Protein AF-A0AA38G0H2-F1 (afdb_monomer_lite)

Foldseek 3Di:
DDPDPDPDFLLVVLVVLLCCLVVAQEDEQQLPDFDALSNLLSLLQPLSRAYDDDCVRFQVLQVLLLVLLQVCLQVVHLFALQQAADFPRRVHGHSPRLVSLVVLLVVLLPADFDDPDPPDHRFDDLSLQLQLLLLLLNLSSVSFQSAHPVLSVLSRLCSNQSKGWTFGLDDALLQQARQNRLSLVLCLQQQPQPIWMDRPDPDIHGSQVSCVVSPHHGDRDGGRNSQSSRRAHSSLLSLLSNLLSLLSVLLLLLLLVLLLLCLLLLHALCLLPQFQCVVVPLPQLNSSSLLSNVQNVPALSNVVSVVLCVFVVVPDDPHAFCLNSVVSVLSRLLSVLSVVLSVLSSVRSSHNRGPQTRPSVVSDTRGDGSSACQSLQLSLLLNLLSLLSSLLSLLLSQVLCQPCVRSSQQDHLLADDLPCVLTNHNVVVNVVSVVLSVVSLVLSFGPLLVDPQDDVNSSLDGRSSSVSSVSSVVSSLSSLLSSLSSLLSSLLSVLRQLLQLVLLVLLLVLLQVLCVVLVHDPQLSVQLSSLSNNDRCSQCSSPVLPCPTSNVVSNVVSLVVVLVVCPPPPPDDSVSSVVSSVVSSVVCNVPSNVSSVVSSVVCQVCPCVCPPDDPSNHSLVRGLLVLSSCCLCPVLPDGNDHPVDPDDSCSSSVSSSVCSVSVVVVVSSCSSCPPVDDDDDDDDDDDDDAPASLLSVLLSLLSVLLSLLSVLLSVLVLLQDCVNVVQQDHLLALDPPCVQTVNNVVVNVVSVVLSVVSSVLSTRPLSVQDADDVNSHGHHHPNVVSNVSSVVSVLSSLLSVLLSLLSVLSSLLSVLLQVVLLVQLLVLLLVLCVVLVHDPQLNVQLNVLSVVDRCSNPLPFVPDCPDSSNVSNVVSLVVVLVVVVPPDPDPSVSSVVSVVVSSVSSRVSSNVRSPVSSVCCVVQNPVSCVPPVSPSPCVVPPCVLSSCCLCPVLVDGNDHSPDPDDSVSSSVSSSVCVVVCVVVVSVVVD

Radius of gyration: 39.09 Å; chains: 1; bounding box: 113×57×120 Å

Structure (mmCIF, N/CA/C/O backbone):
data_AF-A0AA38G0H2-F1
#
_entry.id   AF-A0AA38G0H2-F1
#
loop_
_atom_site.group_PDB
_atom_site.id
_atom_site.type_symbol
_atom_site.label_atom_id
_atom_site.label_alt_id
_atom_site.label_comp_id
_atom_site.label_asym_id
_atom_site.label_entity_id
_atom_site.label_seq_id
_atom_site.pdbx_PDB_ins_code
_atom_site.Cartn_x
_atom_site.Cartn_y
_atom_site.Cartn_z
_atom_site.occupancy
_atom_site.B_iso_or_equiv
_atom_site.auth_seq_id
_atom_site.auth_comp_id
_atom_site.auth_asym_id
_atom_site.auth_atom_id
_atom_site.pdbx_PDB_model_num
ATOM 1 N N . MET A 1 1 ? -4.356 -18.051 16.854 1.00 28.48 1 MET A N 1
ATOM 2 C CA . MET A 1 1 ? -3.628 -19.046 16.041 1.00 28.48 1 MET A CA 1
ATOM 3 C C . MET A 1 1 ? -2.440 -18.327 15.432 1.00 28.48 1 MET A C 1
ATOM 5 O O . MET A 1 1 ? -2.662 -17.396 14.677 1.00 28.48 1 MET A O 1
ATOM 9 N N . GLY A 1 2 ? -1.212 -18.652 15.842 1.00 25.58 2 GLY A N 1
ATOM 10 C CA . GLY A 1 2 ? -0.013 -18.103 15.207 1.00 25.58 2 GLY A CA 1
ATOM 11 C C . GLY A 1 2 ? 0.289 -18.922 13.961 1.00 25.58 2 GLY A C 1
ATOM 12 O O . GLY A 1 2 ? 0.557 -20.116 14.083 1.00 25.58 2 GLY A O 1
ATOM 13 N N . PHE A 1 3 ? 0.197 -18.313 12.781 1.00 32.03 3 PHE A N 1
ATOM 14 C CA . PHE A 1 3 ? 0.731 -18.920 11.569 1.00 32.03 3 PHE A CA 1
ATOM 15 C C . PHE A 1 3 ? 2.246 -19.027 11.752 1.00 32.03 3 PHE A C 1
ATOM 17 O O . PHE A 1 3 ? 2.940 -18.019 11.864 1.00 32.03 3 PHE A O 1
ATOM 24 N N . ALA A 1 4 ? 2.753 -20.254 11.859 1.00 27.75 4 ALA A N 1
ATOM 25 C CA . ALA A 1 4 ? 4.174 -20.500 11.704 1.00 27.75 4 ALA A CA 1
ATOM 26 C C . ALA A 1 4 ? 4.542 -20.027 10.293 1.00 27.75 4 ALA A C 1
ATOM 28 O O . ALA A 1 4 ? 4.068 -20.603 9.314 1.00 27.75 4 ALA A O 1
ATOM 29 N N . VAL A 1 5 ? 5.327 -18.953 10.193 1.00 36.38 5 VAL A N 1
ATOM 30 C CA . VAL A 1 5 ? 5.958 -18.550 8.935 1.00 36.38 5 VAL A CA 1
ATOM 31 C C . VAL A 1 5 ? 6.926 -19.675 8.589 1.00 36.38 5 VAL A C 1
ATOM 33 O O . VAL A 1 5 ? 8.047 -19.736 9.093 1.00 36.38 5 VAL A O 1
ATOM 36 N N . GLU A 1 6 ? 6.448 -20.653 7.823 1.00 37.41 6 GLU A N 1
ATOM 37 C CA . GLU A 1 6 ? 7.320 -21.633 7.193 1.00 37.41 6 GLU A CA 1
ATOM 38 C C . GLU A 1 6 ? 8.393 -20.871 6.411 1.00 37.41 6 GLU A C 1
ATOM 40 O O . GLU A 1 6 ? 8.096 -19.859 5.780 1.00 37.41 6 GLU A O 1
ATOM 45 N N . SER A 1 7 ? 9.641 -21.342 6.456 1.00 50.03 7 SER A N 1
ATOM 46 C CA . SER A 1 7 ? 10.774 -20.739 5.749 1.00 50.03 7 SER A CA 1
ATOM 47 C C . SER A 1 7 ? 10.563 -20.804 4.228 1.00 50.03 7 SER A C 1
ATOM 49 O O . SER A 1 7 ? 11.034 -21.731 3.560 1.00 50.03 7 SER A O 1
ATOM 51 N N . ARG A 1 8 ? 9.804 -19.858 3.678 1.00 66.81 8 ARG A N 1
ATOM 52 C CA . ARG A 1 8 ? 9.446 -19.759 2.264 1.00 66.81 8 ARG A CA 1
ATOM 53 C C . ARG A 1 8 ? 9.904 -18.402 1.738 1.00 66.81 8 ARG A C 1
ATOM 55 O O . ARG A 1 8 ? 9.760 -17.394 2.415 1.00 66.81 8 ARG A O 1
ATOM 62 N N . SER A 1 9 ? 10.473 -18.404 0.535 1.00 84.75 9 SER A N 1
ATOM 63 C CA . SER A 1 9 ? 10.832 -17.176 -0.181 1.00 84.75 9 SER A CA 1
ATOM 64 C C . SER A 1 9 ? 9.571 -16.369 -0.492 1.00 84.75 9 SER A C 1
ATOM 66 O O . SER A 1 9 ? 8.603 -16.935 -1.012 1.00 84.75 9 SER A O 1
ATOM 68 N N . HIS A 1 10 ? 9.606 -15.055 -0.254 1.00 92.06 10 HIS A N 1
ATOM 69 C CA . HIS A 1 10 ? 8.495 -14.151 -0.558 1.00 92.06 10 HIS A CA 1
ATOM 70 C C . HIS A 1 10 ? 8.060 -14.234 -2.029 1.00 92.06 10 HIS A C 1
ATOM 72 O O . HIS A 1 10 ? 6.871 -14.127 -2.317 1.00 92.06 10 HIS A O 1
ATOM 78 N N . VAL A 1 11 ? 8.987 -14.510 -2.958 1.00 92.88 11 VAL A N 1
ATOM 79 C CA . VAL A 1 11 ? 8.684 -14.696 -4.384 1.00 92.88 11 VAL A CA 1
ATOM 80 C C . VAL A 1 11 ? 7.639 -15.795 -4.568 1.00 92.88 11 VAL A C 1
ATOM 82 O O . VAL A 1 11 ? 6.645 -15.593 -5.258 1.00 92.88 11 VAL A O 1
ATOM 85 N N . LYS A 1 12 ? 7.805 -16.950 -3.908 1.00 89.56 12 LYS A N 1
ATOM 86 C CA . LYS A 1 12 ? 6.849 -18.064 -4.019 1.00 89.56 12 LYS A CA 1
ATOM 87 C C . LYS A 1 12 ? 5.486 -17.712 -3.449 1.00 89.56 12 LYS A C 1
ATOM 89 O O . LYS A 1 12 ? 4.477 -18.108 -4.027 1.00 89.56 12 LYS A O 1
ATOM 94 N N . ASP A 1 13 ? 5.454 -16.979 -2.344 1.00 91.94 13 ASP A N 1
ATOM 95 C CA . ASP A 1 13 ? 4.192 -16.554 -1.752 1.00 91.94 13 ASP A CA 1
ATOM 96 C C . ASP A 1 13 ? 3.442 -15.592 -2.679 1.00 91.94 13 ASP A C 1
ATOM 98 O O . ASP A 1 13 ? 2.235 -15.731 -2.864 1.00 91.94 13 ASP A O 1
ATOM 102 N N . ILE A 1 14 ? 4.152 -14.650 -3.308 1.00 97.56 14 ILE A N 1
ATOM 103 C CA . ILE A 1 14 ? 3.564 -13.690 -4.251 1.00 97.56 14 ILE A CA 1
ATOM 104 C C . ILE A 1 14 ? 3.070 -14.406 -5.511 1.00 97.56 14 ILE A C 1
ATOM 106 O O . ILE A 1 14 ? 1.951 -14.156 -5.954 1.00 97.56 14 ILE A O 1
ATOM 110 N N . LEU A 1 15 ? 3.845 -15.352 -6.053 1.00 95.62 15 LEU A N 1
ATOM 111 C CA . LEU A 1 15 ? 3.384 -16.209 -7.151 1.00 95.62 15 LEU A CA 1
ATOM 112 C C . LEU A 1 15 ? 2.133 -17.010 -6.747 1.00 95.62 15 LEU A C 1
ATOM 114 O O . LEU A 1 15 ? 1.196 -17.131 -7.534 1.00 95.62 15 LEU A O 1
ATOM 118 N N . GLY A 1 16 ? 2.077 -17.494 -5.503 1.00 95.56 16 GLY A N 1
ATOM 119 C CA . GLY A 1 16 ? 0.893 -18.126 -4.923 1.00 95.56 16 GLY A CA 1
ATOM 120 C C . GLY A 1 16 ? -0.320 -17.193 -4.872 1.00 95.56 16 GLY A C 1
ATOM 121 O O . GLY A 1 16 ? -1.414 -17.607 -5.251 1.00 95.56 16 GLY A O 1
ATOM 122 N N . LEU A 1 17 ? -0.136 -15.928 -4.477 1.00 97.88 17 LEU A N 1
ATOM 123 C CA . LEU A 1 17 ? -1.196 -14.911 -4.481 1.00 97.88 17 LEU A CA 1
ATOM 124 C C . LEU A 1 17 ? -1.700 -14.609 -5.900 1.00 97.88 17 LEU A C 1
ATOM 126 O O . LEU A 1 17 ? -2.910 -14.498 -6.099 1.00 97.88 17 LEU A O 1
ATOM 130 N N . ILE A 1 18 ? -0.806 -14.502 -6.889 1.00 98.25 18 ILE A N 1
ATOM 131 C CA . ILE A 1 18 ? -1.176 -14.274 -8.296 1.00 98.25 18 ILE A CA 1
ATOM 132 C C . ILE A 1 18 ? -1.998 -15.454 -8.830 1.00 98.25 18 ILE A C 1
ATOM 134 O O . ILE A 1 18 ? -3.065 -15.247 -9.412 1.00 98.25 18 ILE A O 1
ATOM 138 N N . ASN A 1 19 ? -1.546 -16.687 -8.590 1.00 96.69 19 ASN A N 1
ATOM 139 C CA . ASN A 1 19 ? -2.270 -17.885 -9.017 1.00 96.69 19 ASN A CA 1
ATOM 140 C C . ASN A 1 19 ? -3.633 -17.980 -8.325 1.00 96.69 19 ASN A C 1
ATOM 142 O O . ASN A 1 19 ? -4.647 -18.145 -8.999 1.00 96.69 19 ASN A O 1
ATOM 146 N N . ALA A 1 20 ? -3.693 -17.764 -7.006 1.00 97.62 20 ALA A N 1
ATOM 147 C CA . ALA A 1 20 ? -4.951 -17.743 -6.263 1.00 97.62 20 ALA A CA 1
ATOM 148 C C . ALA A 1 20 ? -5.926 -16.690 -6.815 1.00 97.62 20 ALA A C 1
ATOM 150 O O . ALA A 1 20 ? -7.104 -16.989 -7.007 1.00 97.62 20 ALA A O 1
ATOM 151 N N . PHE A 1 21 ? -5.443 -15.484 -7.139 1.00 98.44 21 PHE A N 1
ATOM 152 C CA . PHE A 1 21 ? -6.261 -14.433 -7.744 1.00 98.44 21 PHE A CA 1
ATOM 153 C C . PHE A 1 21 ? -6.832 -14.838 -9.106 1.00 98.44 21 PHE A C 1
ATOM 155 O O . PHE A 1 21 ? -7.985 -14.515 -9.378 1.00 98.44 21 PHE A O 1
ATOM 162 N N . ASN A 1 22 ? -6.068 -15.533 -9.954 1.00 95.81 22 ASN A N 1
ATOM 163 C CA . ASN A 1 22 ? -6.483 -15.917 -11.309 1.00 95.81 22 ASN A CA 1
ATOM 164 C C . ASN A 1 22 ? -7.358 -17.183 -11.342 1.00 95.81 22 ASN A C 1
ATOM 166 O O . ASN A 1 22 ? -8.298 -17.283 -12.135 1.00 95.81 22 ASN A O 1
ATOM 170 N N . GLU A 1 23 ? -7.078 -18.148 -10.470 1.00 97.62 23 GLU A N 1
ATOM 171 C CA . GLU A 1 23 ? -7.690 -19.479 -10.500 1.00 97.62 23 GLU A CA 1
ATOM 172 C C . GLU A 1 23 ? -8.971 -19.564 -9.667 1.00 97.62 23 GLU A C 1
ATOM 174 O O . GLU A 1 23 ? -9.870 -20.342 -10.001 1.00 97.62 23 GLU A O 1
ATOM 179 N N . VAL A 1 24 ? -9.107 -18.745 -8.614 1.00 98.12 24 VAL A N 1
ATOM 180 C CA . VAL A 1 24 ? -10.288 -18.790 -7.746 1.00 98.12 24 VAL A CA 1
ATOM 181 C C . VAL A 1 24 ? -11.564 -18.499 -8.544 1.00 98.12 24 VAL A C 1
ATOM 183 O O . VAL A 1 24 ? -11.637 -17.568 -9.356 1.00 98.12 24 VAL A O 1
ATOM 186 N N . LYS A 1 25 ? -12.585 -19.332 -8.317 1.00 98.12 25 LYS A N 1
ATOM 187 C CA . LYS A 1 25 ? -13.948 -19.179 -8.859 1.00 98.12 25 LYS A CA 1
ATOM 188 C C . LYS A 1 25 ? -15.001 -19.024 -7.770 1.00 98.12 25 LYS A C 1
ATOM 190 O O . LYS A 1 25 ? -16.048 -18.426 -8.007 1.00 98.12 25 LYS A O 1
ATOM 195 N N . LYS A 1 26 ? -14.726 -19.556 -6.581 1.00 98.31 26 LYS A N 1
ATOM 196 C CA . LYS A 1 26 ? -15.588 -19.455 -5.409 1.00 98.31 26 LYS A CA 1
ATOM 197 C C . LYS A 1 26 ? -14.748 -19.120 -4.187 1.00 98.31 26 LYS A C 1
ATOM 199 O O . LYS A 1 26 ? -13.693 -19.718 -4.004 1.00 98.31 26 LYS A O 1
ATOM 204 N N . ILE A 1 27 ? -15.229 -18.188 -3.378 1.00 98.75 27 ILE A N 1
ATOM 205 C CA . ILE A 1 27 ? -14.646 -17.841 -2.084 1.00 98.75 27 ILE A CA 1
ATOM 206 C C . ILE A 1 27 ? -15.522 -18.483 -1.017 1.00 98.75 27 ILE A C 1
ATOM 208 O O . ILE A 1 27 ? -16.675 -18.085 -0.845 1.00 98.75 27 ILE A O 1
ATOM 212 N N . THR A 1 28 ? -14.972 -19.487 -0.343 1.00 98.75 28 THR A N 1
ATOM 213 C CA . THR A 1 28 ? -15.605 -20.154 0.797 1.00 98.75 28 THR A CA 1
ATOM 214 C C . THR A 1 28 ? -15.618 -19.213 1.997 1.00 98.75 28 THR A C 1
ATOM 216 O O . THR A 1 28 ? -14.583 -18.656 2.358 1.00 98.75 28 THR A O 1
ATOM 219 N N . VAL A 1 29 ? -16.789 -19.036 2.606 1.00 98.81 29 VAL A N 1
ATOM 220 C CA . VAL A 1 29 ? -17.000 -18.200 3.792 1.00 98.81 29 VAL A CA 1
ATOM 221 C C . VAL A 1 29 ? -17.672 -19.058 4.861 1.00 98.81 29 VAL A C 1
ATOM 223 O O . VAL A 1 29 ? -18.869 -19.321 4.803 1.00 98.81 29 VAL A O 1
ATOM 226 N N . ASP A 1 30 ? -16.881 -19.546 5.816 1.00 98.06 30 ASP A N 1
ATOM 227 C CA . ASP A 1 30 ? -17.282 -20.585 6.782 1.00 98.06 30 ASP A CA 1
ATOM 228 C C . ASP A 1 30 ? -16.777 -20.319 8.223 1.00 98.06 30 ASP A C 1
ATOM 230 O O . ASP A 1 30 ? -17.118 -21.044 9.164 1.00 98.06 30 ASP A O 1
ATOM 234 N N . GLY A 1 31 ? -15.963 -19.274 8.411 1.00 95.56 31 GLY A N 1
ATOM 235 C CA . GLY A 1 31 ? -15.308 -18.888 9.667 1.00 95.56 31 GLY A CA 1
ATOM 236 C C . GLY A 1 31 ? -14.156 -19.782 10.116 1.00 95.56 31 GLY A C 1
ATOM 237 O O . GLY A 1 31 ? -13.743 -19.703 11.272 1.00 95.56 31 GLY A O 1
ATOM 238 N N . THR A 1 32 ? -13.642 -20.630 9.226 1.00 95.19 32 THR A N 1
ATOM 239 C CA . THR A 1 32 ? -12.488 -21.506 9.471 1.00 95.19 32 THR A CA 1
ATOM 240 C C . THR A 1 32 ? -11.461 -21.463 8.345 1.00 95.19 32 THR A C 1
ATOM 242 O O . THR A 1 32 ? -10.263 -21.419 8.618 1.00 95.19 32 THR A O 1
ATOM 245 N N . THR A 1 33 ? -11.912 -21.458 7.094 1.00 97.44 33 THR A N 1
ATOM 246 C CA . THR A 1 33 ? -11.079 -21.325 5.902 1.00 97.44 33 THR A CA 1
ATOM 247 C C . THR A 1 33 ? -10.637 -19.866 5.766 1.00 97.44 33 THR A C 1
ATOM 249 O O . THR A 1 33 ? -11.491 -18.983 5.680 1.00 97.44 33 THR A O 1
ATOM 252 N N . PRO A 1 34 ? -9.324 -19.570 5.743 1.00 97.12 34 PRO A N 1
ATOM 253 C CA . PRO A 1 34 ? -8.857 -18.193 5.651 1.00 97.12 34 PRO A CA 1
ATOM 254 C C . PRO A 1 34 ? -9.227 -17.533 4.319 1.00 97.12 34 PRO A C 1
ATOM 256 O O . PRO A 1 34 ? -8.981 -18.078 3.239 1.00 97.12 34 PRO A O 1
ATOM 259 N N . ILE A 1 35 ? -9.741 -16.307 4.388 1.00 98.75 35 ILE A N 1
ATOM 260 C CA . ILE A 1 35 ? -9.831 -15.415 3.232 1.00 98.75 35 ILE A CA 1
ATOM 261 C C . ILE A 1 35 ? -8.508 -14.650 3.122 1.00 98.75 35 ILE A C 1
ATOM 263 O O . ILE A 1 35 ? -8.119 -13.947 4.054 1.00 98.75 35 ILE A O 1
ATOM 267 N N . THR A 1 36 ? -7.819 -14.786 1.989 1.00 98.81 36 THR A N 1
ATOM 268 C CA . THR A 1 36 ? -6.550 -14.100 1.700 1.00 98.81 36 THR A CA 1
ATOM 269 C C . THR A 1 36 ? -6.792 -12.766 1.001 1.00 98.81 36 THR A C 1
ATOM 271 O O . THR A 1 36 ? -7.873 -12.522 0.451 1.00 98.81 36 THR A O 1
ATOM 274 N N . VAL A 1 37 ? -5.764 -11.919 0.922 1.00 98.81 37 VAL A N 1
ATOM 275 C CA . VAL A 1 37 ? -5.844 -10.665 0.147 1.00 98.81 37 VAL A CA 1
ATOM 276 C C . VAL A 1 37 ? -6.141 -10.907 -1.339 1.00 98.81 37 VAL A C 1
ATOM 278 O O . VAL A 1 37 ? -6.851 -10.117 -1.962 1.00 98.81 37 VAL A O 1
ATOM 281 N N . ALA A 1 38 ? -5.681 -12.034 -1.898 1.00 98.75 38 ALA A N 1
ATOM 282 C CA . ALA A 1 38 ? -5.967 -12.422 -3.278 1.00 98.75 38 ALA A CA 1
ATOM 283 C C . ALA A 1 38 ? -7.451 -12.756 -3.486 1.00 98.75 38 ALA A C 1
ATOM 285 O O . ALA A 1 38 ? -8.023 -12.362 -4.500 1.00 98.75 38 ALA A O 1
ATOM 286 N N . HIS A 1 39 ? -8.100 -13.424 -2.524 1.00 98.88 39 HIS A N 1
ATOM 287 C CA . HIS A 1 39 ? -9.542 -13.688 -2.582 1.00 98.88 39 HIS A CA 1
ATOM 288 C C . HIS A 1 39 ? -10.347 -12.382 -2.577 1.00 98.88 39 HIS A C 1
ATOM 290 O O . HIS A 1 39 ? -11.262 -12.219 -3.385 1.00 98.88 39 HIS A O 1
ATOM 296 N N . VAL A 1 40 ? -9.981 -11.426 -1.717 1.00 98.88 40 VAL A N 1
ATOM 297 C CA . VAL A 1 40 ? -10.647 -10.114 -1.655 1.00 98.88 40 VAL A CA 1
ATOM 298 C C . VAL A 1 40 ? -10.478 -9.356 -2.975 1.00 98.88 40 VAL A C 1
ATOM 300 O O . VAL A 1 40 ? -11.466 -8.891 -3.546 1.00 98.88 40 VAL A O 1
ATOM 303 N N . ALA A 1 41 ? -9.254 -9.288 -3.509 1.00 98.75 41 ALA A N 1
ATOM 304 C CA . ALA A 1 41 ? -8.986 -8.649 -4.796 1.00 98.75 41 ALA A CA 1
ATOM 305 C C . ALA A 1 41 ? -9.723 -9.338 -5.956 1.00 98.75 41 ALA A C 1
ATOM 307 O O . ALA A 1 41 ? -10.280 -8.655 -6.819 1.00 98.75 41 ALA A O 1
ATOM 308 N N . ALA A 1 42 ? -9.781 -10.673 -5.962 1.00 98.62 42 ALA A N 1
ATOM 309 C CA . ALA A 1 42 ? -10.493 -11.440 -6.977 1.00 98.62 42 ALA A CA 1
ATOM 310 C C . ALA A 1 42 ? -11.995 -11.142 -6.942 1.00 98.62 42 ALA A C 1
ATOM 312 O O . ALA A 1 42 ? -12.566 -10.828 -7.982 1.00 98.62 42 ALA A O 1
ATOM 313 N N . LEU A 1 43 ? -12.633 -11.131 -5.764 1.00 98.69 43 LEU A N 1
ATOM 314 C CA . LEU A 1 43 ? -14.039 -10.731 -5.659 1.00 98.69 43 LEU A CA 1
ATOM 315 C C . LEU A 1 43 ? -14.253 -9.315 -6.200 1.00 98.69 43 LEU A C 1
ATOM 317 O O . LEU A 1 43 ? -15.220 -9.076 -6.927 1.00 98.69 43 LEU A O 1
ATOM 321 N N . ALA A 1 44 ? -13.370 -8.385 -5.833 1.00 97.81 44 ALA A N 1
ATOM 322 C CA . ALA A 1 44 ? -13.478 -6.980 -6.193 1.00 97.81 44 ALA A CA 1
ATOM 323 C C . ALA A 1 44 ? -13.389 -6.757 -7.709 1.00 97.81 44 ALA A C 1
ATOM 325 O O . ALA A 1 44 ? -14.183 -5.988 -8.242 1.00 97.81 44 ALA A O 1
ATOM 326 N N . ARG A 1 45 ? -12.459 -7.443 -8.389 1.00 97.50 45 ARG A N 1
ATOM 327 C CA . ARG A 1 45 ? -12.076 -7.181 -9.791 1.00 97.50 45 ARG A CA 1
ATOM 328 C C . ARG A 1 45 ? -12.670 -8.160 -10.805 1.00 97.50 45 ARG A C 1
ATOM 330 O O . ARG A 1 45 ? -12.756 -7.836 -11.983 1.00 97.50 45 ARG A O 1
ATOM 337 N N . ARG A 1 46 ? -13.075 -9.357 -10.374 1.00 97.44 46 ARG A N 1
ATOM 338 C CA . ARG A 1 46 ? -13.545 -10.441 -11.246 1.00 97.44 46 ARG A CA 1
ATOM 339 C C . ARG A 1 46 ? -14.967 -10.869 -10.875 1.00 97.44 46 ARG A C 1
ATOM 341 O O . ARG A 1 46 ? -15.181 -11.687 -9.985 1.00 97.44 46 ARG A O 1
ATOM 348 N N . HIS A 1 47 ? -15.965 -10.339 -11.584 1.00 95.56 47 HIS A N 1
ATOM 349 C CA . HIS A 1 47 ? -17.391 -10.592 -11.303 1.00 95.56 47 HIS A CA 1
ATOM 350 C C . HIS A 1 47 ? -17.853 -12.048 -11.540 1.00 95.56 47 HIS A C 1
ATOM 352 O O . HIS A 1 47 ? -18.952 -12.425 -11.107 1.00 95.56 47 HIS A O 1
ATOM 358 N N . ASP A 1 48 ? -17.031 -12.871 -12.208 1.00 97.19 48 ASP A N 1
ATOM 359 C CA . ASP A 1 48 ? -17.251 -14.316 -12.335 1.00 97.19 48 ASP A CA 1
ATOM 360 C C . ASP A 1 48 ? -17.004 -15.069 -11.018 1.00 97.19 48 ASP A C 1
ATOM 362 O O . ASP A 1 48 ? -17.570 -16.145 -10.823 1.00 97.19 48 ASP A O 1
ATOM 366 N N . VAL A 1 49 ? -16.220 -14.498 -10.097 1.00 98.50 49 VAL A N 1
ATOM 367 C CA . VAL A 1 49 ? -15.963 -15.069 -8.772 1.00 98.50 49 VAL A CA 1
ATOM 368 C C . VAL A 1 49 ? -17.191 -14.898 -7.882 1.00 98.50 49 VAL A C 1
ATOM 370 O O . VAL A 1 49 ? -17.743 -13.802 -7.757 1.00 98.50 49 VAL A O 1
ATOM 373 N N . LYS A 1 50 ? -17.628 -15.993 -7.253 1.00 98.56 50 LYS A N 1
ATOM 374 C CA . LYS A 1 50 ? -18.806 -16.021 -6.374 1.00 98.56 50 LYS A CA 1
ATOM 375 C C . LYS A 1 50 ? -18.434 -16.261 -4.919 1.00 98.56 50 LYS A C 1
ATOM 377 O O . LYS A 1 50 ? -17.442 -16.915 -4.616 1.00 98.56 50 LYS A O 1
ATOM 382 N N . VAL A 1 51 ? -19.256 -15.745 -4.021 1.00 98.81 51 VAL A N 1
ATOM 383 C CA . VAL A 1 51 ? -19.207 -16.040 -2.588 1.00 98.81 51 VAL A CA 1
ATOM 384 C C . VAL A 1 51 ? -20.035 -17.292 -2.324 1.00 98.81 51 VAL A C 1
ATOM 386 O O . VAL A 1 51 ? -21.100 -17.444 -2.927 1.00 98.81 51 VAL A O 1
ATOM 389 N N . ALA A 1 52 ? -19.524 -18.176 -1.470 1.00 98.69 52 ALA A N 1
ATOM 390 C CA . ALA A 1 52 ? -20.213 -19.365 -0.987 1.00 98.69 52 ALA A CA 1
ATOM 391 C C . ALA A 1 52 ? -20.215 -19.354 0.548 1.00 98.69 52 ALA A C 1
ATOM 393 O O . ALA A 1 52 ? -19.190 -19.621 1.178 1.00 98.69 52 ALA A O 1
ATOM 394 N N . LEU A 1 53 ? -21.352 -18.990 1.137 1.00 98.69 53 LEU A N 1
ATOM 395 C CA . LEU A 1 53 ? -21.575 -19.026 2.577 1.00 98.69 53 LEU A CA 1
ATOM 396 C C . LEU A 1 53 ? -21.942 -20.454 3.002 1.00 98.69 53 LEU A C 1
ATOM 398 O O . LEU A 1 53 ? -23.025 -20.953 2.691 1.00 98.69 53 LEU A O 1
ATOM 402 N N . GLU A 1 54 ? -21.051 -21.115 3.737 1.00 98.31 54 GLU A N 1
ATOM 403 C CA . GLU A 1 54 ? -21.215 -22.535 4.050 1.00 98.31 54 GLU A CA 1
ATOM 404 C C . GLU A 1 54 ? -22.041 -22.746 5.330 1.00 98.31 54 GLU A C 1
ATOM 406 O O . GLU A 1 54 ? -21.578 -22.577 6.467 1.00 98.31 54 GLU A O 1
ATOM 411 N N . ALA A 1 55 ? -23.310 -23.118 5.136 1.00 97.38 55 ALA A N 1
ATOM 412 C CA . ALA A 1 55 ? -24.278 -23.293 6.217 1.00 97.38 55 ALA A CA 1
ATOM 413 C C . ALA A 1 55 ? -23.881 -24.391 7.214 1.00 97.38 55 ALA A C 1
ATOM 415 O O . ALA A 1 55 ? -24.088 -24.228 8.417 1.00 97.38 55 ALA A O 1
ATOM 416 N N . GLU A 1 56 ? -23.305 -25.494 6.735 1.00 96.88 56 GLU A N 1
ATOM 417 C CA . GLU A 1 56 ? -22.948 -26.644 7.572 1.00 96.88 56 GLU A CA 1
ATOM 418 C C . GLU A 1 56 ? -21.917 -26.272 8.655 1.00 96.88 56 GLU A C 1
ATOM 420 O O . GLU A 1 56 ? -22.008 -26.742 9.789 1.00 96.88 56 GLU A O 1
ATOM 425 N N . GLN A 1 57 ? -20.984 -25.372 8.345 1.00 97.44 57 GLN A N 1
ATOM 426 C CA . GLN A 1 57 ? -19.857 -25.032 9.212 1.00 97.44 57 GLN A CA 1
ATOM 427 C C . GLN A 1 57 ? -20.206 -23.961 10.250 1.00 97.44 57 GLN A C 1
ATOM 429 O O . GLN A 1 57 ? -19.689 -24.009 11.371 1.00 97.44 57 GLN A O 1
ATOM 434 N N . CYS A 1 58 ? -21.049 -22.978 9.909 1.00 98.00 58 CYS A N 1
ATOM 435 C CA . CYS A 1 58 ? -21.246 -21.807 10.772 1.00 98.00 58 CYS A CA 1
ATOM 436 C C . CYS A 1 58 ? -22.693 -21.463 11.152 1.00 98.00 58 CYS A C 1
ATOM 438 O O . CYS A 1 58 ? -22.878 -20.759 12.149 1.00 98.00 58 CYS A O 1
ATOM 440 N N . ARG A 1 59 ? -23.723 -21.996 10.476 1.00 98.69 59 ARG A N 1
ATOM 441 C CA . ARG A 1 59 ? -25.127 -21.634 10.760 1.00 98.69 59 ARG A CA 1
ATOM 442 C C . ARG A 1 59 ? -25.525 -21.889 12.211 1.00 98.69 59 ARG A C 1
ATOM 444 O O . ARG A 1 59 ? -26.060 -21.000 12.865 1.00 98.69 59 ARG A O 1
ATOM 451 N N . ALA A 1 60 ? -25.185 -23.061 12.748 1.00 98.56 60 ALA A N 1
ATOM 452 C CA . ALA A 1 60 ? -25.579 -23.455 14.102 1.00 98.56 60 ALA A CA 1
ATOM 453 C C . ALA A 1 60 ? -25.054 -22.498 15.192 1.00 98.56 60 ALA A C 1
ATOM 455 O O . ALA A 1 60 ? -25.799 -22.117 16.100 1.00 98.56 60 ALA A O 1
ATOM 456 N N . ARG A 1 61 ? -23.784 -22.069 15.109 1.00 98.50 61 ARG A N 1
ATOM 457 C CA . ARG A 1 61 ? -23.208 -21.122 16.085 1.00 98.50 61 ARG A CA 1
ATOM 458 C C . ARG A 1 61 ? -23.766 -19.707 15.916 1.00 98.50 61 ARG A C 1
ATOM 460 O O . ARG A 1 61 ? -24.028 -19.038 16.911 1.00 98.50 61 ARG A O 1
ATOM 467 N N . VAL A 1 62 ? -24.028 -19.279 14.679 1.00 98.81 62 VAL A N 1
ATOM 468 C CA . VAL A 1 62 ? -24.669 -17.987 14.383 1.00 98.81 62 VAL A CA 1
ATOM 469 C C . VAL A 1 62 ? -26.097 -17.934 14.944 1.00 98.81 62 VAL A C 1
ATOM 471 O O . VAL A 1 62 ? -26.458 -16.981 15.637 1.00 98.81 62 VAL A O 1
ATOM 474 N N . GLU A 1 63 ? -26.902 -18.972 14.715 1.00 98.75 63 GLU A N 1
ATOM 475 C CA . GLU A 1 63 ? -28.281 -19.062 15.217 1.00 98.75 63 GLU A CA 1
ATOM 476 C C . GLU A 1 63 ? -28.336 -19.164 16.749 1.00 98.75 63 GLU A C 1
ATOM 478 O O . GLU A 1 63 ? -29.180 -18.534 17.391 1.00 98.75 63 GLU A O 1
ATOM 483 N N . THR A 1 64 ? -27.394 -19.890 17.362 1.00 98.75 64 THR A N 1
ATOM 484 C CA . THR A 1 64 ? -27.261 -19.953 18.829 1.00 98.75 64 THR A CA 1
ATOM 485 C C . THR A 1 64 ? -26.963 -18.572 19.413 1.00 98.75 64 THR A C 1
ATOM 487 O O . THR A 1 64 ? -27.587 -18.157 20.391 1.00 98.75 64 THR A O 1
ATOM 490 N N . CYS A 1 65 ? -26.035 -17.842 18.795 1.00 98.75 65 CYS A N 1
ATOM 491 C CA . CYS A 1 65 ? -25.629 -16.509 19.215 1.00 98.75 65 CYS A CA 1
ATOM 492 C C . CYS A 1 65 ? -26.761 -15.476 19.084 1.00 98.75 65 CYS A C 1
ATOM 494 O O . CYS A 1 65 ? -27.059 -14.761 20.042 1.00 98.75 65 CYS A O 1
ATOM 496 N N . SER A 1 66 ? -27.441 -15.427 17.935 1.00 98.56 66 SER A N 1
ATOM 497 C CA . SER A 1 66 ? -28.584 -14.521 17.720 1.00 98.56 66 SER A CA 1
ATOM 498 C C . SER A 1 66 ? -29.748 -14.823 18.666 1.00 98.56 66 SER A C 1
ATOM 500 O O . SER A 1 66 ? -30.268 -13.913 19.312 1.00 98.56 66 SER A O 1
ATOM 502 N N . SER A 1 67 ? -30.091 -16.102 18.853 1.00 98.56 67 SER A N 1
ATOM 503 C CA . SER A 1 67 ? -31.127 -16.520 19.810 1.00 98.56 67 SER A CA 1
ATOM 504 C C . SER A 1 67 ? -30.770 -16.156 21.254 1.00 98.56 67 SER A C 1
ATOM 506 O O . SER A 1 67 ? -31.644 -15.794 22.044 1.00 98.56 67 SER A O 1
ATOM 508 N N . TRP A 1 68 ? -29.486 -16.251 21.620 1.00 98.69 68 TRP A N 1
ATOM 509 C CA . TRP A 1 68 ? -28.997 -15.847 22.937 1.00 98.69 68 TRP A CA 1
ATOM 510 C C . TRP A 1 68 ? -29.202 -14.349 23.173 1.00 98.69 68 TRP A C 1
ATOM 512 O O . TRP A 1 68 ? -29.764 -13.975 24.204 1.00 98.69 68 TRP A O 1
ATOM 522 N N . VAL A 1 69 ? -28.807 -13.507 22.210 1.00 98.38 69 VAL A N 1
ATOM 523 C CA . VAL A 1 69 ? -28.951 -12.046 22.312 1.00 98.38 69 VAL A CA 1
ATOM 524 C C . VAL A 1 69 ? -30.417 -11.652 22.414 1.00 98.38 69 VAL A C 1
ATOM 526 O O . VAL A 1 69 ? -30.768 -10.878 23.303 1.00 98.38 69 VAL A O 1
ATOM 529 N N . GLN A 1 70 ? -31.268 -12.206 21.546 1.00 97.19 70 GLN A N 1
ATOM 530 C CA . GLN A 1 70 ? -32.688 -11.871 21.521 1.00 97.19 70 GLN A CA 1
ATOM 531 C C . GLN A 1 70 ? -33.351 -12.180 22.869 1.00 97.19 70 GLN A C 1
ATOM 533 O O . GLN A 1 70 ? -33.947 -11.289 23.471 1.00 97.19 70 GLN A O 1
ATOM 538 N N . ARG A 1 71 ? -33.155 -13.398 23.395 1.00 97.94 71 ARG A N 1
ATOM 539 C CA . ARG A 1 71 ? -33.702 -13.809 24.696 1.00 97.94 71 ARG A CA 1
ATOM 540 C C . ARG A 1 71 ? -33.204 -12.919 25.836 1.00 97.94 71 ARG A C 1
ATOM 542 O O . ARG A 1 71 ? -33.998 -12.420 26.620 1.00 97.94 71 ARG A O 1
ATOM 549 N N . LYS A 1 72 ? -31.889 -12.689 25.932 1.00 97.50 72 LYS A N 1
ATOM 550 C CA . LYS A 1 72 ? -31.312 -11.895 27.030 1.00 97.50 72 LYS A CA 1
ATOM 551 C C . LYS A 1 72 ? -31.778 -10.442 27.006 1.00 97.50 72 LYS A C 1
ATOM 553 O O . LYS A 1 72 ? -32.022 -9.870 28.063 1.00 97.50 72 LYS A O 1
ATOM 558 N N . ALA A 1 73 ? -31.899 -9.849 25.822 1.00 95.50 73 ALA A N 1
ATOM 559 C CA . ALA A 1 73 ? -32.390 -8.485 25.683 1.00 95.50 73 ALA A CA 1
ATOM 560 C C . ALA A 1 73 ? -33.871 -8.365 26.084 1.00 95.50 73 ALA A C 1
ATOM 562 O O . ALA A 1 73 ? -34.241 -7.403 26.755 1.00 95.50 73 ALA A O 1
ATOM 563 N N . GLU A 1 74 ? -34.701 -9.349 25.722 1.00 94.06 74 GLU A N 1
ATOM 564 C CA . GLU A 1 74 ? -36.111 -9.430 26.134 1.00 94.06 74 GLU A CA 1
ATOM 565 C C . GLU A 1 74 ? -36.269 -9.632 27.649 1.00 94.06 74 GLU A C 1
ATOM 567 O O . GLU A 1 74 ? -37.147 -9.022 28.257 1.00 94.06 74 GLU A O 1
ATOM 572 N N . ASP A 1 75 ? -35.362 -10.392 28.270 1.00 94.75 75 ASP A N 1
ATOM 573 C CA . ASP A 1 75 ? -35.293 -10.596 29.725 1.00 94.75 75 ASP A CA 1
ATOM 574 C C . ASP A 1 75 ? -34.763 -9.361 30.493 1.00 94.75 75 ASP A C 1
ATOM 576 O O . ASP A 1 75 ? -34.642 -9.388 31.720 1.00 94.75 75 ASP A O 1
ATOM 580 N N . GLY A 1 76 ? -34.434 -8.267 29.796 1.00 91.00 76 GLY A N 1
ATOM 581 C CA . GLY A 1 76 ? -33.963 -7.020 30.401 1.00 91.00 76 GLY A CA 1
ATOM 582 C C . GLY A 1 76 ? -32.488 -7.028 30.814 1.00 91.00 76 GLY A C 1
ATOM 583 O O . GLY A 1 76 ? -32.099 -6.243 31.680 1.00 91.00 76 GLY A O 1
ATOM 584 N N . ALA A 1 77 ? -31.658 -7.894 30.220 1.00 94.44 77 ALA A N 1
ATOM 585 C CA . ALA A 1 77 ? -30.218 -7.904 30.477 1.00 94.44 77 ALA A CA 1
ATOM 586 C C . ALA A 1 77 ? -29.559 -6.569 30.087 1.00 94.44 77 ALA A C 1
ATOM 588 O O . ALA A 1 77 ? -29.902 -5.967 29.068 1.00 94.44 77 ALA A O 1
ATOM 589 N N . ASP A 1 78 ? -28.572 -6.127 30.869 1.00 95.44 78 ASP A N 1
ATOM 590 C CA . ASP A 1 78 ? -27.840 -4.881 30.618 1.00 95.44 78 ASP A CA 1
ATOM 591 C C . ASP A 1 78 ? -26.663 -5.111 29.655 1.00 95.44 78 ASP A C 1
ATOM 593 O O . ASP A 1 78 ? -25.608 -5.609 30.051 1.00 95.44 78 ASP A O 1
ATOM 597 N N . ILE A 1 79 ? -26.855 -4.809 28.366 1.00 96.12 79 ILE A N 1
ATOM 598 C CA . ILE A 1 79 ? -25.893 -5.113 27.297 1.00 96.12 79 ILE A CA 1
ATOM 599 C C . ILE A 1 79 ? -25.709 -3.885 26.396 1.00 96.12 79 ILE A C 1
ATOM 601 O O . ILE A 1 79 ? -26.675 -3.317 25.875 1.00 96.12 79 ILE A O 1
ATOM 605 N N . TYR A 1 80 ? -24.443 -3.508 26.176 1.00 95.56 80 TYR A N 1
ATOM 606 C CA . TYR A 1 80 ? -24.068 -2.292 25.450 1.00 95.56 80 TYR A CA 1
ATOM 607 C C . TYR A 1 80 ? -24.623 -2.278 24.026 1.00 95.56 80 TYR A C 1
ATOM 609 O O . TYR A 1 80 ? -24.445 -3.240 23.279 1.00 95.56 80 TYR A O 1
ATOM 617 N N . GLY A 1 81 ? -25.288 -1.181 23.660 1.00 92.88 81 GLY A N 1
ATOM 618 C CA . GLY A 1 81 ? -25.873 -0.974 22.334 1.00 92.88 81 GLY A CA 1
ATOM 619 C C . GLY A 1 81 ? -27.017 -1.935 21.985 1.00 92.88 81 GLY A C 1
ATOM 620 O O . GLY A 1 81 ? -27.458 -1.984 20.835 1.00 92.88 81 GLY A O 1
ATOM 621 N N . VAL A 1 82 ? -27.500 -2.699 22.971 1.00 95.81 82 VAL A N 1
ATOM 622 C CA . VAL A 1 82 ? -28.649 -3.605 22.860 1.00 95.81 82 VAL A CA 1
ATOM 623 C C . VAL A 1 82 ? -29.796 -3.102 23.732 1.00 95.81 82 VAL A C 1
ATOM 625 O O . VAL A 1 82 ? -30.889 -2.865 23.226 1.00 95.81 82 VAL A O 1
ATOM 628 N N . THR A 1 83 ? -29.527 -2.880 25.019 1.00 95.75 83 THR A N 1
ATOM 629 C CA . THR A 1 83 ? -30.451 -2.268 25.993 1.00 95.75 83 THR A CA 1
ATOM 630 C C . THR A 1 83 ? -29.929 -0.928 26.521 1.00 95.75 83 THR A C 1
ATOM 632 O O . THR A 1 83 ? -30.586 -0.266 27.329 1.00 95.75 83 THR A O 1
ATOM 635 N N . THR A 1 84 ? -28.769 -0.482 26.025 1.00 95.56 84 THR A N 1
ATOM 636 C CA . THR A 1 84 ? -28.159 0.815 26.345 1.00 95.56 84 THR A CA 1
ATOM 637 C C . THR A 1 84 ? -28.023 1.717 25.119 1.00 95.56 84 THR A C 1
ATOM 639 O O . THR A 1 84 ? -28.084 1.249 23.984 1.00 95.56 84 THR A O 1
ATOM 642 N N . GLY A 1 85 ? -27.758 3.008 25.342 1.00 93.00 85 GLY A N 1
ATOM 643 C CA . GLY A 1 85 ? -27.272 3.913 24.294 1.00 93.00 85 GLY A CA 1
ATOM 644 C C . GLY A 1 85 ? -25.881 3.535 23.754 1.00 93.00 85 GLY A C 1
ATOM 645 O O . GLY A 1 85 ? -25.231 2.623 24.273 1.00 93.00 85 GLY A O 1
ATOM 646 N N . PHE A 1 86 ? -25.432 4.255 22.722 1.00 93.88 86 PHE A N 1
ATOM 647 C CA . PHE A 1 86 ? -24.152 4.052 22.023 1.00 93.88 86 PHE A CA 1
ATOM 648 C C . PHE A 1 86 ? -23.119 5.122 22.400 1.00 93.88 86 PHE A C 1
ATOM 650 O O . PHE A 1 86 ? -23.498 6.198 22.863 1.00 93.88 86 PHE A O 1
ATOM 657 N N . GLY A 1 87 ? -21.834 4.840 22.166 1.00 92.44 87 GLY A N 1
ATOM 658 C CA . GLY A 1 87 ? -20.739 5.790 22.411 1.00 92.44 87 GLY A CA 1
ATOM 659 C C . GLY A 1 87 ? -20.734 6.353 23.837 1.00 92.44 87 GLY A C 1
ATOM 660 O O . GLY A 1 87 ? -21.036 5.630 24.795 1.00 92.44 87 GLY A O 1
ATOM 661 N N . ALA A 1 88 ? -20.491 7.659 23.968 1.00 86.88 88 ALA A N 1
ATOM 662 C CA . ALA A 1 88 ? -20.532 8.370 25.253 1.00 86.88 88 ALA A CA 1
ATOM 663 C C . ALA A 1 88 ? -21.921 8.343 25.934 1.00 86.88 88 ALA A C 1
ATOM 665 O O . ALA A 1 88 ? -22.057 8.598 27.131 1.00 86.88 88 ALA A O 1
ATOM 666 N N . CYS A 1 89 ? -22.981 7.993 25.197 1.00 90.81 89 CYS A N 1
ATOM 667 C CA . CYS A 1 89 ? -24.350 7.895 25.706 1.00 90.81 89 CYS A CA 1
ATOM 668 C C . CYS A 1 89 ? -24.695 6.507 26.283 1.00 90.81 89 CYS A C 1
ATOM 670 O O . CYS A 1 89 ? -25.873 6.208 26.519 1.00 90.81 89 CYS A O 1
ATOM 672 N N . SER A 1 90 ? -23.694 5.659 26.540 1.00 89.75 90 SER A N 1
ATOM 673 C CA . SER A 1 90 ? -23.860 4.295 27.058 1.00 89.75 90 SER A CA 1
ATOM 674 C C . SER A 1 90 ? -24.535 4.204 28.429 1.00 89.75 90 SER A C 1
ATOM 676 O O . SER A 1 90 ? -24.972 3.123 28.801 1.00 89.75 90 SER A O 1
ATOM 678 N N . SER A 1 91 ? -24.687 5.306 29.172 1.00 88.81 91 SER A N 1
ATOM 679 C CA . SER A 1 91 ? -25.416 5.372 30.451 1.00 88.81 91 SER A CA 1
ATOM 680 C C . SER A 1 91 ? -26.944 5.347 30.302 1.00 88.81 91 SER A C 1
ATOM 682 O O . SER A 1 91 ? -27.661 5.017 31.246 1.00 88.81 91 SER A O 1
ATOM 684 N N . ARG A 1 92 ? -27.477 5.666 29.117 1.00 91.19 92 ARG A N 1
ATOM 685 C CA . ARG A 1 92 ? -28.925 5.634 28.848 1.00 91.19 92 ARG A CA 1
ATOM 686 C C . ARG A 1 92 ? -29.393 4.189 28.678 1.00 91.19 92 ARG A C 1
ATOM 688 O O . ARG A 1 92 ? -28.670 3.381 28.102 1.00 91.19 92 ARG A O 1
ATOM 695 N N . ARG A 1 93 ? -30.592 3.861 29.172 1.00 95.50 93 ARG A N 1
ATOM 696 C CA . ARG A 1 93 ? -31.214 2.525 29.083 1.00 95.50 93 ARG A CA 1
ATOM 697 C C . ARG A 1 93 ? -32.536 2.583 28.328 1.00 95.50 93 ARG A C 1
ATOM 699 O O . ARG A 1 93 ? -33.245 3.583 28.415 1.00 95.50 93 ARG A O 1
ATOM 706 N N . THR A 1 94 ? -32.862 1.520 27.598 1.00 95.88 94 THR A N 1
ATOM 707 C CA . THR A 1 94 ? -34.127 1.376 26.865 1.00 95.88 94 THR A CA 1
ATOM 708 C C . THR A 1 94 ? -34.514 -0.093 26.706 1.00 95.88 94 THR A C 1
ATOM 710 O O . THR A 1 94 ? -33.657 -0.970 26.649 1.00 95.88 94 THR A O 1
ATOM 713 N N . ASN A 1 95 ? -35.816 -0.354 26.592 1.00 95.44 95 ASN A N 1
ATOM 714 C CA . ASN A 1 95 ? -36.387 -1.651 26.219 1.00 95.44 95 ASN A CA 1
ATOM 715 C C . ASN A 1 95 ? -36.940 -1.661 24.777 1.00 95.44 95 ASN A C 1
ATOM 717 O O . ASN A 1 95 ? -37.467 -2.672 24.320 1.00 95.44 95 ASN A O 1
ATOM 721 N N . GLN A 1 96 ? -36.822 -0.552 24.037 1.00 96.75 96 GLN A N 1
ATOM 722 C CA . GLN A 1 96 ? -37.276 -0.431 22.648 1.00 96.75 96 GLN A CA 1
ATOM 723 C C . GLN A 1 96 ? -36.206 -0.959 21.679 1.00 96.75 96 GLN A C 1
ATOM 725 O O . GLN A 1 96 ? -35.593 -0.207 20.921 1.00 96.75 96 GLN A O 1
ATOM 730 N N . LEU A 1 97 ? -35.963 -2.273 21.726 1.00 96.31 97 LEU A N 1
ATOM 731 C CA . LEU A 1 97 ? -34.799 -2.925 21.109 1.00 96.31 97 LEU A CA 1
ATOM 732 C C . LEU A 1 97 ? -34.656 -2.629 19.605 1.00 96.31 97 LEU A C 1
ATOM 734 O O . LEU A 1 97 ? -33.580 -2.260 19.140 1.00 96.31 97 LEU A O 1
ATOM 738 N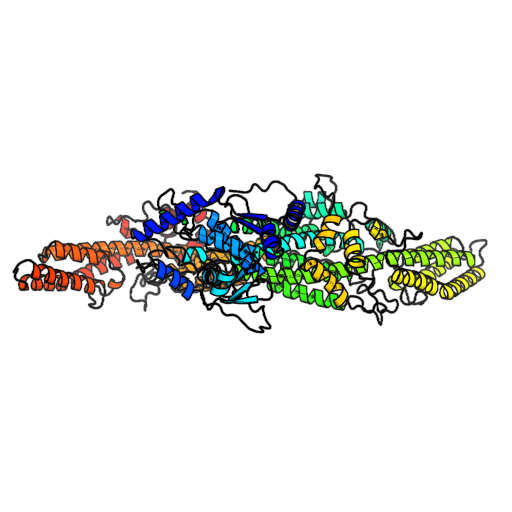 N . SER A 1 98 ? -35.746 -2.761 18.843 1.00 96.75 98 SER A N 1
ATOM 739 C CA . SER A 1 98 ? -35.741 -2.572 17.382 1.00 96.75 98 SER A CA 1
ATOM 740 C C . SER A 1 98 ? -35.590 -1.095 16.989 1.00 96.75 98 SER A C 1
ATOM 742 O O . SER A 1 98 ? -34.795 -0.760 16.111 1.00 96.75 98 SER A O 1
ATOM 744 N N . GLU A 1 99 ? -36.284 -0.188 17.684 1.00 97.62 99 GLU A N 1
ATOM 745 C CA . GLU A 1 99 ? -36.203 1.256 17.419 1.00 97.62 99 GLU A CA 1
ATOM 746 C C . GLU A 1 99 ? -34.820 1.824 17.743 1.00 97.62 99 GLU A C 1
ATOM 748 O O . GLU A 1 99 ? -34.325 2.676 17.000 1.00 97.62 99 GLU A O 1
ATOM 753 N N . LEU A 1 100 ? -34.165 1.307 18.791 1.00 97.94 100 LEU A N 1
ATOM 754 C CA . LEU A 1 100 ? -32.779 1.634 19.118 1.00 97.94 100 LEU A CA 1
ATOM 755 C C . LEU A 1 100 ? -31.852 1.322 17.933 1.00 97.94 100 LEU A C 1
ATOM 757 O O . LEU A 1 100 ? -31.113 2.207 17.496 1.00 97.94 100 LEU A O 1
ATOM 761 N N . GLN A 1 101 ? -31.934 0.115 17.361 1.00 98.50 101 GLN A N 1
ATOM 762 C CA . GLN A 1 101 ? -31.106 -0.262 16.210 1.00 98.50 101 GLN A CA 1
ATOM 763 C C . GLN A 1 101 ? -31.411 0.586 14.970 1.00 98.50 101 GLN A C 1
ATOM 765 O O . GLN A 1 101 ? -30.496 1.029 14.282 1.00 98.50 101 GLN A O 1
ATOM 770 N N . GLU A 1 102 ? -32.682 0.871 14.682 1.00 97.69 102 GLU A N 1
ATOM 771 C CA . GLU A 1 102 ? -33.024 1.740 13.554 1.00 97.69 102 GLU A CA 1
ATOM 772 C C . GLU A 1 102 ? -32.549 3.187 13.747 1.00 97.69 102 GLU A C 1
ATOM 774 O O . GLU A 1 102 ? -32.172 3.849 12.775 1.00 97.69 102 GLU A O 1
ATOM 779 N N . SER A 1 103 ? -32.578 3.696 14.983 1.00 98.06 103 SER A N 1
ATOM 780 C CA . SER A 1 103 ? -32.094 5.039 15.313 1.00 98.06 103 SER A CA 1
ATOM 781 C C . SER A 1 103 ? -30.588 5.177 15.099 1.00 98.06 103 SER A C 1
ATOM 783 O O . SER A 1 103 ? -30.154 6.198 14.561 1.00 98.06 103 SER A O 1
ATOM 785 N N . LEU A 1 104 ? -29.821 4.124 15.409 1.00 98.31 104 LEU A N 1
ATOM 786 C CA . LEU A 1 104 ? -28.388 4.053 15.141 1.00 98.31 104 LEU A CA 1
ATOM 787 C C . LEU A 1 104 ? -28.109 4.230 13.648 1.00 98.31 104 LEU A C 1
ATOM 789 O O . LEU A 1 104 ? -27.362 5.127 13.265 1.00 98.31 104 LEU A O 1
ATOM 793 N N . ILE A 1 105 ? -28.765 3.433 12.796 1.00 98.62 105 ILE A N 1
ATOM 794 C CA . ILE A 1 105 ? -28.544 3.505 11.344 1.00 98.62 105 ILE A CA 1
ATOM 795 C C . ILE A 1 105 ? -28.930 4.884 10.797 1.00 98.62 105 ILE A C 1
ATOM 797 O O . ILE A 1 105 ? -28.204 5.440 9.979 1.00 98.62 105 ILE A O 1
ATOM 801 N N . ARG A 1 106 ? -30.037 5.479 11.266 1.00 98.25 106 ARG A N 1
ATOM 802 C CA . ARG A 1 106 ? -30.426 6.840 10.849 1.00 98.25 106 ARG A CA 1
ATOM 803 C C . ARG A 1 106 ? -29.374 7.886 11.214 1.00 98.25 106 ARG A C 1
ATOM 805 O O . ARG A 1 106 ? -29.101 8.749 10.391 1.00 98.25 106 ARG A O 1
ATOM 812 N N . CYS A 1 107 ? -28.810 7.814 12.419 1.00 97.69 107 CYS A N 1
ATOM 813 C CA . CYS A 1 107 ? -27.786 8.750 12.883 1.00 97.69 107 CYS A CA 1
ATOM 814 C C . CYS A 1 107 ? -26.487 8.630 12.067 1.00 97.69 107 CYS A C 1
ATOM 816 O O . CYS A 1 107 ? -25.871 9.636 11.728 1.00 97.69 107 CYS A O 1
ATOM 818 N N . LEU A 1 108 ? -26.098 7.402 11.708 1.00 98.44 108 LEU A N 1
ATOM 819 C CA . LEU A 1 108 ? -24.843 7.126 11.002 1.00 98.44 108 LEU A CA 1
ATOM 820 C C . LEU A 1 108 ? -24.898 7.354 9.484 1.00 98.44 108 LEU A C 1
ATOM 822 O O . LEU A 1 108 ? -23.846 7.458 8.854 1.00 98.44 108 LEU A O 1
ATOM 826 N N . LEU A 1 109 ? -26.086 7.487 8.885 1.00 98.56 109 LEU A N 1
ATOM 827 C CA . LEU A 1 109 ? -26.262 7.926 7.492 1.00 98.56 109 LEU A CA 1
ATOM 828 C C . LEU A 1 109 ? -25.976 9.436 7.342 1.00 98.56 109 LEU A C 1
ATOM 830 O O . LEU A 1 109 ? -26.835 10.216 6.940 1.00 98.56 109 LEU A O 1
ATOM 834 N N . ALA A 1 110 ? -24.749 9.834 7.681 1.00 98.12 110 ALA A N 1
ATOM 835 C CA . ALA A 1 110 ? -24.302 11.223 7.800 1.00 98.12 110 ALA A CA 1
ATOM 836 C C . ALA A 1 110 ? -23.200 11.613 6.796 1.00 98.12 110 ALA A C 1
ATOM 838 O O . ALA A 1 110 ? -22.766 12.763 6.765 1.00 98.12 110 ALA A O 1
ATOM 839 N N . GLY A 1 111 ? -22.717 10.667 5.984 1.00 97.12 111 GLY A N 1
ATOM 840 C CA . GLY A 1 111 ? -21.713 10.959 4.958 1.00 97.12 111 GLY A CA 1
ATOM 841 C C . GLY A 1 111 ? -22.281 11.778 3.790 1.00 97.12 111 GLY A C 1
ATOM 842 O O . GLY A 1 111 ? -23.478 11.736 3.511 1.00 97.12 111 GLY A O 1
ATOM 843 N N . VAL A 1 112 ? -21.404 12.501 3.089 1.00 96.38 112 VAL A N 1
ATOM 844 C CA . VAL A 1 112 ? -21.763 13.411 1.989 1.00 96.38 112 VAL A CA 1
ATOM 845 C C . VAL A 1 112 ? -21.124 12.940 0.685 1.00 96.38 112 VAL A C 1
ATOM 847 O O . VAL A 1 112 ? -19.923 12.678 0.644 1.00 96.38 112 VAL A O 1
ATOM 850 N N . PHE A 1 113 ? -21.918 12.873 -0.384 1.00 95.00 113 PHE A N 1
ATOM 851 C CA . PHE A 1 113 ? -21.427 12.652 -1.745 1.00 95.00 113 PHE A CA 1
ATOM 852 C C . PHE A 1 113 ? -21.027 13.984 -2.376 1.00 95.00 113 PHE A C 1
ATOM 854 O O . PHE A 1 113 ? -21.827 14.924 -2.393 1.00 95.00 113 PHE A O 1
ATOM 861 N N . THR A 1 114 ? -19.807 14.075 -2.901 1.00 91.62 114 THR A N 1
ATOM 862 C CA . THR A 1 114 ? -19.402 15.228 -3.715 1.00 91.62 114 THR A CA 1
ATOM 863 C C . THR A 1 114 ? -19.876 15.042 -5.159 1.00 91.62 114 THR A C 1
ATOM 865 O O . THR A 1 114 ? -20.362 13.976 -5.532 1.00 91.62 114 THR A O 1
ATOM 868 N N . LYS A 1 115 ? -19.830 16.107 -5.966 1.00 88.19 115 LYS A N 1
ATOM 869 C CA . LYS A 1 115 ? -20.134 16.047 -7.402 1.00 88.19 115 LYS A CA 1
ATOM 870 C C . LYS A 1 115 ? -19.092 16.850 -8.165 1.00 88.19 115 LYS A C 1
ATOM 872 O O . LYS A 1 115 ? -18.963 18.046 -7.907 1.00 88.19 115 LYS A O 1
ATOM 877 N N . GLY A 1 116 ? -18.396 16.214 -9.103 1.00 76.75 116 GLY A N 1
ATOM 878 C CA . GLY A 1 116 ? -17.390 16.872 -9.938 1.00 76.75 116 GLY A CA 1
ATOM 879 C C . GLY A 1 116 ? -16.192 17.378 -9.133 1.00 76.75 116 GLY A C 1
ATOM 880 O O . GLY A 1 116 ? -15.643 18.434 -9.448 1.00 76.75 116 GLY A O 1
ATOM 881 N N . CYS A 1 117 ? -15.825 16.684 -8.050 1.00 75.44 117 CYS A N 1
ATOM 882 C CA . CYS A 1 117 ? -14.712 17.099 -7.209 1.00 75.44 117 CYS A CA 1
ATOM 883 C C . CYS A 1 117 ? -13.377 16.942 -7.954 1.00 75.44 117 CYS A C 1
ATOM 885 O O . CYS A 1 117 ? -13.000 15.845 -8.349 1.00 75.44 117 CYS A O 1
ATOM 887 N N . ALA A 1 118 ? -12.634 18.040 -8.115 1.00 76.56 118 ALA A N 1
ATOM 888 C CA . ALA A 1 118 ? -11.337 18.017 -8.796 1.00 76.56 118 ALA A CA 1
ATOM 889 C C . ALA A 1 118 ? -10.221 17.332 -7.981 1.00 76.56 118 ALA A C 1
ATOM 891 O O . ALA A 1 118 ? -9.207 16.949 -8.551 1.00 76.56 118 ALA A O 1
ATOM 892 N N . SER A 1 119 ? -10.376 17.202 -6.656 1.00 70.12 119 SER A N 1
ATOM 893 C CA . SER A 1 119 ? -9.315 16.743 -5.743 1.00 70.12 119 SER A CA 1
ATOM 894 C C . SER A 1 119 ? -9.462 15.300 -5.251 1.00 70.12 119 SER A C 1
ATOM 896 O O . SER A 1 119 ? -8.583 14.807 -4.546 1.00 70.12 119 SER A O 1
ATOM 898 N N . SER A 1 120 ? -10.570 14.617 -5.556 1.00 77.50 120 SER A N 1
ATOM 899 C CA . SER A 1 120 ? -10.760 13.192 -5.257 1.00 77.50 120 SER A CA 1
ATOM 900 C C . SER A 1 120 ? -11.991 12.638 -5.968 1.00 77.50 120 SER A C 1
ATOM 902 O O . SER A 1 120 ? -12.880 13.402 -6.327 1.00 77.50 120 SER A O 1
ATOM 904 N N . VAL A 1 121 ? -12.096 11.310 -6.063 1.00 85.44 121 VAL A N 1
ATOM 905 C CA . VAL A 1 121 ? -13.339 10.639 -6.477 1.00 85.44 121 VAL A CA 1
ATOM 906 C C . VAL A 1 121 ? -14.527 11.027 -5.585 1.00 85.44 121 VAL A C 1
ATOM 908 O O . VAL A 1 121 ? -14.364 11.350 -4.406 1.00 85.44 121 VAL A O 1
ATOM 911 N N . ASP A 1 122 ? -15.732 10.989 -6.156 1.00 87.69 122 ASP A N 1
ATOM 912 C CA . ASP A 1 122 ? -16.944 11.511 -5.511 1.00 87.69 122 ASP A CA 1
ATOM 913 C C . ASP A 1 122 ? -17.576 10.562 -4.466 1.00 87.69 122 ASP A C 1
ATOM 915 O O . ASP A 1 122 ? -18.421 10.967 -3.661 1.00 87.69 122 ASP A O 1
ATOM 919 N N . GLU A 1 123 ? -17.144 9.300 -4.447 1.00 94.12 123 GLU A N 1
ATOM 920 C CA . GLU A 1 123 ? -17.648 8.229 -3.582 1.00 94.12 123 GLU A CA 1
ATOM 921 C C . GLU A 1 123 ? -16.606 7.114 -3.402 1.00 94.12 123 GLU A C 1
ATOM 923 O O . GLU A 1 123 ? -15.616 7.059 -4.134 1.00 94.12 123 GLU A O 1
ATOM 928 N N . LEU A 1 124 ? -16.813 6.215 -2.432 1.00 96.31 124 LEU A N 1
ATOM 929 C CA . LEU A 1 124 ? -16.028 4.980 -2.358 1.00 96.31 124 LEU A CA 1
ATOM 930 C C . LEU A 1 124 ? -16.303 4.113 -3.599 1.00 96.31 124 LEU A C 1
ATOM 932 O O . LEU A 1 124 ? -17.470 3.915 -3.949 1.00 96.31 124 LEU A O 1
ATOM 936 N N . PRO A 1 125 ? -15.265 3.528 -4.224 1.00 95.75 125 PRO A N 1
ATOM 937 C CA . PRO A 1 125 ? -15.446 2.622 -5.350 1.00 95.75 125 PRO A CA 1
ATOM 938 C C . PRO A 1 125 ? -16.348 1.424 -5.015 1.00 95.75 125 PRO A C 1
ATOM 940 O O . PRO A 1 125 ? -16.331 0.885 -3.900 1.00 95.75 125 PRO A O 1
ATOM 943 N N . ALA A 1 126 ? -17.101 0.945 -6.009 1.00 96.94 126 ALA A N 1
ATOM 944 C CA . ALA A 1 126 ? -17.923 -0.260 -5.867 1.00 96.94 126 ALA A CA 1
ATOM 945 C C . ALA A 1 126 ? -17.073 -1.497 -5.522 1.00 96.94 126 ALA A C 1
ATOM 947 O O . ALA A 1 126 ? -17.511 -2.351 -4.752 1.00 96.94 126 ALA A O 1
ATOM 948 N N . THR A 1 127 ? -15.836 -1.560 -6.024 1.00 97.50 127 THR A N 1
ATOM 949 C CA . THR A 1 127 ? -14.842 -2.589 -5.687 1.00 97.50 127 THR A CA 1
ATOM 950 C C . THR A 1 127 ? -14.570 -2.632 -4.180 1.00 97.50 127 THR A C 1
ATOM 952 O O . THR A 1 127 ? -14.743 -3.680 -3.562 1.00 97.50 127 THR A O 1
ATOM 955 N N . ALA A 1 128 ? -14.253 -1.487 -3.564 1.00 98.12 128 ALA A N 1
ATOM 956 C CA . ALA A 1 128 ? -14.037 -1.366 -2.121 1.00 98.12 128 ALA A CA 1
ATOM 957 C C . ALA A 1 128 ? -15.302 -1.702 -1.314 1.00 98.12 128 ALA A C 1
ATOM 959 O O . ALA A 1 128 ? -15.230 -2.401 -0.304 1.00 98.12 128 ALA A O 1
ATOM 960 N N . THR A 1 129 ? -16.474 -1.266 -1.784 1.00 98.75 129 THR A N 1
ATOM 961 C CA . THR A 1 129 ? -17.753 -1.539 -1.108 1.00 98.75 129 THR A CA 1
ATOM 962 C C . THR A 1 129 ? -18.101 -3.029 -1.115 1.00 98.75 129 THR A C 1
ATOM 964 O O . THR A 1 129 ? -18.480 -3.580 -0.081 1.00 98.75 129 THR A O 1
ATOM 967 N N . ARG A 1 130 ? -17.926 -3.717 -2.249 1.00 98.69 130 ARG A N 1
ATOM 968 C CA . ARG A 1 130 ? -18.144 -5.169 -2.354 1.00 98.69 130 ARG A CA 1
ATOM 969 C C . ARG A 1 130 ? -17.145 -5.953 -1.501 1.00 98.69 130 ARG A C 1
ATOM 971 O O . ARG A 1 130 ? -17.538 -6.896 -0.819 1.00 98.69 130 ARG A O 1
ATOM 978 N N . SER A 1 131 ? -15.884 -5.532 -1.459 1.00 98.88 131 SER A N 1
ATOM 979 C CA . SER A 1 131 ? -14.892 -6.109 -0.545 1.00 98.88 131 SER A CA 1
ATOM 980 C C . SER A 1 131 ? -15.290 -5.930 0.926 1.00 98.88 131 SER A C 1
ATOM 982 O O . SER A 1 131 ? -15.230 -6.884 1.696 1.00 98.88 131 SER A O 1
ATOM 984 N N . ALA A 1 132 ? -15.781 -4.751 1.322 1.00 98.88 132 ALA A N 1
ATOM 985 C CA . ALA A 1 132 ? -16.246 -4.509 2.689 1.00 98.88 132 ALA A CA 1
ATOM 986 C C . ALA A 1 132 ? -17.459 -5.383 3.055 1.00 98.88 132 ALA A C 1
ATOM 988 O O . ALA A 1 132 ? -17.529 -5.908 4.166 1.00 98.88 132 ALA A O 1
ATOM 989 N N . MET A 1 133 ? -18.386 -5.597 2.115 1.00 98.94 133 MET A N 1
ATOM 990 C CA . MET A 1 133 ? -19.514 -6.520 2.289 1.00 98.94 133 MET A CA 1
ATOM 991 C C . MET A 1 133 ? -19.045 -7.968 2.512 1.00 98.94 133 MET A C 1
ATOM 993 O O . MET A 1 133 ? -19.576 -8.635 3.400 1.00 98.94 133 MET A O 1
ATOM 997 N N . LEU A 1 134 ? -18.034 -8.442 1.767 1.00 98.94 134 LEU A N 1
ATOM 998 C CA . LEU A 1 134 ? -17.428 -9.765 1.980 1.00 98.94 134 LEU A CA 1
ATOM 999 C C . LEU A 1 134 ? -16.811 -9.884 3.375 1.00 98.94 134 LEU A C 1
ATOM 1001 O O . LEU A 1 134 ? -17.066 -10.856 4.077 1.00 98.94 134 LEU A O 1
ATOM 1005 N N . LEU A 1 135 ? -16.013 -8.900 3.790 1.00 98.81 135 LEU A N 1
ATOM 1006 C CA . LEU A 1 135 ? -15.340 -8.925 5.091 1.00 98.81 135 LEU A CA 1
ATOM 1007 C C . LEU A 1 135 ? -16.335 -8.856 6.251 1.00 98.81 135 LEU A C 1
ATOM 1009 O O . LEU A 1 135 ? -16.166 -9.546 7.255 1.00 98.81 135 LEU A O 1
ATOM 1013 N N . ARG A 1 136 ? -17.403 -8.062 6.113 1.00 98.81 136 ARG A N 1
ATOM 1014 C CA . ARG A 1 136 ? -18.468 -7.992 7.119 1.00 98.81 136 ARG A CA 1
ATOM 1015 C C . ARG A 1 136 ? -19.207 -9.325 7.234 1.00 98.81 136 ARG A C 1
ATOM 1017 O O . ARG A 1 136 ? -19.461 -9.771 8.350 1.00 98.81 136 ARG A O 1
ATOM 1024 N N . LEU A 1 137 ? -19.485 -9.979 6.102 1.00 98.88 137 LEU A N 1
ATOM 1025 C CA . LEU A 1 137 ? -20.036 -11.335 6.063 1.00 98.88 137 LEU A CA 1
ATOM 1026 C C . LEU A 1 137 ? -19.093 -12.343 6.739 1.00 98.88 137 LEU A C 1
ATOM 1028 O O . LEU A 1 137 ? -19.543 -13.103 7.594 1.00 98.88 137 LEU A O 1
ATOM 1032 N N . ASN A 1 138 ? -17.796 -12.314 6.414 1.00 98.88 138 ASN A N 1
ATOM 1033 C CA . ASN A 1 138 ? -16.797 -13.207 7.004 1.00 98.88 138 ASN A CA 1
ATOM 1034 C C . ASN A 1 138 ? -16.719 -13.049 8.527 1.00 98.88 138 ASN A C 1
ATOM 1036 O O . ASN A 1 138 ? -16.806 -14.033 9.251 1.00 98.88 138 ASN A O 1
ATOM 1040 N N . SER A 1 139 ? -16.665 -11.814 9.026 1.00 98.62 139 SER A N 1
ATOM 1041 C CA . SER A 1 139 ? -16.629 -11.514 10.464 1.00 98.62 139 SER A CA 1
ATOM 1042 C C . SER A 1 139 ? -17.834 -12.093 11.226 1.00 98.62 139 SER A C 1
ATOM 1044 O O . SER A 1 139 ? -17.707 -12.552 12.362 1.00 98.62 139 SER A O 1
ATOM 1046 N N . PHE A 1 140 ? -19.011 -12.173 10.595 1.00 98.88 140 PHE A N 1
ATOM 1047 C CA . PHE A 1 140 ? -20.192 -12.782 11.217 1.00 98.88 140 PHE A CA 1
ATOM 1048 C C . PHE A 1 140 ? -20.117 -14.297 11.353 1.00 98.88 140 PHE A C 1
ATOM 1050 O O . PHE A 1 140 ? -20.717 -14.856 12.277 1.00 98.88 140 PHE A O 1
ATOM 1057 N N . THR A 1 141 ? -19.358 -14.966 10.486 1.00 98.81 141 THR A N 1
ATOM 1058 C CA . THR A 1 141 ? -19.271 -16.426 10.506 1.00 98.81 141 THR A CA 1
ATOM 1059 C C . THR A 1 141 ? -18.717 -16.959 11.818 1.00 98.81 141 THR A C 1
ATOM 1061 O O . THR A 1 141 ? -19.069 -18.076 12.173 1.00 98.81 141 THR A O 1
ATOM 1064 N N . TYR A 1 142 ? -17.933 -16.205 12.597 1.00 98.44 142 TYR A N 1
ATOM 1065 C CA . TYR A 1 142 ? -17.403 -16.664 13.891 1.00 98.44 142 TYR A CA 1
ATOM 1066 C C . TYR A 1 142 ? -18.485 -16.928 14.952 1.00 98.44 142 TYR A C 1
ATOM 1068 O O . TYR A 1 142 ? -18.206 -17.586 15.950 1.00 98.44 142 TYR A O 1
ATOM 1076 N N . GLY A 1 143 ? -19.731 -16.482 14.741 1.00 98.31 143 GLY A N 1
ATOM 1077 C CA . GLY A 1 143 ? -20.824 -16.708 15.693 1.00 98.31 143 GLY A CA 1
ATOM 1078 C C . GLY A 1 143 ? -20.727 -15.837 16.948 1.00 98.31 143 GLY A C 1
ATOM 1079 O O . GLY A 1 143 ? -21.267 -16.193 17.988 1.00 98.31 143 GLY A O 1
ATOM 1080 N N . CYS A 1 144 ? -20.052 -14.688 16.862 1.00 98.56 144 CYS A N 1
ATOM 1081 C CA . CYS A 1 144 ? -19.810 -13.791 17.999 1.00 98.56 144 CYS A CA 1
ATOM 1082 C C . CYS A 1 144 ? -20.646 -12.499 17.972 1.00 98.56 144 CYS A C 1
ATOM 1084 O O . CYS A 1 144 ? -20.597 -11.731 18.930 1.00 98.56 144 CYS A O 1
ATOM 1086 N N . SER A 1 145 ? -21.402 -12.245 16.897 1.00 98.38 145 SER A N 1
ATOM 1087 C CA . SER A 1 145 ? -22.033 -10.939 16.634 1.00 98.38 145 SER A CA 1
ATOM 1088 C C . SER A 1 145 ? -23.513 -10.827 16.993 1.00 98.38 145 SER A C 1
ATOM 1090 O O . SER A 1 145 ? -24.028 -9.714 17.086 1.00 98.38 145 SER A O 1
ATOM 1092 N N . GLY A 1 146 ? -24.215 -11.948 17.168 1.00 98.06 146 GLY A N 1
ATOM 1093 C CA . GLY A 1 146 ? -25.660 -11.965 17.427 1.00 98.06 146 GLY A CA 1
ATOM 1094 C C . GLY A 1 146 ? -26.539 -11.584 16.229 1.00 98.06 146 GLY A C 1
ATOM 1095 O O . GLY A 1 146 ? -27.716 -11.300 16.421 1.00 98.06 146 GLY A O 1
ATOM 1096 N N . ILE A 1 147 ? -25.987 -11.562 15.012 1.00 98.75 147 ILE A N 1
ATOM 1097 C CA . ILE A 1 147 ? -26.728 -11.306 13.768 1.00 98.75 147 ILE A CA 1
ATOM 1098 C C . ILE A 1 147 ? -27.473 -12.569 13.310 1.00 98.75 147 ILE A C 1
ATOM 1100 O O . ILE A 1 147 ? -26.998 -13.684 13.536 1.00 98.75 147 ILE A O 1
ATOM 1104 N N . ARG A 1 148 ? -28.623 -12.411 12.649 1.00 98.81 148 ARG A N 1
ATOM 1105 C CA . ARG A 1 148 ? -29.349 -13.535 12.040 1.00 98.81 148 ARG A CA 1
ATOM 1106 C C . ARG A 1 148 ? -28.663 -14.091 10.792 1.00 98.81 148 ARG A C 1
ATOM 1108 O O . ARG A 1 148 ? -28.063 -13.353 10.008 1.00 98.81 148 ARG A O 1
ATOM 1115 N N . TRP A 1 149 ? -28.854 -15.390 10.567 1.00 98.81 149 TRP A N 1
ATOM 1116 C CA . TRP A 1 149 ? -28.363 -16.103 9.386 1.00 98.81 149 TRP A CA 1
ATOM 1117 C C . TRP A 1 149 ? -28.924 -15.530 8.078 1.00 98.81 149 TRP A C 1
ATOM 1119 O O . TRP A 1 149 ? -28.194 -15.339 7.111 1.00 98.81 149 TRP A O 1
ATOM 1129 N N . GLU A 1 150 ? -30.202 -15.157 8.054 1.00 98.75 150 GLU A N 1
ATOM 1130 C CA . GLU A 1 150 ? -30.873 -14.650 6.852 1.00 98.75 150 GLU A CA 1
ATOM 1131 C C . GLU A 1 150 ? -30.290 -13.308 6.378 1.00 98.75 150 GLU A C 1
ATOM 1133 O O . GLU A 1 150 ? -30.323 -12.990 5.188 1.00 98.75 150 GLU A O 1
ATOM 1138 N N . VAL A 1 151 ? -29.728 -12.511 7.294 1.00 98.88 151 VAL A N 1
ATOM 1139 C CA . VAL A 1 151 ? -29.015 -11.273 6.942 1.00 98.88 151 VAL A CA 1
ATOM 1140 C C . VAL A 1 151 ? -27.690 -11.602 6.246 1.00 98.88 151 VAL A C 1
ATOM 1142 O O . VAL A 1 151 ? -27.305 -10.918 5.296 1.00 98.88 151 VAL A O 1
ATOM 1145 N N . MET A 1 152 ? -27.014 -12.673 6.671 1.00 98.88 152 MET A N 1
ATOM 1146 C CA . MET A 1 152 ? -25.794 -13.171 6.031 1.00 98.88 152 MET A CA 1
ATOM 1147 C C . MET A 1 152 ? -26.086 -13.725 4.626 1.00 98.88 152 MET A C 1
ATOM 1149 O O . MET A 1 152 ? -25.393 -13.359 3.677 1.00 98.88 152 MET A O 1
ATOM 1153 N N . GLU A 1 153 ? -27.160 -14.505 4.458 1.00 98.81 153 GLU A N 1
ATOM 1154 C CA . GLU A 1 153 ? -27.625 -14.983 3.142 1.00 98.81 153 GLU A CA 1
ATOM 1155 C C . GLU A 1 153 ? -27.985 -13.818 2.204 1.00 98.81 153 GLU A C 1
ATOM 1157 O O . GLU A 1 153 ? -27.699 -13.848 1.005 1.00 98.81 153 GLU A O 1
ATOM 1162 N N . ALA A 1 154 ? -28.582 -12.746 2.734 1.00 98.88 154 ALA A N 1
ATOM 1163 C CA . ALA A 1 154 ? -28.861 -11.547 1.951 1.00 98.88 154 ALA A CA 1
ATOM 1164 C C . ALA A 1 154 ? -27.575 -10.851 1.474 1.00 98.88 154 ALA A C 1
ATOM 1166 O O . ALA A 1 154 ? -27.505 -10.456 0.309 1.00 98.88 154 ALA A O 1
ATOM 1167 N N . LEU A 1 155 ? -26.551 -10.729 2.329 1.00 98.88 155 LEU A N 1
ATOM 1168 C CA . LEU A 1 155 ? -25.245 -10.178 1.944 1.00 98.88 155 LEU A CA 1
ATOM 1169 C C . LEU A 1 155 ? -24.578 -11.011 0.842 1.00 98.88 155 LEU A C 1
ATOM 1171 O O . LEU A 1 155 ? -24.135 -10.447 -0.160 1.00 98.88 155 LEU A O 1
ATOM 1175 N N . GLU A 1 156 ? -24.559 -12.338 0.985 1.00 98.88 156 GLU A N 1
ATOM 1176 C CA . GLU A 1 156 ? -24.065 -13.254 -0.049 1.00 98.88 156 GLU A CA 1
ATOM 1177 C C . GLU A 1 156 ? -24.815 -13.052 -1.375 1.00 98.88 156 GLU A C 1
ATOM 1179 O O . GLU A 1 156 ? -24.202 -12.899 -2.437 1.00 98.88 156 GLU A O 1
ATOM 1184 N N . LYS A 1 157 ? -26.152 -13.001 -1.331 1.00 98.81 157 LYS A N 1
ATOM 1185 C CA . LYS A 1 157 ? -26.983 -12.835 -2.527 1.00 98.81 157 LYS A CA 1
ATOM 1186 C C . LYS A 1 157 ? -26.735 -11.500 -3.226 1.00 98.81 157 LYS A C 1
ATOM 1188 O O . LYS A 1 157 ? -26.663 -11.471 -4.457 1.00 98.81 157 LYS A O 1
ATOM 1193 N N . LEU A 1 158 ? -26.586 -10.411 -2.468 1.00 98.81 158 LEU A N 1
ATOM 1194 C CA . LEU A 1 158 ? -26.253 -9.086 -3.000 1.00 98.81 158 LEU A CA 1
ATOM 1195 C C . LEU A 1 158 ? -24.882 -9.098 -3.690 1.00 98.81 158 LEU A C 1
ATOM 1197 O O . LEU A 1 158 ? -24.779 -8.661 -4.836 1.00 98.81 158 LEU A O 1
ATOM 1201 N N . LEU A 1 159 ? -23.860 -9.683 -3.052 1.00 98.75 159 LEU A N 1
ATOM 1202 C CA . LEU A 1 159 ? -22.519 -9.842 -3.629 1.00 98.75 159 LEU A CA 1
ATOM 1203 C C . LEU A 1 159 ? -22.550 -10.626 -4.945 1.00 98.75 159 LEU A C 1
ATOM 1205 O O . LEU A 1 159 ? -22.000 -10.177 -5.954 1.00 98.75 159 LEU A O 1
ATOM 1209 N N . ASN A 1 160 ? -23.236 -11.770 -4.951 1.00 98.62 160 ASN A N 1
ATOM 1210 C CA . ASN A 1 160 ? -23.323 -12.660 -6.108 1.00 98.62 160 ASN A CA 1
ATOM 1211 C C . ASN A 1 160 ? -24.146 -12.076 -7.267 1.00 98.62 160 ASN A C 1
ATOM 1213 O O . ASN A 1 160 ? -23.890 -12.433 -8.424 1.00 98.62 160 ASN A O 1
ATOM 1217 N N . SER A 1 161 ? -25.071 -11.160 -6.960 1.00 98.19 161 SER A N 1
ATOM 1218 C CA . SER A 1 161 ? -25.914 -10.427 -7.919 1.00 98.19 161 SER A CA 1
ATOM 1219 C C . SER A 1 161 ? -25.344 -9.058 -8.311 1.00 98.19 161 SER A C 1
ATOM 1221 O O . SER A 1 161 ? -26.006 -8.304 -9.018 1.00 98.19 161 SER A O 1
ATOM 1223 N N . ASN A 1 162 ? -24.129 -8.734 -7.856 1.00 97.56 162 ASN A N 1
ATOM 1224 C CA . ASN A 1 162 ? -23.448 -7.467 -8.113 1.00 97.56 162 ASN A CA 1
ATOM 1225 C C . ASN A 1 162 ? -24.266 -6.225 -7.707 1.00 97.56 162 ASN A C 1
ATOM 1227 O O . ASN A 1 162 ? -24.328 -5.238 -8.442 1.00 97.56 162 ASN A O 1
ATOM 1231 N N . VAL A 1 163 ? -24.909 -6.301 -6.537 1.00 98.56 163 VAL A N 1
ATOM 1232 C CA . VAL A 1 163 ? -25.655 -5.194 -5.930 1.00 98.56 163 VAL A CA 1
ATOM 1233 C C . VAL A 1 163 ? -24.882 -4.649 -4.736 1.00 98.56 163 VAL A C 1
ATOM 1235 O O . VAL A 1 163 ? -24.596 -5.387 -3.795 1.00 98.56 163 VAL A O 1
ATOM 1238 N N . SER A 1 164 ? -24.578 -3.353 -4.745 1.00 98.50 164 SER A N 1
ATOM 1239 C CA . SER A 1 164 ? -23.863 -2.679 -3.652 1.00 98.50 164 SER A CA 1
ATOM 1240 C C . SER A 1 164 ? -24.389 -1.260 -3.434 1.00 98.50 164 SER A C 1
ATOM 1242 O O . SER A 1 164 ? -24.739 -0.598 -4.412 1.00 98.50 164 SER A O 1
ATOM 1244 N N . PRO A 1 165 ? -24.432 -0.743 -2.195 1.00 98.56 165 PRO A N 1
ATOM 1245 C CA . PRO A 1 165 ? -24.814 0.645 -1.962 1.00 98.56 165 PRO A CA 1
ATOM 1246 C C . PRO A 1 165 ? -23.761 1.607 -2.530 1.00 98.56 165 PRO A C 1
ATOM 1248 O O . PRO A 1 165 ? -22.574 1.292 -2.559 1.00 98.56 165 PRO A O 1
ATOM 1251 N N . LYS A 1 166 ? -24.182 2.806 -2.930 1.00 98.12 166 LYS A N 1
ATOM 1252 C CA . LYS A 1 166 ? -23.279 3.951 -3.069 1.00 98.12 166 LYS A CA 1
ATOM 1253 C C . LYS A 1 166 ? -22.892 4.416 -1.674 1.00 98.12 166 LYS A C 1
ATOM 1255 O O . LYS A 1 166 ? -23.770 4.575 -0.823 1.00 98.12 166 LYS A O 1
ATOM 1260 N N . VAL A 1 167 ? -21.602 4.641 -1.440 1.00 98.50 167 VAL A N 1
ATOM 1261 C CA . VAL A 1 167 ? -21.078 4.975 -0.108 1.00 98.50 167 VAL A CA 1
ATOM 1262 C C . VAL A 1 167 ? -20.178 6.213 -0.186 1.00 98.50 167 VAL A C 1
ATOM 1264 O O . VAL A 1 167 ? -19.312 6.269 -1.056 1.00 98.50 167 VAL A O 1
ATOM 1267 N N . PRO A 1 168 ? -20.345 7.218 0.690 1.00 98.25 168 PRO A N 1
ATOM 1268 C CA . PRO A 1 168 ? -19.483 8.399 0.714 1.00 98.25 168 PRO A CA 1
ATOM 1269 C C . PRO A 1 168 ? -18.005 8.061 0.940 1.00 98.25 168 PRO A C 1
ATOM 1271 O O . PRO A 1 168 ? -17.681 7.173 1.725 1.00 98.25 168 PRO A O 1
ATOM 1274 N N . LEU A 1 169 ? -17.103 8.821 0.303 1.00 97.81 169 LEU A N 1
ATOM 1275 C CA . LEU A 1 169 ? -15.651 8.593 0.384 1.00 97.81 169 LEU A CA 1
ATOM 1276 C C . LEU A 1 169 ? -15.066 8.791 1.795 1.00 97.81 169 LEU A C 1
ATOM 1278 O O . LEU A 1 169 ? -14.061 8.177 2.153 1.00 97.81 169 LEU A O 1
ATOM 1282 N N . ARG A 1 170 ? -15.648 9.706 2.579 1.00 97.31 170 ARG A N 1
ATOM 1283 C CA . ARG A 1 170 ? -15.105 10.190 3.859 1.00 97.31 170 ARG A CA 1
ATOM 1284 C C . ARG A 1 170 ? -16.157 10.139 4.967 1.00 97.31 170 ARG A C 1
ATOM 1286 O O . ARG A 1 170 ? -17.356 10.153 4.700 1.00 97.31 170 ARG A O 1
ATOM 1293 N N . GLY A 1 171 ? -15.680 10.125 6.213 1.00 95.25 171 GLY A N 1
ATOM 1294 C CA . GLY A 1 171 ? -16.505 10.142 7.427 1.00 95.25 171 GLY A CA 1
ATOM 1295 C C . GLY A 1 171 ? -16.108 9.088 8.464 1.00 95.25 171 GLY A C 1
ATOM 1296 O O . GLY A 1 171 ? -16.474 9.223 9.625 1.00 95.25 171 GLY A O 1
ATOM 1297 N N . SER A 1 172 ? -15.337 8.064 8.079 1.00 97.88 172 SER A N 1
ATOM 1298 C CA . SER A 1 172 ? -14.809 7.075 9.027 1.00 97.88 172 SER A CA 1
ATOM 1299 C C . SER A 1 172 ? -13.489 7.528 9.653 1.00 97.88 172 SER A C 1
ATOM 1301 O O . SER A 1 172 ? -12.593 7.991 8.947 1.00 97.88 172 SER A O 1
ATOM 1303 N N . VAL A 1 173 ? -13.366 7.316 10.964 1.00 97.12 173 VAL A N 1
ATOM 1304 C CA . VAL A 1 173 ? -12.104 7.347 11.727 1.00 97.12 173 VAL A CA 1
ATOM 1305 C C . VAL A 1 173 ? -11.608 5.937 12.090 1.00 97.12 173 VAL A C 1
ATOM 1307 O O . VAL A 1 173 ? -10.578 5.797 12.746 1.00 97.12 173 VAL A O 1
ATOM 1310 N N . SER A 1 174 ? -12.338 4.889 11.680 1.00 95.38 174 SER A N 1
ATOM 1311 C CA . SER A 1 174 ? -12.022 3.471 11.930 1.00 95.38 174 SER A CA 1
ATOM 1312 C C . SER A 1 174 ? -11.748 3.157 13.419 1.00 95.38 174 SER A C 1
ATOM 1314 O O . SER A 1 174 ? -10.835 2.403 13.760 1.00 95.38 174 SER A O 1
ATOM 1316 N N . ALA A 1 175 ? -12.515 3.795 14.313 1.00 79.06 175 ALA A N 1
ATOM 1317 C CA . ALA A 1 175 ? -12.309 3.786 15.764 1.00 79.06 175 ALA A CA 1
ATOM 1318 C C . ALA A 1 175 ? -13.210 2.784 16.480 1.00 79.06 175 ALA A C 1
ATOM 1320 O O . ALA A 1 175 ? -12.700 1.887 17.127 1.00 79.06 175 ALA A O 1
ATOM 1321 N N . SER A 1 176 ? -14.532 2.935 16.323 1.00 80.19 176 SER A N 1
ATOM 1322 C CA . SER A 1 176 ? -15.573 1.977 16.718 1.00 80.19 176 SER A CA 1
ATOM 1323 C C . SER A 1 176 ? -16.081 1.234 15.480 1.00 80.19 176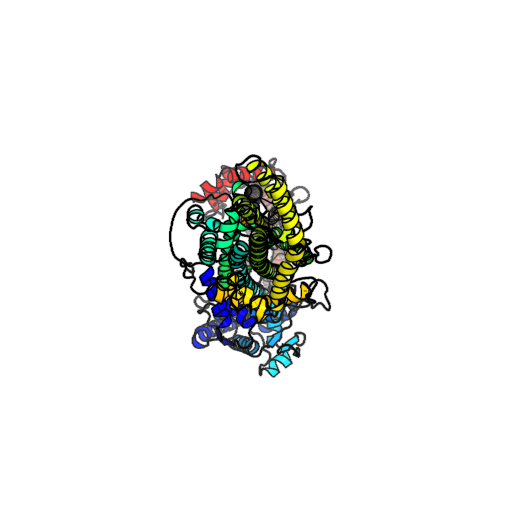 SER A C 1
ATOM 1325 O O . SER A 1 176 ? -17.282 1.094 15.262 1.00 80.19 176 SER A O 1
ATOM 1327 N N . GLY A 1 177 ? -15.147 0.843 14.611 1.00 78.94 177 GLY A N 1
ATOM 1328 C CA . GLY A 1 177 ? -15.427 0.368 13.266 1.00 78.94 177 GLY A CA 1
ATOM 1329 C C . GLY A 1 177 ? -15.642 1.502 12.264 1.00 78.94 177 GLY A C 1
ATOM 1330 O O . GLY A 1 177 ? -15.608 2.693 12.589 1.00 78.94 177 GLY A O 1
ATOM 1331 N N . ASP A 1 178 ? -15.870 1.124 11.012 1.00 96.69 178 ASP A N 1
ATOM 1332 C CA . ASP A 1 178 ? -16.175 2.011 9.897 1.00 96.69 178 ASP A CA 1
ATOM 1333 C C . ASP A 1 178 ? -17.668 2.379 9.880 1.00 96.69 178 ASP A C 1
ATOM 1335 O O . ASP A 1 178 ? -18.386 2.122 8.913 1.00 96.69 178 ASP A O 1
ATOM 1339 N N . LEU A 1 179 ? -18.131 2.984 10.981 1.00 97.94 179 LEU A N 1
ATOM 1340 C CA . LEU A 1 179 ? -19.546 3.202 11.305 1.00 97.94 179 LEU A CA 1
ATOM 1341 C C . LEU A 1 179 ? -20.357 3.824 10.158 1.00 97.94 179 LEU A C 1
ATOM 1343 O O . LEU A 1 179 ? -21.356 3.256 9.719 1.00 97.94 179 LEU A O 1
ATOM 1347 N N . ILE A 1 180 ? -19.931 4.997 9.674 1.00 98.50 180 ILE A N 1
ATOM 1348 C CA . ILE A 1 180 ? -20.650 5.749 8.635 1.00 98.50 180 ILE A CA 1
ATOM 1349 C C . ILE A 1 180 ? -20.754 4.951 7.329 1.00 98.50 180 ILE A C 1
ATOM 1351 O O . ILE A 1 180 ? -21.875 4.757 6.861 1.00 98.50 180 ILE A O 1
ATOM 1355 N N . PRO A 1 181 ? -19.660 4.464 6.712 1.00 98.56 181 PRO A N 1
ATOM 1356 C CA . PRO A 1 181 ? -19.779 3.729 5.455 1.00 98.56 181 PRO A CA 1
ATOM 1357 C C . PRO A 1 181 ? -20.505 2.378 5.616 1.00 98.56 181 PRO A C 1
ATOM 1359 O O . PRO A 1 181 ? -21.307 2.022 4.753 1.00 98.56 181 PRO A O 1
ATOM 1362 N N . LEU A 1 182 ? -20.342 1.657 6.735 1.00 98.81 182 LEU A N 1
ATOM 1363 C CA . LEU A 1 182 ? -21.108 0.428 7.001 1.00 98.81 182 LEU A CA 1
ATOM 1364 C C . LEU A 1 182 ? -22.612 0.687 7.180 1.00 98.81 182 LEU A C 1
ATOM 1366 O O . LEU A 1 182 ? -23.432 -0.155 6.802 1.00 98.81 182 LEU A O 1
ATOM 1370 N N . ALA A 1 183 ? -23.006 1.866 7.671 1.00 98.81 183 ALA A N 1
ATOM 1371 C CA . ALA A 1 183 ? -24.414 2.236 7.778 1.00 98.81 183 ALA A CA 1
ATOM 1372 C C . ALA A 1 183 ? -25.121 2.314 6.414 1.00 98.81 183 ALA A C 1
ATOM 1374 O O . ALA A 1 183 ? -26.336 2.130 6.361 1.00 98.81 183 ALA A O 1
ATOM 1375 N N . TYR A 1 184 ? -24.398 2.506 5.304 1.00 98.88 184 TYR A N 1
ATOM 1376 C CA . TYR A 1 184 ? -24.975 2.430 3.955 1.00 98.88 184 TYR A CA 1
ATOM 1377 C C . TYR A 1 184 ? -25.275 0.984 3.528 1.00 98.88 184 TYR A C 1
ATOM 1379 O O . TYR A 1 184 ? -26.286 0.747 2.866 1.00 98.88 184 TYR A O 1
ATOM 1387 N N . ILE A 1 185 ? -24.479 -0.001 3.964 1.00 98.88 185 ILE A N 1
ATOM 1388 C CA . ILE A 1 185 ? -24.790 -1.433 3.777 1.00 98.88 185 ILE A CA 1
ATOM 1389 C C . ILE A 1 185 ? -26.004 -1.818 4.628 1.00 98.88 185 ILE A C 1
ATOM 1391 O O . ILE A 1 185 ? -26.950 -2.421 4.119 1.00 98.88 185 ILE A O 1
ATOM 1395 N N . ALA A 1 186 ? -26.034 -1.406 5.898 1.00 98.81 186 ALA A N 1
ATOM 1396 C CA . ALA A 1 186 ? -27.199 -1.610 6.759 1.00 98.81 186 ALA A CA 1
ATOM 1397 C C . ALA A 1 186 ? -28.453 -0.920 6.190 1.00 98.81 186 ALA A C 1
ATOM 1399 O O . ALA A 1 186 ? -29.530 -1.511 6.141 1.00 98.81 186 ALA A O 1
ATOM 1400 N N . GLY A 1 187 ? -28.304 0.313 5.704 1.00 98.81 187 GLY A N 1
ATOM 1401 C CA . GLY A 1 187 ? -29.354 1.095 5.062 1.00 98.81 187 GLY A CA 1
ATOM 1402 C C . GLY A 1 187 ? -29.915 0.422 3.809 1.00 98.81 187 GLY A C 1
ATOM 1403 O O . GLY A 1 187 ? -31.131 0.440 3.617 1.00 98.81 187 GLY A O 1
ATOM 1404 N N . LEU A 1 188 ? -29.067 -0.233 3.007 1.00 98.88 188 LEU A N 1
ATOM 1405 C CA . LEU A 1 188 ? -29.506 -1.077 1.896 1.00 98.88 188 LEU A CA 1
ATOM 1406 C C . LEU A 1 188 ? -30.347 -2.258 2.393 1.00 98.88 188 LEU A C 1
ATOM 1408 O O . LEU A 1 188 ? -31.467 -2.433 1.924 1.00 98.88 188 LEU A O 1
ATOM 1412 N N . LEU A 1 189 ? -29.851 -3.026 3.369 1.00 98.88 189 LEU A N 1
ATOM 1413 C CA . LEU A 1 189 ? -30.526 -4.220 3.904 1.00 98.88 189 LEU A CA 1
ATOM 1414 C C . LEU A 1 189 ? -31.905 -3.918 4.513 1.00 98.88 189 LEU A C 1
ATOM 1416 O O . LEU A 1 189 ? -32.835 -4.713 4.375 1.00 98.88 189 LEU A O 1
ATOM 1420 N N . ILE A 1 190 ? -32.069 -2.759 5.155 1.00 98.75 190 ILE A N 1
ATOM 1421 C CA . ILE A 1 190 ? -33.353 -2.330 5.735 1.00 98.75 190 ILE A CA 1
ATOM 1422 C C . ILE A 1 190 ? -34.203 -1.492 4.766 1.00 98.75 190 ILE A C 1
ATOM 1424 O O . ILE A 1 190 ? -35.248 -0.971 5.153 1.00 98.75 190 ILE A O 1
ATOM 1428 N N . GLY A 1 191 ? -33.768 -1.329 3.511 1.00 98.44 191 GLY A N 1
ATOM 1429 C CA . GLY A 1 191 ? -34.512 -0.608 2.480 1.00 98.44 191 GLY A CA 1
ATOM 1430 C C . GLY A 1 191 ? -34.711 0.883 2.777 1.00 98.44 191 GLY A C 1
ATOM 1431 O O . GLY A 1 191 ? -35.805 1.405 2.565 1.00 98.44 191 GLY A O 1
ATOM 1432 N N . LYS A 1 192 ? -33.697 1.602 3.277 1.00 98.44 192 LYS A N 1
ATOM 1433 C CA . LYS A 1 192 ? -33.792 3.064 3.442 1.00 98.44 192 LYS A CA 1
ATOM 1434 C C . LYS A 1 192 ? -33.885 3.749 2.070 1.00 98.44 192 LYS A C 1
ATOM 1436 O O . LYS A 1 192 ? -32.944 3.632 1.291 1.00 98.44 192 LYS A O 1
ATOM 1441 N N . PRO A 1 193 ? -34.948 4.525 1.775 1.00 97.81 193 PRO A N 1
ATOM 1442 C CA . PRO A 1 193 ? -35.133 5.127 0.448 1.00 97.81 193 PRO A CA 1
ATOM 1443 C C . PRO A 1 193 ? -34.036 6.112 0.029 1.00 97.81 193 PRO A C 1
ATOM 1445 O O . PRO A 1 193 ? -33.828 6.318 -1.160 1.00 97.81 193 PRO A O 1
ATOM 1448 N N . SER A 1 194 ? -33.345 6.726 0.994 1.00 97.88 194 SER A N 1
ATOM 1449 C CA . SER A 1 194 ? -32.236 7.653 0.743 1.00 97.88 194 SER A CA 1
ATOM 1450 C C . SER A 1 194 ? -30.937 6.957 0.329 1.00 97.88 194 SER A C 1
ATOM 1452 O O . SER A 1 194 ? -30.031 7.622 -0.166 1.00 97.88 194 SER A O 1
ATOM 1454 N N . VAL A 1 195 ? -30.820 5.642 0.544 1.00 98.62 195 VAL A N 1
ATOM 1455 C CA . VAL A 1 195 ? -29.658 4.863 0.114 1.00 98.62 195 VAL A CA 1
ATOM 1456 C C . VAL A 1 195 ? -29.883 4.416 -1.322 1.00 98.62 195 VAL A C 1
ATOM 1458 O O . VAL A 1 195 ? -30.852 3.721 -1.629 1.00 98.62 195 VAL A O 1
ATOM 1461 N N . ILE A 1 196 ? -28.964 4.815 -2.195 1.00 98.50 196 ILE A N 1
ATOM 1462 C CA . ILE A 1 196 ? -28.925 4.394 -3.592 1.00 98.50 196 ILE A CA 1
ATOM 1463 C C . ILE A 1 196 ? -28.010 3.179 -3.703 1.00 98.50 196 ILE A C 1
ATOM 1465 O O . ILE A 1 196 ? -26.949 3.146 -3.083 1.00 98.50 196 ILE A O 1
ATOM 1469 N N . ALA A 1 197 ? -28.414 2.185 -4.485 1.00 98.31 197 ALA A N 1
ATOM 1470 C CA . ALA A 1 197 ? -27.615 1.014 -4.802 1.00 98.31 197 ALA A CA 1
ATOM 1471 C C . ALA A 1 197 ? -27.311 0.952 -6.296 1.00 98.31 197 ALA A C 1
ATOM 1473 O O . ALA A 1 197 ? -28.143 1.311 -7.130 1.00 98.31 197 ALA A O 1
ATOM 1474 N N . ARG A 1 198 ? -26.111 0.463 -6.600 1.00 96.75 198 ARG A N 1
ATOM 1475 C CA . ARG A 1 198 ? -25.660 0.082 -7.934 1.00 96.75 198 ARG A CA 1
ATOM 1476 C C . ARG A 1 198 ? -26.072 -1.365 -8.202 1.00 96.75 198 ARG A C 1
ATOM 1478 O O . ARG A 1 198 ? -25.949 -2.200 -7.305 1.00 96.75 198 ARG A O 1
ATOM 1485 N N . ILE A 1 199 ? -26.543 -1.655 -9.412 1.00 94.69 199 ILE A N 1
ATOM 1486 C CA . ILE A 1 199 ? -26.727 -3.018 -9.931 1.00 94.69 199 ILE A CA 1
ATOM 1487 C C . ILE A 1 199 ? -25.925 -3.131 -11.223 1.00 94.69 199 ILE A C 1
ATOM 1489 O O . ILE A 1 199 ? -26.347 -2.614 -12.257 1.00 94.69 199 ILE A O 1
ATOM 1493 N N . GLY A 1 200 ? -24.773 -3.799 -11.163 1.00 89.81 200 GLY A N 1
ATOM 1494 C CA . GLY A 1 200 ? -23.792 -3.688 -12.243 1.00 89.81 200 GLY A CA 1
ATOM 1495 C C . GLY A 1 200 ? -23.254 -2.260 -12.378 1.00 89.81 200 GLY A C 1
ATOM 1496 O O . GLY A 1 200 ? -23.264 -1.499 -11.407 1.00 89.81 200 GLY A O 1
ATOM 1497 N N . ASP A 1 201 ? -22.802 -1.907 -13.579 1.00 82.50 201 ASP A N 1
ATOM 1498 C CA . ASP A 1 201 ? -22.103 -0.639 -13.821 1.00 82.50 201 ASP A CA 1
ATOM 1499 C C . ASP A 1 201 ? -23.048 0.527 -14.169 1.00 82.50 201 ASP A C 1
ATOM 1501 O O . ASP A 1 201 ? -22.730 1.679 -13.876 1.00 82.50 201 ASP A O 1
ATOM 1505 N N . ASP A 1 202 ? -24.239 0.240 -14.708 1.00 81.00 202 ASP A N 1
ATOM 1506 C CA . ASP A 1 202 ? -25.082 1.253 -15.368 1.00 81.00 202 ASP A CA 1
ATOM 1507 C C . ASP A 1 202 ? -26.335 1.677 -14.584 1.00 81.00 202 ASP A C 1
ATOM 1509 O O . ASP A 1 202 ? -27.003 2.647 -14.950 1.00 81.00 202 ASP A O 1
ATOM 1513 N N . VAL A 1 203 ? -26.720 0.942 -13.535 1.00 94.00 203 VAL A N 1
ATOM 1514 C CA . VAL A 1 203 ? -28.031 1.117 -12.888 1.00 94.00 203 VAL A CA 1
ATOM 1515 C C . VAL A 1 203 ? -27.883 1.595 -11.452 1.00 94.00 203 VAL A C 1
ATOM 1517 O O . VAL A 1 203 ? -27.392 0.860 -10.600 1.00 94.00 203 VAL A O 1
ATOM 1520 N N . GLU A 1 204 ? -28.412 2.786 -11.169 1.00 96.50 204 GLU A N 1
ATOM 1521 C CA . GLU A 1 204 ? -28.537 3.347 -9.822 1.00 96.50 204 GLU A CA 1
ATOM 1522 C C . GLU A 1 204 ? -30.012 3.475 -9.432 1.00 96.50 204 GLU A C 1
ATOM 1524 O O . GLU A 1 204 ? -30.780 4.169 -10.099 1.00 96.50 204 GLU A O 1
ATOM 1529 N N . ILE A 1 205 ? -30.421 2.807 -8.352 1.00 98.12 205 ILE A N 1
ATOM 1530 C CA . ILE A 1 205 ? -31.816 2.801 -7.886 1.00 98.12 205 ILE A CA 1
ATOM 1531 C C . ILE A 1 205 ? -31.913 2.833 -6.355 1.00 98.12 205 ILE A C 1
ATOM 1533 O O . ILE A 1 205 ? -30.960 2.454 -5.669 1.00 98.12 205 ILE A O 1
ATOM 1537 N N . PRO A 1 206 ? -33.056 3.253 -5.781 1.00 98.62 206 PRO A N 1
ATOM 1538 C CA . PRO A 1 206 ? -33.265 3.220 -4.336 1.00 98.62 206 PRO A CA 1
ATOM 1539 C C . PRO A 1 206 ? -33.180 1.801 -3.752 1.00 98.62 206 PRO A C 1
ATOM 1541 O O . PRO A 1 206 ? -33.627 0.830 -4.367 1.00 98.62 206 PRO A O 1
ATOM 1544 N N . ALA A 1 207 ? -32.688 1.684 -2.517 1.00 98.44 207 ALA A N 1
ATOM 1545 C CA . ALA A 1 207 ? -32.490 0.405 -1.830 1.00 98.44 207 ALA A CA 1
ATOM 1546 C C . ALA A 1 207 ? -33.706 -0.554 -1.841 1.00 98.44 207 ALA A C 1
ATOM 1548 O O . ALA A 1 207 ? -33.502 -1.733 -2.137 1.00 98.44 207 ALA A O 1
ATOM 1549 N N . PRO A 1 208 ? -34.964 -0.121 -1.587 1.00 98.56 208 PRO A N 1
ATOM 1550 C CA . PRO A 1 208 ? -36.123 -1.019 -1.669 1.00 98.56 208 PRO A CA 1
ATOM 1551 C C . PRO A 1 208 ? -36.285 -1.688 -3.036 1.00 98.56 208 PRO A C 1
ATOM 1553 O O . PRO A 1 208 ? -36.643 -2.864 -3.121 1.00 98.56 208 PRO A O 1
ATOM 1556 N N . GLU A 1 209 ? -36.017 -0.941 -4.107 1.00 98.44 209 GLU A N 1
ATOM 1557 C CA . GLU A 1 209 ? -36.116 -1.446 -5.471 1.00 98.44 209 GLU A CA 1
ATOM 1558 C C . GLU A 1 209 ? -34.975 -2.420 -5.771 1.00 98.44 209 GLU A C 1
ATOM 1560 O O . GLU A 1 209 ? -35.213 -3.486 -6.339 1.00 98.44 209 GLU A O 1
ATOM 1565 N N . ALA A 1 210 ? -33.758 -2.105 -5.321 1.00 98.19 210 ALA A N 1
ATOM 1566 C CA . ALA A 1 210 ? -32.609 -2.994 -5.461 1.00 98.19 210 ALA A CA 1
ATOM 1567 C C . ALA A 1 210 ? -32.832 -4.348 -4.780 1.00 98.19 210 ALA A C 1
ATOM 1569 O O . ALA A 1 210 ? -32.624 -5.384 -5.413 1.00 98.19 210 ALA A O 1
ATOM 1570 N N . LEU A 1 211 ? -33.332 -4.352 -3.538 1.00 98.62 211 LEU A N 1
ATOM 1571 C CA . LEU A 1 211 ? -33.699 -5.584 -2.835 1.00 98.62 211 LEU A CA 1
ATOM 1572 C C . LEU A 1 211 ? -34.764 -6.373 -3.607 1.00 98.62 211 LEU A C 1
ATOM 1574 O O . LEU A 1 211 ? -34.608 -7.576 -3.813 1.00 98.62 211 LEU A O 1
ATOM 1578 N N . SER A 1 212 ? -35.809 -5.696 -4.092 1.00 98.25 212 SER A N 1
ATOM 1579 C CA . SER A 1 212 ? -36.885 -6.323 -4.867 1.00 98.25 212 SER A CA 1
ATOM 1580 C C . SER A 1 212 ? -36.362 -7.024 -6.128 1.00 98.25 212 SER A C 1
ATOM 1582 O O . SER A 1 212 ? -36.721 -8.174 -6.389 1.00 98.25 212 SER A O 1
ATOM 1584 N N . ARG A 1 213 ? -35.448 -6.385 -6.876 1.00 97.56 213 ARG A N 1
ATOM 1585 C CA . ARG A 1 213 ? -34.867 -6.942 -8.113 1.00 97.56 213 ARG A CA 1
ATOM 1586 C C . ARG A 1 213 ? -34.068 -8.225 -7.894 1.00 97.56 213 ARG A C 1
ATOM 1588 O O . ARG A 1 213 ? -34.033 -9.067 -8.785 1.00 97.56 213 ARG A O 1
ATOM 1595 N N . VAL A 1 214 ? -33.473 -8.406 -6.716 1.00 97.56 214 VAL A N 1
ATOM 1596 C CA . VAL A 1 214 ? -32.790 -9.656 -6.337 1.00 97.56 214 VAL A CA 1
ATOM 1597 C C . VAL A 1 214 ? -33.672 -10.580 -5.492 1.00 97.56 214 VAL A C 1
ATOM 1599 O O . VAL A 1 214 ? -33.186 -11.545 -4.906 1.00 97.56 214 VAL A O 1
ATOM 1602 N N . GLY A 1 215 ? -34.981 -10.322 -5.410 1.00 98.06 215 GLY A N 1
ATOM 1603 C CA . GLY A 1 215 ? -35.931 -11.153 -4.670 1.00 98.06 215 GLY A CA 1
ATOM 1604 C C . GLY A 1 215 ? -35.682 -11.173 -3.160 1.00 98.06 215 GLY A C 1
ATOM 1605 O O . GLY A 1 215 ? -35.836 -12.220 -2.533 1.00 98.06 215 GLY A O 1
ATOM 1606 N N . LEU A 1 216 ? -35.243 -10.050 -2.591 1.00 98.56 216 LEU A N 1
ATOM 1607 C CA . LEU A 1 216 ? -35.128 -9.809 -1.153 1.00 98.56 216 LEU A CA 1
ATOM 1608 C C . LEU A 1 216 ? -36.198 -8.806 -0.702 1.00 98.56 216 LEU A C 1
ATOM 1610 O O . LEU A 1 216 ? -36.720 -8.017 -1.491 1.00 98.56 216 LEU A O 1
ATOM 1614 N N . ARG A 1 217 ? -36.523 -8.826 0.592 1.00 98.06 217 ARG A N 1
ATOM 1615 C CA . ARG A 1 217 ? -37.377 -7.820 1.238 1.00 98.06 217 ARG A CA 1
ATOM 1616 C C . ARG A 1 217 ? -36.569 -7.076 2.303 1.00 98.06 217 ARG A C 1
ATOM 1618 O O . ARG A 1 217 ? -35.656 -7.678 2.863 1.00 98.06 217 ARG A O 1
ATOM 1625 N N . PRO A 1 218 ? -36.907 -5.812 2.608 1.00 98.62 218 PRO A N 1
ATOM 1626 C CA . PRO A 1 218 ? -36.269 -5.076 3.694 1.00 98.62 218 PRO A CA 1
ATOM 1627 C C . PRO A 1 218 ? -36.341 -5.820 5.032 1.00 98.62 218 PRO A C 1
ATOM 1629 O O . PRO A 1 218 ? -37.406 -6.313 5.414 1.00 98.62 218 PRO A O 1
ATOM 1632 N N . PHE A 1 219 ? -35.227 -5.862 5.760 1.00 98.69 219 PHE A N 1
ATOM 1633 C CA . PHE A 1 219 ? -35.183 -6.421 7.110 1.00 98.69 219 PHE A CA 1
ATOM 1634 C C . PHE A 1 219 ? -35.669 -5.409 8.152 1.00 98.69 219 PHE A C 1
ATOM 1636 O O . PHE A 1 219 ? -35.318 -4.231 8.110 1.00 98.69 219 PHE A O 1
ATOM 1643 N N . LYS A 1 220 ? -36.415 -5.896 9.150 1.00 98.56 220 LYS A N 1
ATOM 1644 C CA . LYS A 1 220 ? -36.594 -5.199 10.429 1.00 98.56 220 LYS A CA 1
ATOM 1645 C C . LYS A 1 220 ? -35.511 -5.680 11.390 1.00 98.56 220 LYS A C 1
ATOM 1647 O O . LYS A 1 220 ? -35.438 -6.884 11.650 1.00 98.56 220 LYS A O 1
ATOM 1652 N N . LEU A 1 221 ? -34.677 -4.763 11.876 1.00 98.56 221 LEU A N 1
ATOM 1653 C CA . LEU A 1 221 ? -33.546 -5.095 12.746 1.00 98.56 221 LEU A CA 1
ATOM 1654 C C . LEU A 1 221 ? -34.031 -5.546 14.129 1.00 98.56 221 LEU A C 1
ATOM 1656 O O . LEU A 1 221 ? -34.887 -4.897 14.741 1.00 98.56 221 LEU A O 1
ATOM 1660 N N . GLN A 1 222 ? -33.476 -6.660 14.596 1.00 98.19 222 GLN A N 1
ATOM 1661 C CA . GLN A 1 222 ? -33.645 -7.199 15.945 1.00 98.19 222 GLN A CA 1
ATOM 1662 C C . GLN A 1 222 ? -32.581 -6.647 16.900 1.00 98.19 222 GLN A C 1
ATOM 1664 O O . GLN A 1 222 ? -31.757 -5.823 16.511 1.00 98.19 222 GLN A O 1
ATOM 1669 N N . ALA A 1 223 ? -32.608 -7.072 18.165 1.00 97.44 223 ALA A N 1
ATOM 1670 C CA . ALA A 1 223 ? -31.641 -6.647 19.171 1.00 97.44 223 ALA A CA 1
ATOM 1671 C C . ALA A 1 223 ? -30.191 -6.882 18.685 1.00 97.44 223 ALA A C 1
ATOM 1673 O O . ALA A 1 223 ? -29.892 -7.927 18.117 1.00 97.44 223 ALA A O 1
ATOM 1674 N N . LYS A 1 224 ? -29.295 -5.901 18.889 1.00 98.38 224 LYS A N 1
ATOM 1675 C CA . LYS A 1 224 ? -27.879 -5.874 18.443 1.00 98.38 224 LYS A CA 1
ATOM 1676 C C . LYS A 1 224 ? -27.617 -5.804 16.929 1.00 98.38 224 LYS A C 1
ATOM 1678 O O . LYS A 1 224 ? -26.539 -5.359 16.548 1.00 98.38 224 LYS A O 1
ATOM 1683 N N . GLU A 1 225 ? -28.542 -6.199 16.055 1.00 98.69 225 GLU A N 1
ATOM 1684 C CA . GLU A 1 225 ? -28.239 -6.365 14.621 1.00 98.69 225 GLU A CA 1
ATOM 1685 C C . GLU A 1 225 ? -27.769 -5.085 13.918 1.00 98.69 225 GLU A C 1
ATOM 1687 O O . GLU A 1 225 ? -26.885 -5.140 13.065 1.00 98.69 225 GLU A O 1
ATOM 1692 N N . GLY A 1 226 ? -28.328 -3.928 14.287 1.00 98.38 226 GLY A N 1
ATOM 1693 C CA . GLY A 1 226 ? -27.886 -2.638 13.757 1.00 98.38 226 GLY A CA 1
ATOM 1694 C C . GLY A 1 226 ? -26.432 -2.354 14.114 1.00 98.38 226 GLY A C 1
ATOM 1695 O O . GLY A 1 226 ? -25.654 -1.993 13.236 1.00 98.38 226 GLY A O 1
ATOM 1696 N N . LEU A 1 227 ? -26.057 -2.579 15.376 1.00 98.25 227 LEU A N 1
ATOM 1697 C CA . LEU A 1 227 ? -24.681 -2.430 15.841 1.00 98.25 227 LEU A CA 1
ATOM 1698 C C . LEU A 1 227 ? -23.743 -3.442 15.173 1.00 98.25 227 LEU A C 1
ATOM 1700 O O . LEU A 1 227 ? -22.705 -3.044 14.659 1.00 98.25 227 LEU A O 1
ATOM 1704 N N . ALA A 1 228 ? -24.126 -4.720 15.104 1.00 98.44 228 ALA A N 1
ATOM 1705 C CA . ALA A 1 228 ? -23.319 -5.763 14.465 1.00 98.44 228 ALA A CA 1
ATOM 1706 C C . ALA A 1 228 ? -22.981 -5.431 12.998 1.00 98.44 228 ALA A C 1
ATOM 1708 O O . ALA A 1 228 ? -21.877 -5.705 12.532 1.00 98.44 228 ALA A O 1
ATOM 1709 N N . LEU A 1 229 ? -23.912 -4.806 12.268 1.00 98.75 229 LEU A N 1
ATOM 1710 C CA . LEU A 1 229 ? -23.696 -4.375 10.884 1.00 98.75 229 LEU A CA 1
ATOM 1711 C C . LEU A 1 229 ? -22.684 -3.232 10.745 1.00 98.75 229 LEU A C 1
ATOM 1713 O O . LEU A 1 229 ? -22.009 -3.171 9.719 1.00 98.75 229 LEU A O 1
ATOM 1717 N N . VAL A 1 230 ? -22.573 -2.342 11.737 1.00 98.44 230 VAL A N 1
ATOM 1718 C CA . VAL A 1 230 ? -21.767 -1.110 11.630 1.00 98.44 230 VAL A CA 1
ATOM 1719 C C . VAL A 1 230 ? -20.472 -1.117 12.441 1.00 98.44 230 VAL A C 1
ATOM 1721 O O . VAL A 1 230 ? -19.591 -0.307 12.175 1.00 98.44 230 VAL A O 1
ATOM 1724 N N . ASN A 1 231 ? -20.323 -2.024 13.403 1.00 95.94 231 ASN A N 1
ATOM 1725 C CA . ASN A 1 231 ? -19.262 -1.971 14.407 1.00 95.94 231 ASN A CA 1
ATOM 1726 C C . ASN A 1 231 ? -18.017 -2.797 14.039 1.00 95.94 231 ASN A C 1
ATOM 1728 O O . ASN A 1 231 ? -17.551 -3.595 14.843 1.00 95.94 231 ASN A O 1
ATOM 1732 N N . GLY A 1 232 ? -17.466 -2.634 12.829 1.00 94.50 232 GLY A N 1
ATOM 1733 C CA . GLY A 1 232 ? -16.213 -3.309 12.458 1.00 94.50 232 GLY A CA 1
ATOM 1734 C C . GLY A 1 232 ? -15.381 -2.608 11.395 1.00 94.50 232 GLY A C 1
ATOM 1735 O O . GLY A 1 232 ? -15.804 -1.627 10.800 1.00 94.50 232 GLY A O 1
ATOM 1736 N N . THR A 1 233 ? -14.179 -3.117 11.150 1.00 98.19 233 THR A N 1
ATOM 1737 C CA . THR A 1 233 ? -13.106 -2.491 10.350 1.00 98.19 233 THR A CA 1
ATOM 1738 C C . THR A 1 233 ? -13.196 -2.806 8.849 1.00 98.19 233 THR A C 1
ATOM 1740 O O . THR A 1 233 ? -12.209 -2.748 8.117 1.00 98.19 233 THR A O 1
ATOM 1743 N N . SER A 1 234 ? -14.378 -3.192 8.361 1.00 98.62 234 SER A N 1
ATOM 1744 C CA . SER A 1 234 ? -14.520 -3.874 7.071 1.00 98.62 234 SER A CA 1
ATOM 1745 C C . SER A 1 234 ? -14.131 -3.024 5.861 1.00 98.62 234 SER A C 1
ATOM 1747 O O . SER A 1 234 ? -13.628 -3.589 4.897 1.00 98.62 234 SER A O 1
ATOM 1749 N N . PHE A 1 235 ? -14.333 -1.701 5.876 1.00 98.81 235 PHE A N 1
ATOM 1750 C CA . PHE A 1 235 ? -13.940 -0.848 4.746 1.00 98.81 235 PHE A CA 1
ATOM 1751 C C . PHE A 1 235 ? -12.439 -0.579 4.746 1.00 98.81 235 PHE A C 1
ATOM 1753 O O . PHE A 1 235 ? -11.804 -0.704 3.699 1.00 98.81 235 PHE A O 1
ATOM 1760 N N . ALA A 1 236 ? -11.867 -0.245 5.905 1.00 98.75 236 ALA A N 1
ATOM 1761 C CA . ALA A 1 236 ? -10.432 -0.040 6.052 1.00 98.75 236 ALA A CA 1
ATOM 1762 C C . ALA A 1 236 ? -9.657 -1.286 5.608 1.00 98.75 236 ALA A C 1
ATOM 1764 O O . ALA A 1 236 ? -8.774 -1.206 4.755 1.00 98.75 236 ALA A O 1
ATOM 1765 N N . THR A 1 237 ? -10.054 -2.448 6.122 1.00 98.88 237 THR A N 1
ATOM 1766 C CA . THR A 1 237 ? -9.418 -3.733 5.826 1.00 98.88 237 THR A CA 1
ATOM 1767 C C . THR A 1 237 ? -9.677 -4.189 4.388 1.00 98.88 237 THR A C 1
ATOM 1769 O O . THR A 1 237 ? -8.804 -4.804 3.778 1.00 98.88 237 THR A O 1
ATOM 1772 N N . ALA A 1 238 ? -10.830 -3.854 3.797 1.00 98.81 238 ALA A N 1
ATOM 1773 C CA . ALA A 1 238 ? -11.121 -4.143 2.392 1.00 98.81 238 ALA A CA 1
ATOM 1774 C C . ALA A 1 238 ? -10.173 -3.408 1.438 1.00 98.81 238 ALA A C 1
ATOM 1776 O O . ALA A 1 238 ? -9.572 -4.047 0.574 1.00 98.81 238 ALA A O 1
ATOM 1777 N N . VAL A 1 239 ? -10.017 -2.090 1.617 1.00 98.88 239 VAL A N 1
ATOM 1778 C CA . VAL A 1 239 ? -9.082 -1.283 0.815 1.00 98.88 239 VAL A CA 1
ATOM 1779 C C . VAL A 1 239 ? -7.648 -1.740 1.074 1.00 98.88 239 VAL A C 1
ATOM 1781 O O . VAL A 1 239 ? -6.900 -1.974 0.129 1.00 98.88 239 VAL A O 1
ATOM 1784 N N . ALA A 1 240 ? -7.279 -1.963 2.340 1.00 98.88 240 ALA A N 1
ATOM 1785 C CA . ALA A 1 240 ? -5.960 -2.481 2.692 1.00 98.88 240 ALA A CA 1
ATOM 1786 C C . ALA A 1 240 ? -5.671 -3.836 2.025 1.00 98.88 240 ALA A C 1
ATOM 1788 O O . ALA A 1 240 ? -4.560 -4.061 1.566 1.00 98.88 240 ALA A O 1
ATOM 1789 N N . SER A 1 241 ? -6.658 -4.726 1.899 1.00 98.94 241 SER A N 1
ATOM 1790 C CA . SER A 1 241 ? -6.471 -6.030 1.250 1.00 98.94 241 SER A CA 1
ATOM 1791 C C . SER A 1 241 ? -6.143 -5.892 -0.238 1.00 98.94 241 SER A C 1
ATOM 1793 O O . SER A 1 241 ? -5.198 -6.516 -0.718 1.00 98.94 241 SER A O 1
ATOM 1795 N N . THR A 1 242 ? -6.873 -5.051 -0.979 1.00 98.81 242 THR A N 1
ATOM 1796 C CA . THR A 1 242 ? -6.575 -4.807 -2.402 1.00 98.81 242 THR A CA 1
ATOM 1797 C C . THR A 1 242 ? -5.254 -4.068 -2.594 1.00 98.81 242 THR A C 1
ATOM 1799 O O . THR A 1 242 ? -4.496 -4.412 -3.498 1.00 98.81 242 THR A O 1
ATOM 1802 N N . VAL A 1 243 ? -4.941 -3.123 -1.701 1.00 98.88 243 VAL A N 1
ATOM 1803 C CA . VAL A 1 243 ? -3.640 -2.441 -1.629 1.00 98.88 243 VAL A CA 1
ATOM 1804 C C . VAL A 1 243 ? -2.512 -3.446 -1.418 1.00 98.88 243 VAL A C 1
ATOM 1806 O O . VAL A 1 243 ? -1.522 -3.407 -2.139 1.00 98.88 243 VAL A O 1
ATOM 1809 N N . MET A 1 244 ? -2.653 -4.381 -0.477 1.00 98.88 244 MET A N 1
ATOM 1810 C CA . MET A 1 244 ? -1.614 -5.372 -0.205 1.00 98.88 244 MET A CA 1
ATOM 1811 C C . MET A 1 244 ? -1.446 -6.370 -1.347 1.00 98.88 244 MET A C 1
ATOM 1813 O O . MET A 1 244 ? -0.312 -6.747 -1.637 1.00 98.88 244 MET A O 1
ATOM 1817 N N . TYR A 1 245 ? -2.522 -6.774 -2.029 1.00 98.94 245 TYR A N 1
ATOM 1818 C CA . TYR A 1 245 ? -2.400 -7.586 -3.241 1.00 98.94 245 TYR A CA 1
ATOM 1819 C C . TYR A 1 245 ? -1.554 -6.864 -4.304 1.00 98.94 245 TYR A C 1
ATOM 1821 O O . TYR A 1 245 ? -0.560 -7.420 -4.773 1.00 98.94 245 TYR A O 1
ATOM 1829 N N . ASP A 1 246 ? -1.880 -5.604 -4.610 1.00 98.88 246 ASP A N 1
ATOM 1830 C CA . ASP A 1 246 ? -1.126 -4.802 -5.580 1.00 98.88 246 ASP A CA 1
ATOM 1831 C C . ASP A 1 246 ? 0.321 -4.576 -5.130 1.00 98.88 246 ASP A C 1
ATOM 1833 O O . ASP A 1 246 ? 1.244 -4.787 -5.913 1.00 98.88 246 ASP A O 1
ATOM 1837 N N . ALA A 1 247 ? 0.547 -4.212 -3.866 1.00 98.88 247 ALA A N 1
ATOM 1838 C CA . ALA A 1 247 ? 1.881 -3.964 -3.324 1.00 98.88 247 ALA A CA 1
ATOM 1839 C C . ALA A 1 247 ? 2.799 -5.188 -3.459 1.00 98.88 247 ALA A C 1
ATOM 1841 O O . ALA A 1 247 ? 3.962 -5.032 -3.813 1.00 98.88 247 ALA A O 1
ATOM 1842 N N . ASN A 1 248 ? 2.282 -6.400 -3.230 1.00 98.88 248 ASN A N 1
ATOM 1843 C CA . ASN A 1 248 ? 3.044 -7.637 -3.416 1.00 98.88 248 ASN A CA 1
ATOM 1844 C C . ASN A 1 248 ? 3.408 -7.874 -4.891 1.00 98.88 248 ASN A C 1
ATOM 1846 O O . ASN A 1 248 ? 4.557 -8.185 -5.197 1.00 98.88 248 ASN A O 1
ATOM 1850 N N . VAL A 1 249 ? 2.456 -7.709 -5.814 1.00 98.81 249 VAL A N 1
ATOM 1851 C CA . VAL A 1 249 ? 2.713 -7.908 -7.251 1.00 98.81 249 VAL A CA 1
ATOM 1852 C C . VAL A 1 249 ? 3.702 -6.869 -7.782 1.00 98.81 249 VAL A C 1
ATOM 1854 O O . VAL A 1 249 ? 4.644 -7.222 -8.491 1.00 98.81 249 VAL A O 1
ATOM 1857 N N . LEU A 1 250 ? 3.522 -5.596 -7.419 1.00 98.88 250 LEU A N 1
ATOM 1858 C CA . LEU A 1 250 ? 4.396 -4.508 -7.858 1.00 98.88 250 LEU A CA 1
ATOM 1859 C C . LEU A 1 250 ? 5.792 -4.604 -7.236 1.00 98.88 250 LEU A C 1
ATOM 1861 O O . LEU A 1 250 ? 6.763 -4.316 -7.926 1.00 98.88 250 LEU A O 1
ATOM 1865 N N . LEU A 1 251 ? 5.912 -5.051 -5.982 1.00 98.88 251 LEU A N 1
ATOM 1866 C CA . LEU A 1 251 ? 7.197 -5.360 -5.354 1.00 98.88 251 LEU A CA 1
ATOM 1867 C C . LEU A 1 251 ? 7.982 -6.376 -6.197 1.00 98.88 251 LEU A C 1
ATOM 1869 O O . LEU A 1 251 ? 9.073 -6.058 -6.665 1.00 98.88 251 LEU A O 1
ATOM 1873 N N . LEU A 1 252 ? 7.387 -7.542 -6.476 1.00 98.75 252 LEU A N 1
ATOM 1874 C CA . LEU A 1 252 ? 8.041 -8.591 -7.265 1.00 98.75 252 LEU A CA 1
ATOM 1875 C C . LEU A 1 252 ? 8.375 -8.122 -8.689 1.00 98.75 252 LEU A C 1
ATOM 1877 O O . LEU A 1 252 ? 9.404 -8.502 -9.255 1.00 98.75 252 LEU A O 1
ATOM 1881 N N . LEU A 1 253 ? 7.517 -7.279 -9.270 1.00 98.81 253 LEU A N 1
ATOM 1882 C CA . LEU A 1 253 ? 7.770 -6.665 -10.566 1.00 98.81 253 LEU A CA 1
ATOM 1883 C C . LEU A 1 253 ? 9.007 -5.758 -10.506 1.00 98.81 253 LEU A C 1
ATOM 1885 O O . LEU A 1 253 ? 9.907 -5.937 -11.319 1.00 98.81 253 LEU A O 1
ATOM 1889 N N . VAL A 1 254 ? 9.116 -4.856 -9.526 1.00 98.88 254 VAL A N 1
ATOM 1890 C CA . VAL A 1 254 ? 10.290 -3.977 -9.353 1.00 98.88 254 VAL A CA 1
ATOM 1891 C C . VAL A 1 254 ? 11.575 -4.776 -9.112 1.00 98.88 254 VAL A C 1
ATOM 1893 O O . VAL A 1 254 ? 12.596 -4.475 -9.730 1.00 98.88 254 VAL A O 1
ATOM 1896 N N . GLU A 1 255 ? 11.537 -5.817 -8.276 1.00 98.62 255 GLU A N 1
ATOM 1897 C CA . GLU A 1 255 ? 12.687 -6.708 -8.052 1.00 98.62 255 GLU A CA 1
ATOM 1898 C C . GLU A 1 255 ? 13.149 -7.365 -9.354 1.00 98.62 255 GLU A C 1
ATOM 1900 O O . GLU A 1 255 ? 14.332 -7.350 -9.684 1.00 98.62 255 GLU A O 1
ATOM 1905 N N . THR A 1 256 ? 12.202 -7.878 -10.139 1.00 98.81 256 THR A N 1
ATOM 1906 C CA . THR A 1 256 ? 12.486 -8.496 -11.438 1.00 98.81 256 THR A CA 1
ATOM 1907 C C . THR A 1 256 ? 13.074 -7.475 -12.416 1.00 98.81 256 THR A C 1
ATOM 1909 O O . THR A 1 256 ? 14.067 -7.752 -13.092 1.00 98.81 256 THR A O 1
ATOM 1912 N N . LEU A 1 257 ? 12.515 -6.264 -12.458 1.00 98.88 257 LEU A N 1
ATOM 1913 C CA . LEU A 1 257 ? 12.972 -5.183 -13.330 1.00 98.88 257 LEU A CA 1
ATOM 1914 C C . LEU A 1 257 ? 14.367 -4.651 -12.964 1.00 98.88 257 LEU A C 1
ATOM 1916 O O . LEU A 1 257 ? 15.080 -4.213 -13.862 1.00 98.88 257 LEU A O 1
ATOM 1920 N N . CYS A 1 258 ? 14.827 -4.786 -11.714 1.00 98.81 258 CYS A N 1
ATOM 1921 C CA . CYS A 1 258 ? 16.226 -4.499 -11.363 1.00 98.81 258 CYS A CA 1
ATOM 1922 C C . CYS A 1 258 ? 17.212 -5.398 -12.137 1.00 98.81 258 CYS A C 1
ATOM 1924 O O . CYS A 1 258 ? 18.318 -4.969 -12.470 1.00 98.81 258 CYS A O 1
ATOM 1926 N N . GLY A 1 259 ? 16.815 -6.632 -12.467 1.00 98.62 259 GLY A N 1
ATOM 1927 C CA . GLY A 1 259 ? 17.604 -7.517 -13.322 1.00 98.62 259 GLY A CA 1
ATOM 1928 C C . GLY A 1 259 ? 17.597 -7.065 -14.786 1.00 98.62 259 GLY A C 1
ATOM 1929 O O . GLY A 1 259 ? 18.654 -7.005 -15.408 1.00 98.62 259 GLY A O 1
ATOM 1930 N N . MET A 1 260 ? 16.444 -6.653 -15.322 1.00 98.81 260 MET A N 1
ATOM 1931 C CA . MET A 1 260 ? 16.371 -6.104 -16.684 1.00 98.81 260 MET A CA 1
ATOM 1932 C C . MET A 1 260 ? 17.191 -4.811 -16.809 1.00 98.81 260 MET A C 1
ATOM 1934 O O . MET A 1 260 ? 17.878 -4.607 -17.809 1.00 98.81 260 MET A O 1
ATOM 1938 N N . PHE A 1 261 ? 17.186 -3.977 -15.765 1.00 98.88 261 PHE A N 1
ATOM 1939 C CA . PHE A 1 261 ? 18.028 -2.788 -15.676 1.00 98.88 261 PHE A CA 1
ATOM 1940 C C . PHE A 1 261 ? 19.520 -3.149 -15.727 1.00 98.88 261 PHE A C 1
ATOM 1942 O O . PHE A 1 261 ? 20.261 -2.535 -16.492 1.00 98.88 261 PHE A O 1
ATOM 1949 N N . CYS A 1 262 ? 19.956 -4.184 -14.991 1.00 98.81 262 CYS A N 1
ATOM 1950 C CA . CYS A 1 262 ? 21.332 -4.696 -15.055 1.00 98.81 262 CYS A CA 1
ATOM 1951 C C . CYS A 1 262 ? 21.749 -5.066 -16.486 1.00 98.81 262 CYS A C 1
ATOM 1953 O O . CYS A 1 262 ? 22.838 -4.682 -16.914 1.00 98.81 262 CYS A O 1
ATOM 1955 N N . GLU A 1 263 ? 20.888 -5.763 -17.236 1.00 98.69 263 GLU A N 1
ATOM 1956 C CA . GLU A 1 263 ? 21.183 -6.144 -18.622 1.00 98.69 263 GLU A CA 1
ATOM 1957 C C . GLU A 1 263 ? 21.410 -4.919 -19.519 1.00 98.69 263 GLU A C 1
ATOM 1959 O O . GLU A 1 263 ? 22.433 -4.827 -20.201 1.00 98.69 263 GLU A O 1
ATOM 1964 N N . VAL A 1 264 ? 20.490 -3.949 -19.504 1.00 98.75 264 VAL A N 1
ATOM 1965 C CA . VAL A 1 264 ? 20.548 -2.810 -20.437 1.00 98.75 264 VAL A CA 1
ATOM 1966 C C . VAL A 1 264 ? 21.599 -1.767 -20.055 1.00 98.75 264 VAL A C 1
ATOM 1968 O O . VAL A 1 264 ? 22.184 -1.128 -20.936 1.00 98.75 264 VAL A O 1
ATOM 1971 N N . ILE A 1 265 ? 21.891 -1.613 -18.760 1.00 98.56 265 ILE A N 1
ATOM 1972 C CA . ILE A 1 265 ? 22.889 -0.656 -18.264 1.00 98.56 265 ILE A CA 1
ATOM 1973 C C . ILE A 1 265 ? 24.322 -1.202 -18.347 1.00 98.56 265 ILE A C 1
ATOM 1975 O O . ILE A 1 265 ? 25.261 -0.487 -18.008 1.00 98.56 265 ILE A O 1
ATOM 1979 N N . PHE A 1 266 ? 24.510 -2.449 -18.798 1.00 98.56 266 PHE A N 1
ATOM 1980 C CA . PHE A 1 266 ? 25.775 -3.184 -18.687 1.00 98.56 266 PHE A CA 1
ATOM 1981 C C . PHE A 1 266 ? 26.280 -3.227 -17.242 1.00 98.56 266 PHE A C 1
ATOM 1983 O O . PHE A 1 266 ? 27.414 -2.876 -16.939 1.00 98.56 266 PHE A O 1
ATOM 1990 N N . GLY A 1 267 ? 25.424 -3.668 -16.326 1.00 97.31 267 GLY A N 1
ATOM 1991 C CA . GLY A 1 267 ? 25.798 -3.934 -14.944 1.00 97.31 267 GLY A CA 1
ATOM 1992 C C . GLY A 1 267 ? 26.677 -5.175 -14.799 1.00 97.31 267 GLY A C 1
ATOM 1993 O O . GLY A 1 267 ? 26.785 -5.996 -15.717 1.00 97.31 267 GLY A O 1
ATOM 1994 N N . ARG A 1 268 ? 27.301 -5.355 -13.629 1.00 96.31 268 ARG A N 1
ATOM 1995 C CA . ARG A 1 268 ? 27.976 -6.614 -13.278 1.00 96.31 268 ARG A CA 1
ATOM 1996 C C . ARG A 1 268 ? 27.215 -7.348 -12.195 1.00 96.31 268 ARG A C 1
ATOM 1998 O O . ARG A 1 268 ? 27.181 -6.919 -11.047 1.00 96.31 268 ARG A O 1
ATOM 2005 N N . GLU A 1 269 ? 26.713 -8.518 -12.558 1.00 96.06 269 GLU A N 1
ATOM 2006 C CA . GLU A 1 269 ? 25.827 -9.379 -11.776 1.00 96.06 269 GLU A CA 1
ATOM 2007 C C . GLU A 1 269 ? 26.421 -9.869 -10.443 1.00 96.06 269 GLU A C 1
ATOM 2009 O O . GLU A 1 269 ? 25.694 -10.362 -9.586 1.00 96.06 269 GLU A O 1
ATOM 2014 N N . GLU A 1 270 ? 27.730 -9.688 -10.220 1.00 95.38 270 GLU A N 1
ATOM 2015 C CA . GLU A 1 270 ? 28.408 -9.990 -8.949 1.00 95.38 270 GLU A CA 1
ATOM 2016 C C . GLU A 1 270 ? 27.746 -9.297 -7.745 1.00 95.38 270 GLU A C 1
ATOM 2018 O O . GLU A 1 270 ? 27.845 -9.797 -6.626 1.00 95.38 270 GLU A O 1
ATOM 2023 N N . PHE A 1 271 ? 27.026 -8.185 -7.946 1.00 94.69 271 PHE A N 1
ATOM 2024 C CA . PHE A 1 271 ? 26.295 -7.518 -6.864 1.00 94.69 271 PHE A CA 1
ATOM 2025 C C . PHE A 1 271 ? 25.236 -8.406 -6.189 1.00 94.69 271 PHE A C 1
ATOM 2027 O O . PHE A 1 271 ? 24.924 -8.166 -5.025 1.00 94.69 271 PHE A O 1
ATOM 2034 N N . ALA A 1 272 ? 24.712 -9.409 -6.902 1.00 95.06 272 ALA A N 1
ATOM 2035 C CA . ALA A 1 272 ? 23.734 -10.377 -6.412 1.00 95.06 272 ALA A CA 1
ATOM 2036 C C . ALA A 1 272 ? 24.391 -11.669 -5.883 1.00 95.06 272 ALA A C 1
ATOM 2038 O O . ALA A 1 272 ? 23.712 -12.648 -5.575 1.00 95.06 272 ALA A O 1
ATOM 2039 N N . HIS A 1 273 ? 25.726 -11.710 -5.781 1.00 93.62 273 HIS A N 1
ATOM 2040 C CA . HIS A 1 273 ? 26.439 -12.913 -5.372 1.00 93.62 273 HIS A CA 1
ATOM 2041 C C . HIS A 1 273 ? 26.011 -13.359 -3.956 1.00 93.62 273 HIS A C 1
ATOM 2043 O O . HIS A 1 273 ? 26.169 -12.602 -2.990 1.00 93.62 273 HIS A O 1
ATOM 2049 N N . PRO A 1 274 ? 25.580 -14.621 -3.758 1.00 87.88 274 PRO A N 1
ATOM 2050 C CA . PRO A 1 274 ? 24.910 -15.067 -2.532 1.00 87.88 274 PRO A CA 1
ATOM 2051 C C . PRO A 1 274 ? 25.734 -14.879 -1.252 1.00 87.88 274 PRO A C 1
ATOM 2053 O O . PRO A 1 274 ? 25.168 -14.631 -0.189 1.00 87.88 274 PRO A O 1
ATOM 2056 N N . LEU A 1 275 ? 27.073 -14.946 -1.313 1.00 87.12 275 LEU A N 1
ATOM 2057 C CA . LEU A 1 275 ? 27.900 -14.681 -0.128 1.00 87.12 275 LEU A CA 1
ATOM 2058 C C . LEU A 1 275 ? 27.712 -13.262 0.427 1.00 87.12 275 LEU A C 1
ATOM 2060 O O . LEU A 1 275 ? 27.694 -13.113 1.648 1.00 87.12 275 LEU A O 1
ATOM 2064 N N . ILE A 1 276 ? 27.563 -12.246 -0.434 1.00 86.62 276 ILE A N 1
ATOM 2065 C CA . ILE A 1 276 ? 27.381 -10.847 -0.013 1.00 86.62 276 ILE A CA 1
ATOM 2066 C C . ILE A 1 276 ? 26.166 -10.758 0.910 1.00 86.62 276 ILE A C 1
ATOM 2068 O O . ILE A 1 276 ? 26.225 -10.167 1.986 1.00 86.62 276 ILE A O 1
ATOM 2072 N N . HIS A 1 277 ? 25.079 -11.420 0.537 1.00 88.31 277 HIS A N 1
ATOM 2073 C CA . HIS A 1 277 ? 23.820 -11.368 1.273 1.00 88.31 277 HIS A CA 1
ATOM 2074 C C . HIS A 1 277 ? 23.804 -12.362 2.441 1.00 88.31 277 HIS A C 1
ATOM 2076 O O . HIS A 1 277 ? 23.221 -12.081 3.479 1.00 88.31 277 HIS A O 1
ATOM 2082 N N . LYS A 1 278 ? 24.551 -13.470 2.364 1.00 86.50 278 LYS A N 1
ATOM 2083 C CA . LYS A 1 278 ? 24.723 -14.400 3.491 1.00 86.50 278 LYS A CA 1
ATOM 2084 C C . LYS A 1 278 ? 25.455 -13.770 4.680 1.00 86.50 278 LYS A C 1
ATOM 2086 O O . LYS A 1 278 ? 25.115 -14.065 5.821 1.00 86.50 278 LYS A O 1
ATOM 2091 N N . VAL A 1 279 ? 26.451 -12.910 4.440 1.00 87.00 279 VAL A N 1
ATOM 2092 C CA . VAL A 1 279 ? 27.189 -12.225 5.525 1.00 87.00 279 VAL A CA 1
ATOM 2093 C C . VAL A 1 279 ? 26.467 -10.979 6.057 1.00 87.00 279 VAL A C 1
ATOM 2095 O O . VAL A 1 279 ? 26.912 -10.391 7.040 1.00 87.00 279 VAL A O 1
ATOM 2098 N N . LYS A 1 280 ? 25.335 -10.599 5.450 1.00 83.19 280 LYS A N 1
ATOM 2099 C CA . LYS A 1 280 ? 24.371 -9.625 5.981 1.00 83.19 280 LYS A CA 1
ATOM 2100 C C . LYS A 1 280 ? 22.940 -10.149 5.774 1.00 83.19 280 LYS A C 1
ATOM 2102 O O . LYS A 1 280 ? 22.255 -9.735 4.837 1.00 83.19 280 LYS A O 1
ATOM 2107 N N . PRO A 1 281 ? 22.499 -11.086 6.628 1.00 87.75 281 PRO A N 1
ATOM 2108 C CA . PRO A 1 281 ? 21.412 -12.000 6.305 1.00 87.75 281 PRO A CA 1
ATOM 2109 C C . PRO A 1 281 ? 20.023 -11.442 6.636 1.00 87.75 281 PRO A C 1
ATOM 2111 O O . PRO A 1 281 ? 19.236 -12.092 7.320 1.00 87.75 281 PRO A O 1
ATOM 2114 N N . HIS A 1 282 ? 19.699 -10.237 6.162 1.00 85.12 282 HIS A N 1
ATOM 2115 C CA . HIS A 1 282 ? 18.299 -9.810 6.155 1.00 85.12 282 HIS A CA 1
ATOM 2116 C C . HIS A 1 282 ? 17.534 -10.689 5.145 1.00 85.12 282 HIS A C 1
ATOM 2118 O O . HIS A 1 282 ? 17.979 -10.765 3.999 1.00 85.12 282 HIS A O 1
ATOM 2124 N N . PRO A 1 283 ? 16.415 -11.344 5.517 1.00 86.31 283 PRO A N 1
ATOM 2125 C CA . PRO A 1 283 ? 15.712 -12.276 4.629 1.00 86.31 283 PRO A CA 1
ATOM 2126 C C . PRO A 1 283 ? 15.367 -11.685 3.259 1.00 86.31 283 PRO A C 1
ATOM 2128 O O . PRO A 1 283 ? 15.785 -12.233 2.243 1.00 86.31 283 PRO A O 1
ATOM 2131 N N . GLY A 1 284 ? 14.753 -10.495 3.226 1.00 87.62 284 GLY A N 1
ATOM 2132 C CA . GLY A 1 284 ? 14.461 -9.800 1.968 1.00 87.62 284 GLY A CA 1
ATOM 2133 C C . GLY A 1 284 ? 15.717 -9.519 1.132 1.00 87.62 284 GLY A C 1
ATOM 2134 O O . GLY A 1 284 ? 15.684 -9.659 -0.079 1.00 87.62 284 GLY A O 1
ATOM 2135 N N . GLN A 1 285 ? 16.863 -9.225 1.761 1.00 93.25 285 GLN A N 1
ATOM 2136 C CA . GLN A 1 285 ? 18.124 -8.989 1.044 1.00 93.25 285 GLN A CA 1
ATOM 2137 C C . GLN A 1 285 ? 18.636 -10.259 0.356 1.00 93.25 285 GLN A C 1
ATOM 2139 O O . GLN A 1 285 ? 19.147 -10.189 -0.760 1.00 93.25 285 GLN A O 1
ATOM 2144 N N . ILE A 1 286 ? 18.565 -11.399 1.050 1.00 90.19 286 ILE A N 1
ATOM 2145 C CA . ILE A 1 286 ? 18.988 -12.696 0.512 1.00 90.19 286 ILE A CA 1
ATOM 2146 C C . ILE A 1 286 ? 18.068 -13.102 -0.632 1.00 90.19 286 ILE A C 1
ATOM 2148 O O . ILE A 1 286 ? 18.557 -13.472 -1.693 1.00 90.19 286 ILE A O 1
ATOM 2152 N N . GLU A 1 287 ? 16.758 -13.017 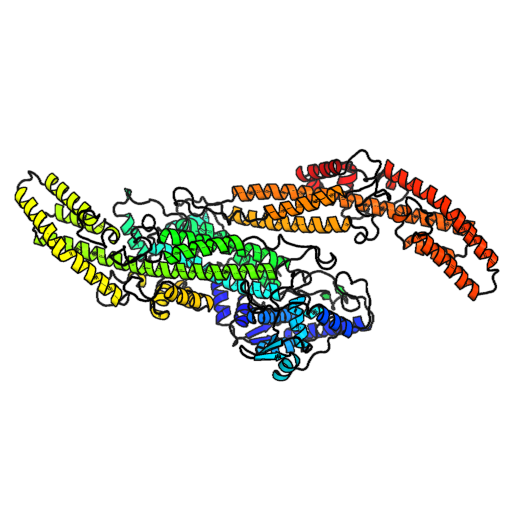-0.421 1.00 91.12 287 GLU A N 1
ATOM 2153 C CA . GLU A 1 287 ? 15.764 -13.506 -1.373 1.00 91.12 287 GLU A CA 1
ATOM 2154 C C . GLU A 1 287 ? 15.716 -12.654 -2.649 1.00 91.12 287 GLU A C 1
ATOM 2156 O O . GLU A 1 287 ? 15.695 -13.218 -3.743 1.00 91.12 287 GLU A O 1
ATOM 2161 N N . SER A 1 288 ? 15.797 -11.319 -2.549 1.00 95.50 288 SER A N 1
ATOM 2162 C CA . SER A 1 288 ? 15.885 -10.456 -3.736 1.00 95.50 288 SER A CA 1
ATOM 2163 C C . SER A 1 288 ? 17.174 -10.712 -4.523 1.00 95.50 288 SER A C 1
ATOM 2165 O O . SER A 1 288 ? 17.166 -10.750 -5.752 1.00 95.50 288 SER A O 1
ATOM 2167 N N . ALA A 1 289 ? 18.302 -10.923 -3.835 1.00 95.56 289 ALA A N 1
ATOM 2168 C CA . ALA A 1 289 ? 19.564 -11.232 -4.500 1.00 95.56 289 ALA A CA 1
ATOM 2169 C C . ALA A 1 289 ? 19.566 -12.618 -5.153 1.00 95.56 289 ALA A C 1
ATOM 2171 O O . ALA A 1 289 ? 20.090 -12.773 -6.250 1.00 95.56 289 ALA A O 1
ATOM 2172 N N . GLU A 1 290 ? 18.962 -13.616 -4.510 1.00 93.81 290 GLU A N 1
ATOM 2173 C CA . GLU A 1 290 ? 18.800 -14.956 -5.072 1.00 93.81 290 GLU A CA 1
ATOM 2174 C C . GLU A 1 290 ? 17.989 -14.916 -6.374 1.00 93.81 290 GLU A C 1
ATOM 2176 O O . GLU A 1 290 ? 18.376 -15.536 -7.368 1.00 93.81 290 GLU A O 1
ATOM 2181 N N . LEU A 1 291 ? 16.899 -14.143 -6.391 1.00 95.94 291 LEU A N 1
ATOM 2182 C CA . LEU A 1 291 ? 16.110 -13.906 -7.595 1.00 95.94 291 LEU A CA 1
ATOM 2183 C C . LEU A 1 291 ? 16.953 -13.244 -8.697 1.00 95.94 291 LEU A C 1
ATOM 2185 O O . LEU A 1 291 ? 16.964 -13.718 -9.833 1.00 95.94 291 LEU A O 1
ATOM 2189 N N . LEU A 1 292 ? 17.678 -12.173 -8.370 1.00 97.94 292 LEU A N 1
ATOM 2190 C CA . LEU A 1 292 ? 18.492 -11.423 -9.332 1.00 97.94 292 LEU A CA 1
ATOM 2191 C C . LEU A 1 292 ? 19.658 -12.241 -9.894 1.00 97.94 292 LEU A C 1
ATOM 2193 O O . LEU A 1 292 ? 19.918 -12.191 -11.095 1.00 97.94 292 LEU A O 1
ATOM 2197 N N . GLU A 1 293 ? 20.333 -13.032 -9.061 1.00 96.56 293 GLU A N 1
ATOM 2198 C CA . GLU A 1 293 ? 21.385 -13.943 -9.512 1.00 96.56 293 GLU A CA 1
ATOM 2199 C C . GLU A 1 293 ? 20.822 -14.978 -10.488 1.00 96.56 293 GLU A C 1
ATOM 2201 O O . GLU A 1 293 ? 21.397 -15.180 -11.559 1.00 96.56 293 GLU A O 1
ATOM 2206 N N . TRP A 1 294 ? 19.665 -15.574 -10.179 1.00 96.06 294 TRP A N 1
ATOM 2207 C CA . TRP A 1 294 ? 19.007 -16.517 -11.082 1.00 96.06 294 TRP A CA 1
ATOM 2208 C C . TRP A 1 294 ? 18.589 -15.859 -12.400 1.00 96.06 294 TRP A C 1
ATOM 2210 O O . TRP A 1 294 ? 18.739 -16.471 -13.463 1.00 96.06 294 TRP A O 1
ATOM 2220 N N . LEU A 1 295 ? 18.083 -14.621 -12.339 1.00 97.44 295 LEU A N 1
ATOM 2221 C CA . LEU A 1 295 ? 17.648 -13.863 -13.509 1.00 97.44 295 LEU A CA 1
ATOM 2222 C C . LEU A 1 295 ? 18.809 -13.573 -14.473 1.00 97.44 295 LEU A C 1
ATOM 2224 O O . LEU A 1 295 ? 18.656 -13.710 -15.685 1.00 97.44 295 LEU A O 1
ATOM 2228 N N . LEU A 1 296 ? 19.969 -13.205 -13.925 1.00 97.44 296 LEU A N 1
ATOM 2229 C CA . LEU A 1 296 ? 21.135 -12.742 -14.685 1.00 97.44 296 LEU A CA 1
ATOM 2230 C C . LEU A 1 296 ? 22.101 -13.860 -15.087 1.00 97.44 296 LEU A C 1
ATOM 2232 O O . LEU A 1 296 ? 22.992 -13.646 -15.917 1.00 97.44 296 LEU A O 1
ATOM 2236 N N . ARG A 1 297 ? 21.951 -15.058 -14.515 1.00 94.19 297 ARG A N 1
ATOM 2237 C CA . ARG A 1 297 ? 22.833 -16.192 -14.790 1.00 94.19 297 ARG A CA 1
ATOM 2238 C C . ARG A 1 297 ? 22.837 -16.538 -16.280 1.00 94.19 297 ARG A C 1
ATOM 2240 O O . ARG A 1 297 ? 21.812 -16.925 -16.839 1.00 94.19 297 ARG A O 1
ATOM 2247 N N . SER A 1 298 ? 24.022 -16.464 -16.889 1.00 91.25 298 SER A N 1
ATOM 2248 C CA . SER A 1 298 ? 24.247 -16.758 -18.313 1.00 91.25 298 SER A CA 1
ATOM 2249 C C . SER A 1 298 ? 23.397 -15.907 -19.268 1.00 91.25 298 SER A C 1
ATOM 2251 O O . SER A 1 298 ? 23.047 -16.365 -20.352 1.00 91.25 298 SER A O 1
ATOM 2253 N N . SER A 1 299 ? 23.062 -14.674 -18.875 1.00 95.44 299 SER A N 1
ATOM 2254 C CA . SER A 1 299 ? 22.384 -13.730 -19.765 1.00 95.44 299 SER A CA 1
ATOM 2255 C C . SER A 1 299 ? 23.292 -13.302 -20.936 1.00 95.44 299 SER A C 1
ATOM 2257 O O . SER A 1 299 ? 24.443 -12.917 -20.694 1.00 95.44 299 SER A O 1
ATOM 2259 N N . PRO A 1 300 ? 22.780 -13.262 -22.186 1.00 96.06 300 PRO A N 1
ATOM 2260 C CA . PRO A 1 300 ? 23.518 -12.741 -23.340 1.00 96.06 300 PRO A CA 1
ATOM 2261 C C . PRO A 1 300 ? 23.959 -11.277 -23.186 1.00 96.06 300 PRO A C 1
ATOM 2263 O O . PRO A 1 300 ? 24.980 -10.877 -23.742 1.00 96.06 300 PRO A O 1
ATOM 2266 N N . PHE A 1 301 ? 23.225 -10.466 -22.418 1.00 97.00 301 PHE A N 1
ATOM 2267 C CA . PHE A 1 301 ? 23.611 -9.078 -22.148 1.00 97.00 301 PHE A CA 1
ATOM 2268 C C . PHE A 1 301 ? 24.748 -8.979 -21.129 1.00 97.00 301 PHE A C 1
ATOM 2270 O O . PHE A 1 301 ? 25.588 -8.087 -21.236 1.00 97.00 301 PHE A O 1
ATOM 2277 N N . GLN A 1 302 ? 24.852 -9.922 -20.186 1.00 97.19 302 GLN A N 1
ATOM 2278 C CA . GLN A 1 302 ? 26.011 -9.981 -19.292 1.00 97.19 302 GLN A CA 1
ATOM 2279 C C . GLN A 1 302 ? 27.293 -10.376 -20.048 1.00 97.19 302 GLN A C 1
ATOM 2281 O O . GLN A 1 302 ? 28.382 -9.943 -19.667 1.00 97.19 302 GLN A O 1
ATOM 2286 N N . GLU A 1 303 ? 27.194 -11.136 -21.145 1.00 95.94 303 GLU A N 1
ATOM 2287 C CA . GLU A 1 303 ? 28.326 -11.371 -22.055 1.00 95.94 303 GLU A CA 1
ATOM 2288 C C . GLU A 1 303 ? 28.782 -10.070 -22.731 1.00 95.94 303 GLU A C 1
ATOM 2290 O O . GLU A 1 303 ? 29.974 -9.755 -22.689 1.00 95.94 303 GLU A O 1
ATOM 2295 N N . LEU A 1 304 ? 27.841 -9.271 -23.255 1.00 95.25 304 LEU A N 1
ATOM 2296 C CA . LEU A 1 304 ? 28.133 -7.946 -23.820 1.00 95.25 304 LEU A CA 1
ATOM 2297 C C . LEU A 1 304 ? 28.736 -6.993 -22.779 1.00 95.25 304 LEU A C 1
ATOM 2299 O O . LEU A 1 304 ? 29.720 -6.314 -23.062 1.00 95.25 304 LEU A O 1
ATOM 2303 N N . SER A 1 305 ? 28.215 -6.987 -21.549 1.00 97.19 305 SER A N 1
ATOM 2304 C CA . SER A 1 305 ? 28.773 -6.209 -20.435 1.00 97.19 305 SER A CA 1
ATOM 2305 C C . SER A 1 305 ? 30.233 -6.597 -20.151 1.00 97.19 305 SER A C 1
ATOM 2307 O O . SER A 1 305 ? 31.119 -5.740 -20.056 1.00 97.19 305 SER A O 1
ATOM 2309 N N . ARG A 1 306 ? 30.535 -7.903 -20.087 1.00 96.69 306 ARG A N 1
ATOM 2310 C CA . ARG A 1 306 ? 31.906 -8.410 -19.892 1.00 96.69 306 ARG A CA 1
ATOM 2311 C C . ARG A 1 306 ? 32.833 -8.000 -21.035 1.00 96.69 306 ARG A C 1
ATOM 2313 O O . ARG A 1 306 ? 33.970 -7.603 -20.766 1.00 96.69 306 ARG A O 1
ATOM 2320 N N . GLU A 1 307 ? 32.363 -8.061 -22.279 1.00 95.69 307 GLU A N 1
ATOM 2321 C CA . GLU A 1 307 ? 33.111 -7.588 -23.445 1.00 95.69 307 GLU A CA 1
ATOM 2322 C C . GLU A 1 307 ? 33.379 -6.081 -23.359 1.00 95.69 307 GLU A C 1
ATOM 2324 O O . GLU A 1 307 ? 34.539 -5.665 -23.445 1.00 95.69 307 GLU A O 1
ATOM 2329 N N . TYR A 1 308 ? 32.352 -5.277 -23.073 1.00 96.06 308 TYR A N 1
ATOM 2330 C CA . TYR A 1 308 ? 32.471 -3.835 -22.889 1.00 96.06 308 TYR A CA 1
ATOM 2331 C C . TYR A 1 308 ? 33.548 -3.496 -21.850 1.00 96.06 308 TYR A C 1
ATOM 2333 O O . TYR A 1 308 ? 34.476 -2.751 -22.162 1.00 96.06 308 TYR A O 1
ATOM 2341 N N . TYR A 1 309 ? 33.514 -4.068 -20.643 1.00 95.00 309 TYR A N 1
ATOM 2342 C CA . TYR A 1 309 ? 34.525 -3.779 -19.612 1.00 95.00 309 TYR A CA 1
ATOM 2343 C C . TYR A 1 309 ? 35.914 -4.375 -19.889 1.00 95.00 309 TYR A C 1
ATOM 2345 O O . TYR A 1 309 ? 36.884 -3.985 -19.229 1.00 95.00 309 TYR A O 1
ATOM 2353 N N . SER A 1 310 ? 36.044 -5.310 -20.834 1.00 95.81 310 SER A N 1
ATOM 2354 C CA . SER A 1 310 ? 37.349 -5.835 -21.256 1.00 95.81 310 SER A CA 1
ATOM 2355 C C . SER A 1 310 ? 38.112 -4.851 -22.153 1.00 95.81 310 SER A C 1
ATOM 2357 O O . SER A 1 310 ? 39.342 -4.790 -22.086 1.00 95.81 310 SER A O 1
ATOM 2359 N N . ILE A 1 311 ? 37.387 -4.032 -22.922 1.00 93.75 311 ILE A N 1
ATOM 2360 C CA . ILE A 1 311 ? 37.934 -3.009 -23.818 1.00 93.75 311 ILE A CA 1
ATOM 2361 C C . ILE A 1 311 ? 38.161 -1.719 -23.032 1.00 93.75 311 ILE A C 1
ATOM 2363 O O . ILE A 1 311 ? 37.253 -1.226 -22.361 1.00 93.75 311 ILE A O 1
ATOM 2367 N N . ASP A 1 312 ? 39.372 -1.158 -23.112 1.00 91.12 312 ASP A N 1
ATOM 2368 C CA . ASP A 1 312 ? 39.760 0.045 -22.360 1.00 91.12 312 ASP A CA 1
ATOM 2369 C C . ASP A 1 312 ? 39.507 -0.087 -20.840 1.00 91.12 312 ASP A C 1
ATOM 2371 O O . ASP A 1 312 ? 39.192 0.878 -20.145 1.00 91.12 312 ASP A O 1
ATOM 2375 N N . LYS A 1 313 ? 39.695 -1.300 -20.300 1.00 90.44 313 LYS A N 1
ATOM 2376 C CA . LYS A 1 313 ? 39.384 -1.700 -18.914 1.00 90.44 313 LYS A CA 1
ATOM 2377 C C . LYS A 1 313 ? 39.771 -0.684 -17.832 1.00 90.44 313 LYS A C 1
ATOM 2379 O O . LYS A 1 313 ? 39.035 -0.514 -16.866 1.00 90.44 313 LYS A O 1
ATOM 2384 N N . LEU A 1 314 ? 40.935 -0.042 -17.956 1.00 91.38 314 LEU A N 1
ATOM 2385 C CA . LEU A 1 314 ? 41.448 0.908 -16.957 1.00 91.38 314 LEU A CA 1
ATOM 2386 C C . LEU A 1 314 ? 40.801 2.302 -17.033 1.00 91.38 314 LEU A C 1
ATOM 2388 O O . LEU A 1 314 ? 40.981 3.090 -16.110 1.00 91.38 314 LEU A O 1
ATOM 2392 N N . LYS A 1 315 ? 40.063 2.610 -18.105 1.00 88.94 315 LYS A N 1
ATOM 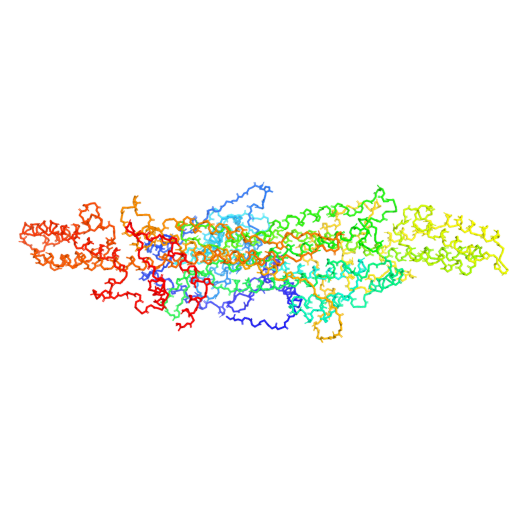2393 C CA . LYS A 1 315 ? 39.344 3.879 -18.298 1.00 88.94 315 LYS A CA 1
ATOM 2394 C C . LYS A 1 315 ? 37.857 3.789 -17.942 1.00 88.94 315 LYS A C 1
ATOM 2396 O O . LYS A 1 315 ? 37.166 4.801 -17.982 1.00 88.94 315 LYS A O 1
ATOM 2401 N N . LYS A 1 316 ? 37.352 2.594 -17.623 1.00 91.25 316 LYS A N 1
ATOM 2402 C CA . LYS A 1 316 ? 35.939 2.358 -17.303 1.00 91.25 316 LYS A CA 1
ATOM 2403 C C . LYS A 1 316 ? 35.733 2.216 -15.793 1.00 91.25 316 LYS A C 1
ATOM 2405 O O . LYS A 1 316 ? 36.642 1.750 -15.098 1.00 91.25 316 LYS A O 1
ATOM 2410 N N . PRO A 1 317 ? 34.551 2.584 -15.264 1.00 86.44 317 PRO A N 1
ATOM 2411 C CA . PRO A 1 317 ? 34.256 2.428 -13.848 1.00 86.44 317 PRO A CA 1
ATOM 2412 C C . PRO A 1 317 ? 34.456 0.986 -13.384 1.00 86.44 317 PRO A C 1
ATOM 2414 O O . PRO A 1 317 ? 33.934 0.037 -13.970 1.00 86.44 317 PRO A O 1
ATOM 2417 N N . LYS A 1 318 ? 35.200 0.823 -12.286 1.00 87.44 318 LYS A N 1
ATOM 2418 C CA . LYS A 1 318 ? 35.398 -0.485 -11.653 1.00 87.44 318 LYS A CA 1
ATOM 2419 C C . LYS A 1 318 ? 34.199 -0.911 -10.809 1.00 87.44 318 LYS A C 1
ATOM 2421 O O . LYS A 1 318 ? 34.209 -2.041 -10.336 1.00 87.44 318 LYS A O 1
ATOM 2426 N N . GLN A 1 319 ? 33.206 -0.051 -10.577 1.00 87.62 319 GLN A N 1
ATOM 2427 C CA . GLN A 1 319 ? 31.982 -0.323 -9.815 1.00 87.62 319 GLN A CA 1
ATOM 2428 C C . GLN A 1 319 ? 30.760 0.309 -10.470 1.00 87.62 319 GLN A C 1
ATOM 2430 O O . GLN A 1 319 ? 30.859 1.393 -11.037 1.00 87.62 319 GLN A O 1
ATOM 2435 N N . ASP A 1 320 ? 29.624 -0.380 -10.355 1.00 92.75 320 ASP A N 1
ATOM 2436 C CA . ASP A 1 320 ? 28.323 0.160 -10.747 1.00 92.75 320 ASP A CA 1
ATOM 2437 C C . ASP A 1 320 ? 27.816 1.098 -9.644 1.00 92.75 320 ASP A C 1
ATOM 2439 O O . ASP A 1 320 ? 28.250 1.000 -8.482 1.00 92.75 320 ASP A O 1
ATOM 2443 N N . ARG A 1 321 ? 26.899 1.998 -9.999 1.00 90.81 321 ARG A N 1
ATOM 2444 C CA . ARG A 1 321 ? 26.249 2.919 -9.059 1.00 90.81 321 ARG A CA 1
ATOM 2445 C C . ARG A 1 321 ? 25.254 2.201 -8.153 1.00 90.81 321 ARG A C 1
ATOM 2447 O O . ARG A 1 321 ? 24.974 1.008 -8.300 1.00 90.81 321 ARG A O 1
ATOM 2454 N N . TYR A 1 322 ? 24.780 2.924 -7.142 1.00 91.31 322 TYR A N 1
ATOM 2455 C CA . TYR A 1 322 ? 24.029 2.339 -6.034 1.00 91.31 322 TYR A CA 1
ATOM 2456 C C . TYR A 1 322 ? 22.640 1.851 -6.444 1.00 91.31 322 TYR A C 1
ATOM 2458 O O . TYR A 1 322 ? 22.203 0.840 -5.893 1.00 91.31 322 TYR A O 1
ATOM 2466 N N . ALA A 1 323 ? 21.977 2.499 -7.411 1.00 92.62 323 ALA A N 1
ATOM 2467 C CA . ALA A 1 323 ? 20.633 2.105 -7.832 1.00 92.62 323 ALA A CA 1
ATOM 2468 C C . ALA A 1 323 ? 20.603 0.689 -8.435 1.00 92.62 323 ALA A C 1
ATOM 2470 O O . ALA A 1 323 ? 19.605 -0.015 -8.298 1.00 92.62 323 ALA A O 1
ATOM 2471 N N . LEU A 1 324 ? 21.714 0.229 -9.024 1.00 95.62 324 LEU A N 1
ATOM 2472 C CA . LEU A 1 324 ? 21.900 -1.177 -9.384 1.00 95.62 324 LEU A CA 1
ATOM 2473 C C . LEU A 1 324 ? 22.491 -1.988 -8.224 1.00 95.62 324 LEU A C 1
ATOM 2475 O O . LEU A 1 324 ? 21.851 -2.892 -7.686 1.00 95.62 324 LEU A O 1
ATOM 2479 N N . ARG A 1 325 ? 23.729 -1.668 -7.827 1.00 95.25 325 ARG A N 1
ATOM 2480 C CA . ARG A 1 325 ? 24.561 -2.547 -6.988 1.00 95.25 325 ARG A CA 1
ATOM 2481 C C . ARG A 1 325 ? 24.047 -2.710 -5.559 1.00 95.25 325 ARG A C 1
ATOM 2483 O O . ARG A 1 325 ? 24.359 -3.710 -4.920 1.00 95.25 325 ARG A O 1
ATOM 2490 N N . SER A 1 326 ? 23.293 -1.735 -5.055 1.00 94.19 326 SER A N 1
ATOM 2491 C CA . SER A 1 326 ? 22.709 -1.756 -3.710 1.00 94.19 326 SER A CA 1
ATOM 2492 C C . SER A 1 326 ? 21.220 -2.118 -3.717 1.00 94.19 326 SER A C 1
ATOM 2494 O O . SER A 1 326 ? 20.573 -2.022 -2.672 1.00 94.19 326 SER A O 1
ATOM 2496 N N . SER A 1 327 ? 20.660 -2.518 -4.869 1.00 95.56 327 SER A N 1
ATOM 2497 C CA . SER A 1 327 ? 19.231 -2.831 -4.982 1.00 95.56 327 SER A CA 1
ATOM 2498 C C . SER A 1 327 ? 18.777 -3.932 -4.010 1.00 95.56 327 SER A C 1
ATOM 2500 O O . SER A 1 327 ? 17.784 -3.683 -3.327 1.00 95.56 327 SER A O 1
ATOM 2502 N N . PRO A 1 328 ? 19.492 -5.061 -3.782 1.00 95.62 328 PRO A N 1
ATOM 2503 C CA . PRO A 1 328 ? 19.023 -6.069 -2.823 1.00 95.62 328 PRO A CA 1
ATOM 2504 C C . PRO A 1 328 ? 18.996 -5.550 -1.378 1.00 95.62 328 PRO A C 1
ATOM 2506 O O . PRO A 1 328 ? 18.087 -5.856 -0.613 1.00 95.62 328 PRO A O 1
ATOM 2509 N N . GLN A 1 329 ? 19.986 -4.741 -0.985 1.00 92.75 329 GLN A N 1
ATOM 2510 C CA . GLN A 1 329 ? 20.059 -4.121 0.342 1.00 92.75 329 GLN A CA 1
ATOM 2511 C C . GLN A 1 329 ? 18.934 -3.097 0.550 1.00 92.75 329 GLN A C 1
ATOM 2513 O O . GLN A 1 329 ? 18.414 -2.979 1.661 1.00 92.75 329 GLN A O 1
ATOM 2518 N N . TRP A 1 330 ? 18.575 -2.358 -0.503 1.00 93.88 330 TRP A N 1
ATOM 2519 C CA . TRP A 1 330 ? 17.492 -1.379 -0.478 1.00 93.88 330 TRP A CA 1
ATOM 2520 C C . TRP A 1 330 ? 16.115 -2.041 -0.428 1.00 93.88 330 TRP A C 1
ATOM 2522 O O . TRP A 1 330 ? 15.272 -1.617 0.356 1.00 93.88 330 TRP A O 1
ATOM 2532 N N . LEU A 1 331 ? 15.913 -3.099 -1.218 1.00 95.75 331 LEU A N 1
ATOM 2533 C CA . LEU A 1 331 ? 14.660 -3.850 -1.311 1.00 95.75 331 LEU A CA 1
ATOM 2534 C C . LEU A 1 331 ? 14.344 -4.634 -0.032 1.00 95.75 331 LEU A C 1
ATOM 2536 O O . LEU A 1 331 ? 13.176 -4.777 0.321 1.00 95.75 331 LEU A O 1
ATOM 2540 N N . ALA A 1 332 ? 15.363 -5.070 0.711 1.00 92.38 332 ALA A N 1
ATOM 2541 C CA . ALA A 1 332 ? 15.212 -5.911 1.897 1.00 92.38 332 ALA A CA 1
ATOM 2542 C C . ALA A 1 332 ? 14.143 -5.449 2.914 1.00 92.38 332 ALA A C 1
ATOM 2544 O O . ALA A 1 332 ? 13.201 -6.210 3.148 1.00 92.38 332 ALA A O 1
ATOM 2545 N N . PRO A 1 333 ? 14.217 -4.234 3.502 1.00 89.75 333 PRO A N 1
ATOM 2546 C CA . PRO A 1 333 ? 13.195 -3.774 4.445 1.00 89.75 333 PRO A CA 1
ATOM 2547 C C . PRO A 1 333 ? 11.821 -3.561 3.795 1.00 89.75 333 PRO A C 1
ATOM 2549 O O . PRO A 1 333 ? 10.803 -3.661 4.484 1.00 89.75 333 PRO A O 1
ATOM 2552 N N . LEU A 1 334 ? 11.781 -3.277 2.488 1.00 97.44 334 LEU A N 1
ATOM 2553 C CA . LEU A 1 334 ? 10.547 -3.032 1.737 1.00 97.44 334 LEU A CA 1
ATOM 2554 C C . LEU A 1 334 ? 9.768 -4.340 1.565 1.00 97.44 334 LEU A C 1
ATOM 2556 O O . LEU A 1 334 ? 8.583 -4.387 1.894 1.00 97.44 334 LEU A O 1
ATOM 2560 N N . VAL A 1 335 ? 10.464 -5.414 1.161 1.00 94.88 335 VAL A N 1
ATOM 2561 C CA . VAL A 1 335 ? 9.927 -6.782 1.117 1.00 94.88 335 VAL A CA 1
ATOM 2562 C C . VAL A 1 335 ? 9.367 -7.157 2.484 1.00 94.88 335 VAL A C 1
ATOM 2564 O O . VAL A 1 335 ? 8.192 -7.489 2.601 1.00 94.88 335 VAL A O 1
ATOM 2567 N N . GLN A 1 336 ? 10.179 -7.046 3.539 1.00 93.00 336 GLN A N 1
ATOM 2568 C CA . GLN A 1 336 ? 9.785 -7.459 4.890 1.00 93.00 336 GLN A CA 1
ATOM 2569 C C . GLN A 1 336 ? 8.533 -6.715 5.374 1.00 93.00 336 GLN A C 1
ATOM 2571 O O . GLN A 1 336 ? 7.581 -7.339 5.834 1.00 93.00 336 GLN A O 1
ATOM 2576 N N . THR A 1 337 ? 8.484 -5.395 5.173 1.00 96.44 337 THR A N 1
ATOM 2577 C CA . THR A 1 337 ? 7.333 -4.571 5.570 1.00 96.44 337 THR A CA 1
ATOM 2578 C C . THR A 1 337 ? 6.064 -4.966 4.812 1.00 96.44 337 THR A C 1
ATOM 2580 O O . THR A 1 337 ? 5.009 -5.114 5.424 1.00 96.44 337 THR A O 1
ATOM 2583 N N . ILE A 1 338 ? 6.145 -5.177 3.492 1.00 98.56 338 ILE A N 1
ATOM 2584 C CA . ILE A 1 338 ? 4.987 -5.563 2.671 1.00 98.56 338 ILE A CA 1
ATOM 2585 C C . ILE A 1 338 ? 4.483 -6.964 3.054 1.00 98.56 338 ILE A C 1
ATOM 2587 O O . ILE A 1 338 ? 3.273 -7.180 3.161 1.00 98.56 338 ILE A O 1
ATOM 2591 N N . ARG A 1 339 ? 5.377 -7.924 3.316 1.00 96.88 339 ARG A N 1
ATOM 2592 C CA . ARG A 1 339 ? 4.991 -9.292 3.704 1.00 96.88 339 ARG A CA 1
ATOM 2593 C C . ARG A 1 339 ? 4.363 -9.348 5.103 1.00 96.88 339 ARG A C 1
ATOM 2595 O O . ARG A 1 339 ? 3.295 -9.947 5.264 1.00 96.88 339 ARG A O 1
ATOM 2602 N N . ASP A 1 340 ? 4.939 -8.653 6.081 1.00 93.62 340 ASP A N 1
ATOM 2603 C CA . ASP A 1 340 ? 4.405 -8.597 7.450 1.00 93.62 340 ASP A CA 1
ATOM 2604 C C . ASP A 1 340 ? 3.056 -7.855 7.505 1.00 93.62 340 ASP A C 1
ATOM 2606 O O . ASP A 1 340 ? 2.109 -8.299 8.165 1.00 93.62 340 ASP A O 1
ATOM 2610 N N . ALA A 1 341 ? 2.920 -6.768 6.736 1.00 98.38 341 ALA A N 1
ATOM 2611 C CA . ALA A 1 341 ? 1.656 -6.050 6.585 1.00 98.38 341 ALA A CA 1
ATOM 2612 C C . ALA A 1 341 ? 0.568 -6.925 5.951 1.00 98.38 341 ALA A C 1
ATOM 2614 O O . ALA A 1 341 ? -0.580 -6.882 6.388 1.00 98.38 341 ALA A O 1
ATOM 2615 N N . THR A 1 342 ? 0.923 -7.755 4.962 1.00 98.44 342 THR A N 1
ATOM 2616 C CA . THR A 1 342 ? -0.022 -8.691 4.328 1.00 98.44 342 THR A CA 1
ATOM 2617 C C . THR A 1 342 ? -0.585 -9.653 5.368 1.00 98.44 342 THR A C 1
ATOM 2619 O O . THR A 1 342 ? -1.799 -9.779 5.491 1.00 98.44 342 THR A O 1
ATOM 2622 N N . THR A 1 343 ? 0.285 -10.247 6.187 1.00 97.19 343 THR A N 1
ATOM 2623 C CA . THR A 1 343 ? -0.112 -11.161 7.270 1.00 97.19 343 THR A CA 1
ATOM 2624 C C . THR A 1 343 ? -1.026 -10.476 8.288 1.00 97.19 343 THR A C 1
ATOM 2626 O O . THR A 1 343 ? -2.024 -11.046 8.737 1.00 97.19 343 THR A O 1
ATOM 2629 N N . THR A 1 344 ? -0.713 -9.229 8.646 1.00 98.19 344 THR A N 1
ATOM 2630 C CA . THR A 1 344 ? -1.517 -8.456 9.600 1.00 98.19 344 THR A CA 1
ATOM 2631 C C . THR A 1 344 ? -2.899 -8.121 9.035 1.00 98.19 344 THR A C 1
ATOM 2633 O O . THR A 1 344 ? -3.903 -8.299 9.722 1.00 98.19 344 THR A O 1
ATOM 2636 N N . VAL A 1 345 ? -2.977 -7.701 7.770 1.00 98.69 345 VAL A N 1
ATOM 2637 C CA . VAL A 1 345 ? -4.253 -7.426 7.098 1.00 98.69 345 VAL A CA 1
ATOM 2638 C C . VAL A 1 345 ? -5.078 -8.705 6.950 1.00 98.69 345 VAL A C 1
ATOM 2640 O O . VAL A 1 345 ? -6.268 -8.679 7.240 1.00 98.69 345 VAL A O 1
ATOM 2643 N N . GLU A 1 346 ? -4.478 -9.842 6.590 1.00 98.69 346 GLU A N 1
ATOM 2644 C CA . GLU A 1 346 ? -5.194 -11.127 6.535 1.00 98.69 346 GLU A CA 1
ATOM 2645 C C . GLU A 1 346 ? -5.685 -11.579 7.913 1.00 98.69 346 GLU A C 1
ATOM 2647 O O . GLU A 1 346 ? -6.774 -12.141 8.026 1.00 98.69 346 GLU A O 1
ATOM 2652 N N . THR A 1 347 ? -4.941 -11.284 8.980 1.00 98.50 347 THR A N 1
ATOM 2653 C CA . THR A 1 347 ? -5.420 -11.516 10.350 1.00 98.50 347 THR A CA 1
ATOM 2654 C C . THR A 1 347 ? -6.675 -10.687 10.635 1.00 98.50 347 THR A C 1
ATOM 2656 O O . THR A 1 347 ? -7.641 -11.215 11.178 1.00 98.50 347 THR A O 1
ATOM 2659 N N . GLU A 1 348 ? -6.703 -9.421 10.214 1.00 98.69 348 GLU A N 1
ATOM 2660 C CA . GLU A 1 348 ? -7.860 -8.535 10.386 1.00 98.69 348 GLU A CA 1
ATOM 2661 C C . GLU A 1 348 ? -9.059 -8.928 9.500 1.00 98.69 348 GLU A C 1
ATOM 2663 O O . GLU A 1 348 ? -10.208 -8.820 9.928 1.00 98.69 348 GLU A O 1
ATOM 2668 N N . VAL A 1 349 ? -8.817 -9.426 8.280 1.00 98.62 349 VAL A N 1
ATOM 2669 C CA . VAL A 1 349 ? -9.856 -10.000 7.398 1.00 98.62 349 VAL A CA 1
ATOM 2670 C C . VAL A 1 349 ? -10.560 -11.173 8.084 1.00 98.62 349 VAL A C 1
ATOM 2672 O O . VAL A 1 349 ? -11.772 -11.351 7.932 1.00 98.62 349 VAL A O 1
ATOM 2675 N N . ASN A 1 350 ? -9.797 -11.969 8.834 1.00 98.62 350 ASN A N 1
ATOM 2676 C CA . ASN A 1 350 ? -10.232 -13.199 9.486 1.00 98.62 350 ASN A CA 1
ATOM 2677 C C . ASN A 1 350 ? -10.403 -13.015 11.008 1.00 98.62 350 ASN A C 1
ATOM 2679 O O . ASN A 1 350 ? -10.029 -13.887 11.798 1.00 98.62 350 ASN A O 1
ATOM 2683 N N . SER A 1 351 ? -10.967 -11.876 11.425 1.00 98.25 351 SER A N 1
ATOM 2684 C CA . SER A 1 351 ? -11.240 -11.560 12.829 1.00 98.25 351 SER A CA 1
ATOM 2685 C C . SER A 1 351 ? -12.723 -11.272 13.092 1.00 98.25 351 SER A C 1
ATOM 2687 O O . SER A 1 351 ? -13.469 -10.817 12.223 1.00 98.25 351 SER A O 1
ATOM 2689 N N . ALA A 1 352 ? -13.155 -11.509 14.334 1.00 97.88 352 ALA A N 1
ATOM 2690 C CA . ALA A 1 352 ? -14.434 -11.025 14.844 1.00 97.88 352 ALA A CA 1
ATOM 2691 C C . ALA A 1 352 ? -14.286 -9.561 15.304 1.00 97.88 352 ALA A C 1
ATOM 2693 O O . ALA A 1 352 ? -14.206 -9.266 16.501 1.00 97.88 352 ALA A O 1
ATOM 2694 N N . ASN A 1 353 ? -14.213 -8.651 14.332 1.00 95.38 353 ASN A N 1
ATOM 2695 C CA . ASN A 1 353 ? -14.211 -7.199 14.537 1.00 95.38 353 ASN A CA 1
ATOM 2696 C C . ASN A 1 353 ? -15.637 -6.684 14.820 1.00 95.38 353 ASN A C 1
ATOM 2698 O O . ASN A 1 353 ? -16.335 -6.192 13.931 1.00 95.38 353 ASN A O 1
ATOM 2702 N N . ASP A 1 354 ? -16.095 -6.883 16.058 1.00 97.00 354 ASP A N 1
ATOM 2703 C CA . ASP A 1 354 ? -17.405 -6.453 16.571 1.00 97.00 354 ASP A CA 1
ATOM 2704 C C . ASP A 1 354 ? -17.349 -6.213 18.095 1.00 97.00 354 ASP A C 1
ATOM 2706 O O . ASP A 1 354 ? -16.430 -6.666 18.781 1.00 97.00 354 ASP A O 1
ATOM 2710 N N . ASN A 1 355 ? -18.342 -5.506 18.637 1.00 96.62 355 ASN A N 1
ATOM 2711 C CA . ASN A 1 355 ? -18.548 -5.318 20.072 1.00 96.62 355 ASN A CA 1
ATOM 2712 C C . ASN A 1 355 ? -20.045 -5.123 20.406 1.00 96.62 355 ASN A C 1
ATOM 2714 O O . ASN A 1 355 ? -20.743 -4.406 19.683 1.00 96.62 355 ASN A O 1
ATOM 2718 N N . PRO A 1 356 ? -20.542 -5.672 21.532 1.00 97.69 356 PRO A N 1
ATOM 2719 C CA . PRO A 1 356 ? -19.891 -6.661 22.398 1.00 97.69 356 PRO A CA 1
ATOM 2720 C C . PRO A 1 356 ? -19.694 -8.007 21.700 1.00 97.69 356 PRO A C 1
ATOM 2722 O O . PRO A 1 356 ? -20.491 -8.376 20.836 1.00 97.69 356 PRO A O 1
ATOM 2725 N N . ILE A 1 357 ? -18.659 -8.744 22.103 1.00 98.62 357 ILE A N 1
ATOM 2726 C CA . ILE A 1 357 ? -18.452 -10.133 21.687 1.00 98.62 357 ILE A CA 1
ATOM 2727 C C . ILE A 1 357 ? -19.375 -11.027 22.507 1.00 98.62 357 ILE A C 1
ATOM 2729 O O . ILE A 1 357 ? -19.359 -10.999 23.738 1.00 98.62 357 ILE A O 1
ATOM 2733 N N . ILE A 1 358 ? -20.192 -11.825 21.831 1.00 98.62 358 ILE A N 1
ATOM 2734 C CA . ILE A 1 358 ? -21.133 -12.729 22.487 1.00 98.62 358 ILE A CA 1
ATOM 2735 C C . ILE A 1 358 ? -20.456 -14.074 22.741 1.00 98.62 358 ILE A C 1
ATOM 2737 O O . ILE A 1 358 ? -20.238 -14.864 21.825 1.00 98.62 358 ILE A O 1
ATOM 2741 N N . ASP A 1 359 ? -20.162 -14.340 24.009 1.00 98.31 359 ASP A N 1
ATOM 2742 C CA . ASP A 1 359 ? -19.651 -15.616 24.502 1.00 98.31 359 ASP A CA 1
ATOM 2743 C C . ASP A 1 359 ? -20.831 -16.430 25.048 1.00 98.31 359 ASP A C 1
ATOM 2745 O O . ASP A 1 359 ? -21.025 -16.589 26.257 1.00 98.31 359 ASP A O 1
ATOM 2749 N N . HIS A 1 360 ? -21.675 -16.907 24.128 1.00 97.25 360 HIS A N 1
ATOM 2750 C CA . HIS A 1 360 ? -22.896 -17.643 24.468 1.00 97.25 360 HIS A CA 1
ATOM 2751 C C . HIS A 1 360 ? -22.605 -18.952 25.222 1.00 97.25 360 HIS A C 1
ATOM 2753 O O . HIS A 1 360 ? -23.463 -19.428 25.962 1.00 97.25 360 HIS A O 1
ATOM 2759 N N . ALA A 1 361 ? -21.404 -19.524 25.070 1.00 97.75 361 ALA A N 1
ATOM 2760 C CA . ALA A 1 361 ? -20.970 -20.714 25.802 1.00 97.75 361 ALA A CA 1
ATOM 2761 C C . ALA A 1 361 ? -20.827 -20.452 27.311 1.00 97.75 361 ALA A C 1
ATOM 2763 O O . ALA A 1 361 ? -21.086 -21.347 28.112 1.00 97.75 361 ALA A O 1
ATOM 2764 N N . ASN A 1 362 ? -20.465 -19.225 27.695 1.00 97.88 362 ASN A N 1
ATOM 2765 C CA . ASN A 1 362 ? -20.306 -18.806 29.089 1.00 97.88 362 ASN A CA 1
ATOM 2766 C C . ASN A 1 362 ? -21.365 -17.776 29.525 1.00 97.88 362 ASN A C 1
ATOM 2768 O O . ASN A 1 362 ? -21.153 -17.044 30.490 1.00 97.88 362 ASN A O 1
ATOM 2772 N N . ASP A 1 363 ? -22.489 -17.714 28.804 1.00 97.44 363 ASP A N 1
ATOM 2773 C CA . ASP A 1 363 ? -23.662 -16.884 29.103 1.00 97.44 363 ASP A CA 1
ATOM 2774 C C . ASP A 1 363 ? -23.352 -15.399 29.373 1.00 97.44 363 ASP A C 1
ATOM 2776 O O . ASP A 1 363 ? -23.916 -14.784 30.280 1.00 97.44 363 ASP A O 1
ATOM 2780 N N . ARG A 1 364 ? -22.457 -14.795 28.580 1.00 96.81 364 ARG A N 1
ATOM 2781 C CA . ARG A 1 364 ? -22.027 -13.404 28.788 1.00 96.81 364 ARG A CA 1
ATOM 2782 C C . ARG A 1 364 ? -21.765 -12.641 27.493 1.00 96.81 364 ARG A C 1
ATOM 2784 O O . ARG A 1 364 ? -21.330 -13.201 26.489 1.00 96.81 364 ARG A O 1
ATOM 2791 N N . ALA A 1 365 ? -21.979 -11.330 27.558 1.00 98.06 365 ALA A N 1
ATOM 2792 C CA . ALA A 1 365 ? -21.498 -10.377 26.566 1.00 98.06 365 ALA A CA 1
ATOM 2793 C C . ALA A 1 365 ? -20.186 -9.764 27.074 1.00 98.06 365 ALA A C 1
ATOM 2795 O O . ALA A 1 365 ? -20.132 -9.270 28.199 1.00 98.06 365 ALA A O 1
ATOM 2796 N N . LEU A 1 366 ? -19.133 -9.832 26.263 1.00 97.94 366 LEU A N 1
ATOM 2797 C CA . LEU A 1 366 ? -17.807 -9.306 26.566 1.00 97.94 366 LEU A CA 1
ATOM 2798 C C . LEU A 1 366 ? -17.627 -7.955 25.876 1.00 97.94 366 LEU A C 1
ATOM 2800 O O . LEU A 1 366 ? -17.617 -7.869 24.646 1.00 97.94 366 LEU A O 1
ATOM 2804 N N . HIS A 1 367 ? -17.487 -6.903 26.674 1.00 96.12 367 HIS A N 1
ATOM 2805 C CA . HIS A 1 367 ? -17.252 -5.545 26.195 1.00 96.12 367 HIS A CA 1
ATOM 2806 C C . HIS A 1 367 ? -15.757 -5.318 25.997 1.00 96.12 367 HIS A C 1
ATOM 2808 O O . HIS A 1 367 ? -14.974 -5.407 26.940 1.00 96.12 367 HIS A O 1
ATOM 2814 N N . GLY A 1 368 ? -15.372 -5.033 24.761 1.00 94.62 368 GLY A N 1
ATOM 2815 C CA . GLY A 1 368 ? -14.002 -4.756 24.356 1.00 94.62 368 GLY A CA 1
ATOM 2816 C C . GLY A 1 368 ? -13.972 -3.780 23.184 1.00 94.62 368 GLY A C 1
ATOM 2817 O O . GLY A 1 368 ? -14.907 -3.007 22.983 1.00 94.62 368 GLY A O 1
ATOM 2818 N N . ALA A 1 369 ? -12.894 -3.823 22.403 1.00 96.12 369 ALA A N 1
ATOM 2819 C CA . ALA A 1 369 ? -12.651 -2.861 21.329 1.00 96.12 369 ALA A CA 1
ATOM 2820 C C . ALA A 1 369 ? -12.091 -3.515 20.053 1.00 96.12 369 ALA A C 1
ATOM 2822 O O . ALA A 1 369 ? -11.278 -2.915 19.359 1.00 96.12 369 ALA A O 1
ATOM 2823 N N . ASN A 1 370 ? -12.541 -4.729 19.702 1.00 97.44 370 ASN A N 1
ATOM 2824 C CA . ASN A 1 370 ? -12.140 -5.396 18.446 1.00 97.44 370 ASN A CA 1
ATOM 2825 C C . ASN A 1 370 ? -12.531 -4.606 17.181 1.00 97.44 370 ASN A C 1
ATOM 2827 O O . ASN A 1 370 ? -12.132 -4.949 16.076 1.00 97.44 370 ASN A O 1
ATOM 2831 N N . PHE A 1 371 ? -13.326 -3.551 17.333 1.00 94.25 371 PHE A N 1
ATOM 2832 C CA . PHE A 1 371 ? -13.665 -2.594 16.292 1.00 94.25 371 PHE A CA 1
ATOM 2833 C C . PHE A 1 371 ? -12.526 -1.605 15.948 1.00 94.25 371 PHE A C 1
ATOM 2835 O O . PHE A 1 371 ? -12.668 -0.808 15.019 1.00 94.25 371 PHE A O 1
ATOM 2842 N N . GLN A 1 372 ? -11.427 -1.610 16.715 1.00 97.06 372 GLN A N 1
ATOM 2843 C CA . GLN A 1 372 ? -10.316 -0.667 16.593 1.00 97.06 372 GLN A CA 1
ATOM 2844 C C . GLN A 1 372 ? -9.352 -1.132 15.499 1.00 97.06 372 GLN A C 1
ATOM 2846 O O . GLN A 1 372 ? -8.635 -2.113 15.668 1.00 97.06 372 GLN A O 1
ATOM 2851 N N . GLY A 1 373 ? -9.282 -0.391 14.393 1.00 96.44 373 GLY A N 1
ATOM 2852 C CA . GLY A 1 373 ? -8.489 -0.762 13.213 1.00 96.44 373 GLY A CA 1
ATOM 2853 C C . GLY A 1 373 ? -7.001 -0.405 13.270 1.00 96.44 373 GLY A C 1
ATOM 2854 O O . GLY A 1 373 ? -6.391 -0.210 12.219 1.00 96.44 373 GLY A O 1
ATOM 2855 N N . SER A 1 374 ? -6.406 -0.247 14.457 1.00 96.38 374 SER A N 1
ATOM 2856 C CA . SER A 1 374 ? -5.045 0.302 14.610 1.00 96.38 374 SER A CA 1
ATOM 2857 C C . SER A 1 374 ? -3.993 -0.530 13.885 1.00 96.38 374 SER A C 1
ATOM 2859 O O . SER A 1 374 ? -3.129 0.044 13.227 1.00 96.38 374 SER A O 1
ATOM 2861 N N . ALA A 1 375 ? -4.114 -1.861 13.917 1.00 97.06 375 ALA A N 1
ATOM 2862 C CA . ALA A 1 375 ? -3.243 -2.759 13.167 1.00 97.06 375 ALA A CA 1
ATOM 2863 C C . ALA A 1 375 ? -3.183 -2.364 11.680 1.00 97.06 375 ALA A C 1
ATOM 2865 O O . ALA A 1 375 ? -2.107 -2.110 11.148 1.00 97.06 375 ALA A O 1
ATOM 2866 N N . VAL A 1 376 ? -4.336 -2.199 11.026 1.00 98.56 376 VAL A N 1
ATOM 2867 C CA . VAL A 1 376 ? -4.390 -1.769 9.621 1.00 98.56 376 VAL A CA 1
ATOM 2868 C C . VAL A 1 376 ? -3.831 -0.357 9.450 1.00 98.56 376 VAL A C 1
ATOM 2870 O O . VAL A 1 376 ? -3.021 -0.140 8.555 1.00 98.56 376 VAL A O 1
ATOM 2873 N N . GLY A 1 377 ? -4.208 0.598 10.306 1.00 98.25 377 GLY A N 1
ATOM 2874 C CA . GLY A 1 377 ? -3.751 1.989 10.195 1.00 98.25 377 GLY A CA 1
ATOM 2875 C C . GLY A 1 377 ? -2.226 2.140 10.225 1.00 98.25 377 GLY A C 1
ATOM 2876 O O . GLY A 1 377 ? -1.658 2.765 9.329 1.00 98.25 377 GLY A O 1
ATOM 2877 N N . PHE A 1 378 ? -1.558 1.519 11.203 1.00 98.31 378 PHE A N 1
ATOM 2878 C CA . PHE A 1 378 ? -0.097 1.574 11.323 1.00 98.31 378 PHE A CA 1
ATOM 2879 C C . PHE A 1 378 ? 0.601 0.862 10.160 1.00 98.31 378 PHE A C 1
ATOM 2881 O O . PHE A 1 378 ? 1.512 1.424 9.555 1.00 98.31 378 PHE A O 1
ATOM 2888 N N . TYR A 1 379 ? 0.151 -0.340 9.783 1.00 98.69 379 TYR A N 1
ATOM 2889 C CA . TYR A 1 379 ? 0.780 -1.064 8.675 1.00 98.69 379 TYR A CA 1
ATOM 2890 C C . TYR A 1 379 ? 0.547 -0.398 7.313 1.00 98.69 379 TYR A C 1
ATOM 2892 O O . TYR A 1 379 ? 1.431 -0.461 6.461 1.00 98.69 379 TYR A O 1
ATOM 2900 N N . MET A 1 380 ? -0.574 0.297 7.099 1.00 98.88 380 MET A N 1
ATOM 2901 C CA . MET A 1 380 ? -0.769 1.103 5.889 1.00 98.88 380 MET A CA 1
ATOM 2902 C C . MET A 1 380 ? 0.191 2.297 5.826 1.00 98.88 380 MET A C 1
ATOM 2904 O O . MET A 1 380 ? 0.691 2.586 4.738 1.00 98.88 380 MET A O 1
ATOM 2908 N N . ASP A 1 381 ? 0.509 2.942 6.957 1.00 98.75 381 ASP A N 1
ATOM 2909 C CA . ASP A 1 381 ? 1.552 3.977 7.022 1.00 98.75 381 ASP A CA 1
ATOM 2910 C C . ASP A 1 381 ? 2.935 3.393 6.676 1.00 98.75 381 ASP A C 1
ATOM 2912 O O . ASP A 1 381 ? 3.646 3.946 5.836 1.00 98.75 381 ASP A O 1
ATOM 2916 N N . TYR A 1 382 ? 3.296 2.239 7.249 1.00 98.44 382 TYR A N 1
ATOM 2917 C CA . TYR A 1 382 ? 4.588 1.586 6.990 1.00 98.44 382 TYR A CA 1
ATOM 2918 C C . TYR A 1 382 ? 4.736 1.150 5.529 1.00 98.44 382 TYR A C 1
ATOM 2920 O O . TYR A 1 382 ? 5.758 1.415 4.895 1.00 98.44 382 TYR A O 1
ATOM 2928 N N . VAL A 1 383 ? 3.700 0.529 4.959 1.00 98.81 383 VAL A N 1
ATOM 2929 C CA . VAL A 1 383 ? 3.698 0.109 3.551 1.00 98.81 383 VAL A CA 1
ATOM 2930 C C . VAL A 1 383 ? 3.817 1.312 2.625 1.00 98.81 383 VAL A C 1
ATOM 2932 O O . VAL A 1 383 ? 4.548 1.239 1.643 1.00 98.81 383 VAL A O 1
ATOM 2935 N N . ARG A 1 384 ? 3.179 2.445 2.933 1.00 98.75 384 ARG A N 1
ATOM 2936 C CA . ARG A 1 384 ? 3.290 3.653 2.102 1.00 98.75 384 ARG A CA 1
ATOM 2937 C C . ARG A 1 384 ? 4.710 4.217 2.073 1.00 98.75 384 ARG A C 1
ATOM 2939 O O . ARG A 1 384 ? 5.178 4.624 1.011 1.00 98.75 384 ARG A O 1
ATOM 2946 N N . ILE A 1 385 ? 5.420 4.164 3.202 1.00 98.44 385 ILE A N 1
ATOM 2947 C CA . ILE A 1 385 ? 6.854 4.485 3.271 1.00 98.44 385 ILE A CA 1
ATOM 2948 C C . ILE A 1 385 ? 7.667 3.495 2.421 1.00 98.44 385 ILE A C 1
ATOM 2950 O O . ILE A 1 385 ? 8.537 3.911 1.654 1.00 98.44 385 ILE A O 1
ATOM 2954 N N . ALA A 1 386 ? 7.356 2.197 2.488 1.00 97.88 386 ALA A N 1
ATOM 2955 C CA . ALA A 1 386 ? 8.040 1.185 1.686 1.00 97.88 386 ALA A CA 1
ATOM 2956 C C . ALA A 1 386 ? 7.818 1.369 0.168 1.00 97.88 386 ALA A C 1
ATOM 2958 O O . ALA A 1 386 ? 8.768 1.295 -0.613 1.00 97.88 386 ALA A O 1
ATOM 2959 N N . VAL A 1 387 ? 6.589 1.684 -0.255 1.00 98.69 387 VAL A N 1
ATOM 2960 C CA . VAL A 1 387 ? 6.228 1.997 -1.651 1.00 98.69 387 VAL A CA 1
ATOM 2961 C C . VAL A 1 387 ? 6.988 3.230 -2.147 1.00 98.69 387 VAL A C 1
ATOM 2963 O O . VAL A 1 387 ? 7.515 3.220 -3.259 1.00 98.69 387 VAL A O 1
ATOM 2966 N N . ALA A 1 388 ? 7.136 4.265 -1.316 1.00 98.12 388 ALA A N 1
ATOM 2967 C CA . ALA A 1 388 ? 7.970 5.417 -1.653 1.00 98.12 388 ALA A CA 1
ATOM 2968 C C . ALA A 1 388 ? 9.459 5.058 -1.794 1.00 98.12 388 ALA A C 1
ATOM 2970 O O . ALA A 1 388 ? 10.141 5.614 -2.662 1.00 98.12 388 ALA A O 1
ATOM 2971 N N . GLY A 1 389 ? 9.944 4.085 -1.015 1.00 96.06 389 GLY A N 1
ATOM 2972 C CA . GLY A 1 389 ? 11.260 3.468 -1.188 1.00 96.06 389 GLY A CA 1
ATOM 2973 C C . GLY A 1 389 ? 11.420 2.759 -2.539 1.00 96.06 389 GLY A C 1
ATOM 2974 O O . GLY A 1 389 ? 12.440 2.955 -3.203 1.00 96.06 389 GLY A O 1
ATOM 2975 N N . LEU A 1 390 ? 10.412 1.997 -2.986 1.00 98.56 390 LEU A N 1
ATOM 2976 C CA . LEU A 1 390 ? 10.394 1.366 -4.317 1.00 98.56 390 LEU A CA 1
ATOM 2977 C C . LEU A 1 390 ? 10.419 2.417 -5.432 1.00 98.56 390 LEU A C 1
ATOM 2979 O O . LEU A 1 390 ? 11.238 2.335 -6.346 1.00 98.56 390 LEU A O 1
ATOM 2983 N N . GLY A 1 391 ? 9.575 3.447 -5.328 1.00 98.12 391 GLY A N 1
ATOM 2984 C CA . GLY A 1 391 ? 9.539 4.534 -6.305 1.00 98.12 391 GLY A CA 1
ATOM 2985 C C . GLY A 1 391 ? 10.863 5.294 -6.391 1.00 98.12 391 GLY A C 1
ATOM 2986 O O . GLY A 1 391 ? 11.327 5.599 -7.487 1.00 98.12 391 GLY A O 1
ATOM 2987 N N . LYS A 1 392 ? 11.538 5.532 -5.257 1.00 96.50 392 LYS A N 1
ATOM 2988 C CA . LYS A 1 392 ? 12.863 6.170 -5.247 1.00 96.50 392 LYS A CA 1
ATOM 2989 C C . LYS A 1 392 ? 13.927 5.315 -5.949 1.00 96.50 392 LYS A C 1
ATOM 2991 O O . LYS A 1 392 ? 14.768 5.877 -6.647 1.00 96.50 392 LYS A O 1
ATOM 2996 N N . LEU A 1 393 ? 13.878 3.986 -5.804 1.00 97.06 393 LEU A N 1
ATOM 2997 C CA . LEU A 1 393 ? 14.772 3.073 -6.527 1.00 97.06 393 LEU A CA 1
ATOM 2998 C C . LEU A 1 393 ? 14.550 3.158 -8.042 1.00 97.06 393 LEU A C 1
ATOM 3000 O O . LEU A 1 393 ? 15.510 3.364 -8.781 1.00 97.06 393 LEU A O 1
ATOM 3004 N N . LEU A 1 394 ? 13.291 3.075 -8.487 1.00 98.44 394 LEU A N 1
ATOM 3005 C CA . LEU A 1 394 ? 12.926 3.205 -9.902 1.00 98.44 394 LEU A CA 1
ATOM 3006 C C . LEU A 1 394 ? 13.355 4.552 -10.484 1.00 98.44 394 LEU A C 1
ATOM 3008 O O . LEU A 1 394 ? 13.887 4.597 -11.588 1.00 98.44 394 LEU A O 1
ATOM 3012 N N . PHE A 1 395 ? 13.148 5.647 -9.746 1.00 98.25 395 PHE A N 1
ATOM 3013 C CA . PHE A 1 395 ? 13.572 6.980 -10.170 1.00 98.25 395 PHE A CA 1
ATOM 3014 C C . PHE A 1 395 ? 15.087 7.049 -10.382 1.00 98.25 395 PHE A C 1
ATOM 3016 O O . PHE A 1 395 ? 15.529 7.480 -11.441 1.00 98.25 395 PHE A O 1
ATOM 3023 N N . ALA A 1 396 ? 15.880 6.558 -9.424 1.00 96.00 396 ALA A N 1
ATOM 3024 C CA . ALA A 1 396 ? 17.336 6.559 -9.540 1.00 96.00 396 ALA A CA 1
ATOM 3025 C C . ALA A 1 396 ? 17.828 5.718 -10.735 1.00 96.00 396 ALA A C 1
ATOM 3027 O O . ALA A 1 396 ? 18.653 6.189 -11.515 1.00 96.00 396 ALA A O 1
ATOM 3028 N N . GLN A 1 397 ? 17.274 4.515 -10.934 1.00 98.38 397 GLN A N 1
ATOM 3029 C CA . GLN A 1 397 ? 17.598 3.670 -12.094 1.00 98.38 397 GLN A CA 1
ATOM 3030 C C . GLN A 1 397 ? 17.194 4.337 -13.417 1.00 98.38 397 GLN A C 1
ATOM 3032 O O . GLN A 1 397 ? 17.945 4.301 -14.389 1.00 98.38 397 GLN A O 1
ATOM 3037 N N . PHE A 1 398 ? 16.023 4.981 -13.460 1.00 98.50 398 PHE A N 1
ATOM 3038 C CA . PHE A 1 398 ? 15.564 5.713 -14.638 1.00 98.50 398 PHE A CA 1
ATOM 3039 C C . PHE A 1 398 ? 16.511 6.867 -14.983 1.00 98.50 398 PHE A C 1
ATOM 3041 O O . PHE A 1 398 ? 16.927 6.979 -16.131 1.00 98.50 398 PHE A O 1
ATOM 3048 N N . THR A 1 399 ? 16.919 7.672 -14.000 1.00 97.81 399 THR A N 1
ATOM 3049 C CA . THR A 1 399 ? 17.866 8.777 -14.206 1.00 97.81 399 THR A CA 1
ATOM 3050 C C . THR A 1 399 ? 19.226 8.284 -14.712 1.00 97.81 399 THR A C 1
ATOM 3052 O O . THR A 1 399 ? 19.755 8.854 -15.665 1.00 97.81 399 THR A O 1
ATOM 3055 N N . GLU A 1 400 ? 19.782 7.201 -14.149 1.00 97.38 400 GLU A N 1
ATOM 3056 C CA . GLU A 1 400 ? 21.022 6.596 -14.665 1.00 97.38 400 GLU A CA 1
ATOM 3057 C C . GLU A 1 400 ? 20.892 6.169 -16.138 1.00 97.38 400 GLU A C 1
ATOM 3059 O O . GLU A 1 400 ? 21.831 6.338 -16.915 1.00 97.38 400 GLU A O 1
ATOM 3064 N N . LEU A 1 401 ? 19.724 5.655 -16.536 1.00 98.38 401 LEU A N 1
ATOM 3065 C CA . LEU A 1 401 ? 19.462 5.211 -17.905 1.00 98.38 401 LEU A CA 1
ATOM 3066 C C . LEU A 1 401 ? 19.361 6.375 -18.906 1.00 98.38 401 LEU A C 1
ATOM 3068 O O . LEU A 1 401 ? 19.677 6.194 -20.081 1.00 98.38 401 LEU A O 1
ATOM 3072 N N . MET A 1 402 ? 18.919 7.555 -18.460 1.00 98.31 402 MET A N 1
ATOM 3073 C CA . MET A 1 402 ? 18.747 8.735 -19.318 1.00 98.31 402 MET A CA 1
ATOM 3074 C C . MET A 1 402 ? 20.042 9.518 -19.551 1.00 98.31 402 MET A C 1
ATOM 3076 O O . MET A 1 402 ? 20.105 10.295 -20.501 1.00 98.31 402 MET A O 1
ATOM 3080 N N . ILE A 1 403 ? 21.059 9.351 -18.704 1.00 97.88 403 ILE A N 1
ATOM 3081 C CA . ILE A 1 403 ? 22.287 10.154 -18.747 1.00 97.88 403 ILE A CA 1
ATOM 3082 C C . ILE A 1 403 ? 23.421 9.339 -19.378 1.00 97.88 403 ILE A C 1
ATOM 3084 O O . ILE A 1 403 ? 23.891 8.355 -18.808 1.00 97.88 403 ILE A O 1
ATOM 3088 N N . GLU A 1 404 ? 23.927 9.786 -20.526 1.00 96.50 404 GLU A N 1
ATOM 3089 C CA . GLU A 1 404 ? 24.956 9.104 -21.326 1.00 96.50 404 GLU A CA 1
ATOM 3090 C C . GLU A 1 404 ? 26.269 8.854 -20.568 1.00 96.50 404 GLU A C 1
ATOM 3092 O O . GLU A 1 404 ? 26.957 7.856 -20.789 1.00 96.50 404 GLU A O 1
ATOM 3097 N N . TYR A 1 405 ? 26.602 9.722 -19.607 1.00 94.75 405 TYR A N 1
ATOM 3098 C CA . TYR A 1 405 ? 27.773 9.550 -18.744 1.00 94.75 405 TYR A CA 1
ATOM 3099 C C . TYR A 1 405 ? 27.662 8.323 -17.832 1.00 94.75 405 TYR A C 1
ATOM 3101 O O . TYR A 1 405 ? 28.671 7.832 -17.313 1.00 94.75 405 TYR A O 1
ATOM 3109 N N . TYR A 1 406 ? 26.438 7.864 -17.573 1.00 94.94 406 TYR A N 1
ATOM 3110 C CA . TYR A 1 406 ? 26.120 6.837 -16.586 1.00 94.94 406 TYR A CA 1
ATOM 3111 C C . TYR A 1 406 ? 25.615 5.546 -17.236 1.00 94.94 406 TYR A C 1
ATOM 3113 O O . TYR A 1 406 ? 25.763 4.481 -16.640 1.00 94.94 406 TYR A O 1
ATOM 3121 N N . SER A 1 407 ? 25.126 5.626 -18.474 1.00 97.25 407 SER A N 1
ATOM 3122 C CA . SER A 1 407 ? 24.450 4.544 -19.190 1.00 97.25 407 SER A CA 1
ATOM 3123 C C . SER A 1 407 ? 25.364 3.637 -20.028 1.00 97.25 407 SER A C 1
ATOM 3125 O O . SER A 1 407 ? 24.890 2.799 -20.797 1.00 97.25 407 SER A O 1
ATOM 3127 N N . ASN A 1 408 ? 26.686 3.760 -19.870 1.00 97.69 408 ASN A N 1
ATOM 3128 C CA . ASN A 1 408 ? 27.689 2.870 -20.469 1.00 97.69 408 ASN A CA 1
ATOM 3129 C C . ASN A 1 408 ? 27.530 2.694 -21.992 1.00 97.69 408 ASN A C 1
ATOM 3131 O O . ASN A 1 408 ? 27.490 1.570 -22.495 1.00 97.69 408 ASN A O 1
ATOM 3135 N N . GLY A 1 409 ? 27.423 3.803 -22.724 1.00 96.50 409 GLY A N 1
ATOM 3136 C CA . GLY A 1 409 ? 27.409 3.820 -24.191 1.00 96.50 409 GLY A CA 1
ATOM 3137 C C . GLY A 1 409 ? 26.050 4.117 -24.820 1.00 96.50 409 GLY A C 1
ATOM 3138 O O . GLY A 1 409 ? 26.031 4.524 -25.975 1.00 96.50 409 GLY A O 1
ATOM 3139 N N . LEU A 1 410 ? 24.939 4.000 -24.081 1.00 98.62 410 LEU A N 1
ATOM 3140 C CA . LEU A 1 410 ? 23.620 4.408 -24.582 1.00 98.62 410 LEU A CA 1
ATOM 3141 C C . LEU A 1 410 ? 23.551 5.933 -24.819 1.00 98.62 410 LEU A C 1
ATOM 3143 O O . LEU A 1 410 ? 24.196 6.697 -24.095 1.00 98.62 410 LEU A O 1
ATOM 3147 N N . PRO A 1 411 ? 22.751 6.392 -25.799 1.00 98.31 411 PRO A N 1
ATOM 3148 C CA . PRO A 1 411 ? 22.596 7.812 -26.092 1.00 98.31 411 PRO A CA 1
ATOM 3149 C C . PRO A 1 411 ? 21.825 8.531 -24.980 1.00 98.31 411 PRO A C 1
ATOM 3151 O O . PRO A 1 411 ? 20.952 7.953 -24.325 1.00 98.31 411 PRO A O 1
ATOM 3154 N N . GLY A 1 412 ? 22.108 9.823 -24.806 1.00 97.88 412 GLY A N 1
ATOM 3155 C CA . GLY A 1 412 ? 21.398 10.669 -23.849 1.00 97.88 412 GLY A CA 1
ATOM 3156 C C . GLY A 1 412 ? 19.892 10.688 -24.127 1.00 97.88 412 GLY A C 1
ATOM 3157 O O . GLY A 1 412 ? 19.447 10.821 -25.269 1.00 97.88 412 GLY A O 1
ATOM 3158 N N . ASN A 1 413 ? 19.088 10.576 -23.071 1.00 98.25 413 ASN A N 1
ATOM 3159 C CA . ASN A 1 413 ? 17.626 10.452 -23.103 1.00 98.25 413 ASN A CA 1
ATOM 3160 C C . ASN A 1 413 ? 17.109 9.225 -23.881 1.00 98.25 413 ASN A C 1
ATOM 3162 O O . ASN A 1 413 ? 15.936 9.202 -24.254 1.00 98.25 413 ASN A O 1
ATOM 3166 N N . LEU A 1 414 ? 17.962 8.230 -24.163 1.00 98.44 414 LEU A N 1
ATOM 3167 C CA . LEU A 1 414 ? 17.648 7.087 -25.031 1.00 98.44 414 LEU A CA 1
ATOM 3168 C C . LEU A 1 414 ? 17.116 7.495 -26.421 1.00 98.44 414 LEU A C 1
ATOM 3170 O O . LEU A 1 414 ? 16.252 6.822 -26.996 1.00 98.44 414 LEU A O 1
ATOM 3174 N N . SER A 1 415 ? 17.618 8.614 -26.947 1.00 97.94 415 SER A N 1
ATOM 3175 C CA . SER A 1 415 ? 17.274 9.107 -28.280 1.00 97.94 415 SER A CA 1
ATOM 3176 C C . SER A 1 415 ? 17.917 8.243 -29.367 1.00 97.94 415 SER A C 1
ATOM 3178 O O . SER A 1 415 ? 19.120 7.990 -29.327 1.00 97.94 415 SER A O 1
ATOM 3180 N N . LEU A 1 416 ? 17.117 7.767 -30.326 1.00 92.88 416 LEU A N 1
ATOM 3181 C CA . LEU A 1 416 ? 17.606 6.932 -31.430 1.00 92.88 416 LEU A CA 1
ATOM 3182 C C . LEU A 1 416 ? 17.992 7.758 -32.663 1.00 92.88 416 LEU A C 1
ATOM 3184 O O . LEU A 1 416 ? 18.892 7.357 -33.405 1.00 92.88 416 LEU A O 1
ATOM 3188 N N . GLY A 1 417 ? 17.250 8.829 -32.963 1.00 84.25 417 GLY A N 1
ATOM 3189 C CA . GLY A 1 417 ? 17.443 9.610 -34.180 1.00 84.25 417 GLY A CA 1
ATOM 3190 C C . GLY A 1 417 ? 18.916 9.994 -34.368 1.00 84.25 417 GLY A C 1
ATOM 3191 O O . GLY A 1 417 ? 19.515 10.497 -33.424 1.00 84.25 417 GLY A O 1
ATOM 3192 N N . PRO A 1 418 ? 19.521 9.771 -35.558 1.00 84.44 418 PRO A N 1
ATOM 3193 C CA . PRO A 1 418 ? 20.894 10.213 -35.785 1.00 84.44 418 PRO A CA 1
ATOM 3194 C C . PRO A 1 418 ? 20.992 11.738 -35.639 1.00 84.44 418 PRO A C 1
ATOM 3196 O O . PRO A 1 418 ? 21.959 12.236 -35.088 1.00 84.44 418 PRO A O 1
ATOM 3199 N N . ASP A 1 419 ? 19.955 12.479 -36.036 1.00 94.25 419 ASP A N 1
ATOM 3200 C CA . ASP A 1 419 ? 19.848 13.905 -35.737 1.00 94.25 419 ASP A CA 1
ATOM 3201 C C . ASP A 1 419 ? 19.263 14.127 -34.331 1.00 94.25 419 ASP A C 1
ATOM 3203 O O . ASP A 1 419 ? 18.046 14.216 -34.137 1.00 94.25 419 ASP A O 1
ATOM 3207 N N . LEU A 1 420 ? 20.154 14.225 -33.344 1.00 93.44 420 LEU A N 1
ATOM 3208 C CA . LEU A 1 420 ? 19.811 14.489 -31.944 1.00 93.44 420 LEU A CA 1
ATOM 3209 C C . LEU A 1 420 ? 19.187 15.880 -31.724 1.00 93.44 420 LEU A C 1
ATOM 3211 O O . LEU A 1 420 ? 18.605 16.128 -30.668 1.00 93.44 420 LEU A O 1
ATOM 3215 N N . SER A 1 421 ? 19.275 16.796 -32.700 1.00 94.00 421 SER A N 1
ATOM 3216 C CA . SER A 1 421 ? 18.683 18.135 -32.585 1.00 94.00 421 SER A CA 1
ATOM 3217 C C . SER A 1 421 ? 17.156 18.130 -32.714 1.00 94.00 421 SER A C 1
ATOM 3219 O O . SER A 1 421 ? 16.499 19.078 -32.280 1.00 94.00 421 SER A O 1
ATOM 3221 N N . VAL A 1 422 ? 16.589 17.050 -33.264 1.00 95.88 422 VAL A N 1
ATOM 3222 C CA . VAL A 1 422 ? 15.142 16.876 -33.478 1.00 95.88 422 VAL A CA 1
ATOM 3223 C C . VAL A 1 422 ? 14.569 15.624 -32.807 1.00 95.88 422 VAL A C 1
ATOM 3225 O O . VAL A 1 422 ? 13.371 15.368 -32.919 1.00 95.88 422 VAL A O 1
ATOM 3228 N N . ASP A 1 423 ? 15.389 14.859 -32.084 1.00 96.81 423 ASP A N 1
ATOM 3229 C CA . ASP A 1 423 ? 14.961 13.702 -31.297 1.00 96.81 423 ASP A CA 1
ATOM 3230 C C . ASP A 1 423 ? 15.484 13.816 -29.859 1.00 96.81 423 ASP A C 1
ATOM 3232 O O . ASP A 1 423 ? 16.644 13.536 -29.558 1.00 96.81 423 ASP A O 1
ATOM 3236 N N . TYR A 1 424 ? 14.607 14.232 -28.947 1.00 97.44 424 TYR A N 1
ATOM 3237 C CA . TYR A 1 424 ? 14.922 14.360 -27.521 1.00 97.44 424 TYR A CA 1
ATOM 3238 C C . TYR A 1 424 ? 14.596 13.089 -26.718 1.00 97.44 424 TYR A C 1
ATOM 3240 O O . TYR A 1 424 ? 14.647 13.123 -25.483 1.00 97.44 424 TYR A O 1
ATOM 3248 N N . GLY A 1 425 ? 14.248 11.988 -27.396 1.00 97.69 425 GLY A N 1
ATOM 3249 C CA . GLY A 1 425 ? 13.961 10.693 -26.788 1.00 97.69 425 GLY A CA 1
ATOM 3250 C C . GLY A 1 425 ? 12.935 10.768 -25.654 1.00 97.69 425 GLY A C 1
ATOM 3251 O O . GLY A 1 425 ? 11.855 11.347 -25.783 1.00 97.69 425 GLY A O 1
ATOM 3252 N N . LEU A 1 426 ? 13.289 10.187 -24.509 1.00 98.31 426 LEU A N 1
ATOM 3253 C CA . LEU A 1 426 ? 12.421 10.023 -23.342 1.00 98.31 426 LEU A CA 1
ATOM 3254 C C . LEU A 1 426 ? 12.545 11.166 -22.319 1.00 98.31 426 LEU A C 1
ATOM 3256 O O . LEU A 1 426 ? 12.076 11.033 -21.189 1.00 98.31 426 LEU A O 1
ATOM 3260 N N . LYS A 1 427 ? 13.107 12.322 -22.700 1.00 98.06 427 LYS A N 1
ATOM 3261 C CA . LYS A 1 427 ? 13.287 13.480 -21.799 1.00 98.06 427 LYS A CA 1
ATOM 3262 C C . LYS A 1 427 ? 12.002 13.887 -21.062 1.00 98.06 427 LYS A C 1
ATOM 3264 O O . LYS A 1 427 ? 12.046 14.235 -19.887 1.00 98.06 427 LYS A O 1
ATOM 3269 N N . GLY A 1 428 ? 10.851 13.837 -21.736 1.00 97.50 428 GLY A N 1
ATOM 3270 C CA . GLY A 1 428 ? 9.559 14.153 -21.115 1.00 97.50 428 GLY A CA 1
ATOM 3271 C C . GLY A 1 428 ? 9.165 13.177 -20.000 1.00 97.50 428 GLY A C 1
ATOM 3272 O O . GLY A 1 428 ? 8.610 13.597 -18.987 1.00 97.50 428 GLY A O 1
ATOM 3273 N N . LEU A 1 429 ? 9.499 11.891 -20.155 1.00 98.38 429 LEU A N 1
ATOM 3274 C CA . LEU A 1 429 ? 9.249 10.876 -19.131 1.00 98.38 429 LEU A CA 1
ATOM 3275 C C . LEU A 1 429 ? 10.191 11.034 -17.936 1.00 98.38 429 LEU A C 1
ATOM 3277 O O . LEU A 1 429 ? 9.750 10.835 -16.814 1.00 98.38 429 LEU A O 1
ATOM 3281 N N . ASP A 1 430 ? 11.441 11.454 -18.143 1.00 98.12 430 ASP A N 1
ATOM 3282 C CA . ASP A 1 430 ? 12.373 11.754 -17.043 1.00 98.12 430 ASP A CA 1
ATOM 3283 C C . ASP A 1 430 ? 11.841 12.876 -16.131 1.00 98.12 430 ASP A C 1
ATOM 3285 O O . ASP A 1 430 ? 11.806 12.752 -14.904 1.00 98.12 430 ASP A O 1
ATOM 3289 N N . ILE A 1 431 ? 11.294 13.939 -16.735 1.00 98.12 431 ILE A N 1
ATOM 3290 C CA . ILE A 1 431 ? 10.624 15.027 -16.005 1.00 98.12 431 ILE A CA 1
ATOM 3291 C C . ILE A 1 431 ? 9.405 14.496 -15.233 1.00 98.12 431 ILE A C 1
ATOM 3293 O O . ILE A 1 431 ? 9.216 14.830 -14.061 1.00 98.12 431 ILE A O 1
ATOM 3297 N N . ALA A 1 432 ? 8.583 13.656 -15.870 1.00 97.81 432 ALA A N 1
ATOM 3298 C CA . ALA A 1 432 ? 7.415 13.059 -15.229 1.00 97.81 432 ALA A CA 1
ATOM 3299 C C . ALA A 1 432 ? 7.809 12.144 -14.056 1.00 97.81 432 ALA A C 1
ATOM 3301 O O . ALA A 1 432 ? 7.220 12.242 -12.984 1.00 97.81 432 ALA A O 1
ATOM 3302 N N . MET A 1 433 ? 8.859 11.334 -14.207 1.00 98.31 433 MET A N 1
ATOM 3303 C CA . MET A 1 433 ? 9.405 10.470 -13.157 1.00 98.31 433 MET A CA 1
ATOM 3304 C C . MET A 1 433 ? 9.851 11.267 -11.922 1.00 98.31 433 MET A C 1
ATOM 3306 O O . MET A 1 433 ? 9.619 10.823 -10.795 1.00 98.31 433 MET A O 1
ATOM 3310 N N . ALA A 1 434 ? 10.419 12.464 -12.106 1.00 95.94 434 ALA A N 1
ATOM 3311 C CA . ALA A 1 434 ? 10.751 13.362 -11.000 1.00 95.94 434 ALA A CA 1
ATOM 3312 C C . ALA A 1 434 ? 9.498 13.895 -10.283 1.00 95.94 434 ALA A C 1
ATOM 3314 O O . ALA A 1 434 ? 9.466 13.937 -9.047 1.00 95.94 434 ALA A O 1
ATOM 3315 N N . ALA A 1 435 ? 8.451 14.258 -11.033 1.00 97.31 435 ALA A N 1
ATOM 3316 C CA . ALA A 1 435 ? 7.170 14.680 -10.466 1.00 97.31 435 ALA A CA 1
ATOM 3317 C C . ALA A 1 435 ? 6.507 13.539 -9.672 1.00 97.31 435 ALA A C 1
ATOM 3319 O O . ALA A 1 435 ? 6.182 13.720 -8.498 1.00 97.31 435 ALA A O 1
ATOM 3320 N N . TYR A 1 436 ? 6.419 12.345 -10.271 1.00 98.50 436 TYR A N 1
ATOM 3321 C CA . TYR A 1 436 ? 5.881 11.136 -9.644 1.00 98.50 436 TYR A CA 1
ATOM 3322 C C . TYR A 1 436 ? 6.630 10.790 -8.360 1.00 98.50 436 TYR A C 1
ATOM 3324 O O . TYR A 1 436 ? 6.016 10.625 -7.308 1.00 98.50 436 TYR A O 1
ATOM 3332 N N . SER A 1 437 ? 7.968 10.754 -8.404 1.00 97.56 437 SER A N 1
ATOM 3333 C CA . SER A 1 437 ? 8.763 10.469 -7.211 1.00 97.56 437 SER A CA 1
ATOM 3334 C C . SER A 1 437 ? 8.531 11.511 -6.117 1.00 97.56 437 SER A C 1
ATOM 3336 O O . SER A 1 437 ? 8.520 11.138 -4.946 1.00 97.56 437 SER A O 1
ATOM 3338 N N . SER A 1 438 ? 8.381 12.792 -6.462 1.00 95.50 438 SER A N 1
ATOM 3339 C CA . SER A 1 438 ? 8.223 13.877 -5.486 1.00 95.50 438 SER A CA 1
ATOM 3340 C C . SER A 1 438 ? 6.888 13.793 -4.745 1.00 95.50 438 SER A C 1
ATOM 3342 O O . SER A 1 438 ? 6.867 13.841 -3.514 1.00 95.50 438 SER A O 1
ATOM 3344 N N . GLU A 1 439 ? 5.786 13.610 -5.475 1.00 98.19 439 GLU A N 1
ATOM 3345 C CA . GLU A 1 439 ? 4.459 13.419 -4.881 1.00 98.19 439 GLU A CA 1
ATOM 3346 C C . GLU A 1 439 ? 4.401 12.131 -4.050 1.00 98.19 439 GLU A C 1
ATOM 3348 O O . GLU A 1 439 ? 3.898 12.131 -2.925 1.00 98.19 439 GLU A O 1
ATOM 3353 N N . LEU A 1 440 ? 5.022 11.054 -4.539 1.00 98.06 440 LEU A N 1
ATOM 3354 C CA . LEU A 1 440 ? 5.095 9.788 -3.821 1.00 98.06 440 LEU A CA 1
ATOM 3355 C C . LEU A 1 440 ? 5.841 9.907 -2.480 1.00 98.06 440 LEU A C 1
ATOM 3357 O O . LEU A 1 440 ? 5.400 9.336 -1.482 1.00 98.06 440 LEU A O 1
ATOM 3361 N N . GLN A 1 441 ? 6.938 10.676 -2.420 1.00 95.69 441 GLN A N 1
ATOM 3362 C CA . GLN A 1 441 ? 7.627 10.928 -1.146 1.00 95.69 441 GLN A CA 1
ATOM 3363 C C . GLN A 1 441 ? 6.768 11.760 -0.179 1.00 95.69 441 GLN A C 1
ATOM 3365 O O . GLN A 1 441 ? 6.833 11.538 1.028 1.00 95.69 441 GLN A O 1
ATOM 3370 N N . TYR A 1 442 ? 5.955 12.698 -0.680 1.00 96.62 442 TYR A N 1
ATOM 3371 C CA . TYR A 1 442 ? 5.025 13.469 0.154 1.00 96.62 442 TYR A CA 1
ATOM 3372 C C . TYR A 1 442 ? 3.923 12.584 0.752 1.00 96.62 442 TYR A C 1
ATOM 3374 O O . TYR A 1 442 ? 3.620 12.690 1.944 1.00 96.62 442 TYR A O 1
ATOM 3382 N N . LEU A 1 443 ? 3.347 11.685 -0.052 1.00 98.00 443 LEU A N 1
ATOM 3383 C CA . LEU A 1 443 ? 2.295 10.770 0.395 1.00 98.00 443 LEU A CA 1
ATOM 3384 C C . LEU A 1 443 ? 2.768 9.824 1.503 1.00 98.00 443 LEU A C 1
ATOM 3386 O O . LEU A 1 443 ? 1.952 9.396 2.314 1.00 98.00 443 LEU A O 1
ATOM 3390 N N . ALA A 1 444 ? 4.065 9.530 1.590 1.00 97.50 444 ALA A N 1
ATOM 3391 C CA . ALA A 1 444 ? 4.642 8.642 2.599 1.00 97.50 444 ALA A CA 1
ATOM 3392 C C . ALA A 1 444 ? 4.573 9.157 4.049 1.00 97.50 444 ALA A C 1
ATOM 3394 O O . ALA A 1 444 ? 4.873 8.396 4.967 1.00 97.50 444 ALA A O 1
ATOM 3395 N N . ASN A 1 445 ? 4.156 10.404 4.289 1.00 96.19 445 ASN A N 1
ATOM 3396 C CA . ASN A 1 445 ? 3.924 10.884 5.652 1.00 96.19 445 ASN A CA 1
ATOM 3397 C C . ASN A 1 4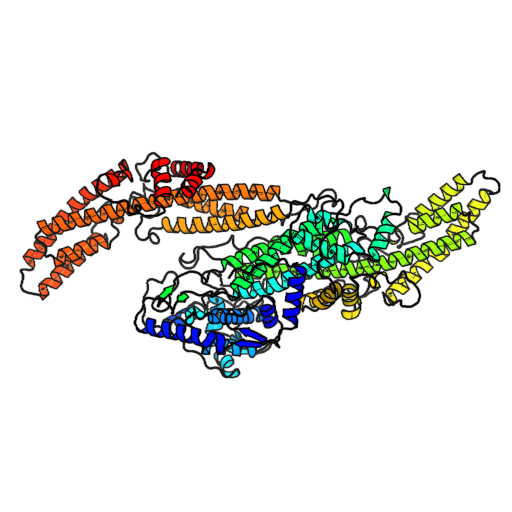45 ? 2.806 10.076 6.354 1.00 96.19 445 ASN A C 1
ATOM 3399 O O . ASN A 1 445 ? 1.817 9.699 5.709 1.00 96.19 445 ASN A O 1
ATOM 3403 N N . PRO A 1 446 ? 2.945 9.778 7.660 1.00 96.75 446 PRO A N 1
ATOM 3404 C CA . PRO A 1 446 ? 1.995 8.946 8.393 1.00 96.75 446 PRO A CA 1
ATOM 3405 C C . PRO A 1 446 ? 0.659 9.662 8.610 1.00 96.75 446 PRO A C 1
ATOM 3407 O O . PRO A 1 446 ? 0.611 10.869 8.829 1.00 96.75 446 PRO A O 1
ATOM 3410 N N . VAL A 1 447 ? -0.438 8.904 8.583 1.00 97.88 447 VAL A N 1
ATOM 3411 C CA . VAL A 1 447 ? -1.780 9.411 8.910 1.00 97.88 447 VAL A CA 1
ATOM 3412 C C . VAL A 1 447 ? -2.079 9.206 10.392 1.00 97.88 447 VAL A C 1
ATOM 3414 O O . VAL A 1 447 ? -2.724 10.047 11.013 1.00 97.88 447 VAL A O 1
ATOM 3417 N N . THR A 1 448 ? -1.591 8.113 10.980 1.00 96.62 448 THR A N 1
ATOM 3418 C CA . THR A 1 448 ? -1.900 7.704 12.362 1.00 96.62 448 THR A CA 1
ATOM 3419 C C . THR A 1 448 ? -1.350 8.649 13.436 1.00 96.62 448 THR A C 1
ATOM 3421 O O . THR A 1 448 ? -1.777 8.605 14.585 1.00 96.62 448 THR A O 1
ATOM 3424 N N . THR A 1 449 ? -0.453 9.565 13.079 1.00 93.62 449 THR A N 1
ATOM 3425 C CA . THR A 1 449 ? 0.016 10.646 13.957 1.00 93.62 449 THR A CA 1
ATOM 3426 C C . THR A 1 449 ? -1.042 11.741 14.143 1.00 93.62 449 THR A C 1
ATOM 3428 O O . THR A 1 449 ? -1.032 12.444 15.151 1.00 93.62 449 THR A O 1
ATOM 3431 N N . HIS A 1 450 ? -2.012 11.852 13.234 1.00 94.81 450 HIS A N 1
ATOM 3432 C CA . HIS A 1 450 ? -3.035 12.902 13.220 1.00 94.81 450 HIS A CA 1
ATOM 3433 C C . HIS A 1 450 ? -4.335 12.515 13.942 1.00 94.81 450 HIS A C 1
ATOM 3435 O O . HIS A 1 450 ? -5.413 13.007 13.612 1.00 94.81 450 HIS A O 1
ATOM 3441 N N . VAL A 1 451 ? -4.259 11.624 14.932 1.00 93.62 451 VAL A N 1
ATOM 3442 C CA . VAL A 1 451 ? -5.422 11.222 15.736 1.00 93.62 451 VAL A CA 1
ATOM 3443 C C . VAL A 1 451 ? -5.978 12.414 16.510 1.00 93.62 451 VAL A C 1
ATOM 3445 O O . VAL A 1 451 ? -5.263 13.099 17.248 1.00 93.62 451 VAL A O 1
ATOM 3448 N N . HIS A 1 452 ? -7.279 12.643 16.341 1.00 90.62 452 HIS A N 1
ATOM 3449 C CA . HIS A 1 452 ? -8.054 13.635 17.079 1.00 90.62 452 HIS A CA 1
ATOM 3450 C C . HIS A 1 452 ? -8.962 12.927 18.081 1.00 90.62 452 HIS A C 1
ATOM 3452 O O . HIS A 1 452 ? -9.537 11.891 17.753 1.00 90.62 452 HIS A O 1
ATOM 3458 N N . SER A 1 453 ? -9.157 13.524 19.259 1.00 90.44 453 SER A N 1
ATOM 3459 C CA . SER A 1 453 ? -10.163 13.040 20.202 1.00 90.44 453 SER A CA 1
ATOM 3460 C C . SER A 1 453 ? -11.563 13.329 19.656 1.00 90.44 453 SER A C 1
ATOM 3462 O O . SER A 1 453 ? -11.920 14.485 19.415 1.00 90.44 453 SER A O 1
ATOM 3464 N N . ALA A 1 454 ? -12.325 12.270 19.390 1.00 91.12 454 ALA A N 1
ATOM 3465 C CA . ALA A 1 454 ? -13.588 12.317 18.663 1.00 91.12 454 ALA A CA 1
ATOM 3466 C C . ALA A 1 454 ? -14.765 11.807 19.509 1.00 91.12 454 ALA A C 1
ATOM 3468 O O . ALA A 1 454 ? -14.582 11.253 20.590 1.00 91.12 454 ALA A O 1
ATOM 3469 N N . GLU A 1 455 ? -15.985 12.019 18.997 1.00 92.31 455 GLU A N 1
ATOM 3470 C CA . GLU A 1 455 ? -17.250 11.524 19.567 1.00 92.31 455 GLU A CA 1
ATOM 3471 C C . GLU A 1 455 ? -17.369 11.773 21.079 1.00 92.31 455 GLU A C 1
ATOM 3473 O O . GLU A 1 455 ? -17.323 10.854 21.885 1.00 92.31 455 GLU A O 1
ATOM 3478 N N . GLN A 1 456 ? -17.479 13.051 21.465 1.00 86.44 456 GLN A N 1
ATOM 3479 C CA . GLN A 1 456 ? -17.603 13.470 22.872 1.00 86.44 456 GLN A CA 1
ATOM 3480 C C . GLN A 1 456 ? -16.463 12.947 23.769 1.00 86.44 456 GLN A C 1
ATOM 3482 O O . GLN A 1 456 ? -16.692 12.621 24.927 1.00 86.44 456 GLN A O 1
ATOM 3487 N N . HIS A 1 457 ? -15.249 12.862 23.216 1.00 86.38 457 HIS A N 1
ATOM 3488 C CA . HIS A 1 457 ? -14.050 12.316 23.862 1.00 86.38 457 HIS A CA 1
ATOM 3489 C C . HIS A 1 457 ? -14.119 10.823 24.228 1.00 86.38 457 HIS A C 1
ATOM 3491 O O . HIS A 1 457 ? -13.175 10.313 24.815 1.00 86.38 457 HIS A O 1
ATOM 3497 N N . ASN A 1 458 ? -15.165 10.094 23.822 1.00 86.88 458 ASN A N 1
ATOM 3498 C CA . ASN A 1 458 ? -15.217 8.636 23.973 1.00 86.88 458 ASN A CA 1
ATOM 3499 C C . ASN A 1 458 ? -14.284 7.915 22.980 1.00 86.88 458 ASN A C 1
ATOM 3501 O O . ASN A 1 458 ? -13.838 6.805 23.244 1.00 86.88 458 ASN A O 1
ATOM 3505 N N . GLN A 1 459 ? -13.978 8.536 21.835 1.00 91.50 459 GLN A N 1
ATOM 3506 C CA . GLN A 1 459 ? -13.011 8.035 20.848 1.00 91.50 459 GLN A CA 1
ATOM 3507 C C . GLN A 1 459 ? -11.762 8.919 20.853 1.00 91.50 459 GLN A C 1
ATOM 3509 O O . GLN A 1 459 ? -11.386 9.523 19.843 1.00 91.50 459 GLN A O 1
ATOM 3514 N N . ASP A 1 460 ? -11.156 9.042 22.027 1.00 89.12 460 ASP A N 1
ATOM 3515 C CA . ASP A 1 460 ? -9.932 9.799 22.282 1.00 89.12 460 ASP A CA 1
ATOM 3516 C C . ASP A 1 460 ? -8.694 9.229 21.572 1.00 89.12 460 ASP A C 1
ATOM 3518 O O . ASP A 1 460 ? -7.807 9.990 21.178 1.00 89.12 460 ASP A O 1
ATOM 3522 N N . ILE A 1 461 ? -8.705 7.924 21.300 1.00 92.38 461 ILE A N 1
ATOM 3523 C CA . ILE A 1 461 ? -7.833 7.240 20.348 1.00 92.38 461 ILE A CA 1
ATOM 3524 C C . ILE A 1 461 ? -8.634 6.587 19.215 1.00 92.38 461 ILE A C 1
ATOM 3526 O O . ILE A 1 461 ? -9.694 5.987 19.402 1.00 92.38 461 ILE A O 1
ATOM 3530 N N . ASN A 1 462 ? -8.109 6.673 17.997 1.00 95.75 462 ASN A N 1
ATOM 3531 C CA . ASN A 1 462 ? -8.686 6.052 16.809 1.00 95.75 462 ASN A CA 1
ATOM 3532 C C . ASN A 1 462 ? -7.600 5.717 15.786 1.00 95.75 462 ASN A C 1
ATOM 3534 O O . ASN A 1 462 ? -6.493 6.234 15.868 1.00 95.75 462 ASN A O 1
ATOM 3538 N N . SER A 1 463 ? -7.887 4.807 14.853 1.00 96.62 463 SER A N 1
ATOM 3539 C CA . SER A 1 463 ? -6.854 4.269 13.958 1.00 96.62 463 SER A CA 1
ATOM 3540 C C . SER A 1 463 ? -6.657 5.048 12.666 1.00 96.62 463 SER A C 1
ATOM 3542 O O . SER A 1 463 ? -5.608 4.918 12.043 1.00 96.62 463 SER A O 1
ATOM 3544 N N . LEU A 1 464 ? -7.675 5.787 12.210 1.00 98.38 464 LEU A N 1
ATOM 3545 C CA . LEU A 1 464 ? -7.697 6.437 10.893 1.00 98.38 464 LEU A CA 1
ATOM 3546 C C . LEU A 1 464 ? -7.409 5.466 9.725 1.00 98.38 464 LEU A C 1
ATOM 3548 O O . LEU A 1 464 ? -6.983 5.885 8.645 1.00 98.38 464 LEU A O 1
ATOM 3552 N N . ALA A 1 465 ? -7.659 4.167 9.920 1.00 98.62 465 ALA A N 1
ATOM 3553 C CA . ALA A 1 465 ? -7.182 3.108 9.037 1.00 98.62 465 ALA A CA 1
ATOM 3554 C C . ALA A 1 465 ? -7.687 3.232 7.592 1.00 98.62 465 ALA A C 1
ATOM 3556 O O . ALA A 1 465 ? -6.890 3.108 6.664 1.00 98.62 465 ALA A O 1
ATOM 3557 N N . LEU A 1 466 ? -8.968 3.561 7.373 1.00 98.75 466 LEU A N 1
ATOM 3558 C CA . LEU A 1 466 ? -9.495 3.766 6.016 1.00 98.75 466 LEU A CA 1
ATOM 3559 C C . LEU A 1 466 ? -8.841 4.966 5.307 1.00 98.75 466 LEU A C 1
ATOM 3561 O O . LEU A 1 466 ? -8.674 4.955 4.089 1.00 98.75 466 LEU A O 1
ATOM 3565 N N . ILE A 1 467 ? -8.457 6.010 6.047 1.00 98.75 467 ILE A N 1
ATOM 3566 C CA . ILE A 1 467 ? -7.767 7.173 5.474 1.00 98.75 467 ILE A CA 1
ATOM 3567 C C . ILE A 1 467 ? -6.348 6.780 5.064 1.00 98.75 467 ILE A C 1
ATOM 3569 O O . ILE A 1 467 ? -5.950 7.085 3.941 1.00 98.75 467 ILE A O 1
ATOM 3573 N N . SER A 1 468 ? -5.621 6.074 5.937 1.00 98.75 468 SER A N 1
ATOM 3574 C CA . SER A 1 468 ? -4.272 5.589 5.627 1.00 98.75 468 SER A CA 1
ATOM 3575 C C . SER A 1 468 ? -4.279 4.623 4.436 1.00 98.75 468 SER A C 1
ATOM 3577 O O . SER A 1 468 ? -3.533 4.836 3.484 1.00 98.75 468 SER A O 1
ATOM 3579 N N . ALA A 1 469 ? -5.201 3.652 4.406 1.00 98.81 469 ALA A N 1
ATOM 3580 C CA . ALA A 1 469 ? -5.345 2.707 3.296 1.00 98.81 469 ALA A CA 1
ATOM 3581 C C . ALA A 1 469 ? -5.580 3.415 1.949 1.00 98.81 469 ALA A C 1
ATOM 3583 O O . ALA A 1 469 ? -4.923 3.090 0.964 1.00 98.81 469 ALA A O 1
ATOM 3584 N N . ARG A 1 470 ? -6.440 4.443 1.915 1.00 98.75 470 ARG A N 1
ATOM 3585 C CA . ARG A 1 470 ? -6.687 5.259 0.710 1.00 98.75 470 ARG A CA 1
ATOM 3586 C C . ARG A 1 470 ? -5.454 6.039 0.246 1.00 98.75 470 ARG A C 1
ATOM 3588 O O . ARG A 1 470 ? -5.263 6.219 -0.949 1.00 98.75 470 ARG A O 1
ATOM 3595 N N . LYS A 1 471 ? -4.616 6.517 1.171 1.00 98.75 471 LYS A N 1
ATOM 3596 C CA . LYS A 1 471 ? -3.352 7.180 0.814 1.00 98.75 471 LYS A CA 1
ATOM 3597 C C . LYS A 1 471 ? -2.302 6.199 0.315 1.00 98.75 471 LYS A C 1
ATOM 3599 O O . LYS A 1 471 ? -1.493 6.558 -0.535 1.00 98.75 471 LYS A O 1
ATOM 3604 N N . THR A 1 472 ? -2.325 4.964 0.801 1.00 98.88 472 THR A N 1
ATOM 3605 C CA . THR A 1 472 ? -1.451 3.901 0.295 1.00 98.88 472 THR A CA 1
ATOM 3606 C C . THR A 1 472 ? -1.908 3.406 -1.080 1.00 98.88 472 THR A C 1
ATOM 3608 O O . THR A 1 472 ? -1.063 3.142 -1.927 1.00 98.88 472 THR A O 1
ATOM 3611 N N . GLU A 1 473 ? -3.217 3.360 -1.339 1.00 98.81 473 GLU A N 1
ATOM 3612 C CA . GLU A 1 473 ? -3.790 3.113 -2.673 1.00 98.81 473 GLU A CA 1
ATOM 3613 C C . GLU A 1 473 ? -3.319 4.164 -3.693 1.00 98.81 473 GLU A C 1
ATOM 3615 O O . GLU A 1 473 ? -2.737 3.808 -4.714 1.00 98.81 473 GLU A O 1
ATOM 3620 N N . GLU A 1 474 ? -3.442 5.452 -3.360 1.00 98.75 474 GLU A N 1
ATOM 3621 C CA . GLU A 1 474 ? -2.963 6.569 -4.192 1.00 98.75 474 GLU A CA 1
ATOM 3622 C C . GLU A 1 474 ? -1.446 6.491 -4.466 1.00 98.75 474 GLU A C 1
ATOM 3624 O O . GLU A 1 474 ? -0.992 6.690 -5.592 1.00 98.75 474 GLU A O 1
ATOM 3629 N N . ALA A 1 475 ? -0.649 6.121 -3.457 1.00 98.88 475 ALA A N 1
ATOM 3630 C CA . ALA A 1 475 ? 0.790 5.912 -3.616 1.00 98.88 475 ALA A CA 1
ATOM 3631 C C . ALA A 1 475 ? 1.122 4.756 -4.582 1.00 98.88 475 ALA A C 1
ATOM 3633 O O . ALA A 1 475 ? 2.074 4.854 -5.361 1.00 98.88 475 ALA A O 1
ATOM 3634 N N . LEU A 1 476 ? 0.346 3.666 -4.561 1.00 98.88 476 LEU A N 1
ATOM 3635 C CA . LEU A 1 476 ? 0.520 2.551 -5.496 1.00 98.88 476 LEU A CA 1
ATOM 3636 C C . LEU A 1 476 ? 0.151 2.941 -6.927 1.00 98.88 476 LEU A C 1
ATOM 3638 O O . LEU A 1 476 ? 0.809 2.477 -7.854 1.00 98.88 476 LEU A O 1
ATOM 3642 N N . ASP A 1 477 ? -0.848 3.798 -7.127 1.00 98.75 477 ASP A N 1
ATOM 3643 C CA . ASP A 1 477 ? -1.206 4.273 -8.466 1.00 98.75 477 ASP A CA 1
ATOM 3644 C C . ASP A 1 477 ? -0.078 5.099 -9.098 1.00 98.75 477 ASP A C 1
ATOM 3646 O O . ASP A 1 477 ? 0.257 4.898 -10.269 1.00 98.75 477 ASP A O 1
ATOM 3650 N N . ILE A 1 478 ? 0.608 5.929 -8.306 1.00 98.88 478 ILE A N 1
ATOM 3651 C CA . ILE A 1 478 ? 1.829 6.612 -8.757 1.00 98.88 478 ILE A CA 1
ATOM 3652 C C . ILE A 1 478 ? 2.950 5.603 -9.039 1.00 98.88 478 ILE A C 1
ATOM 3654 O O . ILE A 1 478 ? 3.632 5.710 -10.059 1.00 98.88 478 ILE A O 1
ATOM 3658 N N . LEU A 1 479 ? 3.128 4.580 -8.196 1.00 98.88 479 LEU A N 1
ATOM 3659 C CA . LEU A 1 479 ? 4.129 3.540 -8.449 1.00 98.88 479 LEU A CA 1
ATOM 3660 C C . LEU A 1 479 ? 3.864 2.802 -9.777 1.00 98.88 479 LEU A C 1
ATOM 3662 O O . LEU A 1 479 ? 4.812 2.529 -10.513 1.00 98.88 479 LEU A O 1
ATOM 3666 N N . LYS A 1 480 ? 2.598 2.537 -10.136 1.00 98.94 480 LYS A N 1
ATOM 3667 C CA . LYS A 1 480 ? 2.222 1.948 -11.438 1.00 98.94 480 LYS A CA 1
ATOM 3668 C C . LYS A 1 480 ? 2.647 2.845 -12.610 1.00 98.94 480 LYS A C 1
ATOM 3670 O O . LYS A 1 480 ? 3.203 2.327 -13.577 1.00 98.94 480 LYS A O 1
ATOM 3675 N N . LEU A 1 481 ? 2.461 4.169 -12.515 1.00 98.88 481 LEU A N 1
ATOM 3676 C CA . LEU A 1 481 ? 2.942 5.134 -13.524 1.00 98.88 481 LEU A CA 1
ATOM 3677 C C . LEU A 1 481 ? 4.469 5.082 -13.681 1.00 98.88 481 LEU A C 1
ATOM 3679 O O . LEU A 1 481 ? 4.992 5.074 -14.801 1.00 98.88 481 LEU A O 1
ATOM 3683 N N . MET A 1 482 ? 5.188 5.004 -12.558 1.00 98.94 482 MET A N 1
ATOM 3684 C CA . MET A 1 482 ? 6.649 4.923 -12.555 1.00 98.94 482 MET A CA 1
ATOM 3685 C C . MET A 1 482 ? 7.153 3.618 -13.180 1.00 98.94 482 MET A C 1
ATOM 3687 O O . MET A 1 482 ? 8.062 3.643 -14.007 1.00 98.94 482 MET A O 1
ATOM 3691 N N . ILE A 1 483 ? 6.536 2.481 -12.842 1.00 98.88 483 ILE A N 1
ATOM 3692 C CA . ILE A 1 483 ? 6.879 1.175 -13.421 1.00 98.88 483 ILE A CA 1
ATOM 3693 C C . ILE A 1 483 ? 6.585 1.151 -14.925 1.00 98.88 483 ILE A C 1
ATOM 3695 O O . ILE A 1 483 ? 7.428 0.689 -15.692 1.00 98.88 483 ILE A O 1
ATOM 3699 N N . ALA A 1 484 ? 5.435 1.675 -15.366 1.00 98.94 484 ALA A N 1
ATOM 3700 C CA . ALA A 1 484 ? 5.077 1.733 -16.785 1.00 98.94 484 ALA A CA 1
ATOM 3701 C C . ALA A 1 484 ? 6.107 2.527 -17.603 1.00 98.94 484 ALA A C 1
ATOM 3703 O O . ALA A 1 484 ? 6.573 2.072 -18.652 1.00 98.94 484 ALA A O 1
ATOM 3704 N N . SER A 1 485 ? 6.513 3.686 -17.078 1.00 98.88 485 SER A N 1
ATOM 3705 C CA . SER A 1 485 ? 7.545 4.533 -17.682 1.00 98.88 485 SER A CA 1
ATOM 3706 C C . SER A 1 485 ? 8.892 3.804 -17.732 1.00 98.88 485 SER A C 1
ATOM 3708 O O . SER A 1 485 ? 9.531 3.742 -18.784 1.00 98.88 485 SER A O 1
ATOM 3710 N N . HIS A 1 486 ? 9.304 3.194 -16.617 1.00 98.88 486 HIS A N 1
ATOM 3711 C CA . HIS A 1 486 ? 10.586 2.502 -16.504 1.00 98.88 486 HIS A CA 1
ATOM 3712 C C . HIS A 1 486 ? 10.681 1.269 -17.411 1.00 98.88 486 HIS A C 1
ATOM 3714 O O . HIS A 1 486 ? 11.669 1.106 -18.124 1.00 98.88 486 HIS A O 1
ATOM 3720 N N . LEU A 1 487 ? 9.638 0.436 -17.464 1.00 98.88 487 LEU A N 1
ATOM 3721 C CA . LEU A 1 487 ? 9.586 -0.727 -18.352 1.00 98.88 487 LEU A CA 1
ATOM 3722 C C . LEU A 1 487 ? 9.643 -0.323 -19.832 1.00 98.88 487 LEU A C 1
ATOM 3724 O O . LEU A 1 487 ? 10.354 -0.952 -20.619 1.00 98.88 487 LEU A O 1
ATOM 3728 N N . THR A 1 488 ? 8.954 0.757 -20.204 1.00 98.88 488 THR A N 1
ATOM 3729 C CA . THR A 1 488 ? 9.002 1.300 -21.570 1.00 98.88 488 THR A CA 1
ATOM 3730 C C . THR A 1 488 ? 10.418 1.763 -21.930 1.00 98.88 488 THR A C 1
ATOM 3732 O O . THR A 1 488 ? 10.932 1.402 -22.992 1.00 98.88 488 THR A O 1
ATOM 3735 N N . ALA A 1 489 ? 11.089 2.477 -21.019 1.00 98.88 489 ALA A N 1
ATOM 3736 C CA . ALA A 1 489 ? 12.473 2.917 -21.193 1.00 98.88 489 ALA A CA 1
ATOM 3737 C C . ALA A 1 489 ? 13.466 1.747 -21.285 1.00 98.88 489 ALA A C 1
ATOM 3739 O O . ALA A 1 489 ? 14.366 1.773 -22.121 1.00 98.88 489 ALA A O 1
ATOM 3740 N N . MET A 1 490 ? 13.291 0.685 -20.495 1.00 98.88 490 MET A N 1
ATOM 3741 C CA . MET A 1 490 ? 14.139 -0.507 -20.606 1.00 98.88 490 MET A CA 1
ATOM 3742 C C . MET A 1 490 ? 13.939 -1.236 -21.934 1.00 98.88 490 MET A C 1
ATOM 3744 O O . MET A 1 490 ? 14.919 -1.667 -22.532 1.00 98.88 490 MET A O 1
ATOM 3748 N N . CYS A 1 491 ? 12.709 -1.332 -22.450 1.00 98.62 491 CYS A N 1
ATOM 3749 C CA . CYS A 1 491 ? 12.482 -1.901 -23.782 1.00 98.62 491 CYS A CA 1
ATOM 3750 C C . CYS A 1 491 ? 13.154 -1.054 -24.877 1.00 98.62 491 CYS A C 1
ATOM 3752 O O . CYS A 1 491 ? 13.749 -1.611 -25.797 1.00 98.62 491 CYS A O 1
ATOM 3754 N N . GLN A 1 492 ? 13.116 0.280 -24.758 1.00 98.56 492 GLN A N 1
ATOM 3755 C CA . GLN A 1 492 ? 13.864 1.181 -25.645 1.00 98.56 492 GLN A CA 1
ATOM 3756 C C . GLN A 1 492 ? 15.378 0.939 -25.540 1.00 98.56 492 GLN A C 1
ATOM 3758 O O . GLN A 1 492 ? 16.063 0.857 -26.555 1.00 98.56 492 GLN A O 1
ATOM 3763 N N . ALA A 1 493 ? 15.909 0.780 -24.328 1.00 98.75 493 ALA A N 1
ATOM 3764 C CA . ALA A 1 493 ? 17.325 0.507 -24.116 1.00 98.75 493 ALA A CA 1
ATOM 3765 C C . ALA A 1 493 ? 17.753 -0.858 -24.684 1.00 98.75 493 ALA A C 1
ATOM 3767 O O . ALA A 1 493 ? 18.830 -0.951 -25.268 1.00 98.75 493 ALA A O 1
ATOM 3768 N N . VAL A 1 494 ? 16.908 -1.895 -24.596 1.00 98.12 494 VAL A N 1
ATOM 3769 C CA . VAL A 1 494 ? 17.137 -3.184 -25.279 1.00 98.12 494 VAL A CA 1
ATOM 3770 C C . VAL A 1 494 ? 17.281 -2.973 -26.786 1.00 98.12 494 VAL A C 1
ATOM 3772 O O . VAL A 1 494 ? 18.244 -3.461 -27.377 1.00 98.12 494 VAL A O 1
ATOM 3775 N N . ASP A 1 495 ? 16.364 -2.221 -27.404 1.00 96.44 495 ASP A N 1
ATOM 3776 C CA . ASP A 1 495 ? 16.433 -1.928 -28.839 1.00 96.44 495 ASP A CA 1
ATOM 3777 C C . ASP A 1 495 ? 17.733 -1.212 -29.217 1.00 96.44 495 ASP A C 1
ATOM 3779 O O . ASP A 1 495 ? 18.402 -1.590 -30.181 1.00 96.44 495 ASP A O 1
ATOM 3783 N N . LEU A 1 496 ? 18.133 -0.226 -28.414 1.00 97.44 496 LEU A N 1
ATOM 3784 C CA . LEU A 1 496 ? 19.371 0.518 -28.616 1.00 97.44 496 LEU A CA 1
ATOM 3785 C C . LEU A 1 496 ? 20.619 -0.356 -28.427 1.00 97.44 496 LEU A C 1
ATOM 3787 O O . LEU A 1 496 ? 21.577 -0.195 -29.178 1.00 97.44 496 LEU A O 1
ATOM 3791 N N . ARG A 1 497 ? 20.636 -1.308 -27.490 1.00 97.50 497 ARG A N 1
ATOM 3792 C CA . ARG A 1 497 ? 21.769 -2.240 -27.336 1.00 97.50 497 ARG A CA 1
ATOM 3793 C C . ARG A 1 497 ? 21.899 -3.206 -28.511 1.00 97.50 497 ARG A C 1
ATOM 3795 O O . ARG A 1 497 ? 23.007 -3.454 -28.977 1.00 97.50 497 ARG A O 1
ATOM 3802 N N . GLN A 1 498 ? 20.784 -3.724 -29.023 1.00 94.62 498 GLN A N 1
ATOM 3803 C CA . GLN A 1 498 ? 20.813 -4.604 -30.199 1.00 94.62 498 GLN A CA 1
ATOM 3804 C C . GLN A 1 498 ? 21.245 -3.838 -31.458 1.00 94.62 498 GLN A C 1
ATOM 3806 O O . GLN A 1 498 ? 22.022 -4.348 -32.267 1.00 94.62 498 GLN A O 1
ATOM 3811 N N . LEU A 1 499 ? 20.794 -2.589 -31.611 1.00 94.50 499 LEU A N 1
ATOM 3812 C CA . LEU A 1 499 ? 21.250 -1.729 -32.697 1.00 94.50 499 LEU A CA 1
ATOM 3813 C C . LEU A 1 499 ? 22.727 -1.325 -32.544 1.00 94.50 499 LEU A C 1
ATOM 3815 O O . LEU A 1 499 ? 23.434 -1.265 -33.547 1.00 94.50 499 LEU A O 1
ATOM 3819 N N . GLU A 1 500 ? 23.206 -1.090 -31.319 1.00 96.44 500 GLU A N 1
ATOM 3820 C CA . GLU A 1 500 ? 24.615 -0.795 -31.025 1.00 96.44 500 GLU A CA 1
ATOM 3821 C C . GLU A 1 500 ? 25.531 -1.912 -31.531 1.00 96.44 500 GLU A C 1
ATOM 3823 O O . GLU A 1 500 ? 26.443 -1.645 -32.313 1.00 96.44 500 GLU A O 1
ATOM 3828 N N . GLU A 1 501 ? 25.247 -3.165 -31.159 1.00 94.88 501 GLU A N 1
ATOM 3829 C CA . GLU A 1 501 ? 26.018 -4.332 -31.607 1.00 94.88 501 GLU A CA 1
ATOM 3830 C C . GLU A 1 501 ? 26.006 -4.449 -33.143 1.00 94.88 501 GLU A C 1
ATOM 3832 O O . GLU A 1 501 ? 27.047 -4.660 -33.774 1.00 94.88 501 GLU A O 1
ATOM 3837 N N . ALA A 1 502 ? 24.842 -4.252 -33.772 1.00 92.94 502 ALA A N 1
ATOM 3838 C CA . ALA A 1 502 ? 24.708 -4.314 -35.225 1.00 92.94 502 ALA A CA 1
ATOM 3839 C C . ALA A 1 502 ? 25.499 -3.209 -35.947 1.00 92.94 502 ALA A C 1
ATOM 3841 O O . ALA A 1 502 ? 26.163 -3.489 -36.949 1.00 92.94 502 ALA A O 1
ATOM 3842 N N . LEU A 1 503 ? 25.456 -1.971 -35.447 1.00 95.44 503 LEU A N 1
ATOM 3843 C CA . LEU A 1 503 ? 26.188 -0.849 -36.030 1.00 95.44 503 LEU A CA 1
ATOM 3844 C C . LEU A 1 503 ? 27.701 -1.018 -35.863 1.00 95.44 503 LEU A C 1
ATOM 3846 O O . LEU A 1 503 ? 28.426 -0.827 -36.837 1.00 95.44 503 LEU A O 1
ATOM 3850 N N . VAL A 1 504 ? 28.182 -1.429 -34.683 1.00 96.56 504 VAL A N 1
ATOM 3851 C CA . VAL A 1 504 ? 29.618 -1.667 -34.449 1.00 96.56 504 VAL A CA 1
ATOM 3852 C C . VAL A 1 504 ? 30.160 -2.707 -35.431 1.00 96.56 504 VAL A C 1
ATOM 3854 O O . VAL A 1 504 ? 31.183 -2.463 -36.066 1.00 96.56 504 VAL A O 1
ATOM 3857 N N . ARG A 1 505 ? 29.435 -3.810 -35.673 1.00 94.94 505 ARG A N 1
ATOM 3858 C CA . ARG A 1 505 ? 29.838 -4.818 -36.674 1.00 94.94 505 ARG A CA 1
ATOM 3859 C C . ARG A 1 505 ? 29.923 -4.252 -38.092 1.00 94.94 505 ARG A C 1
ATOM 3861 O O . ARG A 1 505 ? 30.813 -4.634 -38.853 1.00 94.94 505 ARG A O 1
ATOM 3868 N N . VAL A 1 506 ? 29.004 -3.359 -38.470 1.00 96.31 506 VAL A N 1
ATOM 3869 C CA . VAL A 1 506 ? 29.052 -2.679 -39.776 1.00 96.31 506 VAL A CA 1
ATOM 3870 C C . VAL A 1 506 ? 30.283 -1.781 -39.865 1.00 96.31 506 VAL A C 1
ATOM 3872 O O . VAL A 1 506 ? 31.004 -1.856 -40.859 1.00 96.31 506 VAL A O 1
ATOM 3875 N N . VAL A 1 507 ? 30.569 -0.994 -38.825 1.00 97.94 507 VAL A N 1
ATOM 3876 C CA . VAL A 1 507 ? 31.751 -0.120 -38.768 1.00 97.94 507 VAL A CA 1
ATOM 3877 C C . VAL A 1 507 ? 33.036 -0.951 -38.856 1.00 97.94 507 VAL A C 1
ATOM 3879 O O . VAL A 1 507 ? 33.886 -0.660 -39.694 1.00 97.94 507 VAL A O 1
ATOM 3882 N N . GLU A 1 508 ? 33.163 -2.029 -38.075 1.00 97.75 508 GLU A N 1
ATOM 3883 C CA . GLU A 1 508 ? 34.305 -2.953 -38.134 1.00 97.75 508 GLU A CA 1
ATOM 3884 C C . GLU A 1 508 ? 34.482 -3.554 -39.535 1.00 97.75 508 GLU A C 1
ATOM 3886 O O . GLU A 1 508 ? 35.595 -3.593 -40.061 1.00 97.75 508 GLU A O 1
ATOM 3891 N N . ASN A 1 509 ? 33.393 -3.992 -40.175 1.00 97.62 509 ASN A N 1
ATOM 3892 C CA . ASN A 1 509 ? 33.443 -4.571 -41.515 1.00 97.62 509 ASN A CA 1
ATOM 3893 C C . ASN A 1 509 ? 33.862 -3.544 -42.578 1.00 97.62 509 ASN A C 1
ATOM 3895 O O . ASN A 1 509 ? 34.719 -3.837 -43.416 1.00 97.62 509 ASN A O 1
ATOM 3899 N N . VAL A 1 510 ? 33.300 -2.332 -42.542 1.00 97.81 510 VAL A N 1
ATOM 3900 C CA . VAL A 1 510 ? 33.667 -1.247 -43.465 1.00 97.81 510 VAL A CA 1
ATOM 3901 C C . VAL A 1 510 ? 35.132 -0.859 -43.267 1.00 97.81 510 VAL A C 1
ATOM 3903 O O . VAL A 1 510 ? 35.885 -0.827 -44.237 1.00 97.81 510 VAL A O 1
ATOM 3906 N N . VAL A 1 511 ? 35.579 -0.657 -42.024 1.00 98.06 511 VAL A N 1
ATOM 3907 C CA . VAL A 1 511 ? 36.982 -0.338 -41.712 1.00 98.06 511 VAL A CA 1
ATOM 3908 C C . VAL A 1 511 ? 37.923 -1.460 -42.163 1.00 98.06 511 VAL A C 1
ATOM 3910 O O . VAL A 1 511 ? 38.951 -1.182 -42.779 1.00 98.06 511 VAL A O 1
ATOM 3913 N N . SER A 1 512 ? 37.574 -2.726 -41.912 1.00 98.06 512 SER A N 1
ATOM 3914 C CA . SER A 1 512 ? 38.377 -3.890 -42.311 1.00 98.06 512 SER A CA 1
ATOM 3915 C C . SER A 1 512 ? 38.543 -3.982 -43.828 1.00 98.06 512 SER A C 1
ATOM 3917 O O . SER A 1 512 ? 39.662 -4.113 -44.324 1.00 98.06 512 SER A O 1
ATOM 3919 N N . THR A 1 513 ? 37.428 -3.902 -44.560 1.00 97.88 513 THR A N 1
ATOM 3920 C CA . THR A 1 513 ? 37.406 -4.066 -46.020 1.00 97.88 513 THR A CA 1
ATOM 3921 C C . THR A 1 513 ? 38.073 -2.895 -46.729 1.00 97.88 513 THR A C 1
ATOM 3923 O O . THR A 1 513 ? 38.869 -3.118 -47.635 1.00 97.88 513 THR A O 1
ATOM 3926 N N . LEU A 1 514 ? 37.854 -1.659 -46.271 1.00 97.75 514 LEU A N 1
ATOM 3927 C CA . LEU A 1 514 ? 38.545 -0.490 -46.818 1.00 97.75 514 LEU A CA 1
ATOM 3928 C C . LEU A 1 514 ? 40.047 -0.503 -46.516 1.00 97.75 514 LEU A C 1
ATOM 3930 O O . LEU A 1 514 ? 40.839 -0.090 -47.360 1.00 97.75 514 LEU A O 1
ATOM 3934 N N . ALA A 1 515 ? 40.465 -1.007 -45.350 1.00 97.31 515 ALA A N 1
ATOM 3935 C CA . ALA A 1 515 ? 41.886 -1.181 -45.059 1.00 97.31 515 ALA A CA 1
ATOM 3936 C C . ALA A 1 515 ? 42.551 -2.174 -46.030 1.00 97.31 515 ALA A C 1
ATOM 3938 O O . ALA A 1 515 ? 43.679 -1.931 -46.463 1.00 97.31 515 ALA A O 1
ATOM 3939 N N . ASP A 1 516 ? 41.849 -3.246 -46.411 1.00 97.06 516 ASP A N 1
ATOM 3940 C CA . ASP A 1 516 ? 42.321 -4.202 -47.420 1.00 97.06 516 ASP A CA 1
ATOM 3941 C C . ASP A 1 516 ? 42.341 -3.587 -48.828 1.00 97.06 516 ASP A C 1
ATOM 3943 O O . ASP A 1 516 ? 43.343 -3.707 -49.534 1.00 97.06 516 ASP A O 1
ATOM 3947 N N . GLU A 1 517 ? 41.274 -2.884 -49.227 1.00 97.00 517 GLU A N 1
ATOM 3948 C CA . GLU A 1 517 ? 41.164 -2.208 -50.530 1.00 97.00 517 GLU A CA 1
ATOM 3949 C C . GLU A 1 517 ? 42.263 -1.154 -50.737 1.00 97.00 517 GLU A C 1
ATOM 3951 O O . GLU A 1 517 ? 42.834 -1.062 -51.824 1.00 97.00 517 GLU A O 1
ATOM 3956 N N . CYS A 1 518 ? 42.604 -0.392 -49.693 1.00 96.19 518 CYS A N 1
ATOM 3957 C CA . CYS A 1 518 ? 43.676 0.605 -49.729 1.00 96.19 518 CYS A CA 1
ATOM 3958 C C . CYS A 1 518 ? 45.079 0.002 -49.529 1.00 96.19 518 CYS A C 1
ATOM 3960 O O . CYS A 1 518 ? 46.072 0.732 -49.547 1.00 96.19 518 CYS A O 1
ATOM 3962 N N . GLY A 1 519 ? 45.192 -1.315 -49.323 1.00 94.56 519 GLY A N 1
ATOM 3963 C CA . GLY A 1 519 ? 46.465 -1.998 -49.098 1.00 94.56 519 GLY A CA 1
ATOM 3964 C C . GLY A 1 519 ? 47.199 -1.499 -47.851 1.00 94.56 519 GLY A C 1
ATOM 3965 O O . GLY A 1 519 ? 48.417 -1.286 -47.895 1.00 94.56 519 GLY A O 1
ATOM 3966 N N . LEU A 1 520 ? 46.475 -1.251 -46.757 1.00 94.69 520 LEU A N 1
ATOM 3967 C CA . LEU A 1 520 ? 47.068 -0.784 -45.506 1.00 94.69 520 LEU A CA 1
ATOM 3968 C C . LEU A 1 520 ? 47.854 -1.910 -44.805 1.00 94.69 520 LEU A C 1
ATOM 3970 O O . LEU A 1 520 ? 47.450 -3.073 -44.851 1.00 94.69 520 LEU A O 1
ATOM 3974 N N . PRO A 1 521 ? 48.973 -1.597 -44.125 1.00 91.56 521 PRO A N 1
ATOM 3975 C CA . PRO A 1 521 ? 49.710 -2.578 -43.333 1.00 91.56 521 PRO A CA 1
ATOM 3976 C C . PRO A 1 521 ? 48.850 -3.245 -42.248 1.00 91.56 521 PRO A C 1
ATOM 3978 O O . PRO A 1 521 ? 47.967 -2.619 -41.663 1.00 91.56 521 PRO A O 1
ATOM 3981 N N . ASN A 1 522 ? 49.187 -4.489 -41.890 1.00 90.62 522 ASN A N 1
ATOM 3982 C CA . ASN A 1 522 ? 48.478 -5.237 -40.841 1.00 90.62 522 ASN A CA 1
ATOM 3983 C C . ASN A 1 522 ? 48.442 -4.501 -39.488 1.00 90.62 522 ASN A C 1
ATOM 3985 O O . ASN A 1 522 ? 47.428 -4.557 -38.800 1.00 90.62 522 ASN A O 1
ATOM 3989 N N . ASP A 1 523 ? 49.525 -3.803 -39.116 1.00 88.62 523 ASP A N 1
ATOM 3990 C CA . ASP A 1 523 ? 49.573 -2.998 -37.882 1.00 88.62 523 ASP A CA 1
ATOM 3991 C C . ASP A 1 523 ? 48.542 -1.859 -37.919 1.00 88.62 523 ASP A C 1
ATOM 3993 O O . ASP A 1 523 ? 47.789 -1.664 -36.968 1.00 88.62 523 ASP A O 1
ATOM 3997 N N . THR A 1 524 ? 48.436 -1.173 -39.060 1.00 93.88 524 THR A N 1
ATOM 3998 C CA . THR A 1 524 ? 47.442 -0.122 -39.299 1.00 93.88 524 THR A CA 1
ATOM 3999 C C . THR A 1 524 ? 46.033 -0.682 -39.195 1.00 93.88 524 THR A C 1
ATOM 4001 O O . THR A 1 524 ? 45.229 -0.178 -38.417 1.00 93.88 524 THR A O 1
ATOM 4004 N N . LYS A 1 525 ? 45.742 -1.770 -39.921 1.00 96.50 525 LYS A N 1
ATOM 4005 C CA . LYS A 1 525 ? 44.427 -2.419 -39.903 1.00 96.50 525 LYS A CA 1
ATOM 4006 C C . LYS A 1 525 ? 44.022 -2.833 -38.486 1.00 96.50 525 LYS A C 1
ATOM 4008 O O . LYS A 1 525 ? 42.896 -2.571 -38.077 1.00 96.50 525 LYS A O 1
ATOM 4013 N N . ALA A 1 526 ? 44.939 -3.422 -37.717 1.00 96.06 526 ALA A N 1
ATOM 4014 C CA . ALA A 1 526 ? 44.677 -3.831 -36.338 1.00 96.06 526 ALA A CA 1
ATOM 4015 C C . ALA A 1 526 ? 44.329 -2.641 -35.426 1.00 96.06 526 ALA A C 1
ATOM 4017 O O . ALA A 1 526 ? 43.385 -2.730 -34.641 1.00 96.06 526 ALA A O 1
ATOM 4018 N N . ARG A 1 527 ? 45.044 -1.514 -35.550 1.00 96.88 527 ARG A N 1
ATOM 4019 C CA . ARG A 1 527 ? 44.760 -0.286 -34.785 1.00 96.88 527 ARG A CA 1
ATOM 4020 C C . ARG A 1 527 ? 43.420 0.338 -35.169 1.00 96.88 527 ARG A C 1
ATOM 4022 O O . ARG A 1 527 ? 42.647 0.697 -34.289 1.00 96.88 527 ARG A O 1
ATOM 4029 N N . LEU A 1 528 ? 43.116 0.419 -36.465 1.00 97.69 528 LEU A N 1
ATOM 4030 C CA . LEU A 1 528 ? 41.843 0.965 -36.948 1.00 97.69 528 LEU A CA 1
ATOM 4031 C C . LEU A 1 528 ? 40.651 0.112 -36.491 1.00 97.69 528 LEU A C 1
ATOM 4033 O O . LEU A 1 528 ? 39.640 0.658 -36.055 1.00 97.69 528 LEU A O 1
ATOM 4037 N N . LEU A 1 529 ? 40.786 -1.218 -36.514 1.00 97.69 529 LEU A N 1
ATOM 4038 C CA . LEU A 1 529 ? 39.761 -2.122 -35.987 1.00 97.69 529 LEU A CA 1
ATOM 4039 C C . LEU A 1 529 ? 39.600 -2.010 -34.470 1.00 97.69 529 LEU A C 1
ATOM 4041 O O . LEU A 1 529 ? 38.479 -2.074 -33.976 1.00 97.69 529 LEU A O 1
ATOM 4045 N N . TYR A 1 530 ? 40.687 -1.781 -33.726 1.00 97.31 530 TYR A N 1
ATOM 4046 C CA . TYR A 1 530 ? 40.585 -1.491 -32.297 1.00 97.31 530 TYR A CA 1
ATOM 4047 C C . TYR A 1 530 ? 39.738 -0.240 -32.037 1.00 97.31 530 TYR A C 1
ATOM 4049 O O . TYR A 1 530 ? 38.863 -0.272 -31.177 1.00 97.31 530 TYR A O 1
ATOM 4057 N N . VAL A 1 531 ? 39.953 0.841 -32.797 1.00 97.94 531 VAL A N 1
ATOM 4058 C CA . VAL A 1 531 ? 39.147 2.070 -32.692 1.00 97.94 531 VAL A CA 1
ATOM 4059 C C . VAL A 1 531 ? 37.682 1.800 -33.033 1.00 97.94 531 VAL A C 1
ATOM 4061 O O . VAL A 1 531 ? 36.812 2.173 -32.249 1.00 97.94 531 VAL A O 1
ATOM 4064 N N . ALA A 1 532 ? 37.410 1.114 -34.150 1.00 97.12 532 ALA A N 1
ATOM 4065 C CA . ALA A 1 532 ? 36.051 0.755 -34.568 1.00 97.12 532 ALA A CA 1
ATOM 4066 C C . ALA A 1 532 ? 35.285 -0.010 -33.476 1.00 97.12 532 ALA A C 1
ATOM 4068 O O . ALA A 1 532 ? 34.094 0.218 -33.283 1.00 97.12 532 ALA A O 1
ATOM 4069 N N . LYS A 1 533 ? 35.990 -0.871 -32.734 1.00 95.50 533 LYS A N 1
ATOM 4070 C CA . LYS A 1 533 ? 35.433 -1.650 -31.630 1.00 95.50 533 LYS A CA 1
ATOM 4071 C C . LYS A 1 533 ? 35.311 -0.868 -30.316 1.00 95.50 533 LYS A C 1
ATOM 4073 O O . LYS A 1 533 ? 34.398 -1.108 -29.531 1.00 95.50 533 LYS A O 1
ATOM 4078 N N . ALA A 1 534 ? 36.265 0.015 -30.024 1.00 95.62 534 ALA A N 1
ATOM 4079 C CA . ALA A 1 534 ? 36.385 0.669 -28.720 1.00 95.62 534 ALA A CA 1
ATOM 4080 C C . ALA A 1 534 ? 35.557 1.952 -28.582 1.00 95.62 534 ALA A C 1
ATOM 4082 O O . ALA A 1 534 ? 35.173 2.298 -27.462 1.00 95.62 534 ALA A O 1
ATOM 4083 N N . VAL A 1 535 ? 35.306 2.669 -29.682 1.00 97.56 535 VAL A N 1
ATOM 4084 C CA . VAL A 1 535 ? 34.565 3.936 -29.659 1.00 97.56 535 VAL A CA 1
ATOM 4085 C C . VAL A 1 535 ? 33.054 3.659 -29.627 1.00 97.56 535 VAL A C 1
ATOM 4087 O O . VAL A 1 535 ? 32.541 3.049 -30.566 1.00 97.56 535 VAL A O 1
ATOM 4090 N N . PRO A 1 536 ? 32.312 4.126 -28.601 1.00 97.56 536 PRO A N 1
ATOM 4091 C CA . PRO A 1 536 ? 30.869 3.900 -28.513 1.00 97.56 536 PRO A CA 1
ATOM 4092 C C . PRO A 1 536 ? 30.121 4.542 -29.684 1.00 97.56 536 PRO A C 1
ATOM 4094 O O . PRO A 1 536 ? 30.259 5.744 -29.930 1.00 97.56 536 PRO A O 1
ATOM 4097 N N . VAL A 1 537 ? 29.310 3.753 -30.391 1.00 97.88 537 VAL A N 1
ATOM 4098 C CA . VAL A 1 537 ? 28.728 4.156 -31.682 1.00 97.88 537 VAL A CA 1
ATOM 4099 C C . VAL A 1 537 ? 27.822 5.380 -31.600 1.00 97.88 537 VAL A C 1
ATOM 4101 O O . VAL A 1 537 ? 27.842 6.236 -32.481 1.00 97.88 537 VAL A O 1
ATOM 4104 N N . TYR A 1 538 ? 27.087 5.525 -30.500 1.00 98.31 538 TYR A N 1
ATOM 4105 C CA . TYR A 1 538 ? 26.168 6.642 -30.299 1.00 98.31 538 TYR A CA 1
ATOM 4106 C C . TYR A 1 538 ? 26.860 7.998 -30.126 1.00 98.31 538 TYR A C 1
ATOM 4108 O O . TYR A 1 538 ? 26.205 9.024 -30.250 1.00 98.31 538 TYR A O 1
ATOM 4116 N N . THR A 1 539 ? 28.179 8.028 -29.905 1.00 98.06 539 THR A N 1
ATOM 4117 C CA . THR A 1 539 ? 28.945 9.285 -29.819 1.00 98.06 539 THR A CA 1
ATOM 4118 C C . THR A 1 539 ? 29.284 9.895 -31.179 1.00 98.06 539 THR A C 1
ATOM 4120 O O . THR A 1 539 ? 29.784 11.013 -31.232 1.00 98.06 539 THR A O 1
ATOM 4123 N N . TYR A 1 540 ? 29.060 9.159 -32.271 1.00 97.88 540 TYR A N 1
ATOM 4124 C CA . TYR A 1 540 ? 29.333 9.626 -33.632 1.00 97.88 540 TYR A CA 1
ATOM 4125 C C . TYR A 1 540 ? 28.236 9.265 -34.640 1.00 97.88 540 TYR A C 1
ATOM 4127 O O . TYR A 1 540 ? 28.365 9.591 -35.817 1.00 97.88 540 TYR A O 1
ATOM 4135 N N . LEU A 1 541 ? 27.160 8.595 -34.210 1.00 97.62 541 LEU A N 1
ATOM 4136 C CA . LEU A 1 541 ? 26.073 8.155 -35.090 1.00 97.62 541 LEU A CA 1
ATOM 4137 C C . LEU A 1 541 ? 25.420 9.315 -35.860 1.00 97.62 541 LEU A C 1
ATOM 4139 O O . LEU A 1 541 ? 24.916 9.093 -36.958 1.00 97.62 541 LEU A O 1
ATOM 4143 N N . GLU A 1 542 ? 25.443 10.526 -35.299 1.00 95.75 542 GLU A N 1
ATOM 4144 C CA . GLU A 1 542 ? 24.890 11.733 -35.924 1.00 95.75 542 GLU A CA 1
ATOM 4145 C C . GLU A 1 542 ? 25.601 12.137 -37.218 1.00 95.75 542 GLU A C 1
ATOM 4147 O O . GLU A 1 542 ? 24.962 12.640 -38.139 1.00 95.75 542 GLU A O 1
ATOM 4152 N N . SER A 1 543 ? 26.910 11.890 -37.302 1.00 97.38 543 SER A N 1
ATOM 4153 C CA . SER A 1 543 ? 27.737 12.189 -38.471 1.00 97.38 543 SER A CA 1
ATOM 4154 C C . SER A 1 543 ? 29.031 11.360 -38.413 1.00 97.38 543 SER A C 1
ATOM 4156 O O . SER A 1 543 ? 30.076 11.850 -37.976 1.00 97.38 543 SER A O 1
ATOM 4158 N N . PRO A 1 544 ? 29.010 10.074 -38.822 1.00 96.94 544 PRO A N 1
ATOM 4159 C CA . PRO A 1 544 ? 30.113 9.139 -38.563 1.00 96.94 544 PRO A CA 1
ATOM 4160 C C . PRO A 1 544 ? 31.473 9.547 -39.143 1.00 96.94 544 PRO A C 1
ATOM 4162 O O . PRO A 1 544 ? 32.513 9.084 -38.673 1.00 96.94 544 PRO A O 1
ATOM 4165 N N . CYS A 1 545 ? 31.476 10.408 -40.162 1.00 96.94 545 CYS A N 1
ATOM 4166 C CA . CYS A 1 545 ? 32.680 10.913 -40.817 1.00 96.94 545 CYS A CA 1
ATOM 4167 C C . CYS A 1 545 ? 33.029 12.364 -40.440 1.00 96.94 545 CYS A C 1
ATOM 4169 O O . CYS A 1 545 ? 33.889 12.965 -41.085 1.00 96.94 545 CYS A O 1
ATOM 4171 N N . ASP A 1 546 ? 32.409 12.933 -39.403 1.00 97.31 546 ASP A N 1
ATOM 4172 C CA . ASP A 1 546 ? 32.796 14.242 -38.879 1.00 97.31 546 ASP A CA 1
ATOM 4173 C C . ASP A 1 546 ? 34.190 14.169 -38.219 1.00 97.31 546 ASP A C 1
ATOM 4175 O O . ASP A 1 546 ? 34.414 13.343 -37.327 1.00 97.31 546 ASP A O 1
ATOM 4179 N N . PRO A 1 547 ? 35.150 15.028 -38.614 1.00 95.50 547 PRO A N 1
ATOM 4180 C CA . PRO A 1 547 ? 36.513 14.996 -38.083 1.00 95.50 547 PRO A CA 1
ATOM 4181 C C . PRO A 1 547 ? 36.622 15.395 -36.604 1.00 95.50 547 PRO A C 1
ATOM 4183 O O . PRO A 1 547 ? 37.675 15.184 -36.002 1.00 95.50 547 PRO A O 1
ATOM 4186 N N . THR A 1 548 ? 35.580 15.995 -36.031 1.00 96.94 548 THR A N 1
ATOM 4187 C CA . THR A 1 548 ? 35.510 16.407 -34.625 1.00 96.94 548 THR A CA 1
ATOM 4188 C C . THR A 1 548 ? 34.890 15.344 -33.721 1.00 96.94 548 THR A C 1
ATOM 4190 O O . THR A 1 548 ? 35.047 15.430 -32.502 1.00 96.94 548 THR A O 1
ATOM 4193 N N . LEU A 1 549 ? 34.238 14.323 -34.290 1.00 97.81 549 LEU A N 1
ATOM 4194 C CA . LEU A 1 549 ? 33.586 13.262 -33.526 1.00 97.81 549 LEU A CA 1
ATOM 4195 C C . LEU A 1 549 ? 34.534 12.086 -33.224 1.00 97.81 549 LEU A C 1
ATOM 4197 O O . LEU A 1 549 ? 35.540 11.878 -33.916 1.00 97.81 549 LEU A O 1
ATOM 4201 N N . PRO A 1 550 ? 34.243 11.288 -32.176 1.00 98.00 550 PRO A N 1
ATOM 4202 C CA . PRO A 1 550 ? 35.206 10.341 -31.614 1.00 98.00 550 PRO A CA 1
ATOM 4203 C C . PRO A 1 550 ? 35.728 9.268 -32.575 1.00 98.00 550 PRO A C 1
ATOM 4205 O O . PRO A 1 550 ? 36.873 8.839 -32.416 1.00 98.00 550 PRO A O 1
ATOM 4208 N N . LEU A 1 551 ? 34.940 8.851 -33.576 1.00 98.19 551 LEU A N 1
ATOM 4209 C CA . LEU A 1 551 ? 35.391 7.849 -34.545 1.00 98.19 551 LEU A CA 1
ATOM 4210 C C . LEU A 1 551 ? 36.572 8.372 -35.371 1.00 98.19 551 LEU A C 1
ATOM 4212 O O . LEU A 1 551 ? 37.653 7.786 -35.314 1.00 98.19 551 LEU A O 1
ATOM 4216 N N . LEU A 1 552 ? 36.406 9.481 -36.104 1.00 97.38 552 LEU A N 1
ATOM 4217 C CA . LEU A 1 552 ? 37.497 10.013 -36.927 1.00 97.38 552 LEU A CA 1
ATOM 4218 C C . LEU A 1 552 ? 38.659 10.534 -36.086 1.00 97.38 552 LEU A C 1
ATOM 4220 O O . LEU A 1 552 ? 39.802 10.376 -36.510 1.00 97.38 552 LEU A O 1
ATOM 4224 N N . LEU A 1 553 ? 38.413 11.085 -34.894 1.00 97.81 553 LEU A N 1
ATOM 4225 C CA . LEU A 1 553 ? 39.493 11.447 -33.972 1.00 97.81 553 LEU A CA 1
ATOM 4226 C C . LEU A 1 553 ? 40.368 10.231 -33.628 1.00 97.81 553 LEU A C 1
ATOM 4228 O O . LEU A 1 553 ? 41.595 10.304 -33.736 1.00 97.81 553 LEU A O 1
ATOM 4232 N N . GLY A 1 554 ? 39.750 9.102 -33.266 1.00 97.44 554 GLY A N 1
ATOM 4233 C CA . GLY A 1 554 ? 40.461 7.862 -32.956 1.00 97.44 554 GLY A CA 1
ATOM 4234 C C . GLY A 1 554 ? 41.177 7.265 -34.169 1.00 97.44 554 GLY A C 1
ATOM 4235 O O . GLY A 1 554 ? 42.339 6.860 -34.064 1.00 97.44 554 GLY A O 1
ATOM 4236 N N . LEU A 1 555 ? 40.521 7.249 -35.336 1.00 97.50 555 LEU A N 1
ATOM 4237 C CA . LEU A 1 555 ? 41.112 6.725 -36.570 1.00 97.50 555 LEU A CA 1
ATOM 4238 C C . LEU A 1 555 ? 42.316 7.575 -36.997 1.00 97.50 555 LEU A C 1
ATOM 4240 O O . LEU A 1 555 ? 43.392 7.022 -37.211 1.00 97.50 555 LEU A O 1
ATOM 4244 N N . LYS A 1 556 ? 42.191 8.910 -37.024 1.00 96.50 556 LYS A N 1
ATOM 4245 C CA . LYS A 1 556 ? 43.296 9.829 -37.355 1.00 96.50 556 LYS A CA 1
ATOM 4246 C C . LYS A 1 556 ? 44.468 9.689 -36.387 1.00 96.50 556 LYS A C 1
ATOM 4248 O O . LYS A 1 556 ? 45.617 9.663 -36.828 1.00 96.50 556 LYS A O 1
ATOM 4253 N N . GLN A 1 557 ? 44.194 9.554 -35.088 1.00 96.94 557 GLN A N 1
ATOM 4254 C CA . GLN A 1 557 ? 45.227 9.318 -34.080 1.00 96.94 557 GLN A CA 1
ATOM 4255 C C . GLN A 1 557 ? 45.972 7.998 -34.344 1.00 96.94 557 GLN A C 1
ATOM 4257 O O . GLN A 1 557 ? 47.202 7.978 -34.365 1.00 96.94 557 GLN A O 1
ATOM 4262 N N . SER A 1 558 ? 45.245 6.922 -34.654 1.00 96.50 558 SER A N 1
ATOM 4263 C CA . SER A 1 558 ? 45.835 5.623 -35.000 1.00 96.50 558 SER A CA 1
ATOM 4264 C C . SER A 1 558 ? 46.636 5.651 -36.306 1.00 96.50 558 SER A C 1
ATOM 4266 O O . SER A 1 558 ? 47.690 5.012 -36.399 1.00 96.50 558 SER A O 1
ATOM 4268 N N . CYS A 1 559 ? 46.174 6.398 -37.314 1.00 94.12 559 CYS A N 1
ATOM 4269 C CA . CYS A 1 559 ? 46.906 6.637 -38.559 1.00 94.12 559 CYS A CA 1
ATOM 4270 C C . CYS A 1 559 ? 48.225 7.374 -38.295 1.00 94.12 559 CYS A C 1
ATOM 4272 O O . CYS A 1 559 ? 49.268 6.963 -38.800 1.00 94.12 559 CYS A O 1
ATOM 4274 N N . PHE A 1 560 ? 48.201 8.423 -37.470 1.00 94.62 560 PHE A N 1
ATOM 4275 C CA . PHE A 1 560 ? 49.398 9.176 -37.099 1.00 94.62 560 PHE A CA 1
ATOM 4276 C C . PHE A 1 560 ? 50.420 8.307 -36.348 1.00 94.62 560 PHE A C 1
ATOM 4278 O O . PHE A 1 560 ? 51.587 8.255 -36.738 1.00 94.62 560 PHE A O 1
ATOM 4285 N N . ASP A 1 561 ? 49.979 7.554 -35.338 1.00 93.38 561 ASP A N 1
ATOM 4286 C CA . ASP A 1 561 ? 50.833 6.620 -34.592 1.00 93.38 561 ASP A CA 1
ATOM 4287 C C . ASP A 1 561 ? 51.450 5.550 -35.498 1.00 93.38 561 ASP A C 1
ATOM 4289 O O . ASP A 1 561 ? 52.622 5.199 -35.356 1.00 93.38 561 ASP A O 1
ATOM 4293 N N . THR A 1 562 ? 50.668 5.044 -36.453 1.00 91.62 562 THR A N 1
ATOM 4294 C CA . THR A 1 562 ? 51.136 4.088 -37.462 1.00 91.62 562 THR A CA 1
ATOM 4295 C C . THR A 1 562 ? 52.254 4.690 -38.309 1.00 91.62 562 THR A C 1
ATOM 4297 O O . THR A 1 562 ? 53.277 4.039 -38.521 1.00 91.62 562 THR A O 1
ATOM 4300 N N . ILE A 1 563 ? 52.075 5.921 -38.802 1.00 91.31 563 ILE A N 1
ATOM 4301 C CA . ILE A 1 563 ? 53.094 6.607 -39.605 1.00 91.31 563 ILE A CA 1
ATOM 4302 C C . ILE A 1 563 ? 54.385 6.720 -38.794 1.00 91.31 563 ILE A C 1
ATOM 4304 O O . ILE A 1 563 ? 55.443 6.343 -39.292 1.00 91.31 563 ILE A O 1
ATOM 4308 N N . LEU A 1 564 ? 54.304 7.156 -37.533 1.00 89.75 564 LEU A N 1
ATOM 4309 C CA . LEU A 1 564 ? 55.469 7.253 -36.651 1.00 89.75 564 LEU A CA 1
ATOM 4310 C C . LEU A 1 564 ? 56.144 5.896 -36.407 1.00 89.75 564 LEU A C 1
ATOM 4312 O O . LEU A 1 564 ? 57.370 5.813 -36.440 1.00 89.75 564 LEU A O 1
ATOM 4316 N N . ALA A 1 565 ? 55.364 4.835 -36.186 1.00 87.94 565 ALA A N 1
ATOM 4317 C CA . ALA A 1 565 ? 55.881 3.496 -35.904 1.00 87.94 565 ALA A CA 1
ATOM 4318 C C . ALA A 1 565 ? 56.540 2.825 -37.122 1.00 87.94 565 ALA A C 1
ATOM 4320 O O . ALA A 1 565 ? 57.434 1.991 -36.961 1.00 87.94 565 ALA A O 1
ATOM 4321 N N . LEU A 1 566 ? 56.092 3.156 -38.335 1.00 84.81 566 LEU A N 1
ATOM 4322 C CA . LEU A 1 566 ? 56.586 2.566 -39.583 1.00 84.81 566 LEU A CA 1
ATOM 4323 C C . LEU A 1 566 ? 57.595 3.459 -40.316 1.00 84.81 566 LEU A C 1
ATOM 4325 O O . LEU A 1 566 ? 58.253 2.995 -41.249 1.00 84.81 566 LEU A O 1
ATOM 4329 N N . HIS A 1 567 ? 57.756 4.715 -39.895 1.00 82.62 567 HIS A N 1
ATOM 4330 C CA . HIS A 1 567 ? 58.732 5.631 -40.466 1.00 82.62 567 HIS A CA 1
ATOM 4331 C C . HIS A 1 567 ? 60.151 5.044 -40.358 1.00 82.62 567 HIS A C 1
ATOM 4333 O O . HIS A 1 567 ? 60.624 4.726 -39.268 1.00 82.62 567 HIS A O 1
ATOM 4339 N N . LYS A 1 568 ? 60.841 4.919 -41.503 1.00 70.81 568 LYS A N 1
ATOM 4340 C CA . LYS A 1 568 ? 62.184 4.309 -41.656 1.00 70.81 568 LYS A CA 1
ATOM 4341 C C . LYS A 1 568 ? 62.268 2.791 -41.427 1.00 70.81 568 LYS A C 1
ATOM 4343 O O . LYS A 1 568 ? 63.369 2.273 -41.251 1.00 70.81 568 LYS A O 1
ATOM 4348 N N . LYS A 1 569 ? 61.149 2.064 -41.451 1.00 76.50 569 LYS A N 1
ATOM 4349 C CA . LYS A 1 569 ? 61.158 0.594 -41.483 1.00 76.50 569 LYS A CA 1
ATOM 4350 C C . LYS A 1 569 ? 61.421 0.097 -42.912 1.00 76.50 569 LYS A C 1
ATOM 4352 O O . LYS A 1 569 ? 60.767 0.556 -43.846 1.00 76.50 569 LYS A O 1
ATOM 4357 N N . ASP A 1 570 ? 62.348 -0.849 -43.080 1.00 59.97 570 ASP A N 1
ATOM 4358 C CA . ASP A 1 570 ? 62.700 -1.402 -44.397 1.00 59.97 570 ASP A CA 1
ATOM 4359 C C . ASP A 1 570 ? 61.462 -1.937 -45.143 1.00 59.97 570 ASP A C 1
ATOM 4361 O O . ASP A 1 570 ? 60.691 -2.736 -44.605 1.00 59.97 570 ASP A O 1
ATOM 4365 N N . GLY A 1 571 ? 61.277 -1.495 -46.393 1.00 69.06 571 GLY A N 1
ATOM 4366 C CA . GLY A 1 571 ? 60.198 -1.949 -47.281 1.00 69.06 571 GLY A CA 1
ATOM 4367 C C . GLY A 1 571 ? 58.881 -1.160 -47.223 1.00 69.06 571 GLY A C 1
ATOM 4368 O O . GLY A 1 571 ? 57.943 -1.545 -47.919 1.00 69.06 571 GLY A O 1
ATOM 4369 N N . ILE A 1 572 ? 58.787 -0.072 -46.444 1.00 73.62 572 ILE A N 1
ATOM 4370 C CA . ILE A 1 572 ? 57.604 0.810 -46.402 1.00 73.62 572 ILE A CA 1
ATOM 4371 C C . ILE A 1 572 ? 58.025 2.261 -46.662 1.00 73.62 572 ILE A C 1
ATOM 4373 O O . ILE A 1 572 ? 58.735 2.870 -45.863 1.00 73.62 572 ILE A O 1
ATOM 4377 N N . GLU A 1 573 ? 57.563 2.832 -47.773 1.00 84.12 573 GLU A N 1
ATOM 4378 C CA . GLU A 1 573 ? 57.789 4.240 -48.109 1.00 84.12 573 GLU A CA 1
ATOM 4379 C C . GLU A 1 573 ? 56.725 5.123 -47.444 1.00 84.12 573 GLU A C 1
ATOM 4381 O O . GLU A 1 573 ? 55.526 4.867 -47.568 1.00 84.12 573 GLU A O 1
ATOM 4386 N N . THR A 1 574 ? 57.166 6.145 -46.702 1.00 86.25 574 THR A N 1
ATOM 4387 C CA . THR A 1 574 ? 56.271 6.981 -45.884 1.00 86.25 574 THR A CA 1
ATOM 4388 C C . THR A 1 574 ? 55.257 7.737 -46.742 1.00 86.25 574 THR A C 1
ATOM 4390 O O . THR A 1 574 ? 54.080 7.721 -46.401 1.00 86.25 574 THR A O 1
ATOM 4393 N N . ASP A 1 575 ? 55.673 8.308 -47.874 1.00 87.69 575 ASP A N 1
ATOM 4394 C CA . ASP A 1 575 ? 54.776 9.056 -48.769 1.00 87.69 575 ASP A CA 1
ATOM 4395 C C . ASP A 1 575 ? 53.669 8.154 -49.336 1.00 87.69 575 ASP A C 1
ATOM 4397 O O . ASP A 1 575 ? 52.487 8.472 -49.226 1.00 87.69 575 ASP A O 1
ATOM 4401 N N . THR A 1 576 ? 54.032 6.949 -49.792 1.00 89.06 576 THR A N 1
ATOM 4402 C CA . THR A 1 576 ? 53.066 5.937 -50.253 1.00 89.06 576 THR A CA 1
ATOM 4403 C C . THR A 1 576 ? 52.071 5.535 -49.153 1.00 89.06 576 THR A C 1
ATOM 4405 O O . THR A 1 576 ? 50.901 5.274 -49.435 1.00 89.06 576 THR A O 1
ATOM 4408 N N . LEU A 1 577 ? 52.504 5.460 -47.888 1.00 89.44 577 LEU A N 1
ATOM 4409 C CA . LEU A 1 577 ? 51.607 5.170 -46.765 1.00 89.44 577 LEU A CA 1
ATOM 4410 C C . LEU A 1 577 ? 50.634 6.329 -46.505 1.00 89.44 577 LEU A C 1
ATOM 4412 O O . LEU A 1 577 ? 49.455 6.071 -46.273 1.00 89.44 577 LEU A O 1
ATOM 4416 N N . VAL A 1 578 ? 51.097 7.581 -46.566 1.00 93.44 578 VAL A N 1
ATOM 4417 C CA . VAL A 1 578 ? 50.230 8.762 -46.412 1.00 93.44 578 VAL A CA 1
ATOM 4418 C C . VAL A 1 578 ? 49.178 8.818 -47.521 1.00 93.44 578 VAL A C 1
ATOM 4420 O O . VAL A 1 578 ? 48.003 9.016 -47.214 1.00 93.44 578 VAL A O 1
ATOM 4423 N N . ASP A 1 579 ? 49.555 8.547 -48.773 1.00 94.31 579 ASP A N 1
ATOM 4424 C CA . ASP A 1 579 ? 48.616 8.508 -49.902 1.00 94.31 579 ASP A CA 1
ATOM 4425 C C . ASP A 1 579 ? 47.518 7.451 -49.701 1.00 94.31 579 ASP A C 1
ATOM 4427 O O . ASP A 1 579 ? 46.331 7.723 -49.898 1.00 94.31 579 ASP A O 1
ATOM 4431 N N . ARG A 1 580 ? 47.887 6.247 -49.240 1.00 95.31 580 ARG A N 1
ATOM 4432 C CA . ARG A 1 580 ? 46.918 5.177 -48.940 1.00 95.31 580 ARG A CA 1
ATOM 4433 C C . ARG A 1 580 ? 45.989 5.532 -47.782 1.00 95.31 580 ARG A C 1
ATOM 4435 O O . ARG A 1 580 ? 44.818 5.162 -47.810 1.00 95.31 580 ARG A O 1
ATOM 4442 N N . LEU A 1 581 ? 46.498 6.225 -46.765 1.00 94.56 581 LEU A N 1
ATOM 4443 C CA . LEU A 1 581 ? 45.700 6.681 -45.626 1.00 94.56 581 LEU A CA 1
ATOM 4444 C C . LEU A 1 581 ? 44.715 7.788 -46.027 1.00 94.56 581 LEU A C 1
ATOM 4446 O O . LEU A 1 581 ? 43.570 7.767 -45.579 1.00 94.56 581 LEU A O 1
ATOM 4450 N N . ALA A 1 582 ? 45.120 8.705 -46.909 1.00 94.44 582 ALA A N 1
ATOM 4451 C CA . ALA A 1 582 ? 44.229 9.719 -47.469 1.00 94.44 582 ALA A CA 1
ATOM 4452 C C . ALA A 1 582 ? 43.117 9.090 -48.328 1.00 94.44 582 ALA A C 1
ATOM 4454 O O . ALA A 1 582 ? 41.951 9.469 -48.202 1.00 94.44 582 ALA A O 1
ATOM 4455 N N . GLU A 1 583 ? 43.449 8.089 -49.152 1.00 96.94 583 GLU A N 1
ATOM 4456 C CA . GLU A 1 583 ? 42.450 7.340 -49.926 1.00 96.94 583 GLU A CA 1
ATOM 4457 C C . GLU A 1 583 ? 41.518 6.521 -49.017 1.00 96.94 583 GLU A C 1
ATOM 4459 O O . GLU A 1 583 ? 40.314 6.477 -49.258 1.00 96.94 583 GLU A O 1
ATOM 4464 N N . PHE A 1 584 ? 42.033 5.924 -47.934 1.00 97.50 584 PHE A N 1
ATOM 4465 C CA . PHE A 1 584 ? 41.203 5.256 -46.925 1.00 97.50 584 PHE A CA 1
ATOM 4466 C C . PHE A 1 584 ? 40.177 6.212 -46.307 1.00 97.50 584 PHE A C 1
ATOM 4468 O O . PHE A 1 584 ? 38.996 5.879 -46.271 1.00 97.50 584 PHE A O 1
ATOM 4475 N N . GLU A 1 585 ? 40.598 7.402 -45.866 1.00 95.38 585 GLU A N 1
ATOM 4476 C CA . GLU A 1 585 ? 39.692 8.391 -45.269 1.00 95.38 585 GLU A CA 1
ATOM 4477 C C . GLU A 1 585 ? 38.610 8.843 -46.261 1.00 95.38 585 GLU A C 1
ATOM 4479 O O . GLU A 1 585 ? 37.431 8.908 -45.912 1.00 95.38 585 GLU A O 1
ATOM 4484 N N . LYS A 1 586 ? 38.987 9.068 -47.524 1.00 95.56 586 LYS A N 1
ATOM 4485 C CA . LYS A 1 586 ? 38.050 9.433 -48.592 1.00 95.56 586 LYS A CA 1
ATOM 4486 C C . LYS A 1 586 ? 37.019 8.331 -48.869 1.00 95.56 586 LYS A C 1
ATOM 4488 O O . LYS A 1 586 ? 35.821 8.597 -48.916 1.00 95.56 586 LYS A O 1
ATOM 4493 N N . ARG A 1 587 ? 37.455 7.075 -49.018 1.00 97.00 587 ARG A N 1
ATOM 4494 C CA . ARG A 1 587 ? 36.533 5.944 -49.245 1.00 97.00 587 ARG A CA 1
ATOM 4495 C C . ARG A 1 587 ? 35.648 5.673 -48.031 1.00 97.00 587 ARG A C 1
ATOM 4497 O O . ARG A 1 587 ? 34.524 5.198 -48.189 1.00 97.00 587 ARG A O 1
ATOM 4504 N N . LEU A 1 588 ? 36.138 5.975 -46.829 1.00 96.31 588 LEU A N 1
ATOM 4505 C CA . LEU A 1 588 ? 35.355 5.880 -45.603 1.00 96.31 588 LEU A CA 1
ATOM 4506 C C . LEU A 1 588 ? 34.183 6.868 -45.634 1.00 96.31 588 LEU A C 1
ATOM 4508 O O . LEU A 1 588 ? 33.056 6.439 -45.383 1.00 96.31 588 LEU A O 1
ATOM 4512 N N . SER A 1 589 ? 34.413 8.132 -46.021 1.00 94.38 589 SER A N 1
ATOM 4513 C CA . SER A 1 589 ? 33.334 9.125 -46.136 1.00 94.38 589 SER A CA 1
ATOM 4514 C C . SER A 1 589 ? 32.314 8.802 -47.226 1.00 94.38 589 SER A C 1
ATOM 4516 O O . SER A 1 589 ? 31.142 9.127 -47.075 1.00 94.38 589 SER A O 1
ATOM 4518 N N . ASP A 1 590 ? 32.721 8.113 -48.295 1.00 94.56 590 ASP A N 1
ATOM 4519 C CA . ASP A 1 590 ? 31.799 7.697 -49.359 1.00 94.56 590 ASP A CA 1
ATOM 4520 C C . ASP A 1 590 ? 30.851 6.555 -48.925 1.00 94.56 590 ASP A C 1
ATOM 4522 O O . ASP A 1 590 ? 29.748 6.409 -49.465 1.00 94.56 590 ASP A O 1
ATOM 4526 N N . ARG A 1 591 ? 31.272 5.708 -47.971 1.00 96.44 591 ARG A N 1
ATOM 4527 C CA . ARG A 1 591 ? 30.622 4.410 -47.709 1.00 96.44 591 ARG A CA 1
ATOM 4528 C C . ARG A 1 591 ? 30.019 4.248 -46.313 1.00 96.44 591 ARG A C 1
ATOM 4530 O O . ARG A 1 591 ? 28.953 3.643 -46.199 1.00 96.44 591 ARG A O 1
ATOM 4537 N N . LEU A 1 592 ? 30.676 4.738 -45.263 1.00 96.81 592 LEU A N 1
ATOM 4538 C CA . LEU A 1 592 ? 30.361 4.358 -43.881 1.00 96.81 592 LEU A CA 1
ATOM 4539 C C . LEU A 1 592 ? 28.934 4.740 -43.461 1.00 96.81 592 LEU A C 1
ATOM 4541 O O . LEU A 1 592 ? 28.178 3.892 -42.988 1.00 96.81 592 LEU A O 1
ATOM 4545 N N . GLU A 1 593 ? 28.554 6.000 -43.666 1.00 96.50 593 GLU A N 1
ATOM 4546 C CA . GLU A 1 593 ? 27.247 6.519 -43.250 1.00 96.50 593 GLU A CA 1
ATOM 4547 C C . GLU A 1 593 ? 26.084 5.816 -43.970 1.00 96.50 593 GLU A C 1
ATOM 4549 O O . GLU A 1 593 ? 25.052 5.520 -43.361 1.00 96.50 593 GLU A O 1
ATOM 4554 N N . ASN A 1 594 ? 26.272 5.471 -45.248 1.00 96.06 594 ASN A N 1
ATOM 4555 C CA . ASN A 1 594 ? 25.285 4.747 -46.049 1.00 96.06 594 ASN A CA 1
ATOM 4556 C C . ASN A 1 594 ? 25.021 3.338 -45.489 1.00 96.06 594 ASN A C 1
ATOM 4558 O O . ASN A 1 594 ? 23.864 2.942 -45.328 1.00 96.06 594 ASN A O 1
ATOM 4562 N N . GLU A 1 595 ? 26.078 2.593 -45.155 1.00 96.00 595 GLU A N 1
ATOM 4563 C CA . GLU A 1 595 ? 25.979 1.234 -44.597 1.00 96.00 595 GLU A CA 1
ATOM 4564 C C . GLU A 1 595 ? 25.366 1.256 -43.181 1.00 96.00 595 GLU A C 1
ATOM 4566 O O . GLU A 1 595 ? 24.477 0.458 -42.868 1.00 96.00 595 GLU A O 1
ATOM 4571 N N . MET A 1 596 ? 25.770 2.217 -42.338 1.00 96.44 596 MET A N 1
ATOM 4572 C CA . MET A 1 596 ? 25.185 2.421 -41.004 1.00 96.44 596 MET A CA 1
ATOM 4573 C C . MET A 1 596 ? 23.696 2.798 -41.083 1.00 96.44 596 MET A C 1
ATOM 4575 O O . MET A 1 596 ? 22.864 2.272 -40.339 1.00 96.44 596 MET A O 1
ATOM 4579 N N . THR A 1 597 ? 23.325 3.665 -42.027 1.00 95.12 597 THR A N 1
ATOM 4580 C CA . THR A 1 597 ? 21.927 4.041 -42.265 1.00 95.12 597 THR A CA 1
ATOM 4581 C C . THR A 1 597 ? 21.097 2.849 -42.735 1.00 95.12 597 THR A C 1
ATOM 4583 O O . THR A 1 597 ? 19.981 2.654 -42.249 1.00 95.12 597 THR A O 1
ATOM 4586 N N . ALA A 1 598 ? 21.631 2.019 -43.635 1.00 93.44 598 ALA A N 1
ATOM 4587 C CA . ALA A 1 598 ? 20.950 0.825 -44.127 1.00 93.44 598 ALA A CA 1
ATOM 4588 C C . ALA A 1 598 ? 20.617 -0.167 -43.000 1.00 93.44 598 ALA A C 1
ATOM 4590 O O . ALA A 1 598 ? 19.470 -0.620 -42.917 1.00 93.44 598 ALA A O 1
ATOM 4591 N N . VAL A 1 599 ? 21.568 -0.473 -42.105 1.00 92.00 599 VAL A N 1
ATOM 4592 C CA . VAL A 1 599 ? 21.310 -1.394 -40.982 1.00 92.00 599 VAL A CA 1
ATOM 4593 C C . VAL A 1 599 ? 20.327 -0.802 -39.967 1.00 92.00 599 VAL A C 1
ATOM 4595 O O . VAL A 1 599 ? 19.429 -1.510 -39.512 1.00 92.00 599 VAL A O 1
ATOM 4598 N N . ARG A 1 600 ? 20.405 0.504 -39.679 1.00 92.94 600 ARG A N 1
ATOM 4599 C CA . ARG A 1 600 ? 19.455 1.186 -38.787 1.00 92.94 600 ARG A CA 1
ATOM 4600 C C . ARG A 1 600 ? 18.030 1.162 -39.344 1.00 92.94 600 ARG A C 1
ATOM 4602 O O . ARG A 1 600 ? 17.097 0.788 -38.641 1.00 92.94 600 ARG A O 1
ATOM 4609 N N . VAL A 1 601 ? 17.848 1.511 -40.620 1.00 91.31 601 VAL A N 1
ATOM 4610 C CA . VAL A 1 601 ? 16.530 1.482 -41.281 1.00 91.31 601 VAL A CA 1
ATOM 4611 C C . VAL A 1 601 ? 15.974 0.057 -41.345 1.00 91.31 601 VAL A C 1
ATOM 4613 O O . VAL A 1 601 ? 14.764 -0.140 -41.220 1.00 91.31 601 VAL A O 1
ATOM 4616 N N . LEU A 1 602 ? 16.835 -0.948 -41.527 1.00 89.00 602 LEU A N 1
ATOM 4617 C CA . LEU A 1 602 ? 16.426 -2.349 -41.458 1.00 89.00 602 LEU A CA 1
ATOM 4618 C C . LEU A 1 602 ? 15.915 -2.712 -40.057 1.00 89.00 602 LEU A C 1
ATOM 4620 O O . LEU A 1 602 ? 14.862 -3.345 -39.959 1.00 89.00 602 LEU A O 1
ATOM 4624 N N . TYR A 1 603 ? 16.621 -2.280 -39.005 1.00 89.06 603 TYR A N 1
ATOM 4625 C CA . TYR A 1 603 ? 16.214 -2.486 -37.615 1.00 89.06 603 TYR A CA 1
ATOM 4626 C C . TYR A 1 603 ? 14.869 -1.818 -37.320 1.00 89.06 603 TYR A C 1
ATOM 4628 O O . TYR A 1 603 ? 13.968 -2.462 -36.807 1.00 89.06 603 TYR A O 1
ATOM 4636 N N . GLU A 1 604 ? 14.666 -0.564 -37.717 1.00 86.75 604 GLU A N 1
ATOM 4637 C CA . GLU A 1 604 ? 13.393 0.139 -37.489 1.00 86.75 604 GLU A CA 1
ATOM 4638 C C . GLU A 1 604 ? 12.204 -0.521 -38.199 1.00 86.75 604 GLU A C 1
ATOM 4640 O O . GLU A 1 604 ? 11.097 -0.541 -37.668 1.00 86.75 604 GLU A O 1
ATOM 4645 N N . LYS A 1 605 ? 12.420 -1.086 -39.395 1.00 81.38 605 LYS A N 1
ATOM 4646 C CA . LYS A 1 605 ? 11.360 -1.756 -40.165 1.00 81.38 605 LYS A CA 1
ATOM 4647 C C . LYS A 1 605 ? 11.029 -3.154 -39.656 1.00 81.38 605 LYS A C 1
ATOM 4649 O O . LYS A 1 605 ? 9.872 -3.561 -39.719 1.00 81.38 605 LYS A O 1
ATOM 4654 N N . LYS A 1 606 ? 12.044 -3.929 -39.267 1.00 73.19 606 LYS A N 1
ATOM 4655 C CA . LYS A 1 606 ? 11.886 -5.349 -38.912 1.00 73.19 606 LYS A CA 1
ATOM 4656 C C . LYS A 1 606 ? 11.914 -5.607 -37.403 1.00 73.19 606 LYS A C 1
ATOM 4658 O O . LYS A 1 606 ? 11.477 -6.675 -36.983 1.00 73.19 606 LYS A O 1
ATOM 4663 N N . GLY A 1 607 ? 12.393 -4.659 -36.603 1.00 68.69 607 GLY A N 1
ATOM 4664 C CA . GLY A 1 607 ? 12.616 -4.804 -35.167 1.00 68.69 607 GLY A CA 1
ATOM 4665 C C . GLY A 1 607 ? 13.415 -6.064 -34.841 1.00 68.69 607 GLY A C 1
ATOM 4666 O O . GLY A 1 607 ? 14.332 -6.453 -35.564 1.00 68.69 607 GLY A O 1
ATOM 4667 N N . HIS A 1 608 ? 12.973 -6.763 -33.801 1.00 60.06 608 HIS A N 1
ATOM 4668 C CA . HIS A 1 608 ? 13.477 -8.068 -33.371 1.00 60.06 608 HIS A CA 1
ATOM 4669 C C . HIS A 1 608 ? 13.027 -9.254 -34.252 1.00 60.06 608 HIS A C 1
ATOM 4671 O O . HIS A 1 608 ? 13.401 -10.393 -33.975 1.00 60.06 608 HIS A O 1
ATOM 4677 N N . LYS A 1 609 ? 12.217 -9.033 -35.303 1.00 58.56 609 LYS A N 1
ATOM 4678 C CA . LYS A 1 609 ? 11.705 -10.084 -36.214 1.00 58.56 609 LYS A CA 1
ATOM 4679 C C . LYS A 1 609 ? 12.669 -10.409 -37.366 1.00 58.56 609 LYS A C 1
ATOM 4681 O O . LYS A 1 609 ? 12.270 -10.998 -38.372 1.00 58.56 609 LYS A O 1
ATOM 4686 N N . THR A 1 610 ? 13.937 -10.023 -37.264 1.00 52.03 610 THR A N 1
ATOM 4687 C CA . THR A 1 610 ? 14.998 -10.322 -38.237 1.00 52.03 610 THR A CA 1
ATOM 4688 C C . THR A 1 610 ? 15.439 -11.791 -38.146 1.00 52.03 610 THR A C 1
ATOM 4690 O O . THR A 1 610 ? 16.559 -12.103 -37.772 1.00 52.03 610 THR A O 1
ATOM 4693 N N . ALA A 1 611 ? 14.558 -12.720 -38.526 1.00 42.62 611 ALA A N 1
ATOM 4694 C CA . ALA A 1 611 ? 14.823 -14.164 -38.513 1.00 42.62 611 ALA A CA 1
ATOM 4695 C C . ALA A 1 611 ? 15.725 -14.676 -39.662 1.00 42.62 611 ALA A C 1
ATOM 4697 O O . ALA A 1 611 ? 15.866 -15.883 -39.822 1.00 42.62 611 ALA A O 1
ATOM 4698 N N . ASP A 1 612 ? 16.371 -13.796 -40.435 1.00 38.75 612 ASP A N 1
ATOM 4699 C CA . ASP A 1 612 ? 17.275 -14.204 -41.517 1.00 38.75 612 ASP A CA 1
ATOM 4700 C C . ASP A 1 612 ? 18.735 -13.823 -41.190 1.00 38.75 612 ASP A C 1
ATOM 4702 O O . ASP A 1 612 ? 19.197 -12.717 -41.470 1.00 38.75 612 ASP A O 1
ATOM 4706 N N . ASN A 1 613 ? 19.465 -14.791 -40.623 1.00 41.16 613 ASN A N 1
ATOM 4707 C CA . ASN A 1 613 ? 20.925 -14.974 -40.715 1.00 41.16 613 ASN A CA 1
ATOM 4708 C C . ASN A 1 613 ? 21.889 -13.936 -40.086 1.00 41.16 613 ASN A C 1
ATOM 4710 O O . ASN A 1 613 ? 23.058 -13.914 -40.472 1.00 41.16 613 ASN A O 1
ATOM 4714 N N . ASN A 1 614 ? 21.488 -13.117 -39.105 1.00 47.56 614 ASN A N 1
ATOM 4715 C CA . ASN A 1 614 ? 22.433 -12.245 -38.379 1.00 47.56 614 ASN A CA 1
ATOM 4716 C C . ASN A 1 614 ? 22.265 -12.343 -36.847 1.00 47.56 614 ASN A C 1
ATOM 4718 O O . ASN A 1 614 ? 21.428 -11.651 -36.271 1.00 47.56 614 ASN A O 1
ATOM 4722 N N . ASP A 1 615 ? 23.110 -13.150 -36.188 1.00 50.81 615 ASP A N 1
ATOM 4723 C CA . ASP A 1 615 ? 23.099 -13.422 -34.729 1.00 50.81 615 ASP A CA 1
ATOM 4724 C C . ASP A 1 615 ? 23.147 -12.164 -33.832 1.00 50.81 615 ASP A C 1
ATOM 4726 O O . ASP A 1 615 ? 22.700 -12.194 -32.689 1.00 50.81 615 ASP A O 1
ATOM 4730 N N . ALA A 1 616 ? 23.644 -11.033 -34.344 1.00 49.28 616 ALA A N 1
ATOM 4731 C CA . ALA A 1 616 ? 23.802 -9.784 -33.589 1.00 49.28 616 ALA A CA 1
ATOM 4732 C C . ALA A 1 616 ? 22.489 -9.019 -33.300 1.00 49.28 616 ALA A C 1
ATOM 4734 O O . ALA A 1 616 ? 22.505 -8.049 -32.554 1.00 49.28 616 ALA A O 1
ATOM 4735 N N . LEU A 1 617 ? 21.353 -9.402 -33.898 1.00 57.00 617 LEU A N 1
ATOM 4736 C CA . LEU A 1 617 ? 20.097 -8.627 -33.833 1.00 57.00 617 LEU A CA 1
ATOM 4737 C C . LEU A 1 617 ? 19.068 -9.152 -32.815 1.00 57.00 617 LEU A C 1
ATOM 4739 O O . LEU A 1 617 ? 17.935 -8.675 -32.790 1.00 57.00 617 LEU A O 1
ATOM 4743 N N . VAL A 1 618 ? 19.429 -10.158 -32.014 1.00 72.50 618 VAL A N 1
ATOM 4744 C CA . VAL A 1 618 ? 18.448 -11.012 -31.322 1.00 72.50 618 VAL A CA 1
ATOM 4745 C C . VAL A 1 618 ? 18.844 -11.412 -29.893 1.00 72.50 618 VAL A C 1
ATOM 4747 O O . VAL A 1 618 ? 18.290 -12.362 -29.345 1.00 72.50 618 VAL A O 1
ATOM 4750 N N . ARG A 1 619 ? 19.763 -10.687 -29.236 1.00 87.56 619 ARG A N 1
ATOM 4751 C CA . ARG A 1 619 ? 20.241 -11.008 -27.869 1.00 87.56 619 ARG A CA 1
ATOM 4752 C C . ARG A 1 619 ? 19.108 -11.150 -26.848 1.00 87.56 619 ARG A C 1
ATOM 4754 O O . ARG A 1 619 ? 19.178 -12.029 -25.988 1.00 87.56 619 ARG A O 1
ATOM 4761 N N . ILE A 1 620 ? 18.035 -10.364 -26.981 1.00 92.75 620 ILE A N 1
ATOM 4762 C CA . ILE A 1 620 ? 16.858 -10.472 -26.106 1.00 92.75 620 ILE A CA 1
ATOM 4763 C C . ILE A 1 620 ? 16.184 -11.848 -26.175 1.00 92.75 620 ILE A C 1
ATOM 4765 O O . ILE A 1 620 ? 15.587 -12.271 -25.193 1.00 92.75 620 ILE A O 1
ATOM 4769 N N . GLN A 1 621 ? 16.327 -12.595 -27.276 1.00 90.38 621 GLN A N 1
ATOM 4770 C CA . GLN A 1 621 ? 15.757 -13.940 -27.420 1.00 90.38 621 GLN A CA 1
ATOM 4771 C C . GLN A 1 621 ? 16.370 -14.957 -26.447 1.00 90.38 621 GLN A C 1
ATOM 4773 O O . GLN A 1 621 ? 15.701 -15.917 -26.071 1.00 90.38 621 GLN A O 1
ATOM 4778 N N . GLY A 1 622 ? 17.626 -14.751 -26.034 1.00 90.88 622 GLY A N 1
ATOM 4779 C CA . GLY A 1 622 ? 18.307 -15.591 -25.046 1.00 90.88 622 GLY A CA 1
ATOM 4780 C C . GLY A 1 622 ? 18.201 -15.078 -23.606 1.00 90.88 622 GLY A C 1
ATOM 4781 O O . GLY A 1 622 ? 18.694 -15.737 -22.693 1.00 90.88 622 GLY A O 1
ATOM 4782 N N . SER A 1 623 ? 17.586 -13.913 -23.389 1.00 95.81 623 SER A N 1
ATOM 4783 C CA . SER A 1 623 ? 17.397 -13.326 -22.059 1.00 95.81 623 SER A CA 1
ATOM 4784 C C . SER A 1 623 ? 16.130 -13.861 -21.389 1.00 95.81 623 SER A C 1
ATOM 4786 O O . SER A 1 623 ? 15.112 -14.119 -22.038 1.00 95.81 623 SER A O 1
ATOM 4788 N N . LYS A 1 624 ? 16.153 -13.964 -20.055 1.00 96.81 624 LYS A N 1
ATOM 4789 C CA . LYS A 1 624 ? 14.953 -14.292 -19.268 1.00 96.81 624 LYS A CA 1
ATOM 4790 C C . LYS A 1 624 ? 13.890 -13.196 -19.320 1.00 96.81 624 LYS A C 1
ATOM 4792 O O . LYS A 1 624 ? 12.726 -13.488 -19.068 1.00 96.81 624 LYS A O 1
ATOM 4797 N N . PHE A 1 625 ? 14.257 -11.973 -19.707 1.00 98.25 625 PHE A N 1
ATOM 4798 C CA . PHE A 1 625 ? 13.340 -10.839 -19.838 1.00 98.25 625 PHE A CA 1
ATOM 4799 C C . PHE A 1 625 ? 12.629 -10.768 -21.197 1.00 98.25 625 PHE A C 1
ATOM 4801 O O . PHE A 1 625 ? 11.809 -9.870 -21.409 1.00 98.25 625 PHE A O 1
ATOM 4808 N N . LEU A 1 626 ? 12.853 -11.739 -22.095 1.00 96.81 626 LEU A N 1
ATOM 4809 C CA . LEU A 1 626 ? 12.106 -11.866 -23.351 1.00 96.81 626 LEU A CA 1
ATOM 4810 C C . LEU A 1 626 ? 10.580 -11.749 -23.175 1.00 96.81 626 LEU A C 1
ATOM 4812 O O . LEU A 1 626 ? 9.965 -11.056 -23.986 1.00 96.81 626 LEU A O 1
ATOM 4816 N N . PRO A 1 627 ? 9.935 -12.361 -22.156 1.00 98.12 627 PRO A N 1
ATOM 4817 C CA . PRO A 1 627 ? 8.494 -12.233 -21.973 1.00 98.12 627 PRO A CA 1
ATOM 4818 C C . PRO A 1 627 ? 8.032 -10.783 -21.814 1.00 98.12 627 PRO A C 1
ATOM 4820 O O . PRO A 1 627 ? 7.019 -10.425 -22.405 1.00 98.12 627 PRO A O 1
ATOM 4823 N N . PHE A 1 628 ? 8.778 -9.940 -21.091 1.00 98.56 628 PHE A N 1
ATOM 4824 C CA . PHE A 1 628 ? 8.448 -8.521 -20.933 1.00 98.56 628 PHE A CA 1
ATOM 4825 C C . PHE A 1 628 ? 8.634 -7.745 -22.233 1.00 98.56 628 PHE A C 1
ATOM 4827 O O . PHE A 1 628 ? 7.707 -7.069 -22.674 1.00 98.56 628 PHE A O 1
ATOM 4834 N N . TYR A 1 629 ? 9.798 -7.877 -22.876 1.00 97.56 629 TYR A N 1
ATOM 4835 C CA . TYR A 1 629 ? 10.071 -7.180 -24.134 1.00 97.56 629 TYR A CA 1
ATOM 4836 C C . TYR A 1 629 ? 9.056 -7.566 -25.219 1.00 97.56 629 TYR A C 1
ATOM 4838 O O . TYR A 1 629 ? 8.490 -6.698 -25.881 1.00 97.56 629 TYR A O 1
ATOM 4846 N N . ARG A 1 630 ? 8.753 -8.864 -25.354 1.00 96.00 630 ARG A N 1
ATOM 4847 C CA . ARG A 1 630 ? 7.759 -9.371 -26.306 1.00 96.00 630 ARG A CA 1
ATOM 4848 C C . ARG A 1 630 ? 6.355 -8.871 -25.985 1.00 96.00 630 ARG A C 1
ATOM 4850 O O . ARG A 1 630 ? 5.644 -8.465 -26.895 1.00 96.00 630 ARG A O 1
ATOM 4857 N N . PHE A 1 631 ? 5.962 -8.873 -24.714 1.00 98.06 631 PHE A N 1
ATOM 4858 C CA . PHE A 1 631 ? 4.666 -8.347 -24.295 1.00 98.06 631 PHE A CA 1
ATOM 4859 C C . PHE A 1 631 ? 4.512 -6.871 -24.687 1.00 98.06 631 PHE A C 1
ATOM 4861 O O . PHE A 1 631 ? 3.538 -6.495 -25.330 1.00 98.06 631 PHE A O 1
ATOM 4868 N N . VAL A 1 632 ? 5.517 -6.043 -24.396 1.00 98.12 632 VAL A N 1
ATOM 4869 C CA . VAL A 1 632 ? 5.476 -4.612 -24.721 1.00 98.12 632 VAL A CA 1
ATOM 4870 C C . VAL A 1 632 ? 5.537 -4.362 -26.233 1.00 98.12 632 VAL A C 1
ATOM 4872 O O . VAL A 1 632 ? 4.772 -3.546 -26.743 1.00 98.12 632 VAL A O 1
ATOM 4875 N N . ARG A 1 633 ? 6.419 -5.041 -26.975 1.00 95.25 633 ARG A N 1
ATOM 4876 C CA . ARG A 1 633 ? 6.617 -4.794 -28.416 1.00 95.25 633 ARG A CA 1
ATOM 4877 C C . ARG A 1 633 ? 5.578 -5.466 -29.303 1.00 95.25 633 ARG A C 1
ATOM 4879 O O . ARG A 1 633 ? 5.093 -4.844 -30.238 1.00 95.25 633 ARG A O 1
ATOM 4886 N N . GLU A 1 634 ? 5.238 -6.723 -29.039 1.00 93.50 634 GLU A N 1
ATOM 4887 C CA . GLU A 1 634 ? 4.324 -7.491 -29.890 1.00 93.50 634 GLU A CA 1
ATOM 4888 C C . GLU A 1 634 ? 2.877 -7.420 -29.411 1.00 93.50 634 GLU A C 1
ATOM 4890 O O . GLU A 1 634 ? 1.995 -7.134 -30.213 1.00 93.50 634 GLU A O 1
ATOM 4895 N N . GLU A 1 635 ? 2.617 -7.689 -28.130 1.00 96.19 635 GLU A N 1
ATOM 4896 C CA . GLU A 1 635 ? 1.241 -7.827 -27.633 1.00 96.19 635 GLU A CA 1
ATOM 4897 C C . GLU A 1 635 ? 0.559 -6.468 -27.434 1.00 96.19 635 GLU A C 1
ATOM 4899 O O . GLU A 1 635 ? -0.609 -6.304 -27.781 1.00 96.19 635 GLU A O 1
ATOM 4904 N N . LEU A 1 636 ? 1.299 -5.473 -26.938 1.00 97.38 636 LEU A N 1
ATOM 4905 C CA . LEU A 1 636 ? 0.824 -4.090 -26.820 1.00 97.38 636 LEU A CA 1
ATOM 4906 C C . LEU A 1 636 ? 1.073 -3.249 -28.087 1.00 97.38 636 LEU A C 1
ATOM 4908 O O . LEU A 1 636 ? 0.676 -2.082 -28.138 1.00 97.38 636 LEU A O 1
ATOM 4912 N N . ASP A 1 637 ? 1.696 -3.831 -29.115 1.00 96.56 637 ASP A N 1
ATOM 4913 C CA . ASP A 1 637 ? 1.989 -3.188 -30.402 1.00 96.56 637 ASP A CA 1
ATOM 4914 C C . ASP A 1 637 ? 2.744 -1.854 -30.240 1.00 96.56 637 ASP A C 1
ATOM 4916 O O . ASP A 1 637 ? 2.233 -0.755 -30.495 1.00 96.56 637 ASP A O 1
ATOM 4920 N N . THR A 1 638 ? 3.978 -1.949 -29.742 1.00 96.12 638 THR A N 1
ATOM 4921 C CA . THR A 1 638 ? 4.900 -0.810 -29.619 1.00 96.12 638 THR A CA 1
ATOM 4922 C C . THR A 1 638 ? 6.174 -1.051 -30.423 1.00 96.12 638 THR A C 1
ATOM 4924 O O . THR A 1 638 ? 6.453 -2.162 -30.872 1.00 96.12 638 THR A O 1
ATOM 4927 N N . GLY A 1 639 ? 6.971 -0.007 -30.623 1.00 92.56 639 GLY A N 1
ATOM 4928 C CA . GLY A 1 639 ? 8.221 -0.090 -31.374 1.00 92.56 639 GLY A CA 1
ATOM 4929 C C . GLY A 1 639 ? 9.307 0.773 -30.756 1.00 92.56 639 GLY A C 1
ATOM 4930 O O . GLY A 1 639 ? 9.087 1.431 -29.740 1.00 92.56 639 GLY A O 1
ATOM 4931 N N . VAL A 1 640 ? 10.478 0.778 -31.389 1.00 95.38 640 VAL A N 1
ATOM 4932 C CA . VAL A 1 640 ? 11.557 1.689 -31.005 1.00 95.38 640 VAL A CA 1
ATOM 4933 C C . VAL A 1 640 ? 11.109 3.140 -31.214 1.00 95.38 640 VAL A C 1
ATOM 4935 O O . VAL A 1 640 ? 10.549 3.495 -32.256 1.00 95.38 640 VAL A O 1
ATOM 4938 N N . MET A 1 641 ? 11.320 3.974 -30.202 1.00 96.62 641 MET A N 1
ATOM 4939 C CA . MET A 1 641 ? 10.912 5.376 -30.208 1.00 96.62 641 MET A CA 1
ATOM 4940 C C . MET A 1 641 ? 11.951 6.206 -30.962 1.00 96.62 641 MET A C 1
ATOM 4942 O O . MET A 1 641 ? 13.150 6.086 -30.706 1.00 96.62 641 MET A O 1
ATOM 4946 N N . SER A 1 642 ? 11.490 7.014 -31.918 1.00 95.88 642 SER A N 1
ATOM 4947 C CA . SER A 1 642 ? 12.310 7.965 -32.677 1.00 95.88 642 SER A CA 1
ATOM 4948 C C . SER A 1 642 ? 11.424 9.004 -33.358 1.00 95.88 642 SER A C 1
ATOM 4950 O O . SER A 1 642 ? 10.230 8.766 -33.531 1.00 95.88 642 SER A O 1
ATOM 4952 N N . ALA A 1 643 ? 12.016 10.082 -33.874 1.00 94.44 643 ALA A N 1
ATOM 4953 C CA . ALA A 1 643 ? 11.301 11.091 -34.667 1.00 94.44 643 ALA A CA 1
ATOM 4954 C C . ALA A 1 643 ? 10.576 10.548 -35.928 1.00 94.44 643 ALA A C 1
ATOM 4956 O O . ALA A 1 643 ? 9.759 11.252 -36.517 1.00 94.44 643 ALA A O 1
ATOM 4957 N N . ARG A 1 644 ? 10.867 9.313 -36.374 1.00 93.12 644 ARG A N 1
ATOM 4958 C CA . ARG A 1 644 ? 10.189 8.658 -37.514 1.00 93.12 644 ARG A CA 1
ATOM 4959 C C . ARG A 1 644 ? 8.939 7.862 -37.121 1.00 93.12 644 ARG A C 1
ATOM 4961 O O . ARG A 1 644 ? 8.184 7.474 -38.010 1.00 93.12 644 ARG A O 1
ATOM 4968 N N . ARG A 1 645 ? 8.739 7.579 -35.831 1.00 94.19 645 ARG A N 1
ATOM 4969 C CA . ARG A 1 645 ? 7.546 6.906 -35.298 1.00 94.19 645 ARG A CA 1
ATOM 4970 C C . ARG A 1 645 ? 6.580 7.983 -34.806 1.00 94.19 645 ARG A C 1
ATOM 4972 O O . ARG A 1 645 ? 6.966 8.815 -33.997 1.00 94.19 645 ARG A O 1
ATOM 4979 N N . GLU A 1 646 ? 5.344 7.973 -35.303 1.00 96.38 646 GLU A N 1
ATOM 4980 C CA . GLU A 1 646 ? 4.353 9.017 -34.985 1.00 96.38 646 GLU A CA 1
ATOM 4981 C C . GLU A 1 646 ? 3.839 8.942 -33.541 1.00 96.38 646 GLU A C 1
ATOM 4983 O O . GLU A 1 646 ? 3.452 9.967 -32.983 1.00 96.38 646 GLU A O 1
ATOM 4988 N N . GLN A 1 647 ? 3.833 7.748 -32.938 1.00 97.75 647 GLN A N 1
ATOM 4989 C CA . GLN A 1 647 ? 3.351 7.552 -31.573 1.00 97.75 647 GLN A CA 1
ATOM 4990 C C . GLN A 1 647 ? 4.199 8.328 -30.566 1.00 97.75 647 GLN A C 1
ATOM 4992 O O . GLN A 1 647 ? 5.429 8.253 -30.541 1.00 97.75 647 GLN A O 1
ATOM 4997 N N . THR A 1 648 ? 3.507 9.031 -29.684 1.00 98.38 648 THR A N 1
ATOM 4998 C CA . THR A 1 648 ? 4.090 9.777 -28.575 1.00 98.38 648 THR A CA 1
ATOM 4999 C C . THR A 1 648 ? 4.504 8.853 -27.421 1.00 98.38 648 THR A C 1
ATOM 5001 O O . THR A 1 648 ? 3.958 7.756 -27.268 1.00 98.38 648 THR A O 1
ATOM 5004 N N . PRO A 1 649 ? 5.397 9.310 -26.517 1.00 98.31 649 PRO A N 1
ATOM 5005 C CA . PRO A 1 649 ? 5.684 8.591 -25.275 1.00 98.31 649 PRO A CA 1
ATOM 5006 C C . PRO A 1 649 ? 4.441 8.291 -24.431 1.00 98.31 649 PRO A C 1
ATOM 5008 O O . PRO A 1 649 ? 4.382 7.247 -23.789 1.00 98.31 649 PRO A O 1
ATOM 5011 N N . GLN A 1 650 ? 3.439 9.177 -24.447 1.00 98.38 650 GLN A N 1
ATOM 5012 C CA . GLN A 1 650 ? 2.182 8.962 -23.732 1.00 98.38 650 GLN A CA 1
ATOM 5013 C C . GLN A 1 650 ? 1.448 7.723 -24.255 1.00 98.38 650 GLN A C 1
ATOM 5015 O O . GLN A 1 650 ? 1.006 6.908 -23.454 1.00 98.38 650 GLN A O 1
ATOM 5020 N N . GLU A 1 651 ? 1.309 7.576 -25.574 1.00 98.56 651 GLU A N 1
ATOM 5021 C CA . GLU A 1 651 ? 0.568 6.460 -26.177 1.00 98.56 651 GLU A CA 1
ATOM 5022 C C . GLU A 1 651 ? 1.199 5.104 -25.847 1.00 98.56 651 GLU A C 1
ATOM 5024 O O . GLU A 1 651 ? 0.485 4.163 -25.497 1.00 98.56 651 GLU A O 1
ATOM 5029 N N . ASP A 1 652 ? 2.529 5.007 -25.910 1.00 98.56 652 ASP A N 1
ATOM 5030 C CA . ASP A 1 652 ? 3.236 3.762 -25.601 1.00 98.56 652 ASP A CA 1
ATOM 5031 C C . ASP A 1 652 ? 3.216 3.464 -24.083 1.00 98.56 652 ASP A C 1
ATOM 5033 O O . ASP A 1 652 ? 2.922 2.334 -23.687 1.00 98.56 652 ASP A O 1
ATOM 5037 N N . VAL A 1 653 ? 3.428 4.467 -23.214 1.00 98.69 653 VAL A N 1
ATOM 5038 C CA . VAL A 1 653 ? 3.378 4.280 -21.748 1.00 98.69 653 VAL A CA 1
ATOM 5039 C C . VAL A 1 653 ? 1.962 3.967 -21.255 1.00 98.69 653 VAL A C 1
ATOM 5041 O O . VAL A 1 653 ? 1.813 3.129 -20.365 1.00 98.69 653 VAL A O 1
ATOM 5044 N N . GLN A 1 654 ? 0.918 4.569 -21.837 1.00 98.75 654 GLN A N 1
ATOM 5045 C CA . GLN A 1 654 ? -0.476 4.315 -21.451 1.00 98.75 654 GLN A CA 1
ATOM 5046 C C . GLN A 1 654 ? -0.843 2.840 -21.628 1.00 98.75 654 GLN A C 1
ATOM 5048 O O . GLN A 1 654 ? -1.417 2.239 -20.726 1.00 98.75 654 GLN A O 1
ATOM 5053 N N . LYS A 1 655 ? -0.439 2.221 -22.744 1.00 98.75 655 LYS A N 1
ATOM 5054 C CA . LYS A 1 655 ? -0.678 0.792 -22.998 1.00 98.75 655 LYS A CA 1
ATOM 5055 C C . LYS A 1 655 ? -0.056 -0.099 -21.920 1.00 98.75 655 LYS A C 1
ATOM 5057 O O . LYS A 1 655 ? -0.670 -1.079 -21.496 1.00 98.75 655 LYS A O 1
ATOM 5062 N N . VAL A 1 656 ? 1.163 0.231 -21.483 1.00 98.75 656 VAL A N 1
ATOM 5063 C CA . VAL A 1 656 ? 1.868 -0.506 -20.423 1.00 98.75 656 VAL A CA 1
ATOM 5064 C C . VAL A 1 656 ? 1.212 -0.259 -19.064 1.00 98.75 656 VAL A C 1
ATOM 5066 O O . VAL A 1 656 ? 1.017 -1.207 -18.307 1.00 98.75 656 VAL A O 1
ATOM 5069 N N . PHE A 1 657 ? 0.828 0.984 -18.764 1.00 98.81 657 PHE A N 1
ATOM 5070 C CA . PHE A 1 657 ? 0.103 1.330 -17.542 1.00 98.81 657 PHE A CA 1
ATOM 5071 C C . PHE A 1 657 ? -1.223 0.569 -17.438 1.00 98.81 657 PHE A C 1
ATOM 5073 O O . PHE A 1 657 ? -1.480 -0.057 -16.411 1.00 98.81 657 PHE A O 1
ATOM 5080 N N . ASP A 1 658 ? -2.018 0.545 -18.510 1.00 98.56 658 ASP A N 1
ATOM 5081 C CA . ASP A 1 658 ? -3.295 -0.171 -18.555 1.00 98.56 658 ASP A CA 1
ATOM 5082 C C . ASP A 1 658 ? -3.095 -1.671 -18.292 1.00 98.56 658 ASP A C 1
ATOM 5084 O O . ASP A 1 658 ? -3.826 -2.264 -17.503 1.00 98.56 658 ASP A O 1
ATOM 5088 N N . ALA A 1 659 ? -2.055 -2.272 -18.882 1.00 98.56 659 ALA A N 1
ATOM 5089 C CA . ALA A 1 659 ? -1.702 -3.676 -18.663 1.00 98.56 659 ALA A CA 1
ATOM 5090 C C . ALA A 1 659 ? -1.209 -3.982 -17.236 1.00 98.56 659 ALA A C 1
ATOM 5092 O O . ALA A 1 659 ? -1.322 -5.116 -16.764 1.00 98.56 659 ALA A O 1
ATOM 5093 N N . ILE A 1 660 ? -0.630 -3.000 -16.541 1.00 98.50 660 ILE A N 1
ATOM 5094 C CA . ILE A 1 660 ? -0.300 -3.128 -15.118 1.00 98.50 660 ILE A CA 1
ATOM 5095 C C . ILE A 1 660 ? -1.580 -3.026 -14.283 1.00 98.50 660 ILE A C 1
ATOM 5097 O O . ILE A 1 660 ? -1.801 -3.857 -13.403 1.00 98.50 660 ILE A O 1
ATOM 5101 N N . ALA A 1 661 ? -2.430 -2.036 -14.566 1.00 95.94 661 ALA A N 1
ATOM 5102 C CA . ALA A 1 661 ? -3.644 -1.753 -13.808 1.00 95.94 661 ALA A CA 1
ATOM 5103 C C . ALA A 1 661 ? -4.690 -2.878 -13.893 1.00 95.94 661 ALA A C 1
ATOM 5105 O O . ALA A 1 661 ? -5.337 -3.184 -12.891 1.00 95.94 661 ALA A O 1
ATOM 5106 N N . ASP A 1 662 ? -4.839 -3.518 -15.055 1.00 93.81 662 ASP A N 1
ATOM 5107 C CA . ASP A 1 662 ? -5.775 -4.633 -15.254 1.00 93.81 662 ASP A CA 1
ATOM 5108 C C . ASP A 1 662 ? -5.193 -6.020 -14.918 1.00 93.81 662 ASP A C 1
ATOM 5110 O O . ASP A 1 662 ? -5.915 -7.020 -14.927 1.00 93.81 662 ASP A O 1
ATOM 5114 N N . GLY A 1 663 ? -3.902 -6.083 -14.578 1.00 95.06 663 GLY A N 1
ATOM 5115 C CA . GLY A 1 663 ? -3.211 -7.299 -14.158 1.00 95.06 663 GLY A CA 1
ATOM 5116 C C . GLY A 1 663 ? -2.619 -8.147 -15.288 1.00 95.06 663 GLY A C 1
ATOM 5117 O O . GLY A 1 663 ? -1.960 -9.147 -14.982 1.00 95.06 663 GLY A O 1
ATOM 5118 N N . ARG A 1 664 ? -2.758 -7.771 -16.571 1.00 97.94 664 ARG A N 1
ATOM 5119 C CA . ARG A 1 664 ? -2.133 -8.498 -17.697 1.00 97.94 664 ARG A CA 1
ATOM 5120 C C . ARG A 1 664 ? -0.615 -8.620 -17.563 1.00 97.94 664 ARG A C 1
ATOM 5122 O O . ARG A 1 664 ? -0.062 -9.638 -17.970 1.00 97.94 664 ARG A O 1
ATOM 5129 N N . ILE A 1 665 ? 0.054 -7.658 -16.918 1.00 98.38 665 ILE A N 1
ATOM 5130 C CA . ILE A 1 665 ? 1.506 -7.693 -16.661 1.00 98.38 665 ILE A CA 1
ATOM 5131 C C . ILE A 1 665 ? 1.958 -8.918 -15.844 1.00 98.38 665 ILE A C 1
ATOM 5133 O O . ILE A 1 665 ? 3.126 -9.306 -15.894 1.00 98.38 665 ILE A O 1
ATOM 5137 N N . THR A 1 666 ? 1.049 -9.571 -15.113 1.00 98.00 666 THR A N 1
ATOM 5138 C CA . THR A 1 666 ? 1.376 -10.790 -14.359 1.00 98.00 666 THR A CA 1
ATOM 5139 C C . THR A 1 666 ? 1.695 -11.979 -15.267 1.00 98.00 666 THR A C 1
ATOM 5141 O O . THR A 1 666 ? 2.461 -12.852 -14.865 1.00 98.00 666 THR A O 1
ATOM 5144 N N . VAL A 1 667 ? 1.191 -12.002 -16.506 1.00 97.75 667 VAL A N 1
ATOM 5145 C CA . VAL A 1 667 ? 1.462 -13.067 -17.486 1.00 97.75 667 VAL A CA 1
ATOM 5146 C C . VAL A 1 667 ? 2.941 -13.099 -17.905 1.00 97.75 667 VAL A C 1
ATOM 5148 O O . VAL A 1 667 ? 3.579 -14.141 -17.722 1.00 97.75 667 VAL A O 1
ATOM 5151 N N . PRO A 1 668 ? 3.547 -12.008 -18.424 1.00 98.00 668 PRO A N 1
ATOM 5152 C CA . PRO A 1 668 ? 4.977 -12.004 -18.720 1.00 98.00 668 PRO A CA 1
ATOM 5153 C C . PRO A 1 668 ? 5.841 -12.142 -17.460 1.00 98.00 668 PRO A C 1
ATOM 5155 O O . PRO A 1 668 ? 6.896 -12.769 -17.540 1.00 98.00 668 PRO A O 1
ATOM 5158 N N . LEU A 1 669 ? 5.393 -11.648 -16.297 1.00 98.25 669 LEU A N 1
ATOM 5159 C CA . LEU A 1 669 ? 6.094 -11.852 -15.025 1.00 98.25 669 LEU A CA 1
ATOM 5160 C C . LEU A 1 669 ? 6.182 -13.343 -14.656 1.00 98.25 669 LEU A C 1
ATOM 5162 O O . LEU A 1 669 ? 7.271 -13.845 -14.387 1.00 98.25 669 LEU A O 1
ATOM 5166 N N . LEU A 1 670 ? 5.065 -14.075 -14.708 1.00 97.00 670 LEU A N 1
ATOM 5167 C CA . LEU A 1 670 ? 5.024 -15.520 -14.452 1.00 97.00 670 LEU A CA 1
ATOM 5168 C C . LEU A 1 670 ? 5.900 -16.305 -15.435 1.00 97.00 670 LEU A C 1
ATOM 5170 O O . LEU A 1 670 ? 6.617 -17.216 -15.024 1.00 97.00 670 LEU A O 1
ATOM 5174 N N . HIS A 1 671 ? 5.876 -15.941 -16.722 1.00 96.62 671 HIS A N 1
ATOM 5175 C CA . HIS A 1 671 ? 6.746 -16.555 -17.727 1.00 96.62 671 HIS A CA 1
ATOM 5176 C C . HIS A 1 671 ? 8.233 -16.276 -17.467 1.00 96.62 671 HIS A C 1
ATOM 5178 O O . HIS A 1 671 ? 9.047 -17.186 -17.603 1.00 96.62 671 HIS A O 1
ATOM 5184 N N . CYS A 1 672 ? 8.593 -15.051 -17.072 1.00 96.44 672 CYS A N 1
ATOM 5185 C CA . CYS A 1 672 ? 9.970 -14.679 -16.731 1.00 96.44 672 CYS A CA 1
ATOM 5186 C C . CYS A 1 672 ? 10.503 -15.512 -15.553 1.00 96.44 672 CYS A C 1
ATOM 5188 O O . CYS A 1 672 ? 11.633 -15.995 -15.583 1.00 96.44 672 CYS A O 1
ATOM 5190 N N . LEU A 1 673 ? 9.662 -15.731 -14.537 1.00 95.06 673 LEU A N 1
ATOM 5191 C CA . LEU A 1 673 ? 10.019 -16.427 -13.296 1.00 95.06 673 LEU A CA 1
ATOM 5192 C C . LEU A 1 673 ? 9.803 -17.947 -13.346 1.00 95.06 673 LEU A C 1
ATOM 5194 O O . LEU A 1 673 ? 9.983 -18.647 -12.343 1.00 95.06 673 LEU A O 1
ATOM 5198 N N . GLN A 1 674 ? 9.428 -18.486 -14.506 1.00 93.12 674 GLN A N 1
ATOM 5199 C CA . GLN A 1 674 ? 9.157 -19.906 -14.662 1.00 93.12 674 GLN A CA 1
ATOM 5200 C C . GLN A 1 674 ? 10.411 -20.741 -14.350 1.00 93.12 674 GLN A C 1
ATOM 5202 O O . GLN A 1 674 ? 11.470 -20.583 -14.954 1.00 93.12 674 GLN A O 1
ATOM 5207 N N . GLY A 1 675 ? 10.278 -21.674 -13.402 1.00 86.25 675 GLY A N 1
ATOM 5208 C CA . GLY A 1 675 ? 11.366 -22.564 -12.984 1.00 86.25 675 GLY A CA 1
ATOM 5209 C C . GLY A 1 675 ? 12.249 -22.030 -11.851 1.00 86.25 675 GLY A C 1
ATOM 5210 O O . GLY A 1 675 ? 13.177 -22.730 -11.444 1.00 86.25 675 GLY A O 1
ATOM 5211 N N . PHE A 1 676 ? 11.967 -20.847 -11.294 1.00 87.50 676 PHE A N 1
ATOM 5212 C CA . PHE A 1 676 ? 12.609 -20.398 -10.059 1.00 87.50 676 PHE A CA 1
ATOM 5213 C C . PHE A 1 676 ? 12.102 -21.221 -8.858 1.00 87.50 676 PHE A C 1
ATOM 5215 O O . PHE A 1 676 ? 10.931 -21.161 -8.484 1.00 87.50 676 PHE A O 1
ATOM 5222 N N . LEU A 1 677 ? 12.985 -22.035 -8.263 1.00 69.38 677 LEU A N 1
ATOM 5223 C CA . LEU A 1 677 ? 12.639 -22.969 -7.180 1.00 69.38 677 LEU A CA 1
ATOM 5224 C C . LEU A 1 677 ? 13.125 -22.535 -5.787 1.00 69.38 677 LEU A C 1
ATOM 5226 O O . LEU A 1 677 ? 12.662 -23.135 -4.820 1.00 69.38 677 LEU A O 1
ATOM 5230 N N . GLY A 1 678 ? 14.005 -21.533 -5.668 1.00 63.44 678 GLY A N 1
ATOM 5231 C CA . GLY A 1 678 ? 14.731 -21.182 -4.432 1.00 63.44 678 GLY A CA 1
ATOM 5232 C C . GLY A 1 678 ? 15.661 -22.313 -3.951 1.00 63.44 678 GLY A C 1
ATOM 5233 O O . GLY A 1 678 ? 15.188 -23.406 -3.636 1.00 63.44 678 GLY A O 1
ATOM 5234 N N . GLN A 1 679 ? 16.982 -22.113 -3.927 1.00 58.25 679 GLN A N 1
ATOM 5235 C CA . GLN A 1 679 ? 17.979 -23.145 -3.589 1.00 58.25 679 GLN A CA 1
ATOM 5236 C C . GLN A 1 679 ? 19.175 -22.606 -2.767 1.00 58.25 679 GLN A C 1
ATOM 5238 O O . GLN A 1 679 ? 19.614 -21.475 -2.965 1.00 58.25 679 GLN A O 1
ATOM 5243 N N . PRO A 1 680 ? 19.784 -23.431 -1.883 1.00 41.25 680 PRO A N 1
ATOM 5244 C CA . PRO A 1 680 ? 20.806 -22.986 -0.940 1.00 41.25 680 PRO A CA 1
ATOM 5245 C C . PRO A 1 680 ? 22.264 -23.192 -1.419 1.00 41.25 680 PRO A C 1
ATOM 5247 O O . PRO A 1 680 ? 22.669 -24.304 -1.743 1.00 41.25 680 PRO A O 1
ATOM 5250 N N . ASN A 1 681 ? 23.077 -22.139 -1.231 1.00 43.03 681 ASN A N 1
ATOM 5251 C CA . ASN A 1 681 ? 24.551 -22.075 -1.065 1.00 43.03 681 ASN A CA 1
ATOM 5252 C C . ASN A 1 681 ? 25.515 -21.978 -2.278 1.00 43.03 681 ASN A C 1
ATOM 5254 O O . ASN A 1 681 ? 25.453 -22.735 -3.237 1.00 43.03 681 ASN A O 1
ATOM 5258 N N . GLY A 1 682 ? 26.555 -21.147 -2.069 1.00 31.44 682 GLY A N 1
ATOM 5259 C CA . GLY A 1 682 ? 27.885 -21.140 -2.712 1.00 31.44 682 GLY A CA 1
ATOM 5260 C C . GLY A 1 682 ? 28.663 -19.853 -2.358 1.00 31.44 682 GLY A C 1
ATOM 5261 O O . GLY A 1 682 ? 28.083 -18.777 -2.410 1.00 31.44 682 GLY A O 1
ATOM 5262 N N . ALA A 1 683 ? 29.927 -19.924 -1.912 1.00 29.89 683 ALA A N 1
ATOM 5263 C CA . ALA A 1 683 ? 30.662 -18.800 -1.294 1.00 29.89 683 ALA A CA 1
ATOM 5264 C C . ALA A 1 683 ? 31.868 -18.291 -2.119 1.00 29.89 683 ALA A C 1
ATOM 5266 O O . ALA A 1 683 ? 32.610 -19.126 -2.622 1.00 29.89 683 ALA A O 1
ATOM 5267 N N . LEU A 1 684 ? 32.084 -16.957 -2.164 1.00 34.56 684 LEU A N 1
ATOM 5268 C CA . LEU A 1 684 ? 33.347 -16.164 -2.121 1.00 34.56 684 LEU A CA 1
ATOM 5269 C C . LEU A 1 684 ? 33.049 -14.637 -2.293 1.00 34.56 684 LEU A C 1
ATOM 5271 O O . LEU A 1 684 ? 31.915 -14.269 -2.566 1.00 34.56 684 LEU A O 1
ATOM 5275 N N . HIS A 1 685 ? 34.007 -13.765 -1.929 1.00 28.41 685 HIS A N 1
ATOM 5276 C CA . HIS A 1 685 ? 33.857 -12.411 -1.324 1.00 28.41 685 HIS A CA 1
ATOM 5277 C C . HIS A 1 685 ? 33.168 -11.268 -2.114 1.00 28.41 685 HIS A C 1
ATOM 5279 O O . HIS A 1 685 ? 33.405 -11.101 -3.301 1.00 28.41 685 HIS A O 1
ATOM 5285 N N . GLY A 1 686 ? 32.473 -10.375 -1.379 1.00 35.59 686 GLY A N 1
ATOM 5286 C CA . GLY A 1 686 ? 32.041 -9.027 -1.800 1.00 35.59 686 GLY A CA 1
ATOM 5287 C C . GLY A 1 686 ? 31.608 -8.160 -0.595 1.00 35.59 686 GLY A C 1
ATOM 5288 O O . GLY A 1 686 ? 31.392 -8.688 0.496 1.00 35.59 686 GLY A O 1
ATOM 5289 N N . ALA A 1 687 ? 31.552 -6.833 -0.748 1.00 37.97 687 ALA A N 1
ATOM 5290 C CA . ALA A 1 687 ? 31.470 -5.879 0.370 1.00 37.97 687 ALA A CA 1
ATOM 5291 C C . ALA A 1 687 ? 30.042 -5.361 0.682 1.00 37.97 687 ALA A C 1
ATOM 5293 O O . ALA A 1 687 ? 29.249 -5.139 -0.228 1.00 37.97 687 ALA A O 1
ATOM 5294 N N . ASN A 1 688 ? 29.744 -5.122 1.971 1.00 53.44 688 ASN A N 1
ATOM 5295 C CA . ASN A 1 688 ? 28.436 -4.719 2.524 1.00 53.44 688 ASN A CA 1
ATOM 5296 C C . ASN A 1 688 ? 28.532 -3.377 3.272 1.00 53.44 688 ASN A C 1
ATOM 5298 O O . ASN A 1 688 ? 29.184 -3.330 4.312 1.00 53.44 688 ASN A O 1
ATOM 5302 N N . PHE A 1 689 ? 27.843 -2.319 2.820 1.00 54.78 689 PHE A N 1
ATOM 5303 C CA . PHE A 1 689 ? 27.959 -0.991 3.460 1.00 54.78 689 PHE A CA 1
ATOM 5304 C C . PHE A 1 689 ? 26.640 -0.221 3.729 1.00 54.78 689 PHE A C 1
ATOM 5306 O O . PHE A 1 689 ? 26.692 0.816 4.382 1.00 54.78 689 PHE A O 1
ATOM 5313 N N . GLN A 1 690 ? 25.449 -0.680 3.306 1.00 66.19 690 GLN A N 1
ATOM 5314 C CA . GLN A 1 690 ? 24.226 0.156 3.383 1.00 66.19 690 GLN A CA 1
ATOM 5315 C C . GLN A 1 690 ? 23.361 -0.089 4.640 1.00 66.19 690 GLN A C 1
ATOM 5317 O O . GLN A 1 690 ? 22.893 -1.201 4.853 1.00 66.19 690 GLN A O 1
ATOM 5322 N N . GLY A 1 691 ? 23.092 0.929 5.466 1.00 73.62 691 GLY A N 1
ATOM 5323 C CA . GLY A 1 691 ? 22.316 0.828 6.722 1.00 73.62 691 GLY A CA 1
ATOM 5324 C C . GLY A 1 691 ? 20.784 0.948 6.612 1.00 73.62 691 GLY A C 1
ATOM 5325 O O . GLY A 1 691 ? 20.126 1.080 7.641 1.00 73.62 691 GLY A O 1
ATOM 5326 N N . SER A 1 692 ? 20.206 0.916 5.405 1.00 76.75 692 SER A N 1
ATOM 5327 C CA . SER A 1 692 ? 18.820 1.349 5.147 1.00 76.75 692 SER A CA 1
ATOM 5328 C C . SER A 1 692 ? 17.763 0.647 5.996 1.00 76.75 692 SER A C 1
ATOM 5330 O O . SER A 1 692 ? 16.886 1.328 6.516 1.00 76.75 692 SER A O 1
ATOM 5332 N N . ALA A 1 693 ? 17.877 -0.669 6.216 1.00 80.62 693 ALA A N 1
ATOM 5333 C CA . ALA A 1 693 ? 16.932 -1.409 7.058 1.00 80.62 693 ALA A CA 1
ATOM 5334 C C . ALA A 1 693 ? 16.769 -0.770 8.447 1.00 80.62 693 ALA A C 1
ATOM 5336 O O . ALA A 1 693 ? 15.648 -0.525 8.880 1.00 80.62 693 ALA A O 1
ATOM 5337 N N . VAL A 1 694 ? 17.876 -0.400 9.101 1.00 84.50 694 VAL A N 1
ATOM 5338 C CA . VAL A 1 694 ? 17.837 0.285 10.404 1.00 84.50 694 VAL A CA 1
ATOM 5339 C C . VAL A 1 694 ? 17.084 1.611 10.296 1.00 84.50 694 VAL A C 1
ATOM 5341 O O . VAL A 1 694 ? 16.261 1.906 11.152 1.00 84.50 694 VAL A O 1
ATOM 5344 N N . GLY A 1 695 ? 17.311 2.385 9.231 1.00 85.62 695 GLY A N 1
ATOM 5345 C CA . GLY A 1 695 ? 16.603 3.647 9.005 1.00 85.62 695 GLY A CA 1
ATOM 5346 C C . GLY A 1 695 ? 15.086 3.483 8.896 1.00 85.62 695 GLY A C 1
ATOM 5347 O O . GLY A 1 695 ? 14.360 4.212 9.566 1.00 85.62 695 GLY A O 1
ATOM 5348 N N . PHE A 1 696 ? 14.611 2.515 8.104 1.00 86.75 696 PHE A N 1
ATOM 5349 C CA . PHE A 1 696 ? 13.172 2.254 7.950 1.00 86.75 696 PHE A CA 1
ATOM 5350 C C . PHE A 1 696 ? 12.542 1.818 9.277 1.00 86.75 696 PHE A C 1
ATOM 5352 O O . PHE A 1 696 ? 11.545 2.393 9.704 1.00 86.75 696 PHE A O 1
ATOM 5359 N N . TYR A 1 697 ? 13.161 0.868 9.987 1.00 89.69 697 TYR A N 1
ATOM 5360 C CA . TYR A 1 697 ? 12.630 0.409 11.272 1.00 89.69 697 TYR A CA 1
ATOM 5361 C C . TYR A 1 697 ? 12.634 1.506 12.344 1.00 89.69 697 TYR A C 1
ATOM 5363 O O . TYR A 1 697 ? 11.692 1.582 13.126 1.00 89.69 697 TYR A O 1
ATOM 5371 N N . MET A 1 698 ? 13.642 2.382 12.375 1.00 94.00 698 MET A N 1
ATOM 5372 C CA . MET A 1 698 ? 13.656 3.524 13.295 1.00 94.00 698 MET A CA 1
ATOM 5373 C C . MET A 1 698 ? 12.544 4.537 12.972 1.00 94.00 698 MET A C 1
ATOM 5375 O O . MET A 1 698 ? 11.910 5.049 13.891 1.00 94.00 698 MET A O 1
ATOM 5379 N N . ASP A 1 699 ? 12.228 4.776 11.694 1.00 93.06 699 ASP A N 1
ATOM 5380 C CA . ASP A 1 699 ? 11.060 5.585 11.312 1.00 93.06 699 ASP A CA 1
ATOM 5381 C C . ASP A 1 699 ? 9.750 4.947 11.824 1.00 93.06 699 ASP A C 1
ATOM 5383 O O . ASP A 1 699 ? 8.922 5.636 12.422 1.00 93.06 699 ASP A O 1
ATOM 5387 N N . TYR A 1 700 ? 9.588 3.626 11.683 1.00 94.56 700 TYR A N 1
ATOM 5388 C CA . TYR A 1 700 ? 8.404 2.909 12.182 1.00 94.56 700 TYR A CA 1
ATOM 5389 C C . TYR A 1 700 ? 8.285 2.959 13.708 1.00 94.56 700 TYR A C 1
ATOM 5391 O O . TYR A 1 700 ? 7.188 3.169 14.233 1.00 94.56 700 TYR A O 1
ATOM 5399 N N . VAL A 1 701 ? 9.408 2.822 14.424 1.00 95.38 701 VAL A N 1
ATOM 5400 C CA . VAL A 1 701 ? 9.457 2.970 15.884 1.00 95.38 701 VAL A CA 1
ATOM 5401 C C . VAL A 1 701 ? 8.999 4.367 16.289 1.00 95.38 701 VAL A C 1
ATOM 5403 O O . VAL A 1 701 ? 8.190 4.475 17.204 1.00 95.38 701 VAL A O 1
ATOM 5406 N N . ARG A 1 702 ? 9.427 5.435 15.600 1.00 95.06 702 ARG A N 1
ATOM 5407 C CA . ARG A 1 702 ? 8.952 6.796 15.917 1.00 95.06 702 ARG A CA 1
ATOM 5408 C C . ARG A 1 702 ? 7.454 6.966 15.702 1.00 95.06 702 ARG A C 1
ATOM 5410 O O . ARG A 1 702 ? 6.798 7.577 16.540 1.00 95.06 702 ARG A O 1
ATOM 5417 N N . ILE A 1 703 ? 6.904 6.397 14.630 1.00 95.88 703 ILE A N 1
ATOM 5418 C CA . ILE A 1 703 ? 5.454 6.403 14.386 1.00 95.88 703 ILE A CA 1
ATOM 5419 C C . ILE A 1 703 ? 4.721 5.673 15.526 1.00 95.88 703 ILE A C 1
ATOM 5421 O O . ILE A 1 703 ? 3.750 6.197 16.071 1.00 95.88 703 ILE A O 1
ATOM 5425 N N . ALA A 1 704 ? 5.219 4.508 15.955 1.00 94.75 704 ALA A N 1
ATOM 5426 C CA . ALA A 1 704 ? 4.652 3.771 17.086 1.00 94.75 704 ALA A CA 1
ATOM 5427 C C . ALA A 1 704 ? 4.769 4.543 18.416 1.00 94.75 704 ALA A C 1
ATOM 5429 O O . ALA A 1 704 ? 3.807 4.605 19.180 1.00 94.75 704 ALA A O 1
ATOM 5430 N N . VAL A 1 705 ? 5.914 5.182 18.676 1.00 96.06 705 VAL A N 1
ATOM 5431 C CA . VAL A 1 705 ? 6.152 6.035 19.853 1.00 96.06 705 VAL A CA 1
ATOM 5432 C C . VAL A 1 705 ? 5.193 7.226 19.875 1.00 96.06 705 VAL A C 1
ATOM 5434 O O . VAL A 1 705 ? 4.635 7.528 20.927 1.00 96.06 705 VAL A O 1
ATOM 5437 N N . ALA A 1 706 ? 4.926 7.863 18.733 1.00 95.00 706 ALA A N 1
ATOM 5438 C CA . ALA A 1 706 ? 3.918 8.917 18.646 1.00 95.00 706 ALA A CA 1
ATOM 5439 C C . ALA A 1 706 ? 2.506 8.396 18.963 1.00 95.00 706 ALA A C 1
ATOM 5441 O O . ALA A 1 706 ? 1.752 9.063 19.673 1.00 95.00 706 ALA A O 1
ATOM 5442 N N . GLY A 1 707 ? 2.174 7.179 18.518 1.00 92.88 707 GLY A N 1
ATOM 5443 C CA . GLY A 1 707 ? 0.944 6.483 18.904 1.00 92.88 707 GLY A CA 1
ATOM 5444 C C . GLY A 1 707 ? 0.837 6.232 20.414 1.00 92.88 707 GLY A C 1
ATOM 5445 O O . GLY A 1 707 ? -0.200 6.513 21.015 1.00 92.88 707 GLY A O 1
ATOM 5446 N N . LEU A 1 708 ? 1.918 5.773 21.054 1.00 93.94 708 LEU A N 1
ATOM 5447 C CA . LEU A 1 708 ? 1.982 5.609 22.513 1.00 93.94 708 LEU A CA 1
ATOM 5448 C C . LEU A 1 708 ? 1.836 6.947 23.243 1.00 93.94 708 LEU A C 1
ATOM 5450 O O . LEU A 1 708 ? 1.088 7.040 24.213 1.00 93.94 708 LEU A O 1
ATOM 5454 N N . GLY A 1 709 ? 2.496 7.997 22.754 1.00 94.00 709 GLY A N 1
ATOM 5455 C CA . GLY A 1 709 ? 2.349 9.350 23.282 1.00 94.00 709 GLY A CA 1
ATOM 5456 C C . GLY A 1 709 ? 0.906 9.851 23.201 1.00 94.00 709 GLY A C 1
ATOM 5457 O O . GLY A 1 709 ? 0.413 10.463 24.145 1.00 94.00 709 GLY A O 1
ATOM 5458 N N . LYS A 1 710 ? 0.186 9.546 22.113 1.00 91.44 710 LYS A N 1
ATOM 5459 C CA . LYS A 1 710 ? -1.246 9.858 21.985 1.00 91.44 710 LYS A CA 1
ATOM 5460 C C . LYS A 1 710 ? -2.108 9.119 22.997 1.00 91.44 710 LYS A C 1
ATOM 5462 O O . LYS A 1 710 ? -2.961 9.752 23.609 1.00 91.44 710 LYS A O 1
ATOM 5467 N N . LEU A 1 711 ? -1.860 7.827 23.206 1.00 91.88 711 LEU A N 1
ATOM 5468 C CA . LEU A 1 711 ? -2.554 7.047 24.231 1.00 91.88 711 LEU A CA 1
ATOM 5469 C C . LEU A 1 711 ? -2.315 7.626 25.633 1.00 91.88 711 LEU A C 1
ATOM 5471 O O . LEU A 1 711 ? -3.268 7.852 26.372 1.00 91.88 711 LEU A O 1
ATOM 5475 N N . LEU A 1 712 ? -1.058 7.915 25.980 1.00 93.38 712 LEU A N 1
ATOM 5476 C CA . LEU A 1 712 ? -0.708 8.498 27.278 1.00 93.38 712 LEU A CA 1
ATOM 5477 C C . LEU A 1 712 ? -1.343 9.870 27.483 1.00 93.38 712 LEU A C 1
ATOM 5479 O O . LEU A 1 712 ? -1.788 10.168 28.588 1.00 93.38 712 LEU A O 1
ATOM 5483 N N . PHE A 1 713 ? -1.382 10.696 26.435 1.00 93.06 713 PHE A N 1
ATOM 5484 C CA . PHE A 1 713 ? -2.044 11.994 26.480 1.00 93.06 713 PHE A CA 1
ATOM 5485 C C . PHE A 1 713 ? -3.551 11.847 26.700 1.00 93.06 713 PHE A C 1
ATOM 5487 O O . PHE A 1 713 ? -4.083 12.490 27.594 1.00 93.06 713 PHE A O 1
ATOM 5494 N N . ALA A 1 714 ? -4.216 10.958 25.958 1.00 89.50 714 ALA A N 1
ATOM 5495 C CA . ALA A 1 714 ? -5.645 10.695 26.108 1.00 89.50 714 ALA A CA 1
ATOM 5496 C C . ALA A 1 714 ? -6.004 10.253 27.539 1.00 89.50 714 ALA A C 1
ATOM 5498 O O . ALA A 1 714 ? -6.824 10.892 28.198 1.00 89.50 714 ALA A O 1
ATOM 5499 N N . GLN A 1 715 ? -5.296 9.249 28.066 1.00 89.94 715 GLN A N 1
ATOM 5500 C CA . GLN A 1 715 ? -5.491 8.771 29.438 1.00 89.94 715 GLN A CA 1
ATOM 5501 C C . GLN A 1 715 ? -5.167 9.852 30.483 1.00 89.94 715 GLN A C 1
ATOM 5503 O O . GLN A 1 715 ? -5.820 9.937 31.521 1.00 89.94 715 GLN A O 1
ATOM 5508 N N . PHE A 1 716 ? -4.149 10.685 30.233 1.00 90.12 716 PHE A N 1
ATOM 5509 C CA . PHE A 1 716 ? -3.816 11.802 31.118 1.00 90.12 716 PHE A CA 1
ATOM 5510 C C . PHE A 1 716 ? -4.959 12.818 31.159 1.00 90.12 716 PHE A C 1
ATOM 5512 O O . PHE A 1 716 ? -5.415 13.183 32.237 1.00 90.12 716 PHE A O 1
ATOM 5519 N N . THR A 1 717 ? -5.468 13.234 30.000 1.00 86.25 717 THR A N 1
ATOM 5520 C CA . THR A 1 717 ? -6.587 14.176 29.902 1.00 86.25 717 THR A CA 1
ATOM 5521 C C . THR A 1 717 ? -7.854 13.633 30.574 1.00 86.25 717 THR A C 1
ATOM 5523 O O . THR A 1 717 ? -8.556 14.397 31.237 1.00 86.25 717 THR A O 1
ATOM 5526 N N . GLU A 1 718 ? -8.127 12.326 30.486 1.00 84.31 718 GLU A N 1
ATOM 5527 C CA . GLU A 1 718 ? -9.256 11.689 31.183 1.00 84.31 718 GLU A CA 1
ATOM 5528 C C . GLU A 1 718 ? -9.165 11.860 32.712 1.00 84.31 718 GLU A C 1
ATOM 5530 O O . GLU A 1 718 ? -10.161 12.183 33.363 1.00 84.31 718 GLU A O 1
ATOM 5535 N N . LEU A 1 719 ? -7.963 11.735 33.288 1.00 84.69 719 LEU A N 1
ATOM 5536 C CA . LEU A 1 719 ? -7.729 11.970 34.720 1.00 84.69 719 LEU A CA 1
ATOM 5537 C C . LEU A 1 719 ? -7.905 13.441 35.121 1.00 84.69 719 LEU A C 1
ATOM 5539 O O . LEU A 1 719 ? -8.286 13.727 36.256 1.00 84.69 719 LEU A O 1
ATOM 5543 N N . MET A 1 720 ? -7.620 14.372 34.211 1.00 83.06 720 MET A N 1
ATOM 5544 C CA . MET A 1 720 ? -7.617 15.809 34.495 1.00 83.06 720 MET A CA 1
ATOM 5545 C C . MET A 1 720 ? -9.008 16.449 34.445 1.00 83.06 720 MET A C 1
ATOM 5547 O O . MET A 1 720 ? -9.200 17.536 34.993 1.00 83.06 720 MET A O 1
ATOM 5551 N N . ILE A 1 721 ? -9.993 15.806 33.818 1.00 75.81 721 ILE A N 1
ATOM 5552 C CA . ILE A 1 721 ? -11.339 16.361 33.649 1.00 75.81 721 ILE A CA 1
ATOM 5553 C C . ILE A 1 721 ? -12.299 15.719 34.659 1.00 75.81 721 ILE A C 1
ATOM 5555 O O . ILE A 1 721 ? -12.608 14.533 34.577 1.00 75.81 721 ILE A O 1
ATOM 5559 N N . GLU A 1 722 ? -12.846 16.535 35.569 1.00 65.88 722 GLU A N 1
ATOM 5560 C CA . GLU A 1 722 ? -13.740 16.100 36.663 1.00 65.88 722 GLU A CA 1
ATOM 5561 C C . GLU A 1 722 ? -14.931 15.254 36.184 1.00 65.88 722 GLU A C 1
ATOM 5563 O O . GLU A 1 722 ? -15.320 14.276 36.822 1.00 65.88 722 GLU A O 1
ATOM 5568 N N . TYR A 1 723 ? -15.500 15.610 35.029 1.00 59.59 723 TYR A N 1
ATOM 5569 C CA . TYR A 1 723 ? -16.632 14.890 34.450 1.00 59.59 723 TYR A CA 1
ATOM 5570 C C . TYR A 1 723 ? -16.289 13.438 34.070 1.00 59.59 723 TYR A C 1
ATOM 5572 O O . TYR A 1 723 ? -17.140 12.560 34.202 1.00 59.59 723 TYR A O 1
ATOM 5580 N N . TYR A 1 724 ? -15.056 13.173 33.630 1.00 58.25 724 TYR A N 1
ATOM 5581 C CA . TYR A 1 724 ? -14.613 11.842 33.195 1.00 58.25 724 TYR A CA 1
ATOM 5582 C C . TYR A 1 724 ? -13.965 11.035 34.328 1.00 58.25 724 TYR A C 1
ATOM 5584 O O . TYR A 1 724 ? -14.027 9.808 34.344 1.00 58.25 724 TYR A O 1
ATOM 5592 N N . SER A 1 725 ? -13.433 11.705 35.349 1.00 58.38 725 SER A N 1
ATOM 5593 C CA . SER A 1 725 ? -12.676 11.075 36.432 1.00 58.38 725 SER A CA 1
ATOM 5594 C C . SER A 1 725 ? -13.538 10.380 37.506 1.00 58.38 725 SER A C 1
ATOM 5596 O O . SER A 1 725 ? -13.004 9.875 38.498 1.00 58.38 725 SER A O 1
ATOM 5598 N N . ASN A 1 726 ? -14.867 10.310 37.333 1.00 66.50 726 ASN A N 1
ATOM 5599 C CA . ASN A 1 726 ? -15.825 9.678 38.255 1.00 66.50 726 ASN A CA 1
ATOM 5600 C C . ASN A 1 726 ? -15.706 10.194 39.706 1.00 66.50 726 ASN A C 1
ATOM 5602 O O . ASN A 1 726 ? -15.596 9.396 40.647 1.00 66.50 726 ASN A O 1
ATOM 5606 N N . GLY A 1 727 ? -15.700 11.518 39.888 1.00 63.28 727 GLY A N 1
ATOM 5607 C CA . GLY A 1 727 ? -15.699 12.168 41.205 1.00 63.28 727 GLY A CA 1
ATOM 5608 C C . GLY A 1 727 ? -14.315 12.470 41.788 1.00 63.28 727 GLY A C 1
ATOM 5609 O O . GLY A 1 727 ? -14.218 12.699 42.989 1.00 63.28 727 GLY A O 1
ATOM 5610 N N . ILE A 1 728 ? -13.252 12.453 40.974 1.00 72.25 728 ILE A N 1
ATOM 5611 C CA . ILE A 1 728 ? -11.953 13.040 41.343 1.00 72.25 728 ILE A CA 1
ATOM 5612 C C . ILE A 1 728 ? -11.948 14.510 40.879 1.00 72.25 728 ILE A C 1
ATOM 5614 O O . ILE A 1 728 ? -12.432 14.791 39.782 1.00 72.25 728 ILE A O 1
ATOM 5618 N N . PRO A 1 729 ? -11.389 15.451 41.652 1.00 73.81 729 PRO A N 1
ATOM 5619 C CA . PRO A 1 729 ? -11.323 16.860 41.267 1.00 73.81 729 PRO A CA 1
ATOM 5620 C C . PRO A 1 729 ? -10.671 17.092 39.912 1.00 73.81 729 PRO A C 1
ATOM 5622 O O . PRO A 1 729 ? -9.693 16.428 39.553 1.00 73.81 729 PRO A O 1
ATOM 5625 N N . GLY A 1 730 ? -11.171 18.100 39.199 1.00 76.75 730 GLY A N 1
ATOM 5626 C CA . GLY A 1 730 ? -10.519 18.603 37.999 1.00 76.75 730 GLY A CA 1
ATOM 5627 C C . GLY A 1 730 ? -9.069 19.006 38.278 1.00 76.75 730 GLY A C 1
ATOM 5628 O O . GLY A 1 730 ? -8.728 19.506 39.346 1.00 76.75 730 GLY A O 1
ATOM 5629 N N . ASN A 1 731 ? -8.199 18.770 37.303 1.00 82.12 731 ASN A N 1
ATOM 5630 C CA . ASN A 1 731 ? -6.751 18.949 37.387 1.00 82.12 731 ASN A CA 1
ATOM 5631 C C . ASN A 1 731 ? -6.052 18.179 38.517 1.00 82.12 731 ASN A C 1
ATOM 5633 O O . ASN A 1 731 ? -4.896 18.483 38.818 1.00 82.12 731 ASN A O 1
ATOM 5637 N N . LEU A 1 732 ? -6.726 17.211 39.149 1.00 82.38 732 LEU A N 1
ATOM 5638 C CA . LEU A 1 732 ? -6.215 16.500 40.321 1.00 82.38 732 LEU A CA 1
ATOM 5639 C C . LEU A 1 732 ? -5.778 17.464 41.447 1.00 82.38 732 LEU A C 1
ATOM 5641 O O . LEU A 1 732 ? -4.785 17.212 42.142 1.00 82.38 732 LEU A O 1
ATOM 5645 N N . SER A 1 733 ? -6.491 18.587 41.600 1.00 76.62 733 SER A N 1
ATOM 5646 C CA . SER A 1 733 ? -6.234 19.571 42.657 1.00 76.62 733 SER A CA 1
ATOM 5647 C C . SER A 1 733 ? -6.599 19.014 44.035 1.00 76.62 733 SER A C 1
ATOM 5649 O O . SER A 1 733 ? -7.477 18.155 44.150 1.00 76.62 733 SER A O 1
ATOM 5651 N N . LEU A 1 734 ? -5.901 19.485 45.082 1.00 69.88 734 LEU A N 1
ATOM 5652 C CA . LEU A 1 734 ? -6.222 19.130 46.471 1.00 69.88 734 LEU A CA 1
ATOM 5653 C C . LEU A 1 734 ? -7.196 20.137 47.124 1.00 69.88 734 LEU A C 1
ATOM 5655 O O . LEU A 1 734 ? -7.905 19.842 48.088 1.00 69.88 734 LEU A O 1
ATOM 5659 N N . GLY A 1 735 ? -7.177 21.369 46.621 1.00 61.94 735 GLY A N 1
ATOM 5660 C CA . GLY A 1 735 ? -8.032 22.469 47.030 1.00 61.94 735 GLY A CA 1
ATOM 5661 C C . GLY A 1 735 ? -9.209 22.674 46.067 1.00 61.94 735 GLY A C 1
ATOM 5662 O O . GLY A 1 735 ? -9.037 22.533 44.852 1.00 61.94 735 GLY A O 1
ATOM 5663 N N . PRO A 1 736 ? -10.400 23.022 46.584 1.00 52.47 736 PRO A N 1
ATOM 5664 C CA . PRO A 1 736 ? -11.549 23.393 45.762 1.00 52.47 736 PRO A CA 1
ATOM 5665 C C . PRO A 1 736 ? -11.494 24.850 45.253 1.00 52.47 736 PRO A C 1
ATOM 5667 O O . PRO A 1 736 ? -12.108 25.132 44.223 1.00 52.47 736 PRO A O 1
ATOM 5670 N N . ASP A 1 737 ? -10.720 25.756 45.876 1.00 61.47 737 ASP A N 1
ATOM 5671 C CA . ASP A 1 737 ? -10.411 27.069 45.289 1.00 61.47 737 ASP A CA 1
ATOM 5672 C C . ASP A 1 737 ? -9.403 26.945 44.135 1.00 61.47 737 ASP A C 1
ATOM 5674 O O . ASP A 1 737 ? -8.195 27.169 44.267 1.00 61.47 737 ASP A O 1
ATOM 5678 N N . LEU A 1 738 ? -9.937 26.620 42.959 1.00 60.66 738 LEU A N 1
ATOM 5679 C CA . LEU A 1 738 ? -9.197 26.565 41.698 1.00 60.66 738 LEU A CA 1
ATOM 5680 C C . LEU A 1 738 ? -8.580 27.917 41.290 1.00 60.66 738 LEU A C 1
ATOM 5682 O O . LEU A 1 738 ? -7.813 27.961 40.326 1.00 60.66 738 LEU A O 1
ATOM 5686 N N . SER A 1 739 ? -8.900 29.028 41.972 1.00 60.72 739 SER A N 1
ATOM 5687 C CA . SER A 1 739 ? -8.238 30.315 41.727 1.00 60.72 739 SER A CA 1
ATOM 5688 C C . SER A 1 739 ? -6.817 30.359 42.301 1.00 60.72 739 SER A C 1
ATOM 5690 O O . SER A 1 739 ? -5.981 31.117 41.792 1.00 60.72 739 SER A O 1
ATOM 5692 N N . VAL A 1 740 ? -6.518 29.500 43.286 1.00 67.06 740 VAL A N 1
ATOM 5693 C CA . VAL A 1 740 ? -5.200 29.379 43.930 1.00 67.06 740 VAL A CA 1
ATOM 5694 C C . VAL A 1 740 ? -4.593 27.973 43.835 1.00 67.06 740 VAL A C 1
ATOM 5696 O O . VAL A 1 740 ? -3.369 27.863 43.869 1.00 67.06 740 VAL A O 1
ATOM 5699 N N . ASP A 1 741 ? -5.395 26.912 43.668 1.00 70.88 741 ASP A N 1
ATOM 5700 C CA . ASP A 1 741 ? -4.925 25.537 43.444 1.00 70.88 741 ASP A CA 1
ATOM 5701 C C . ASP A 1 741 ? -5.190 25.072 42.006 1.00 70.88 741 ASP A C 1
ATOM 5703 O O . ASP A 1 741 ? -6.278 24.623 41.653 1.00 70.88 741 ASP A O 1
ATOM 5707 N N . TYR A 1 742 ? -4.162 25.143 41.163 1.00 74.00 742 TYR A N 1
ATOM 5708 C CA . TYR A 1 742 ? -4.245 24.680 39.776 1.00 74.00 742 TYR A CA 1
ATOM 5709 C C . TYR A 1 742 ? -3.887 23.195 39.605 1.00 74.00 742 TYR A C 1
ATOM 5711 O O . TYR A 1 742 ? -3.845 22.718 38.467 1.00 74.00 742 TYR A O 1
ATOM 5719 N N . GLY A 1 743 ? -3.613 22.464 40.694 1.00 80.38 743 GLY A N 1
ATOM 5720 C CA . GLY A 1 743 ? -3.237 21.052 40.662 1.00 80.38 743 GLY A CA 1
ATOM 5721 C C . GLY A 1 743 ? -2.133 20.762 39.642 1.00 80.38 743 GLY A C 1
ATOM 5722 O O . GLY A 1 743 ? -1.064 21.376 39.649 1.00 80.38 743 GLY A O 1
ATOM 5723 N N . LEU A 1 744 ? -2.413 19.839 38.722 1.00 86.62 744 LEU A N 1
ATOM 5724 C CA . LEU A 1 744 ? -1.510 19.429 37.646 1.00 86.62 744 LEU A CA 1
ATOM 5725 C C . LEU A 1 744 ? -1.797 20.112 36.297 1.00 86.62 744 LEU A C 1
ATOM 5727 O O . LEU A 1 744 ? -1.287 19.667 35.272 1.00 86.62 744 LEU A O 1
ATOM 5731 N N . LYS A 1 745 ? -2.569 21.208 36.255 1.00 84.75 745 LYS A N 1
ATOM 5732 C CA . LYS A 1 745 ? -2.936 21.898 34.999 1.00 84.75 745 LYS A CA 1
ATOM 5733 C C . LYS A 1 745 ? -1.728 22.258 34.123 1.00 84.75 745 LYS A C 1
ATOM 5735 O O . LYS A 1 745 ? -1.797 22.174 32.901 1.00 84.75 745 LYS A O 1
ATOM 5740 N N . GLY A 1 746 ? -0.609 22.656 34.733 1.00 85.62 746 GLY A N 1
ATOM 5741 C CA . GLY A 1 746 ? 0.628 22.945 33.997 1.00 85.62 746 GLY A CA 1
ATOM 5742 C C . GLY A 1 746 ? 1.206 21.719 33.279 1.00 85.62 746 GLY A C 1
ATOM 5743 O O . GLY A 1 746 ? 1.722 21.852 32.171 1.00 85.62 746 GLY A O 1
ATOM 5744 N N . LEU A 1 747 ? 1.070 20.527 33.869 1.00 87.69 747 LEU A N 1
ATOM 5745 C CA . LEU A 1 747 ? 1.492 19.273 33.242 1.00 87.69 747 LEU A CA 1
ATOM 5746 C C . LEU A 1 747 ? 0.578 18.881 32.081 1.00 87.69 747 LEU A C 1
ATOM 5748 O O . LEU A 1 747 ? 1.082 18.358 31.099 1.00 87.69 747 LEU A O 1
ATOM 5752 N N . ASP A 1 748 ? -0.723 19.177 32.138 1.00 87.81 748 ASP A N 1
ATOM 5753 C CA . ASP A 1 748 ? -1.638 18.929 31.009 1.00 87.81 748 ASP A CA 1
ATOM 5754 C C . ASP A 1 748 ? -1.212 19.706 29.751 1.00 87.81 748 ASP A C 1
ATOM 5756 O O . ASP A 1 748 ? -1.101 19.152 28.655 1.00 87.81 748 ASP A O 1
ATOM 5760 N N . ILE A 1 749 ? -0.837 20.979 29.928 1.00 90.06 749 ILE A N 1
ATOM 5761 C CA . ILE A 1 749 ? -0.290 21.815 28.848 1.00 90.06 749 ILE A CA 1
ATOM 5762 C C . ILE A 1 749 ? 1.022 21.222 28.310 1.00 90.06 749 ILE A C 1
ATOM 5764 O O . ILE A 1 749 ? 1.221 21.164 27.094 1.00 90.06 749 ILE A O 1
ATOM 5768 N N . ALA A 1 750 ? 1.908 20.759 29.198 1.00 91.56 750 ALA A N 1
ATOM 5769 C CA . ALA A 1 750 ? 3.162 20.123 28.801 1.00 91.56 750 ALA A CA 1
ATOM 5770 C C . ALA A 1 750 ? 2.919 18.814 28.029 1.00 91.56 750 ALA A C 1
ATOM 5772 O O . ALA A 1 750 ? 3.513 18.609 26.975 1.00 91.56 750 ALA A O 1
ATOM 5773 N N . MET A 1 751 ? 1.988 17.972 28.483 1.00 92.75 751 MET A N 1
ATOM 5774 C CA . MET A 1 751 ? 1.610 16.719 27.823 1.00 92.75 751 MET A CA 1
ATOM 5775 C C . MET A 1 751 ? 1.062 16.952 26.409 1.00 92.75 751 MET A C 1
ATOM 5777 O O . MET A 1 751 ? 1.411 16.211 25.486 1.00 92.75 751 MET A O 1
ATOM 5781 N N . ALA A 1 752 ? 0.266 18.007 26.206 1.00 90.62 752 ALA A N 1
ATOM 5782 C CA . ALA A 1 752 ? -0.208 18.399 24.879 1.00 90.62 752 ALA A CA 1
ATOM 5783 C C . ALA A 1 752 ? 0.944 18.842 23.953 1.00 90.62 752 ALA A C 1
ATOM 5785 O O . ALA A 1 752 ? 0.967 18.484 22.767 1.00 90.62 752 ALA A O 1
ATOM 5786 N N . ALA A 1 753 ? 1.919 19.586 24.489 1.00 93.62 753 ALA A N 1
ATOM 5787 C CA . ALA A 1 753 ? 3.116 19.992 23.755 1.00 93.62 753 ALA A CA 1
ATOM 5788 C C . ALA A 1 753 ? 3.982 18.778 23.376 1.00 93.62 753 ALA A C 1
ATOM 5790 O O . ALA A 1 753 ? 4.281 18.599 22.196 1.00 93.62 753 ALA A O 1
ATOM 5791 N N . TYR A 1 754 ? 4.273 17.886 24.330 1.00 95.56 754 TYR A N 1
ATOM 5792 C CA . TYR A 1 754 ? 5.020 16.645 24.100 1.00 95.56 754 TYR A CA 1
ATOM 5793 C C . TYR A 1 754 ? 4.343 15.748 23.058 1.00 95.56 754 TYR A C 1
ATOM 5795 O O . TYR A 1 754 ? 4.989 15.271 22.127 1.00 95.56 754 TYR A O 1
ATOM 5803 N N . SER A 1 755 ? 3.019 15.576 23.140 1.00 93.44 755 SER A N 1
ATOM 5804 C CA . SER A 1 755 ? 2.256 14.816 22.141 1.00 93.44 755 SER A CA 1
ATOM 5805 C C . SER A 1 755 ? 2.367 15.424 20.737 1.00 93.44 755 SER A C 1
ATOM 5807 O O . SER A 1 755 ? 2.391 14.697 19.743 1.00 93.44 755 SER A O 1
ATOM 5809 N N . SER A 1 756 ? 2.423 16.753 20.628 1.00 91.94 756 SER A N 1
ATOM 5810 C CA . SER A 1 756 ? 2.580 17.456 19.347 1.00 91.94 756 SER A CA 1
ATOM 5811 C C . SER A 1 756 ? 3.998 17.322 18.790 1.00 91.94 756 SER A C 1
ATOM 5813 O O . SER A 1 756 ? 4.176 17.113 17.591 1.00 91.94 756 SER A O 1
ATOM 5815 N N . GLU A 1 757 ? 5.005 17.367 19.656 1.00 94.44 757 GLU A N 1
ATOM 5816 C CA . GLU A 1 757 ? 6.407 17.176 19.288 1.00 94.44 757 GLU A CA 1
ATOM 5817 C C . GLU A 1 757 ? 6.680 15.748 18.790 1.00 94.44 757 GLU A C 1
ATOM 5819 O O . GLU A 1 757 ? 7.305 15.565 17.744 1.00 94.44 757 GLU A O 1
ATOM 5824 N N . LEU A 1 758 ? 6.107 14.731 19.445 1.00 95.00 758 LEU A N 1
ATOM 5825 C CA . LEU A 1 758 ? 6.189 13.343 18.978 1.00 95.00 758 LEU A CA 1
ATOM 5826 C C . LEU A 1 758 ? 5.583 13.149 17.582 1.00 95.00 758 LEU A C 1
ATOM 5828 O O . LEU A 1 758 ? 6.150 12.425 16.763 1.00 95.00 758 LEU A O 1
ATOM 5832 N N . GLN A 1 759 ? 4.463 13.814 17.276 1.00 90.19 759 GLN A N 1
ATOM 5833 C CA . GLN A 1 759 ? 3.872 13.773 15.931 1.00 90.19 759 GLN A CA 1
ATOM 5834 C C . GLN A 1 759 ? 4.811 14.368 14.882 1.00 90.19 759 GLN A C 1
ATOM 5836 O O . GLN A 1 759 ? 4.936 13.826 13.786 1.00 90.19 759 GLN A O 1
ATOM 5841 N N . TYR A 1 760 ? 5.491 15.465 15.215 1.00 91.62 760 TYR A N 1
ATOM 5842 C CA . TYR A 1 760 ? 6.460 16.088 14.320 1.00 91.62 760 TYR A CA 1
ATOM 5843 C C . TYR A 1 760 ? 7.680 15.186 14.075 1.00 91.62 760 TYR A C 1
ATOM 5845 O O . TYR A 1 760 ? 8.123 15.030 12.932 1.00 91.62 760 TYR A O 1
ATOM 5853 N N . LEU A 1 761 ? 8.199 14.548 15.128 1.00 93.44 761 LEU A N 1
ATOM 5854 C CA . LEU A 1 761 ? 9.338 13.628 15.042 1.00 93.44 761 LEU A CA 1
ATOM 5855 C C . LEU A 1 761 ? 9.010 12.332 14.289 1.00 93.44 761 LEU A C 1
ATOM 5857 O O . LEU A 1 761 ? 9.913 11.718 13.714 1.00 93.44 761 LEU A O 1
ATOM 5861 N N . ALA A 1 762 ? 7.738 11.933 14.239 1.00 92.88 762 ALA A N 1
ATOM 5862 C CA . ALA A 1 762 ? 7.277 10.750 13.515 1.00 92.88 762 ALA A CA 1
ATOM 5863 C C . ALA A 1 762 ? 7.330 10.879 11.982 1.00 92.88 762 ALA A C 1
ATOM 5865 O O . ALA A 1 762 ? 7.162 9.874 11.292 1.00 92.88 762 ALA A O 1
ATOM 5866 N N . ASN A 1 763 ? 7.615 12.066 11.432 1.00 91.19 763 ASN A N 1
ATOM 5867 C CA . ASN A 1 763 ? 7.853 12.204 9.996 1.00 91.19 763 ASN A CA 1
ATOM 5868 C C . ASN A 1 763 ? 9.048 11.326 9.553 1.00 91.19 763 ASN A C 1
ATOM 5870 O O . ASN A 1 763 ? 10.127 11.374 10.174 1.00 91.19 763 ASN A O 1
ATOM 5874 N N . PRO A 1 764 ? 8.880 10.502 8.502 1.00 89.69 764 PRO A N 1
ATOM 5875 C CA . PRO A 1 764 ? 9.889 9.543 8.084 1.00 89.69 764 PRO A CA 1
ATOM 5876 C C . PRO A 1 764 ? 11.073 10.275 7.461 1.00 89.69 764 PRO A C 1
ATOM 5878 O O . PRO A 1 764 ? 10.926 11.085 6.554 1.00 89.69 764 PRO A O 1
ATOM 5881 N N . VAL A 1 765 ? 12.280 9.994 7.948 1.00 88.00 765 VAL A N 1
ATOM 5882 C CA . VAL A 1 765 ? 13.495 10.599 7.389 1.00 88.00 765 VAL A CA 1
ATOM 5883 C C . VAL A 1 765 ? 13.920 9.852 6.128 1.00 88.00 765 VAL A C 1
ATOM 5885 O O . VAL A 1 765 ? 14.492 10.453 5.223 1.00 88.00 765 VAL A O 1
ATOM 5888 N N . THR A 1 766 ? 13.611 8.557 6.039 1.00 8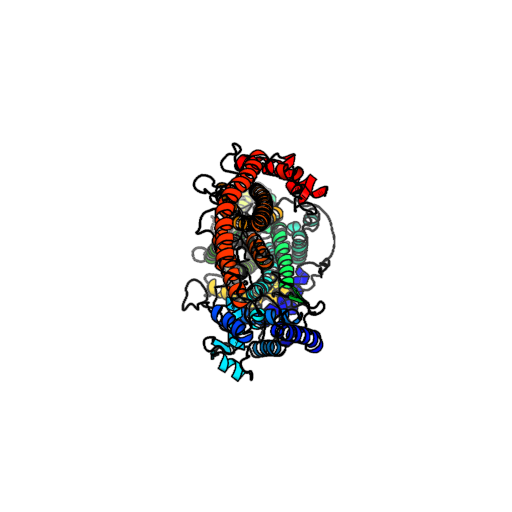5.12 766 THR A N 1
ATOM 5889 C CA . THR A 1 766 ? 13.992 7.672 4.927 1.00 85.12 766 THR A CA 1
ATOM 5890 C C . THR A 1 766 ? 13.383 8.035 3.571 1.00 85.12 766 THR A C 1
ATOM 5892 O O . THR A 1 766 ? 13.854 7.536 2.553 1.00 85.12 766 THR A O 1
ATOM 5895 N N . THR A 1 767 ? 12.407 8.942 3.520 1.00 83.31 767 THR A N 1
ATOM 5896 C CA . THR A 1 767 ? 11.802 9.450 2.274 1.00 83.31 767 THR A CA 1
ATOM 5897 C C . THR A 1 767 ? 12.570 10.650 1.695 1.00 83.31 767 THR A C 1
ATOM 5899 O O . THR A 1 767 ? 12.490 10.946 0.500 1.00 83.31 767 THR A O 1
ATOM 5902 N N . HIS A 1 768 ? 13.416 11.307 2.496 1.00 80.31 768 HIS A N 1
ATOM 5903 C CA . HIS A 1 768 ? 14.190 12.496 2.115 1.00 80.31 768 HIS A CA 1
ATOM 5904 C C . HIS A 1 768 ? 15.583 12.167 1.551 1.00 80.31 768 HIS A C 1
ATOM 5906 O O . HIS A 1 768 ? 16.558 12.881 1.781 1.00 80.31 768 HIS A O 1
ATOM 5912 N N . VAL A 1 769 ? 15.708 11.054 0.824 1.00 75.00 769 VAL A N 1
ATOM 5913 C CA . VAL A 1 769 ? 16.994 10.632 0.252 1.00 75.00 769 VAL A CA 1
ATOM 5914 C C . VAL A 1 769 ? 17.364 11.491 -0.954 1.00 75.00 769 VAL A C 1
ATOM 5916 O O . VAL A 1 769 ? 16.587 11.589 -1.911 1.00 75.00 769 VAL A O 1
ATOM 5919 N N . HIS A 1 770 ? 18.577 12.044 -0.902 1.00 70.69 770 HIS A N 1
ATOM 5920 C CA . HIS A 1 770 ? 19.220 12.823 -1.956 1.00 70.69 770 HIS A CA 1
ATOM 5921 C C . HIS A 1 770 ? 20.452 12.095 -2.509 1.00 70.69 770 HIS A C 1
ATOM 5923 O O . HIS A 1 770 ? 21.134 11.368 -1.776 1.00 70.69 770 HIS A O 1
ATOM 5929 N N . SER A 1 771 ? 20.758 12.345 -3.783 1.00 65.56 771 SER A N 1
ATOM 5930 C CA . SER A 1 771 ? 21.989 11.894 -4.431 1.00 65.56 771 SER A CA 1
ATOM 5931 C C . SER A 1 771 ? 23.208 12.654 -3.902 1.00 65.56 771 SER A C 1
ATOM 5933 O O . SER A 1 771 ? 23.156 13.875 -3.733 1.00 65.56 771 SER A O 1
ATOM 5935 N N . ALA A 1 772 ? 24.319 11.950 -3.695 1.00 62.25 772 ALA A N 1
ATOM 5936 C CA . ALA A 1 772 ? 25.603 12.512 -3.277 1.00 62.25 772 ALA A CA 1
ATOM 5937 C C . ALA A 1 772 ? 26.749 12.047 -4.200 1.00 62.25 772 ALA A C 1
ATOM 5939 O O . ALA A 1 772 ? 26.554 11.206 -5.079 1.00 62.25 772 ALA A O 1
ATOM 5940 N N . GLU A 1 773 ? 27.944 12.623 -4.013 1.00 62.78 773 GLU A N 1
ATOM 5941 C CA . GLU A 1 773 ? 29.175 12.267 -4.746 1.00 62.78 773 GLU A CA 1
ATOM 5942 C C . GLU A 1 773 ? 29.008 12.260 -6.280 1.00 62.78 773 GLU A C 1
ATOM 5944 O O . GLU A 1 773 ? 29.258 11.249 -6.931 1.00 62.78 773 GLU A O 1
ATOM 5949 N N . GLN A 1 774 ? 28.566 13.377 -6.875 1.00 56.41 774 GLN A N 1
ATOM 5950 C CA . GLN A 1 774 ? 28.373 13.490 -8.336 1.00 56.41 774 GLN A CA 1
ATOM 5951 C C . GLN A 1 774 ? 27.476 12.378 -8.923 1.00 56.41 774 GLN A C 1
ATOM 5953 O O . GLN A 1 774 ? 27.770 11.845 -9.993 1.00 56.41 774 GLN A O 1
ATOM 5958 N N . HIS A 1 775 ? 26.403 12.014 -8.211 1.00 61.69 775 HIS A N 1
ATOM 5959 C CA . HIS A 1 775 ? 25.482 10.934 -8.590 1.00 61.69 775 HIS A CA 1
ATOM 5960 C C . HIS A 1 775 ? 26.144 9.552 -8.669 1.00 61.69 775 HIS A C 1
ATOM 5962 O O . HIS A 1 775 ? 25.869 8.751 -9.556 1.00 61.69 775 HIS A O 1
ATOM 5968 N N . THR A 1 776 ? 27.110 9.274 -7.793 1.00 55.94 776 THR A N 1
ATOM 5969 C CA . THR A 1 776 ? 27.628 7.904 -7.616 1.00 55.94 776 THR A CA 1
ATOM 5970 C C . THR A 1 776 ? 26.985 7.201 -6.420 1.00 55.94 776 THR A C 1
ATOM 5972 O O . THR A 1 776 ? 26.960 5.967 -6.374 1.00 55.94 776 THR A O 1
ATOM 5975 N N . GLN A 1 777 ? 26.398 7.980 -5.502 1.00 60.03 777 GLN A N 1
ATOM 5976 C CA . GLN A 1 777 ? 25.587 7.517 -4.380 1.00 60.03 777 GLN A CA 1
ATOM 5977 C C . GLN A 1 777 ? 24.172 8.107 -4.459 1.00 60.03 777 GLN A C 1
ATOM 5979 O O . GLN A 1 777 ? 23.846 9.083 -3.778 1.00 60.03 777 GLN A O 1
ATOM 5984 N N . ASP A 1 778 ? 23.322 7.521 -5.302 1.00 61.91 778 ASP A N 1
ATOM 5985 C CA . ASP A 1 778 ? 21.971 8.046 -5.567 1.00 61.91 778 ASP A CA 1
ATOM 5986 C C . ASP A 1 778 ? 20.931 7.631 -4.521 1.00 61.91 778 ASP A C 1
ATOM 5988 O O . ASP A 1 778 ? 19.869 8.244 -4.406 1.00 61.91 778 ASP A O 1
ATOM 5992 N N . ILE A 1 779 ? 21.258 6.618 -3.711 1.00 67.19 779 ILE A N 1
ATOM 5993 C CA . ILE A 1 779 ? 20.401 6.110 -2.639 1.00 67.19 779 ILE A CA 1
ATOM 5994 C C . ILE A 1 779 ? 21.216 5.936 -1.352 1.00 67.19 779 ILE A C 1
ATOM 5996 O O . ILE A 1 779 ? 21.912 4.936 -1.152 1.00 67.19 779 ILE A O 1
ATOM 6000 N N . ASN A 1 780 ? 21.098 6.912 -0.453 1.00 69.12 780 ASN A N 1
ATOM 6001 C CA . ASN A 1 780 ? 21.848 6.977 0.800 1.00 69.12 780 ASN A CA 1
ATOM 6002 C C . ASN A 1 780 ? 21.030 6.506 2.006 1.00 69.12 780 ASN A C 1
ATOM 6004 O O . ASN A 1 780 ? 19.849 6.814 2.149 1.00 69.12 780 ASN A O 1
ATOM 6008 N N . SER A 1 781 ? 21.684 5.779 2.915 1.00 76.62 781 SER A N 1
ATOM 6009 C CA . SER A 1 781 ? 21.077 5.363 4.181 1.00 76.62 781 SER A CA 1
ATOM 6010 C C . SER A 1 781 ? 21.058 6.525 5.175 1.00 76.62 781 SER A C 1
ATOM 6012 O O . SER A 1 781 ? 22.111 6.983 5.611 1.00 76.62 781 SER A O 1
ATOM 6014 N N . LEU A 1 782 ? 19.867 6.916 5.632 1.00 83.81 782 LEU A N 1
ATOM 6015 C CA . LEU A 1 782 ? 19.673 7.946 6.664 1.00 83.81 782 LEU A CA 1
ATOM 6016 C C . LEU A 1 782 ? 19.535 7.358 8.084 1.00 83.81 782 LEU A C 1
ATOM 6018 O O . LEU A 1 782 ? 19.011 8.006 8.989 1.00 83.81 782 LEU A O 1
ATOM 6022 N N . ALA A 1 783 ? 20.028 6.131 8.291 1.00 85.31 783 ALA A N 1
ATOM 6023 C CA . ALA A 1 783 ? 19.872 5.371 9.531 1.00 85.31 783 ALA A CA 1
ATOM 6024 C C . ALA A 1 783 ? 20.352 6.103 10.793 1.00 85.31 783 ALA A C 1
ATOM 6026 O O . ALA A 1 783 ? 19.656 6.063 11.799 1.00 85.31 783 ALA A O 1
ATOM 6027 N N . LEU A 1 784 ? 21.492 6.806 10.751 1.00 86.50 784 LEU A N 1
ATOM 6028 C CA . LEU A 1 784 ? 22.004 7.536 11.920 1.00 86.50 784 LEU A CA 1
ATOM 6029 C C . LEU A 1 784 ? 21.092 8.706 12.318 1.00 86.50 784 LEU A C 1
ATOM 6031 O O . LEU A 1 784 ? 20.823 8.908 13.498 1.00 86.50 784 LEU A O 1
ATOM 6035 N N . ILE A 1 785 ? 20.595 9.462 11.332 1.00 88.19 785 ILE A N 1
ATOM 6036 C CA . ILE A 1 785 ? 19.669 10.578 11.573 1.00 88.19 785 ILE A CA 1
ATOM 6037 C C . ILE A 1 785 ? 18.353 10.035 12.130 1.00 88.19 785 ILE A C 1
ATOM 6039 O O . ILE A 1 785 ? 17.827 10.570 13.104 1.00 88.19 785 ILE A O 1
ATOM 6043 N N . SER A 1 786 ? 17.850 8.950 11.537 1.00 89.62 786 SER A N 1
ATOM 6044 C CA . SER A 1 786 ? 16.642 8.279 12.006 1.00 89.62 786 SER A CA 1
ATOM 6045 C C . SER A 1 786 ? 16.813 7.744 13.440 1.00 89.62 786 SER A C 1
ATOM 6047 O O . SER A 1 786 ? 15.971 8.001 14.298 1.00 89.62 786 SER A O 1
ATOM 6049 N N . ALA A 1 787 ? 17.939 7.106 13.765 1.00 89.56 787 ALA A N 1
ATOM 6050 C CA . ALA A 1 787 ? 18.230 6.632 15.119 1.00 89.56 787 ALA A CA 1
ATOM 6051 C C . ALA A 1 787 ? 18.274 7.779 16.145 1.00 89.56 787 ALA A C 1
ATOM 6053 O O . ALA A 1 787 ? 17.601 7.698 17.168 1.00 89.56 787 ALA A O 1
ATOM 6054 N N . ARG A 1 788 ? 18.968 8.886 15.845 1.00 91.88 788 ARG A N 1
ATOM 6055 C CA . ARG A 1 788 ? 19.049 10.049 16.747 1.00 91.88 788 ARG A CA 1
ATOM 6056 C C . ARG A 1 788 ? 17.684 10.691 17.012 1.00 91.88 788 ARG A C 1
ATOM 6058 O O . ARG A 1 788 ? 17.366 11.003 18.151 1.00 91.88 788 ARG A O 1
ATOM 6065 N N . LYS A 1 789 ? 16.850 10.853 15.979 1.00 93.12 789 LYS A N 1
ATOM 6066 C CA . LYS A 1 789 ? 15.471 11.338 16.172 1.00 93.12 789 LYS A CA 1
ATOM 6067 C C . LYS A 1 789 ? 14.621 10.367 16.992 1.00 93.12 789 LYS A C 1
ATOM 6069 O O . LYS A 1 789 ? 13.648 10.770 17.617 1.00 93.12 789 LYS A O 1
ATOM 6074 N N . THR A 1 790 ? 14.937 9.075 16.931 1.00 94.19 790 THR A N 1
ATOM 6075 C CA . THR A 1 790 ? 14.217 8.048 17.695 1.00 94.19 790 THR A CA 1
ATOM 6076 C C . THR A 1 790 ? 14.579 8.123 19.169 1.00 94.19 790 THR A C 1
ATOM 6078 O O . THR A 1 790 ? 13.691 8.036 20.006 1.00 94.19 790 THR A O 1
ATOM 6081 N N . GLU A 1 791 ? 15.852 8.351 19.483 1.00 93.62 791 GLU A N 1
ATOM 6082 C CA . GLU A 1 791 ? 16.313 8.648 20.842 1.00 93.62 791 GLU A CA 1
ATOM 6083 C C . GLU A 1 791 ? 15.600 9.882 21.418 1.00 93.62 791 GLU A C 1
ATOM 6085 O O . GLU A 1 791 ? 14.991 9.791 22.479 1.00 93.62 791 GLU A O 1
ATOM 6090 N N . GLU A 1 792 ? 15.548 10.981 20.659 1.00 95.06 792 GLU A N 1
ATOM 6091 C CA . GLU A 1 792 ? 14.826 12.205 21.040 1.00 95.06 792 GLU A CA 1
ATOM 6092 C C . GLU A 1 792 ? 13.331 11.944 21.309 1.00 95.06 792 GLU A C 1
ATOM 6094 O O . GLU A 1 792 ? 12.790 12.358 22.335 1.00 95.06 792 GLU A O 1
ATOM 6099 N N . ALA A 1 793 ? 12.663 11.180 20.438 1.00 95.62 793 ALA A N 1
ATOM 6100 C CA . ALA A 1 793 ? 11.268 10.790 20.639 1.00 95.62 793 ALA A CA 1
ATOM 6101 C C . ALA A 1 793 ? 11.073 9.916 21.894 1.00 95.62 793 ALA A C 1
ATOM 6103 O O . ALA A 1 793 ? 10.073 10.050 22.599 1.00 95.62 793 ALA A O 1
ATOM 6104 N N . LEU A 1 794 ? 12.017 9.022 22.201 1.00 94.88 794 LEU A N 1
ATOM 6105 C CA . LEU A 1 794 ? 11.957 8.191 23.404 1.00 94.88 794 LEU A CA 1
ATOM 6106 C C . LEU A 1 794 ? 12.145 9.015 24.678 1.00 94.88 794 LEU A C 1
ATOM 6108 O O . LEU A 1 794 ? 11.478 8.732 25.671 1.00 94.88 794 LEU A O 1
ATOM 6112 N N . ASP A 1 795 ? 12.996 10.037 24.667 1.00 93.88 795 ASP A N 1
ATOM 6113 C CA . ASP A 1 795 ? 13.169 10.923 25.820 1.00 93.88 795 ASP A CA 1
ATOM 6114 C C . ASP A 1 795 ? 11.902 11.737 26.108 1.00 93.88 795 ASP A C 1
ATOM 6116 O O . ASP A 1 795 ? 11.472 11.823 27.262 1.00 93.88 795 ASP A O 1
ATOM 6120 N N . ILE A 1 796 ? 11.220 12.222 25.067 1.00 95.44 796 ILE A N 1
ATOM 6121 C CA . ILE A 1 796 ? 9.904 12.859 25.216 1.00 95.44 796 ILE A CA 1
ATOM 6122 C C . ILE A 1 796 ? 8.870 11.857 25.748 1.00 95.44 796 ILE A C 1
ATOM 6124 O O . ILE A 1 796 ? 8.105 12.177 26.659 1.00 95.44 796 ILE A O 1
ATOM 6128 N N . LEU A 1 797 ? 8.861 10.618 25.247 1.00 95.44 797 LEU A N 1
ATOM 6129 C CA . LEU A 1 797 ? 7.957 9.583 25.754 1.00 95.44 797 LEU A CA 1
ATOM 6130 C C . LEU A 1 797 ? 8.204 9.291 27.246 1.00 95.44 797 LEU A C 1
ATOM 6132 O O . LEU A 1 797 ? 7.242 9.150 28.000 1.00 95.44 797 LEU A O 1
ATOM 6136 N N . LYS A 1 798 ? 9.464 9.250 27.700 1.00 93.62 798 LYS A N 1
ATOM 6137 C CA . LYS A 1 798 ? 9.806 9.100 29.127 1.00 93.62 798 LYS A CA 1
ATOM 6138 C C . LYS A 1 798 ? 9.262 10.262 29.963 1.00 93.62 798 LYS A C 1
ATOM 6140 O O . LYS A 1 798 ? 8.724 10.010 31.040 1.00 93.62 798 LYS A O 1
ATOM 6145 N N . LEU A 1 799 ? 9.341 11.507 29.475 1.00 93.62 799 LEU A N 1
ATOM 6146 C CA . LEU A 1 799 ? 8.732 12.672 30.141 1.00 93.62 799 LEU A CA 1
ATOM 6147 C C . LEU A 1 799 ? 7.211 12.518 30.268 1.00 93.62 799 LEU A C 1
ATOM 6149 O O . LEU A 1 799 ? 6.642 12.796 31.329 1.00 93.62 799 LEU A O 1
ATOM 6153 N N . MET A 1 800 ? 6.555 12.022 29.215 1.00 94.94 800 MET A N 1
ATOM 6154 C CA . MET A 1 800 ? 5.118 11.753 29.240 1.00 94.94 800 MET A CA 1
ATOM 6155 C C . MET A 1 800 ? 4.757 10.638 30.228 1.00 94.94 800 MET A C 1
ATOM 6157 O O . MET A 1 800 ? 3.818 10.802 31.004 1.00 94.94 800 MET A O 1
ATOM 6161 N N . LEU A 1 801 ? 5.516 9.535 30.256 1.00 92.75 801 LEU A N 1
ATOM 6162 C CA . LEU A 1 801 ? 5.324 8.464 31.240 1.00 92.75 801 LEU A CA 1
ATOM 6163 C C . LEU A 1 801 ? 5.508 8.969 32.673 1.00 92.75 801 LEU A C 1
ATOM 6165 O O . LEU A 1 801 ? 4.695 8.642 33.534 1.00 92.75 801 LEU A O 1
ATOM 6169 N N . ALA A 1 802 ? 6.549 9.763 32.934 1.00 92.00 802 ALA A N 1
ATOM 6170 C CA . ALA A 1 802 ? 6.811 10.314 34.259 1.00 92.00 802 ALA A CA 1
ATOM 6171 C C . ALA A 1 802 ? 5.663 11.217 34.729 1.00 92.00 802 ALA A C 1
ATOM 6173 O O . ALA A 1 802 ? 5.163 11.061 35.845 1.00 92.00 802 ALA A O 1
ATOM 6174 N N . SER A 1 803 ? 5.192 12.101 33.845 1.00 92.00 803 SER A N 1
ATOM 6175 C CA . SER A 1 803 ? 4.048 12.984 34.101 1.00 92.00 803 SER A CA 1
ATOM 6176 C C . SER A 1 803 ? 2.776 12.184 34.380 1.00 92.00 803 SER A C 1
ATOM 6178 O O . SER A 1 803 ? 2.071 12.445 35.356 1.00 92.00 803 SER A O 1
ATOM 6180 N N . HIS A 1 804 ? 2.511 11.162 33.564 1.00 92.12 804 HIS A N 1
ATOM 6181 C CA . HIS A 1 804 ? 1.356 10.287 33.719 1.00 92.12 804 HIS A CA 1
ATOM 6182 C C . HIS A 1 804 ? 1.408 9.486 35.027 1.00 92.12 804 HIS A C 1
ATOM 6184 O O . HIS A 1 804 ? 0.419 9.420 35.753 1.00 92.12 804 HIS A O 1
ATOM 6190 N N . LEU A 1 805 ? 2.563 8.920 35.380 1.00 89.00 805 LEU A N 1
ATOM 6191 C CA . LEU A 1 805 ? 2.737 8.158 36.615 1.00 89.00 805 LEU A CA 1
ATOM 6192 C C . LEU A 1 805 ? 2.558 9.032 37.865 1.00 89.00 805 LEU A C 1
ATOM 6194 O O . LEU A 1 805 ? 1.901 8.603 38.817 1.00 89.00 805 LEU A O 1
ATOM 6198 N N . ALA A 1 806 ? 3.073 10.264 37.846 1.00 87.44 806 ALA A N 1
ATOM 6199 C CA . ALA A 1 806 ? 2.845 11.236 38.912 1.00 87.44 806 ALA A CA 1
ATOM 6200 C C . ALA A 1 806 ? 1.349 11.576 39.058 1.00 87.44 806 ALA A C 1
ATOM 6202 O O . ALA A 1 806 ? 0.817 11.553 40.171 1.00 87.44 806 ALA A O 1
ATOM 6203 N N . ALA A 1 807 ? 0.647 11.807 37.942 1.00 88.75 807 ALA A N 1
ATOM 6204 C CA . ALA A 1 807 ? -0.795 12.056 37.938 1.00 88.75 807 ALA A CA 1
ATOM 6205 C C . ALA A 1 807 ? -1.606 10.856 38.450 1.00 88.75 807 ALA A C 1
ATOM 6207 O O . ALA A 1 807 ? -2.506 11.033 39.269 1.00 88.75 807 ALA A O 1
ATOM 6208 N N . MET A 1 808 ? -1.262 9.625 38.058 1.00 88.44 808 MET A N 1
ATOM 6209 C CA . MET A 1 808 ? -1.918 8.421 38.582 1.00 88.44 808 MET A CA 1
ATOM 6210 C C . MET A 1 808 ? -1.736 8.279 40.096 1.00 88.44 808 MET A C 1
ATOM 6212 O O . MET A 1 808 ? -2.697 7.971 40.799 1.00 88.44 808 MET A O 1
ATOM 6216 N N . CYS A 1 809 ? -0.531 8.527 40.620 1.00 86.06 809 CYS A N 1
ATOM 6217 C CA . CYS A 1 809 ? -0.291 8.467 42.064 1.00 86.06 809 CYS A CA 1
ATOM 6218 C C . CYS A 1 809 ? -1.101 9.538 42.808 1.00 86.06 809 CYS A C 1
ATOM 6220 O O . CYS A 1 809 ? -1.734 9.226 43.814 1.00 86.06 809 CYS A O 1
ATOM 6222 N N . GLN A 1 810 ? -1.172 10.760 42.269 1.00 84.19 810 GLN A N 1
ATOM 6223 C CA . GLN A 1 810 ? -2.030 11.823 42.801 1.00 84.19 810 GLN A CA 1
ATOM 6224 C C . GLN A 1 810 ? -3.514 11.424 42.777 1.00 84.19 810 GLN A C 1
ATOM 6226 O O . GLN A 1 810 ? -4.220 11.622 43.763 1.00 84.19 810 GLN A O 1
ATOM 6231 N N . ALA A 1 811 ? -3.993 10.811 41.694 1.00 84.94 811 ALA A N 1
ATOM 6232 C CA . ALA A 1 811 ? -5.367 10.326 41.594 1.00 84.94 811 ALA A CA 1
ATOM 6233 C C . ALA A 1 811 ? -5.680 9.236 42.639 1.00 84.94 811 ALA A C 1
ATOM 6235 O O . ALA A 1 811 ? -6.766 9.239 43.224 1.00 84.94 811 ALA A O 1
ATOM 6236 N N . VAL A 1 812 ? -4.731 8.333 42.919 1.00 83.19 812 VAL A N 1
ATOM 6237 C CA . VAL A 1 812 ? -4.851 7.329 43.993 1.00 83.19 812 VAL A CA 1
ATOM 6238 C C . VAL A 1 812 ? -4.974 8.003 45.361 1.00 83.19 812 VAL A C 1
ATOM 6240 O O . VAL A 1 812 ? -5.858 7.632 46.137 1.00 83.19 812 VAL A O 1
ATOM 6243 N N . ASP A 1 813 ? -4.158 9.022 45.639 1.00 80.25 813 ASP A N 1
ATOM 6244 C CA . ASP A 1 813 ? -4.222 9.767 46.903 1.00 80.25 813 ASP A CA 1
ATOM 6245 C C . ASP A 1 813 ? -5.563 10.482 47.077 1.00 80.25 813 ASP A C 1
ATOM 6247 O O . ASP A 1 813 ? -6.174 10.417 48.145 1.00 80.25 813 ASP A O 1
ATOM 6251 N N . LEU A 1 814 ? -6.066 11.117 46.014 1.00 79.62 814 LEU A N 1
ATOM 6252 C CA . LEU A 1 814 ? -7.358 11.807 46.029 1.00 79.62 814 LEU A CA 1
ATOM 6253 C C . LEU A 1 814 ? -8.524 10.833 46.222 1.00 79.62 814 LEU A C 1
ATOM 6255 O O . LEU A 1 814 ? -9.441 11.124 46.988 1.00 79.62 814 LEU A O 1
ATOM 6259 N N . ARG A 1 815 ? -8.475 9.646 45.605 1.00 80.12 815 ARG A N 1
ATOM 6260 C CA . ARG A 1 815 ? -9.457 8.574 45.848 1.00 80.12 815 ARG A CA 1
ATOM 6261 C C . ARG A 1 815 ? -9.433 8.094 47.296 1.00 80.12 815 ARG A C 1
ATOM 6263 O O . ARG A 1 815 ? -10.484 7.824 47.874 1.00 80.12 815 ARG A O 1
ATOM 6270 N N . GLN A 1 816 ? -8.250 7.990 47.892 1.00 77.50 816 GLN A N 1
ATOM 6271 C CA . GLN A 1 816 ? -8.109 7.586 49.286 1.00 77.50 816 GLN A CA 1
ATOM 6272 C C . GLN A 1 816 ? -8.628 8.657 50.256 1.00 77.50 816 GLN A C 1
ATOM 6274 O O . GLN A 1 816 ? -9.298 8.335 51.247 1.00 77.50 816 GLN A O 1
ATOM 6279 N N . LEU A 1 817 ? -8.359 9.927 49.954 1.00 77.00 817 LEU A N 1
ATOM 6280 C CA . LEU A 1 817 ? -8.906 11.064 50.683 1.00 77.00 817 LEU A CA 1
ATOM 6281 C C . LEU A 1 817 ? -10.438 11.077 50.599 1.00 77.00 817 LEU A C 1
ATOM 6283 O O . LEU A 1 817 ? -11.092 11.131 51.637 1.00 77.00 817 LEU A O 1
ATOM 6287 N N . GLU A 1 818 ? -11.002 10.932 49.400 1.00 77.62 818 GLU A N 1
ATOM 6288 C CA . GLU A 1 818 ? -12.448 10.862 49.159 1.00 77.62 818 GLU A CA 1
ATOM 6289 C C . GLU A 1 818 ? -13.116 9.779 50.020 1.00 77.62 818 GLU A C 1
ATOM 6291 O O . GLU A 1 818 ? -14.078 10.043 50.738 1.00 77.62 818 GLU A O 1
ATOM 6296 N N . GLU A 1 819 ? -12.559 8.567 50.062 1.00 76.50 819 GLU A N 1
ATOM 6297 C CA . GLU A 1 819 ? -13.091 7.506 50.925 1.00 76.50 819 GLU A CA 1
ATOM 6298 C C . GLU A 1 819 ? -12.996 7.824 52.420 1.00 76.50 819 GLU A C 1
ATOM 6300 O O . GLU A 1 819 ? -13.882 7.454 53.200 1.00 76.50 819 GLU A O 1
ATOM 6305 N N . THR A 1 820 ? -11.910 8.477 52.837 1.00 77.12 820 THR A N 1
ATOM 6306 C CA . THR A 1 820 ? -11.728 8.903 54.229 1.00 77.12 820 THR A CA 1
ATOM 6307 C C . THR A 1 820 ? -12.793 9.930 54.603 1.00 77.12 820 THR A C 1
ATOM 6309 O O . THR A 1 820 ? -13.429 9.800 55.650 1.00 77.12 820 THR A O 1
ATOM 6312 N N . LEU A 1 821 ? -13.046 10.897 53.721 1.00 77.50 821 LEU A N 1
ATOM 6313 C CA . LEU A 1 821 ? -14.074 11.915 53.899 1.00 77.50 821 LEU A CA 1
ATOM 6314 C C . LEU A 1 821 ? -15.477 11.300 53.922 1.00 77.50 821 LEU A C 1
ATOM 6316 O O . LEU A 1 821 ? -16.236 11.598 54.839 1.00 77.50 821 LEU A O 1
ATOM 6320 N N . VAL A 1 822 ? -15.803 10.366 53.018 1.00 80.06 822 VAL A N 1
ATOM 6321 C CA . VAL A 1 822 ? -17.082 9.627 53.039 1.00 80.06 822 VAL A CA 1
ATOM 6322 C C . VAL A 1 822 ? -17.303 8.936 54.387 1.00 80.06 822 VAL A C 1
ATOM 6324 O O . VAL A 1 822 ? -18.385 9.048 54.964 1.00 80.06 822 VAL A O 1
ATOM 6327 N N . LYS A 1 823 ? -16.285 8.262 54.942 1.00 81.44 823 LYS A N 1
ATOM 6328 C CA . LYS A 1 823 ? -16.388 7.623 56.268 1.00 81.44 823 LYS A CA 1
ATOM 6329 C C . LYS A 1 823 ? -16.614 8.643 57.382 1.00 81.44 823 LYS A C 1
ATOM 6331 O O . LYS A 1 823 ? -17.403 8.385 58.288 1.00 81.44 823 LYS A O 1
ATOM 6336 N N . VAL A 1 824 ? -15.944 9.792 57.324 1.00 82.81 824 VAL A N 1
ATOM 6337 C CA . VAL A 1 824 ? -16.112 10.879 58.299 1.00 82.81 824 VAL A CA 1
ATOM 6338 C C . VAL A 1 824 ? -17.524 11.452 58.225 1.00 82.81 824 VAL A C 1
ATOM 6340 O O . VAL A 1 824 ? -18.200 11.503 59.250 1.00 82.81 824 VAL A O 1
ATOM 6343 N N . VAL A 1 825 ? -18.027 11.758 57.026 1.00 82.31 825 VAL A N 1
ATOM 6344 C CA . VAL A 1 825 ? -19.410 12.209 56.802 1.00 82.31 825 VAL A CA 1
ATOM 6345 C C . VAL A 1 825 ? -20.409 11.176 57.328 1.00 82.31 825 VAL A C 1
ATOM 6347 O O . VAL A 1 825 ? -21.319 11.523 58.079 1.00 82.31 825 VAL A O 1
ATOM 6350 N N . GLN A 1 826 ? -20.225 9.892 57.011 1.00 85.62 826 GLN A N 1
ATOM 6351 C CA . GLN A 1 826 ? -21.081 8.812 57.512 1.00 85.62 826 GLN A CA 1
ATOM 6352 C C . GLN A 1 826 ? -21.050 8.702 59.042 1.00 85.62 826 GLN A C 1
ATOM 6354 O O . GLN A 1 826 ? -22.099 8.511 59.661 1.00 85.62 826 GLN A O 1
ATOM 6359 N N . ASN A 1 827 ? -19.881 8.851 59.667 1.00 87.19 827 ASN A N 1
ATOM 6360 C CA . ASN A 1 827 ? -19.738 8.833 61.122 1.00 87.19 827 ASN A CA 1
ATOM 6361 C C . ASN A 1 827 ? -20.425 10.037 61.773 1.00 87.19 827 ASN A C 1
ATOM 6363 O O . ASN A 1 827 ? -21.154 9.856 62.752 1.00 87.19 827 ASN A O 1
ATOM 6367 N N . VAL A 1 828 ? -20.252 11.240 61.218 1.00 86.81 828 VAL A N 1
ATOM 6368 C CA . VAL A 1 828 ? -20.916 12.464 61.687 1.00 86.81 828 VAL A CA 1
ATOM 6369 C C . VAL A 1 828 ? -22.435 12.320 61.568 1.00 86.81 828 VAL A C 1
ATOM 6371 O O . VAL A 1 828 ? -23.134 12.501 62.564 1.00 86.81 828 VAL A O 1
ATOM 6374 N N . ILE A 1 829 ? -22.947 11.891 60.408 1.00 87.12 829 ILE A N 1
ATOM 6375 C CA . ILE A 1 829 ? -24.380 11.637 60.183 1.00 87.12 829 ILE A CA 1
ATOM 6376 C C . ILE A 1 829 ? -24.905 10.582 61.154 1.00 87.12 829 ILE A C 1
ATOM 6378 O O . ILE A 1 829 ? -25.938 10.786 61.780 1.00 87.12 829 ILE A O 1
ATOM 6382 N N . SER A 1 830 ? -24.210 9.453 61.305 1.00 89.00 830 SER A N 1
ATOM 6383 C CA . SER A 1 830 ? -24.643 8.360 62.182 1.00 89.00 830 SER A CA 1
ATOM 6384 C C . SER A 1 830 ? -24.711 8.793 63.646 1.00 89.00 830 SER A C 1
ATOM 6386 O O . SER A 1 830 ? -25.659 8.434 64.349 1.00 89.00 830 SER A O 1
ATOM 6388 N N . THR A 1 831 ? -23.726 9.580 64.085 1.00 89.94 831 THR A N 1
ATOM 6389 C CA . THR A 1 831 ? -23.628 10.110 65.448 1.00 89.94 831 THR A CA 1
ATOM 6390 C C . THR A 1 831 ? -24.729 11.131 65.706 1.00 89.94 831 THR A C 1
ATOM 6392 O O . THR A 1 831 ? -25.499 10.969 66.649 1.00 89.94 831 THR A O 1
ATOM 6395 N N . LEU A 1 832 ? -24.880 12.128 64.832 1.00 88.88 832 LEU A N 1
ATOM 6396 C CA . LEU A 1 832 ? -25.905 13.163 64.970 1.00 88.88 832 LEU A CA 1
ATOM 6397 C C . LEU A 1 832 ? -27.323 12.605 64.826 1.00 88.88 832 LEU A C 1
ATOM 6399 O O . LEU A 1 832 ? -28.207 13.003 65.575 1.00 88.88 832 LEU A O 1
ATOM 6403 N N . ALA A 1 833 ? -27.552 11.639 63.932 1.00 85.94 833 ALA A N 1
ATOM 6404 C CA . ALA A 1 833 ? -28.854 10.988 63.796 1.00 85.94 833 ALA A CA 1
ATOM 6405 C C . ALA A 1 833 ? -29.267 10.270 65.090 1.00 85.94 833 ALA A C 1
ATOM 6407 O O . ALA A 1 833 ? -30.439 10.303 65.462 1.00 85.94 833 ALA A O 1
ATOM 6408 N N . ASN A 1 834 ? -28.307 9.662 65.799 1.00 87.44 834 ASN A N 1
ATOM 6409 C CA . ASN A 1 834 ? -28.551 9.066 67.111 1.00 87.44 834 ASN A CA 1
ATOM 6410 C C . ASN A 1 834 ? -28.797 10.142 68.183 1.00 87.44 834 ASN A C 1
ATOM 6412 O O . ASN A 1 834 ? -29.744 10.018 68.955 1.00 87.44 834 ASN A O 1
ATOM 6416 N N . GLU A 1 835 ? -27.973 11.195 68.222 1.00 90.12 835 GLU A N 1
ATOM 6417 C CA . GLU A 1 835 ? -28.092 12.299 69.188 1.00 90.12 835 GLU A CA 1
ATOM 6418 C C . GLU A 1 835 ? -29.421 13.067 69.046 1.00 90.12 835 GLU A C 1
ATOM 6420 O O . GLU A 1 835 ? -30.009 13.464 70.048 1.00 90.12 835 GLU A O 1
ATOM 6425 N N . CYS A 1 836 ? -29.917 13.242 67.818 1.00 86.06 836 CYS A N 1
ATOM 6426 C CA . CYS A 1 836 ? -31.189 13.904 67.507 1.00 86.06 836 CYS A CA 1
ATOM 6427 C C . CYS A 1 836 ? -32.398 12.946 67.538 1.00 86.06 836 CYS A C 1
ATOM 6429 O O . CYS A 1 836 ? -33.527 13.377 67.313 1.00 86.06 836 CYS A O 1
ATOM 6431 N N . GLY A 1 837 ? -32.195 11.649 67.802 1.00 83.62 837 GLY A N 1
ATOM 6432 C CA . GLY A 1 837 ? -33.275 10.661 67.900 1.00 83.62 837 GLY A CA 1
ATOM 6433 C C . GLY A 1 837 ? -34.043 10.436 66.591 1.00 83.62 837 GLY A C 1
ATOM 6434 O O . GLY A 1 837 ? -35.276 10.338 66.614 1.00 83.62 837 GLY A O 1
ATOM 6435 N N . LEU A 1 838 ? -33.334 10.390 65.456 1.00 82.19 838 LEU A N 1
ATOM 6436 C CA . LEU A 1 838 ? -33.917 10.121 64.139 1.00 82.19 838 LEU A CA 1
ATOM 6437 C C . LEU A 1 838 ? -34.261 8.626 63.960 1.00 82.19 838 LEU A C 1
ATOM 6439 O O . LEU A 1 838 ? -33.520 7.764 64.438 1.00 82.19 838 LEU A O 1
ATOM 6443 N N . PRO A 1 839 ? -35.346 8.284 63.235 1.00 81.75 839 PRO A N 1
ATOM 6444 C CA . PRO A 1 839 ? -35.690 6.897 62.923 1.00 81.75 839 PRO A CA 1
ATOM 6445 C C . PRO A 1 839 ? -34.598 6.164 62.125 1.00 81.75 839 PRO A C 1
ATOM 6447 O O . PRO A 1 839 ? -33.914 6.759 61.290 1.00 81.75 839 PRO A O 1
ATOM 6450 N N . ASN A 1 840 ? -34.497 4.842 62.310 1.00 81.00 840 ASN A N 1
ATOM 6451 C CA . ASN A 1 840 ? -33.509 4.005 61.613 1.00 81.00 840 ASN A CA 1
ATOM 6452 C C . ASN A 1 840 ? -33.627 4.077 60.079 1.00 81.00 840 ASN A C 1
ATOM 6454 O O . ASN A 1 840 ? -32.604 4.121 59.399 1.00 81.00 840 ASN A O 1
ATOM 6458 N N . ASP A 1 841 ? -34.846 4.152 59.537 1.00 78.44 841 ASP A N 1
ATOM 6459 C CA . ASP A 1 841 ? -35.074 4.290 58.091 1.00 78.44 841 ASP A CA 1
ATOM 6460 C C . ASP A 1 841 ? -34.551 5.634 57.558 1.00 78.44 841 ASP A C 1
ATOM 6462 O O . ASP A 1 841 ? -33.907 5.683 56.510 1.00 78.44 841 ASP A O 1
ATOM 6466 N N . THR A 1 842 ? -34.768 6.725 58.301 1.00 79.00 842 THR A N 1
ATOM 6467 C CA . THR A 1 842 ? -34.228 8.055 57.977 1.00 79.00 842 THR A CA 1
ATOM 6468 C C . THR A 1 842 ? -32.705 8.031 58.008 1.00 79.00 842 THR A C 1
ATOM 6470 O O . THR A 1 842 ? -32.057 8.456 57.055 1.00 79.00 842 THR A O 1
ATOM 6473 N N . LYS A 1 843 ? -32.121 7.451 59.062 1.00 83.56 843 LYS A N 1
ATOM 6474 C CA . LYS A 1 843 ? -30.672 7.271 59.187 1.00 83.56 843 LYS A CA 1
ATOM 6475 C C . LYS A 1 843 ? -30.089 6.470 58.018 1.00 83.56 843 LYS A C 1
ATOM 6477 O O . LYS A 1 843 ? -29.067 6.866 57.463 1.00 83.56 843 LYS A O 1
ATOM 6482 N N . ALA A 1 844 ? -30.736 5.378 57.613 1.00 82.81 844 ALA A N 1
ATOM 6483 C CA . ALA A 1 844 ? -30.294 4.558 56.487 1.00 82.81 844 ALA A CA 1
ATOM 6484 C C . ALA A 1 844 ? -30.309 5.335 55.158 1.00 82.81 844 ALA A C 1
ATOM 6486 O O . ALA A 1 844 ? -29.358 5.232 54.383 1.00 82.81 844 ALA A O 1
ATOM 6487 N N . ARG A 1 845 ? -31.337 6.162 54.918 1.00 81.75 845 ARG A N 1
ATOM 6488 C CA . ARG A 1 845 ? -31.412 7.043 53.738 1.00 81.75 845 ARG A CA 1
ATOM 6489 C C . ARG A 1 845 ? -30.310 8.104 53.739 1.00 81.75 845 ARG A C 1
ATOM 6491 O O . ARG A 1 845 ? -29.638 8.273 52.727 1.00 81.75 845 ARG A O 1
ATOM 6498 N N . LEU A 1 846 ? -30.064 8.757 54.877 1.00 82.50 846 LEU A N 1
ATOM 6499 C CA . LEU A 1 846 ? -28.997 9.758 55.009 1.00 82.50 846 LEU A CA 1
ATOM 6500 C C . LEU A 1 846 ? -27.605 9.149 54.758 1.00 82.50 846 LEU A C 1
ATOM 6502 O O . LEU A 1 846 ? -26.793 9.726 54.039 1.00 82.50 846 LEU A O 1
ATOM 6506 N N . LEU A 1 847 ? -27.343 7.948 55.287 1.00 84.69 847 LEU A N 1
ATOM 6507 C CA . LEU A 1 847 ? -26.089 7.222 55.046 1.00 84.69 847 LEU A CA 1
ATOM 6508 C C . LEU A 1 847 ? -25.934 6.756 53.592 1.00 84.69 847 LEU A C 1
ATOM 6510 O O . LEU A 1 847 ? -24.810 6.686 53.091 1.00 84.69 847 LEU A O 1
ATOM 6514 N N . TYR A 1 848 ? -27.043 6.444 52.916 1.00 82.44 848 TYR A N 1
ATOM 6515 C CA . TYR A 1 848 ? -27.043 6.123 51.491 1.00 82.44 848 TYR A CA 1
ATOM 6516 C C . TYR A 1 848 ? -26.659 7.343 50.648 1.00 82.44 848 TYR A C 1
ATOM 6518 O O . TYR A 1 848 ? -25.764 7.233 49.813 1.00 82.44 848 TYR A O 1
ATOM 6526 N N . VAL A 1 849 ? -27.254 8.512 50.913 1.00 78.00 849 VAL A N 1
ATOM 6527 C CA . VAL A 1 849 ? -26.892 9.765 50.228 1.00 78.00 849 VAL A CA 1
ATOM 6528 C C . VAL A 1 849 ? -25.420 10.104 50.448 1.00 78.00 849 VAL A C 1
ATOM 6530 O O . VAL A 1 849 ? -24.709 10.365 49.485 1.00 78.00 849 VAL A O 1
ATOM 6533 N N . ALA A 1 850 ? -24.927 9.999 51.684 1.00 77.81 850 ALA A N 1
ATOM 6534 C CA . ALA A 1 850 ? -23.519 10.241 52.001 1.00 77.81 850 ALA A CA 1
ATOM 6535 C C . ALA A 1 850 ? -22.541 9.313 51.261 1.00 77.81 850 ALA A C 1
ATOM 6537 O O . ALA A 1 850 ? -21.376 9.651 51.096 1.00 77.81 850 ALA A O 1
ATOM 6538 N N . LYS A 1 851 ? -23.001 8.134 50.826 1.00 77.88 851 LYS A N 1
ATOM 6539 C CA . LYS A 1 851 ? -22.214 7.198 50.015 1.00 77.88 851 LYS A CA 1
ATOM 6540 C C . LYS A 1 851 ? -22.321 7.482 48.512 1.00 77.88 851 LYS A C 1
ATOM 6542 O O . LYS A 1 851 ? -21.437 7.087 47.760 1.00 77.88 851 LYS A O 1
ATOM 6547 N N . ALA A 1 852 ? -23.427 8.075 48.073 1.00 72.31 852 ALA A N 1
ATOM 6548 C CA . ALA A 1 852 ? -23.762 8.254 46.664 1.00 72.31 852 ALA A CA 1
ATOM 6549 C C . ALA A 1 852 ? -23.236 9.568 46.070 1.00 72.31 852 ALA A C 1
ATOM 6551 O O . ALA A 1 852 ? -23.211 9.712 44.850 1.00 72.31 852 ALA A O 1
ATOM 6552 N N . VAL A 1 853 ? -22.844 10.523 46.914 1.00 70.06 853 VAL A N 1
ATOM 6553 C CA . VAL A 1 853 ? -22.440 11.863 46.496 1.00 70.06 853 VAL A CA 1
ATOM 6554 C C . VAL A 1 853 ? -20.927 12.045 46.706 1.00 70.06 853 VAL A C 1
ATOM 6556 O O . VAL A 1 853 ? -20.475 11.809 47.825 1.00 70.06 853 VAL A O 1
ATOM 6559 N N . PRO A 1 854 ? -20.157 12.485 45.687 1.00 67.31 854 PRO A N 1
ATOM 6560 C CA . PRO A 1 854 ? -18.726 12.765 45.829 1.00 67.31 854 PRO A CA 1
ATOM 6561 C C . PRO A 1 854 ? -18.486 13.853 46.873 1.00 67.31 854 PRO A C 1
ATOM 6563 O O . PRO A 1 854 ? -18.999 14.958 46.722 1.00 67.31 854 PRO A O 1
ATOM 6566 N N . VAL A 1 855 ? -17.754 13.541 47.938 1.00 67.81 855 VAL A N 1
ATOM 6567 C CA . VAL A 1 855 ? -17.603 14.374 49.135 1.00 67.81 855 VAL A CA 1
ATOM 6568 C C . VAL A 1 855 ? -16.591 15.506 48.935 1.00 67.81 855 VAL A C 1
ATOM 6570 O O . VAL A 1 855 ? -16.642 16.530 49.620 1.00 67.81 855 VAL A O 1
ATOM 6573 N N . TYR A 1 856 ? -15.707 15.353 47.955 1.00 62.94 856 TYR A N 1
ATOM 6574 C CA . TYR A 1 856 ? -14.672 16.316 47.623 1.00 62.94 856 TYR A CA 1
ATOM 6575 C C . TYR A 1 856 ? -15.179 17.736 47.346 1.00 62.94 856 TYR A C 1
ATOM 6577 O O . TYR A 1 856 ? -14.580 18.715 47.794 1.00 62.94 856 TYR A O 1
ATOM 6585 N N . THR A 1 857 ? -16.316 17.862 46.657 1.00 58.75 857 THR A N 1
ATOM 6586 C CA . THR A 1 857 ? -16.928 19.149 46.291 1.00 58.75 857 THR A CA 1
ATOM 6587 C C . THR A 1 857 ? -17.341 19.981 47.519 1.00 58.75 857 THR A C 1
ATOM 6589 O O . THR A 1 857 ? -17.659 21.157 47.387 1.00 58.75 857 THR A O 1
ATOM 6592 N N . TYR A 1 858 ? -17.317 19.391 48.723 1.00 60.97 858 TYR A N 1
ATOM 6593 C CA . TYR A 1 858 ? -17.759 19.991 49.988 1.00 60.97 858 TYR A CA 1
ATOM 6594 C C . TYR A 1 858 ? -16.605 20.373 50.931 1.00 60.97 858 TYR A C 1
ATOM 6596 O O . TYR A 1 858 ? -16.856 20.749 52.073 1.00 60.97 858 TYR A O 1
ATOM 6604 N N . LEU A 1 859 ? -15.342 20.272 50.494 1.00 60.78 859 LEU A N 1
ATOM 6605 C CA . LEU A 1 859 ? -14.157 20.492 51.343 1.00 60.78 859 LEU A CA 1
ATOM 6606 C C . LEU A 1 859 ? -13.953 21.938 51.838 1.00 60.78 859 LEU A C 1
ATOM 6608 O O . LEU A 1 859 ? -13.181 22.138 52.778 1.00 60.78 859 LEU A O 1
ATOM 6612 N N . GLU A 1 860 ? -14.595 22.937 51.226 1.00 56.31 860 GLU A N 1
ATOM 6613 C CA . GLU A 1 860 ? -14.488 24.356 51.620 1.00 56.31 860 GLU A CA 1
ATOM 6614 C C . GLU A 1 860 ? -15.709 24.882 52.367 1.00 56.31 860 GLU A C 1
ATOM 6616 O O . GLU A 1 860 ? -15.564 25.630 53.329 1.00 56.31 860 GLU A O 1
ATOM 6621 N N . SER A 1 861 ? -16.905 24.479 51.940 1.00 62.97 861 SER A N 1
ATOM 6622 C CA . SER A 1 861 ? -18.157 24.853 52.584 1.00 62.97 861 SER A CA 1
ATOM 6623 C C . SER A 1 861 ? -19.080 23.640 52.632 1.00 62.97 861 SER A C 1
ATOM 6625 O O . SER A 1 861 ? -20.008 23.524 51.829 1.00 62.97 861 SER A O 1
ATOM 6627 N N . PRO A 1 862 ? -18.871 22.718 53.590 1.00 63.34 862 PRO A N 1
ATOM 6628 C CA . PRO A 1 862 ? -19.770 21.579 53.782 1.00 63.34 862 PRO A CA 1
ATOM 6629 C C . PRO A 1 862 ? -21.200 21.992 54.172 1.00 63.34 862 PRO A C 1
ATOM 6631 O O . PRO A 1 862 ? -22.065 21.131 54.320 1.00 63.34 862 PRO A O 1
ATOM 6634 N N . CYS A 1 863 ? -21.433 23.303 54.301 1.00 65.00 863 CYS A N 1
ATOM 6635 C CA . CYS A 1 863 ? -22.668 23.982 54.653 1.00 65.00 863 CYS A CA 1
ATOM 6636 C C . CYS A 1 863 ? -23.347 24.763 53.527 1.00 65.00 863 CYS A C 1
ATOM 6638 O O . CYS A 1 863 ? -24.405 25.345 53.774 1.00 65.00 863 CYS A O 1
ATOM 6640 N N . ASP A 1 864 ? -22.786 24.810 52.317 1.00 67.31 864 ASP A N 1
ATOM 6641 C CA . ASP A 1 864 ? -23.441 25.516 51.217 1.00 67.31 864 ASP A CA 1
ATOM 6642 C C . ASP A 1 864 ? -24.786 24.832 50.882 1.00 67.31 864 ASP A C 1
ATOM 6644 O O . ASP A 1 864 ? -24.825 23.665 50.480 1.00 67.31 864 ASP A O 1
ATOM 6648 N N . PRO A 1 865 ? -25.925 25.530 51.031 1.00 63.44 865 PRO A N 1
ATOM 6649 C CA . PRO A 1 865 ? -27.242 24.935 50.836 1.00 63.44 865 PRO A CA 1
ATOM 6650 C C . PRO A 1 865 ? -27.532 24.546 49.378 1.00 63.44 865 PRO A C 1
ATOM 6652 O O . PRO A 1 865 ? -28.519 23.852 49.130 1.00 63.44 865 PRO A O 1
ATOM 6655 N N . THR A 1 866 ? -26.715 24.994 48.422 1.00 61.22 866 THR A N 1
ATOM 6656 C CA . THR A 1 866 ? -26.843 24.679 46.992 1.00 61.22 866 THR A CA 1
ATOM 6657 C C . THR A 1 866 ? -26.140 23.378 46.598 1.00 61.22 866 THR A C 1
ATOM 6659 O O . THR A 1 866 ? -26.322 22.886 45.483 1.00 61.22 866 THR A O 1
ATOM 6662 N N . LEU A 1 867 ? -25.372 22.789 47.516 1.00 64.75 867 LEU A N 1
ATOM 6663 C CA . LEU A 1 867 ? -24.521 21.643 47.239 1.00 64.75 867 LEU A CA 1
ATOM 6664 C C . LEU A 1 867 ? -25.299 20.302 47.235 1.00 64.75 867 LEU A C 1
ATOM 6666 O O . LEU A 1 867 ? -26.171 20.087 48.088 1.00 64.75 867 LEU A O 1
ATOM 6670 N N . PRO A 1 868 ? -24.997 19.359 46.309 1.00 65.88 868 PRO A N 1
ATOM 6671 C CA . PRO A 1 868 ? -25.778 18.128 46.125 1.00 65.88 868 PRO A CA 1
ATOM 6672 C C . PRO A 1 868 ? -25.898 17.233 47.362 1.00 65.88 868 PRO A C 1
ATOM 6674 O O . PRO A 1 868 ? -26.931 16.588 47.541 1.00 65.88 868 PRO A O 1
ATOM 6677 N N . LEU A 1 869 ? -24.882 17.202 48.232 1.00 68.00 869 LEU A N 1
ATOM 6678 C CA . LEU A 1 869 ? -24.939 16.458 49.492 1.00 68.00 869 LEU A CA 1
ATOM 6679 C C . LEU A 1 869 ? -26.034 17.014 50.407 1.00 68.00 869 LEU A C 1
ATOM 6681 O O . LEU A 1 869 ? -26.908 16.265 50.830 1.00 68.00 869 LEU A O 1
ATOM 6685 N N . LEU A 1 870 ? -26.046 18.323 50.664 1.00 69.94 870 LEU A N 1
ATOM 6686 C CA . LEU A 1 870 ? -27.063 18.954 51.507 1.00 69.94 870 LEU A CA 1
ATOM 6687 C C . LEU A 1 870 ? -28.453 18.906 50.871 1.00 69.94 870 LEU A C 1
ATOM 6689 O O . LEU A 1 870 ? -29.419 18.620 51.573 1.00 69.94 870 LEU A O 1
ATOM 6693 N N . LEU A 1 871 ? -28.566 19.094 49.554 1.00 72.38 871 LEU A N 1
ATOM 6694 C CA . LEU A 1 871 ? -29.830 18.926 48.828 1.00 72.38 871 LEU A CA 1
ATOM 6695 C C . LEU A 1 871 ? -30.360 17.488 48.924 1.00 72.38 871 LEU A C 1
ATOM 6697 O O . LEU A 1 871 ? -31.538 17.285 49.214 1.00 72.38 871 LEU A O 1
ATOM 6701 N N . GLY A 1 872 ? -29.501 16.484 48.734 1.00 71.81 872 GLY A N 1
ATOM 6702 C CA . GLY A 1 872 ? -29.866 15.071 48.838 1.00 71.81 872 GLY A CA 1
ATOM 6703 C C . GLY A 1 872 ? -30.230 14.653 50.264 1.00 71.81 872 GLY A C 1
ATOM 6704 O O . GLY A 1 872 ? -31.174 13.883 50.469 1.00 71.81 872 GLY A O 1
ATOM 6705 N N . LEU A 1 873 ? -29.525 15.189 51.265 1.00 72.31 873 LEU A N 1
ATOM 6706 C CA . LEU A 1 873 ? -29.840 14.978 52.676 1.00 72.31 873 LEU A CA 1
ATOM 6707 C C . LEU A 1 873 ? -31.179 15.643 53.031 1.00 72.31 873 LEU A C 1
ATOM 6709 O O . LEU A 1 873 ? -32.035 14.976 53.606 1.00 72.31 873 LEU A O 1
ATOM 6713 N N . LYS A 1 874 ? -31.422 16.889 52.600 1.00 73.44 874 LYS A N 1
ATOM 6714 C CA . LYS A 1 874 ? -32.713 17.588 52.756 1.00 73.44 874 LYS A CA 1
ATOM 6715 C C . LYS A 1 874 ? -33.861 16.843 52.088 1.00 73.44 874 LYS A C 1
ATOM 6717 O O . LYS A 1 874 ? -34.906 16.660 52.709 1.00 73.44 874 LYS A O 1
ATOM 6722 N N . GLN A 1 875 ? -33.656 16.355 50.865 1.00 77.75 875 GLN A N 1
ATOM 6723 C CA . GLN A 1 875 ? -34.642 15.538 50.162 1.00 77.75 875 GLN A CA 1
ATOM 6724 C C . GLN A 1 875 ? -34.926 14.240 50.927 1.00 77.75 875 GLN A C 1
ATOM 6726 O O . GLN A 1 875 ? -36.082 13.883 51.115 1.00 77.75 875 GLN A O 1
ATOM 6731 N N . SER A 1 876 ? -33.898 13.571 51.455 1.00 76.25 876 SER A N 1
ATOM 6732 C CA . SER A 1 876 ? -34.073 12.359 52.268 1.00 76.25 876 SER A CA 1
ATOM 6733 C C . SER A 1 876 ? -34.824 12.623 53.574 1.00 76.25 876 SER A C 1
ATOM 6735 O O . SER A 1 876 ? -35.643 11.796 53.991 1.00 76.25 876 SER A O 1
ATOM 6737 N N . CYS A 1 877 ? -34.576 13.767 54.217 1.00 71.69 877 CYS A N 1
ATOM 6738 C CA . CYS A 1 877 ? -35.334 14.239 55.373 1.00 71.69 877 CYS A CA 1
ATOM 6739 C C . CYS A 1 877 ? -36.808 14.471 54.999 1.00 71.69 877 CYS A C 1
ATOM 6741 O O . CYS A 1 877 ? -37.699 13.947 55.667 1.00 71.69 877 CYS A O 1
ATOM 6743 N N . PHE A 1 878 ? -37.069 15.163 53.887 1.00 74.12 878 PHE A N 1
ATOM 6744 C CA . PHE A 1 878 ? -38.413 15.433 53.368 1.00 74.12 878 PHE A CA 1
ATOM 6745 C C . PHE A 1 878 ? -39.177 14.152 52.990 1.00 74.12 878 PHE A C 1
ATOM 6747 O O . PHE A 1 878 ? -40.309 13.943 53.426 1.00 74.12 878 PHE A O 1
ATOM 6754 N N . ASP A 1 879 ? -38.538 13.231 52.269 1.00 75.81 879 ASP A N 1
ATOM 6755 C CA . ASP A 1 879 ? -39.107 11.931 51.900 1.00 75.81 879 ASP A CA 1
ATOM 6756 C C . ASP A 1 879 ? -39.390 11.057 53.127 1.00 75.81 879 ASP A C 1
ATOM 6758 O O . ASP A 1 879 ? -40.278 10.199 53.106 1.00 75.81 879 ASP A O 1
ATOM 6762 N N . SER A 1 880 ? -38.616 11.230 54.202 1.00 71.06 880 SER A N 1
ATOM 6763 C CA . SER A 1 880 ? -38.854 10.546 55.476 1.00 71.06 880 SER A CA 1
ATOM 6764 C C . SER A 1 880 ? -40.076 11.119 56.195 1.00 71.06 880 SER A C 1
ATOM 6766 O O . SER A 1 880 ? -40.902 10.343 56.675 1.00 71.06 880 SER A O 1
ATOM 6768 N N . ILE A 1 881 ? -40.239 12.448 56.204 1.00 70.44 881 ILE A N 1
ATOM 6769 C CA . ILE A 1 881 ? -41.437 13.123 56.730 1.00 70.44 881 ILE A CA 1
ATOM 6770 C C . ILE A 1 881 ? -42.687 12.650 55.967 1.00 70.44 881 ILE A C 1
ATOM 6772 O O . ILE A 1 881 ? -43.661 12.226 56.588 1.00 70.44 881 ILE A O 1
ATOM 6776 N N . LEU A 1 882 ? -42.646 12.626 54.629 1.00 69.31 882 LEU A N 1
ATOM 6777 C CA . LEU A 1 882 ? -43.756 12.156 53.787 1.00 69.31 882 LEU A CA 1
ATOM 6778 C C . LEU A 1 882 ? -44.101 10.674 54.003 1.00 69.31 882 LEU A C 1
ATOM 6780 O O . LEU A 1 882 ? -45.277 10.303 54.010 1.00 69.31 882 LEU A O 1
ATOM 6784 N N . ALA A 1 883 ? -43.089 9.816 54.158 1.00 68.19 883 ALA A N 1
ATOM 6785 C CA . ALA A 1 883 ? -43.290 8.386 54.386 1.00 68.19 883 ALA A CA 1
ATOM 6786 C C . ALA A 1 883 ? -43.926 8.097 55.756 1.00 68.19 883 ALA A C 1
ATOM 6788 O O . ALA A 1 883 ? -44.743 7.183 55.864 1.00 68.19 883 ALA A O 1
ATOM 6789 N N . LEU A 1 884 ? -43.582 8.880 56.783 1.00 64.56 884 LEU A N 1
ATOM 6790 C CA . LEU A 1 884 ? -44.105 8.725 58.143 1.00 64.56 884 LEU A CA 1
ATOM 6791 C C . LEU A 1 884 ? -45.492 9.357 58.310 1.00 64.56 884 LEU A C 1
ATOM 6793 O O . LEU A 1 884 ? -46.344 8.748 58.951 1.00 64.56 884 LEU A O 1
ATOM 6797 N N . HIS A 1 885 ? -45.773 10.478 57.635 1.00 63.56 885 HIS A N 1
ATOM 6798 C CA . HIS A 1 885 ? -47.110 11.089 57.596 1.00 63.56 885 HIS A CA 1
ATOM 6799 C C . HIS A 1 885 ? -48.185 10.143 57.023 1.00 63.56 885 HIS A C 1
ATOM 6801 O O . HIS A 1 885 ? -49.357 10.238 57.371 1.00 63.56 885 HIS A O 1
ATOM 6807 N N . LYS A 1 886 ? -47.790 9.193 56.163 1.00 57.97 886 LYS A N 1
ATOM 6808 C CA . LYS A 1 886 ? -48.685 8.165 55.608 1.00 57.97 886 LYS A CA 1
ATOM 6809 C C . LYS A 1 886 ? -48.927 6.965 56.526 1.00 57.97 886 LYS A C 1
ATOM 6811 O O . LYS A 1 886 ? -49.831 6.191 56.220 1.00 57.97 886 LYS A O 1
ATOM 6816 N N . LYS A 1 887 ? -48.102 6.741 57.559 1.00 57.62 887 LYS A N 1
ATOM 6817 C CA . LYS A 1 887 ? -48.017 5.424 58.210 1.00 57.62 887 LYS A CA 1
ATOM 6818 C C . LYS A 1 887 ? -48.688 5.324 59.574 1.00 57.62 887 LYS A C 1
ATOM 6820 O O . LYS A 1 887 ? -49.129 4.235 59.874 1.00 57.62 887 LYS A O 1
ATOM 6825 N N . ASP A 1 888 ? -48.802 6.400 60.342 1.00 51.94 888 ASP A N 1
ATOM 6826 C CA . ASP A 1 888 ? -49.616 6.507 61.564 1.00 51.94 888 ASP A CA 1
ATOM 6827 C C . ASP A 1 888 ? -49.490 7.951 62.068 1.00 51.94 888 ASP A C 1
ATOM 6829 O O . ASP A 1 888 ? -48.483 8.598 61.784 1.00 51.94 888 ASP A O 1
ATOM 6833 N N . GLY A 1 889 ? -50.484 8.463 62.800 1.00 52.50 889 GLY A N 1
ATOM 6834 C CA . GLY A 1 889 ? -50.531 9.826 63.360 1.00 52.50 889 GLY A CA 1
ATOM 6835 C C . GLY A 1 889 ? -49.472 10.124 64.432 1.00 52.50 889 GLY A C 1
ATOM 6836 O O . GLY A 1 889 ? -49.806 10.513 65.546 1.00 52.50 889 GLY A O 1
ATOM 6837 N N . ILE A 1 890 ? -48.199 9.928 64.099 1.00 51.47 890 ILE A N 1
ATOM 6838 C CA . ILE A 1 890 ? -47.037 10.441 64.816 1.00 51.47 890 ILE A CA 1
ATOM 6839 C C . ILE A 1 890 ? -47.090 11.967 64.710 1.00 51.47 890 ILE A C 1
ATOM 6841 O O . ILE A 1 890 ? -47.324 12.491 63.620 1.00 51.47 890 ILE A O 1
ATOM 6845 N N . GLU A 1 891 ? -46.868 12.671 65.822 1.00 57.62 891 GLU A N 1
ATOM 6846 C CA . GLU A 1 891 ? -46.691 14.127 65.843 1.00 57.62 891 GLU A CA 1
ATOM 6847 C C . GLU A 1 891 ? -45.581 14.516 64.853 1.00 57.62 891 GLU A C 1
ATOM 6849 O O . GLU A 1 891 ? -44.385 14.391 65.122 1.00 57.62 891 GLU A O 1
ATOM 6854 N N . THR A 1 892 ? -45.981 14.947 63.657 1.00 60.72 892 THR A N 1
ATOM 6855 C CA . THR A 1 892 ? -45.076 15.400 62.595 1.00 60.72 892 THR A CA 1
ATOM 6856 C C . THR A 1 892 ? -44.189 16.543 63.068 1.00 60.72 892 THR A C 1
ATOM 6858 O O . THR A 1 892 ? -43.041 16.634 62.639 1.00 60.72 892 THR A O 1
ATOM 6861 N N . ASP A 1 893 ? -44.692 17.345 64.006 1.00 62.00 893 ASP A N 1
ATOM 6862 C CA . ASP A 1 893 ? -44.004 18.496 64.580 1.00 62.00 893 ASP A CA 1
ATOM 6863 C C . ASP A 1 893 ? -42.725 18.068 65.321 1.00 62.00 893 ASP A C 1
ATOM 6865 O O . ASP A 1 893 ? -41.658 18.633 65.089 1.00 62.00 893 ASP A O 1
ATOM 6869 N N . THR A 1 894 ? -42.757 16.970 66.091 1.00 69.25 894 THR A N 1
ATOM 6870 C CA . THR A 1 894 ? -41.583 16.494 66.844 1.00 69.25 894 THR A CA 1
ATOM 6871 C C . THR A 1 894 ? -40.468 15.957 65.942 1.00 69.25 894 THR A C 1
ATOM 6873 O O . THR A 1 894 ? -39.295 16.018 66.309 1.00 69.25 894 THR A O 1
ATOM 6876 N N . LEU A 1 895 ? -40.798 15.383 64.779 1.00 70.38 895 LEU A N 1
ATOM 6877 C CA . LEU A 1 895 ? -39.797 14.897 63.821 1.00 70.38 895 LEU A CA 1
ATOM 6878 C C . LEU A 1 895 ? -39.200 16.047 63.005 1.00 70.38 895 LEU A C 1
ATOM 6880 O O . LEU A 1 895 ? -37.998 16.038 62.746 1.00 70.38 895 LEU A O 1
ATOM 6884 N N . VAL A 1 896 ? -40.024 17.027 62.624 1.00 71.38 896 VAL A N 1
ATOM 6885 C CA . VAL A 1 896 ? -39.575 18.253 61.951 1.00 71.38 896 VAL A CA 1
ATOM 6886 C C . VAL A 1 896 ? -38.581 19.006 62.837 1.00 71.38 896 VAL A C 1
ATOM 6888 O O . VAL A 1 896 ? -37.504 19.355 62.356 1.00 71.38 896 VAL A O 1
ATOM 6891 N N . ASP A 1 897 ? -38.862 19.137 64.136 1.00 77.25 897 ASP A N 1
ATOM 6892 C CA . ASP A 1 897 ? -37.948 19.765 65.098 1.00 77.25 897 ASP A CA 1
ATOM 6893 C C . ASP A 1 897 ? -36.619 19.001 65.231 1.00 77.25 897 ASP A C 1
ATOM 6895 O O . ASP A 1 897 ? -35.540 19.597 65.221 1.00 77.25 897 ASP A O 1
ATOM 6899 N N . ARG A 1 898 ? -36.666 17.661 65.293 1.00 80.25 898 ARG A N 1
ATOM 6900 C CA . ARG A 1 898 ? -35.456 16.815 65.346 1.00 80.25 898 ARG A CA 1
ATOM 6901 C C . ARG A 1 898 ? -34.616 16.909 64.076 1.00 80.25 898 ARG A C 1
ATOM 6903 O O . ARG A 1 898 ? -33.390 16.858 64.157 1.00 80.25 898 ARG A O 1
ATOM 6910 N N . LEU A 1 899 ? -35.257 17.020 62.914 1.00 74.50 899 LEU A N 1
ATOM 6911 C CA . LEU A 1 899 ? -34.581 17.174 61.626 1.00 74.50 899 LEU A CA 1
ATOM 6912 C C . LEU A 1 899 ? -33.974 18.572 61.467 1.00 74.50 899 LEU A C 1
ATOM 6914 O O . LEU A 1 899 ? -32.854 18.676 60.975 1.00 74.50 899 LEU A O 1
ATOM 6918 N N . ALA A 1 900 ? -34.658 19.618 61.937 1.00 75.56 900 ALA A N 1
ATOM 6919 C CA . ALA A 1 900 ? -34.127 20.979 61.965 1.00 75.56 900 ALA A CA 1
ATOM 6920 C C . ALA A 1 900 ? -32.897 21.091 62.884 1.00 75.56 900 ALA A C 1
ATOM 6922 O O . ALA A 1 900 ? -31.890 21.694 62.511 1.00 75.56 900 ALA A O 1
ATOM 6923 N N . GLU A 1 901 ? -32.940 20.451 64.057 1.00 82.25 901 GLU A N 1
ATOM 6924 C CA . GLU A 1 901 ? -31.795 20.392 64.973 1.00 82.25 901 GLU A CA 1
ATOM 6925 C C . GLU A 1 901 ? -30.639 19.552 64.404 1.00 82.25 901 GLU A C 1
ATOM 6927 O O . GLU A 1 901 ? -29.472 19.927 64.535 1.00 82.25 901 GLU A O 1
ATOM 6932 N N . PHE A 1 902 ? -30.945 18.440 63.724 1.00 84.06 902 PHE A N 1
ATOM 6933 C CA . PHE A 1 902 ? -29.947 17.646 63.006 1.00 84.06 902 PHE A CA 1
ATOM 6934 C C . PHE A 1 902 ? -29.254 18.471 61.917 1.00 84.06 902 PHE A C 1
ATOM 6936 O O . PHE A 1 902 ? -28.028 18.495 61.881 1.00 84.06 902 PHE A O 1
ATOM 6943 N N . GLU A 1 903 ? -30.009 19.175 61.068 1.00 76.69 903 GLU A N 1
ATOM 6944 C CA . GLU A 1 903 ? -29.464 20.014 59.993 1.00 76.69 903 GLU A CA 1
ATOM 6945 C C . GLU A 1 903 ? -28.549 21.114 60.549 1.00 76.69 903 GLU A C 1
ATOM 6947 O O . GLU A 1 903 ? -27.428 21.288 60.070 1.00 76.69 903 GLU A O 1
ATOM 6952 N N . LYS A 1 904 ? -28.986 21.795 61.616 1.00 78.88 904 LYS A N 1
ATOM 6953 C CA . LYS A 1 904 ? -28.213 22.854 62.272 1.00 78.88 904 LYS A CA 1
ATOM 6954 C C . LYS A 1 904 ? -26.869 22.349 62.804 1.00 78.88 904 LYS A C 1
ATOM 6956 O O . LYS A 1 904 ? -25.850 23.001 62.608 1.00 78.88 904 LYS A O 1
ATOM 6961 N N . ARG A 1 905 ? -26.851 21.184 63.462 1.00 85.06 905 ARG A N 1
ATOM 6962 C CA . ARG A 1 905 ? -25.633 20.608 64.068 1.00 85.06 905 ARG A CA 1
ATOM 6963 C C . ARG A 1 905 ? -24.737 19.881 63.070 1.00 85.06 905 ARG A C 1
ATOM 6965 O O . ARG A 1 905 ? -23.534 19.762 63.306 1.00 85.06 905 ARG A O 1
ATOM 6972 N N . LEU A 1 906 ? -25.315 19.367 61.986 1.00 82.44 906 LEU A N 1
ATOM 6973 C CA . LEU A 1 906 ? -24.587 18.682 60.920 1.00 82.44 906 LEU A CA 1
ATOM 6974 C C . LEU A 1 906 ? -23.537 19.599 60.311 1.00 82.44 906 LEU A C 1
ATOM 6976 O O . LEU A 1 906 ? -22.393 19.188 60.142 1.00 82.44 906 LEU A O 1
ATOM 6980 N N . CYS A 1 907 ? -23.932 20.839 60.065 1.00 76.25 907 CYS A N 1
ATOM 6981 C CA . CYS A 1 907 ? -23.105 21.851 59.450 1.00 76.25 907 CYS A CA 1
ATOM 6982 C C . CYS A 1 907 ? -21.795 22.117 60.207 1.00 76.25 907 CYS A C 1
ATOM 6984 O O . CYS A 1 907 ? -20.710 21.818 59.705 1.00 76.25 907 CYS A O 1
ATOM 6986 N N . ASP A 1 908 ? -21.908 22.551 61.464 1.00 78.06 908 ASP A N 1
ATOM 6987 C CA . ASP A 1 908 ? -20.759 22.876 62.315 1.00 78.06 908 ASP A CA 1
ATOM 6988 C C . ASP A 1 908 ? -19.827 21.669 62.516 1.00 78.06 908 ASP A C 1
ATOM 6990 O O . ASP A 1 908 ? -18.603 21.800 62.616 1.00 78.06 908 ASP A O 1
ATOM 6994 N N . ARG A 1 909 ? -20.394 20.458 62.603 1.00 84.06 909 ARG A N 1
ATOM 6995 C CA . ARG A 1 909 ? -19.611 19.243 62.855 1.00 84.06 909 ARG A CA 1
ATOM 6996 C C . ARG A 1 909 ? -18.890 18.755 61.603 1.00 84.06 909 ARG A C 1
ATOM 6998 O O . ARG A 1 909 ? -17.746 18.324 61.712 1.00 84.06 909 ARG A O 1
ATOM 7005 N N . LEU A 1 910 ? -19.522 18.848 60.432 1.00 81.25 910 LEU A N 1
ATOM 7006 C CA . LEU A 1 910 ? -18.873 18.530 59.161 1.00 81.25 910 LEU A CA 1
ATOM 7007 C C . LEU A 1 910 ? -17.728 19.498 58.864 1.00 81.25 910 LEU A C 1
ATOM 7009 O O . LEU A 1 910 ? -16.650 19.043 58.495 1.00 81.25 910 LEU A O 1
ATOM 7013 N N . GLU A 1 911 ? -17.921 20.799 59.083 1.00 77.50 911 GLU A N 1
ATOM 7014 C CA . GLU A 1 911 ? -16.889 21.809 58.825 1.00 77.50 911 GLU A CA 1
ATOM 7015 C C . GLU A 1 911 ? -15.616 21.558 59.641 1.00 77.50 911 GLU A C 1
ATOM 7017 O O . GLU A 1 911 ? -14.513 21.541 59.089 1.00 77.50 911 GLU A O 1
ATOM 7022 N N . ASN A 1 912 ? -15.756 21.251 60.932 1.00 80.44 912 ASN A N 1
ATOM 7023 C CA . ASN A 1 912 ? -14.620 20.946 61.801 1.00 80.44 912 ASN A CA 1
ATOM 7024 C C . ASN A 1 912 ? -13.912 19.631 61.428 1.00 80.44 912 ASN A C 1
ATOM 7026 O O . ASN A 1 912 ? -12.687 19.605 61.281 1.00 80.44 912 ASN A O 1
ATOM 7030 N N . GLU A 1 913 ? -14.665 18.540 61.266 1.00 81.75 913 GLU A N 1
ATOM 7031 C CA . GLU A 1 913 ? -14.101 17.206 61.017 1.00 81.75 913 GLU A CA 1
ATOM 7032 C C . GLU A 1 913 ? -13.469 17.106 59.619 1.00 81.75 913 GLU A C 1
ATOM 7034 O O . GLU A 1 913 ? -12.361 16.589 59.468 1.00 81.75 913 GLU A O 1
ATOM 7039 N N . MET A 1 914 ? -14.120 17.655 58.587 1.00 77.00 914 MET A N 1
ATOM 7040 C CA . MET A 1 914 ? -13.579 17.649 57.223 1.00 77.00 914 MET A CA 1
ATOM 7041 C C . MET A 1 914 ? -12.345 18.549 57.100 1.00 77.00 914 MET A C 1
ATOM 7043 O O . MET A 1 914 ? -11.361 18.148 56.475 1.00 77.00 914 MET A O 1
ATOM 7047 N N . THR A 1 915 ? -12.335 19.716 57.759 1.00 74.62 915 THR A N 1
ATOM 7048 C CA . THR A 1 915 ? -11.148 20.588 57.804 1.00 74.62 915 THR A CA 1
ATOM 7049 C C . THR A 1 915 ? -9.973 19.900 58.498 1.00 74.62 915 THR A C 1
ATOM 7051 O O . THR A 1 915 ? -8.839 19.987 58.023 1.00 74.62 915 THR A O 1
ATOM 7054 N N . ALA A 1 916 ? -10.220 19.169 59.591 1.00 76.50 916 ALA A N 1
ATOM 7055 C CA . ALA A 1 916 ? -9.179 18.423 60.293 1.00 76.50 916 ALA A CA 1
ATOM 7056 C C . ALA A 1 916 ? -8.544 17.342 59.403 1.00 76.50 916 ALA A C 1
ATOM 7058 O O . ALA A 1 916 ? -7.317 17.223 59.363 1.00 76.50 916 ALA A O 1
ATOM 7059 N N . VAL A 1 917 ? -9.358 16.598 58.646 1.00 75.62 917 VAL A N 1
ATOM 7060 C CA . VAL A 1 917 ? -8.882 15.589 57.684 1.00 75.62 917 VAL A CA 1
ATOM 7061 C C . VAL A 1 917 ? -8.076 16.238 56.561 1.00 75.62 917 VAL A C 1
ATOM 7063 O O . VAL A 1 917 ? -6.990 15.754 56.242 1.00 75.62 917 VAL A O 1
ATOM 7066 N N . ARG A 1 918 ? -8.555 17.360 56.008 1.00 71.00 918 ARG A N 1
ATOM 7067 C CA . ARG A 1 918 ? -7.863 18.104 54.945 1.00 71.00 918 ARG A CA 1
ATOM 7068 C C . ARG A 1 918 ? -6.477 18.566 55.388 1.00 71.00 918 ARG A C 1
ATOM 7070 O O . ARG A 1 918 ? -5.487 18.234 54.747 1.00 71.00 918 ARG A O 1
ATOM 7077 N N . VAL A 1 919 ? -6.384 19.248 56.533 1.00 71.38 919 VAL A N 1
ATOM 7078 C CA . VAL A 1 919 ? -5.105 19.734 57.089 1.00 71.38 919 VAL A CA 1
ATOM 7079 C C . VAL A 1 919 ? -4.152 18.578 57.404 1.00 71.38 919 VAL A C 1
ATOM 7081 O O . VAL A 1 919 ? -2.934 18.716 57.272 1.00 71.38 919 VAL A O 1
ATOM 7084 N N . LEU A 1 920 ? -4.682 17.429 57.828 1.00 70.44 920 LEU A N 1
ATOM 7085 C CA . LEU A 1 920 ? -3.888 16.231 58.078 1.00 70.44 920 LEU A CA 1
ATOM 7086 C C . LEU A 1 920 ? -3.284 15.681 56.774 1.00 70.44 920 LEU A C 1
ATOM 7088 O O . LEU A 1 920 ? -2.085 15.405 56.748 1.00 70.44 920 LEU A O 1
ATOM 7092 N N . TYR A 1 921 ? -4.078 15.569 55.705 1.00 69.69 921 TYR A N 1
ATOM 7093 C CA . TYR A 1 921 ? -3.610 15.127 54.385 1.00 69.69 921 TYR A CA 1
ATOM 7094 C C . TYR A 1 921 ? -2.646 16.132 53.738 1.00 69.69 921 TYR A C 1
ATOM 7096 O O . TYR A 1 921 ? -1.621 15.713 53.212 1.00 69.69 921 TYR A O 1
ATOM 7104 N N . GLU A 1 922 ? -2.884 17.442 53.865 1.00 66.75 922 GLU A N 1
ATOM 7105 C CA . GLU A 1 922 ? -1.954 18.491 53.408 1.00 66.75 922 GLU A CA 1
ATOM 7106 C C . GLU A 1 922 ? -0.578 18.394 54.098 1.00 66.75 922 GLU A C 1
ATOM 7108 O O . GLU A 1 922 ? 0.450 18.631 53.471 1.00 66.75 922 GLU A O 1
ATOM 7113 N N . LYS A 1 923 ? -0.535 18.044 55.395 1.00 65.06 923 LYS A N 1
ATOM 7114 C CA . LYS A 1 923 ? 0.716 18.004 56.183 1.00 65.06 923 LYS A CA 1
ATOM 7115 C C . LYS A 1 923 ? 1.461 16.675 56.140 1.00 65.06 923 LYS A C 1
ATOM 7117 O O . LYS A 1 923 ? 2.677 16.658 56.307 1.00 65.06 923 LYS A O 1
ATOM 7122 N N . LYS A 1 924 ? 0.740 15.558 56.055 1.00 61.16 924 LYS A N 1
ATOM 7123 C CA . LYS A 1 924 ? 1.303 14.206 56.204 1.00 61.16 924 LYS A CA 1
ATOM 7124 C C . LYS A 1 924 ? 1.102 13.330 54.961 1.00 61.16 924 LYS A C 1
ATOM 7126 O O . LYS A 1 924 ? 1.628 12.221 54.941 1.00 61.16 924 LYS A O 1
ATOM 7131 N N . GLY A 1 925 ? 0.379 13.802 53.942 1.00 64.69 925 GLY A N 1
ATOM 7132 C CA . GLY A 1 925 ? 0.137 13.075 52.695 1.00 64.69 925 GLY A CA 1
ATOM 7133 C C . GLY A 1 925 ? -0.475 11.690 52.916 1.00 64.69 925 GLY A C 1
ATOM 7134 O O . GLY A 1 925 ? -1.270 11.476 53.837 1.00 64.69 925 GLY A O 1
ATOM 7135 N N . HIS A 1 926 ? -0.042 10.722 52.108 1.00 57.53 926 HIS A N 1
ATOM 7136 C CA . HIS A 1 926 ? -0.437 9.312 52.196 1.00 57.53 926 HIS A CA 1
ATOM 7137 C C . HIS A 1 926 ? 0.024 8.615 53.490 1.00 57.53 926 HIS A C 1
ATOM 7139 O O . HIS A 1 926 ? -0.597 7.644 53.920 1.00 57.53 926 HIS A O 1
ATOM 7145 N N . LYS A 1 927 ? 1.037 9.151 54.193 1.00 60.38 927 LYS A N 1
ATOM 7146 C CA . LYS A 1 927 ? 1.528 8.636 55.495 1.00 60.38 927 LYS A CA 1
ATOM 7147 C C . LYS A 1 927 ? 0.507 8.809 56.638 1.00 60.38 927 LYS A C 1
ATOM 7149 O O . LYS A 1 927 ? 0.739 8.375 57.767 1.00 60.38 927 LYS A O 1
ATOM 7154 N N . THR A 1 928 ? -0.635 9.449 56.376 1.00 52.41 928 THR A N 1
ATOM 7155 C CA . THR A 1 928 ? -1.787 9.532 57.292 1.00 52.41 928 THR A CA 1
ATOM 7156 C C . THR A 1 928 ? -2.576 8.227 57.405 1.00 52.41 928 THR A C 1
ATOM 7158 O O . THR A 1 928 ? -3.196 7.984 58.443 1.00 52.41 928 THR A O 1
ATOM 7161 N N . ALA A 1 929 ? -2.527 7.378 56.375 1.00 49.16 929 ALA A N 1
ATOM 7162 C CA . ALA A 1 929 ? -3.322 6.158 56.273 1.00 49.16 929 ALA A CA 1
ATOM 7163 C C . ALA A 1 929 ? -2.924 5.080 57.297 1.00 49.16 929 ALA A C 1
ATOM 7165 O O . ALA A 1 929 ? -3.797 4.423 57.869 1.00 49.16 929 ALA A O 1
ATOM 7166 N N . ASP A 1 930 ? -1.626 4.969 57.602 1.00 46.44 930 ASP A N 1
ATOM 7167 C CA . ASP A 1 930 ? -1.086 3.952 58.517 1.00 46.44 930 ASP A CA 1
ATOM 7168 C C . ASP A 1 930 ? -1.532 4.134 59.979 1.00 46.44 930 ASP A C 1
ATOM 7170 O O . ASP A 1 930 ? -1.583 3.165 60.732 1.00 46.44 930 ASP A O 1
ATOM 7174 N N . ASN A 1 931 ? -1.902 5.350 60.400 1.00 41.59 931 ASN A N 1
ATOM 7175 C CA . ASN A 1 931 ? -2.246 5.634 61.802 1.00 41.59 931 ASN A CA 1
ATOM 7176 C C . ASN A 1 931 ? -3.752 5.570 62.121 1.00 41.59 931 ASN A C 1
ATOM 7178 O O . ASN A 1 931 ? -4.110 5.518 63.294 1.00 41.59 931 ASN A O 1
ATOM 7182 N N . ASN A 1 932 ? -4.638 5.565 61.116 1.00 43.78 932 ASN A N 1
ATOM 7183 C CA . ASN A 1 932 ? -6.090 5.724 61.310 1.00 43.78 932 ASN A CA 1
ATOM 7184 C C . ASN A 1 932 ? -6.942 4.521 60.848 1.00 43.78 932 ASN A C 1
ATOM 7186 O O . ASN A 1 932 ? -8.144 4.674 60.630 1.00 43.78 932 ASN A O 1
ATOM 7190 N N . ASN A 1 933 ? -6.367 3.319 60.688 1.00 43.81 933 ASN A N 1
ATOM 7191 C CA . ASN A 1 933 ? -7.070 2.134 60.147 1.00 43.81 933 ASN A CA 1
ATOM 7192 C C . ASN A 1 933 ? -7.697 2.356 58.748 1.00 43.81 933 ASN A C 1
ATOM 7194 O O . ASN A 1 933 ? -8.579 1.605 58.315 1.00 43.81 933 ASN A O 1
ATOM 7198 N N . ALA A 1 934 ? -7.249 3.372 58.007 1.00 47.22 934 ALA A N 1
ATOM 7199 C CA . ALA A 1 934 ? -7.631 3.564 56.618 1.00 47.22 934 ALA A CA 1
ATOM 7200 C C . ALA A 1 934 ? -6.734 2.667 55.758 1.00 47.22 934 ALA A C 1
ATOM 7202 O O . ALA A 1 934 ? -5.683 3.108 55.308 1.00 47.22 934 ALA A O 1
ATOM 7203 N N . LEU A 1 935 ? -7.125 1.398 55.562 1.00 49.12 935 LEU A N 1
ATOM 7204 C CA . LEU A 1 935 ? -6.448 0.514 54.605 1.00 49.12 935 LEU A CA 1
ATOM 7205 C C . LEU A 1 935 ? -6.250 1.268 53.282 1.00 49.12 935 LEU A C 1
ATOM 7207 O O . LEU A 1 935 ? -7.226 1.727 52.680 1.00 49.12 935 LEU A O 1
ATOM 7211 N N . LEU A 1 936 ? -4.998 1.380 52.835 1.00 55.97 936 LEU A N 1
ATOM 7212 C CA . LEU A 1 936 ? -4.673 1.732 51.457 1.00 55.97 936 LEU A CA 1
ATOM 7213 C C . LEU A 1 936 ? -5.445 0.734 50.590 1.00 55.97 936 LEU A C 1
ATOM 7215 O O . LEU A 1 936 ? -5.126 -0.443 50.624 1.00 55.97 936 LEU A O 1
ATOM 7219 N N . ARG A 1 937 ? -6.468 1.131 49.822 1.00 59.59 937 ARG A N 1
ATOM 7220 C CA . ARG A 1 937 ? -7.158 0.171 48.928 1.00 59.59 937 ARG A CA 1
ATOM 7221 C C . ARG A 1 937 ? -6.255 -0.377 47.830 1.00 59.59 937 ARG A C 1
ATOM 7223 O O . ARG A 1 937 ? -6.553 -1.407 47.238 1.00 59.59 937 ARG A O 1
ATOM 7230 N N . ILE A 1 938 ? -5.136 0.297 47.586 1.00 67.62 938 ILE A N 1
ATOM 7231 C CA . ILE A 1 938 ? -4.054 -0.239 46.775 1.00 67.62 938 ILE A CA 1
ATOM 7232 C C . ILE A 1 938 ? -3.336 -1.420 47.470 1.00 67.62 938 ILE A C 1
ATOM 7234 O O . ILE A 1 938 ? -2.626 -2.167 46.805 1.00 67.62 938 ILE A O 1
ATOM 7238 N N . GLN A 1 939 ? -3.555 -1.683 48.769 1.00 69.31 939 GLN A N 1
ATOM 7239 C CA . GLN A 1 939 ? -3.162 -2.943 49.414 1.00 69.31 939 GLN A CA 1
ATOM 7240 C C . GLN A 1 939 ? -3.868 -4.115 48.729 1.00 69.31 939 GLN A C 1
ATOM 7242 O O . GLN A 1 939 ? -5.092 -4.208 48.711 1.00 69.31 939 GLN A O 1
ATOM 7247 N N . GLY A 1 940 ? -3.067 -5.014 48.157 1.00 71.00 940 GLY A N 1
ATOM 7248 C CA . GLY A 1 940 ? -3.538 -6.136 47.341 1.00 71.00 940 GLY A CA 1
ATOM 7249 C C . GLY A 1 940 ? -3.575 -5.844 45.838 1.00 71.00 940 GLY A C 1
ATOM 7250 O O . GLY A 1 940 ? -3.706 -6.779 45.050 1.00 71.00 940 GLY A O 1
ATOM 7251 N N . SER A 1 941 ? -3.396 -4.586 45.418 1.00 80.94 941 SER A N 1
ATOM 7252 C CA . SER A 1 941 ? -3.145 -4.260 44.015 1.00 80.94 941 SER A CA 1
ATOM 7253 C C . SER A 1 941 ? -1.757 -4.737 43.609 1.00 80.94 941 SER A C 1
ATOM 7255 O O . SER A 1 941 ? -0.770 -4.476 44.301 1.00 80.94 941 SER A O 1
ATOM 7257 N N . LYS A 1 942 ? -1.662 -5.355 42.430 1.00 82.12 942 LYS A N 1
ATOM 7258 C CA . LYS A 1 942 ? -0.371 -5.678 41.807 1.00 82.12 942 LYS A CA 1
ATOM 7259 C C . LYS A 1 942 ? 0.453 -4.427 41.470 1.00 82.12 942 LYS A C 1
ATOM 7261 O O . LYS A 1 942 ? 1.653 -4.537 41.275 1.00 82.12 942 LYS A O 1
ATOM 7266 N N . PHE A 1 943 ? -0.170 -3.246 41.452 1.00 83.12 943 PHE A N 1
ATOM 7267 C CA . PHE A 1 943 ? 0.489 -1.963 41.187 1.00 83.12 943 PHE A CA 1
ATOM 7268 C C . PHE A 1 943 ? 0.990 -1.242 42.451 1.00 83.12 943 PHE A C 1
ATOM 7270 O O . PHE A 1 943 ? 1.588 -0.173 42.343 1.00 83.12 943 PHE A O 1
ATOM 7277 N N . LEU A 1 944 ? 0.783 -1.810 43.649 1.00 82.75 944 LEU A N 1
ATOM 7278 C CA . LEU A 1 944 ? 1.279 -1.233 44.905 1.00 82.75 944 LEU A CA 1
ATOM 7279 C C . LEU A 1 944 ? 2.789 -0.928 44.896 1.00 82.75 944 LEU A C 1
ATOM 7281 O O . LEU A 1 944 ? 3.149 0.138 45.400 1.00 82.75 944 LEU A O 1
ATOM 7285 N N . PRO A 1 945 ? 3.669 -1.789 44.341 1.00 83.38 945 PRO A N 1
ATOM 7286 C CA . PRO A 1 945 ? 5.097 -1.493 44.300 1.00 83.38 945 PRO A CA 1
ATOM 7287 C C . PRO A 1 945 ? 5.427 -0.203 43.550 1.00 83.38 945 PRO A C 1
ATOM 7289 O O . PRO A 1 945 ? 6.204 0.598 44.051 1.00 83.38 945 PRO A O 1
ATOM 7292 N N . PHE A 1 946 ? 4.779 0.055 42.409 1.00 83.00 946 PHE A N 1
ATOM 7293 C CA . PHE A 1 946 ? 4.997 1.281 41.633 1.00 83.00 946 PHE A CA 1
ATOM 7294 C C . PHE A 1 946 ? 4.551 2.531 42.390 1.00 83.00 946 PHE A C 1
ATOM 7296 O O . PHE A 1 946 ? 5.273 3.522 42.425 1.00 83.00 946 PHE A O 1
ATOM 7303 N N . TYR A 1 947 ? 3.385 2.478 43.038 1.00 85.69 947 TYR A N 1
ATOM 7304 C CA . TYR A 1 947 ? 2.904 3.592 43.852 1.00 85.69 947 TYR A CA 1
ATOM 7305 C C . TYR A 1 947 ? 3.849 3.886 45.026 1.00 85.69 947 TYR A C 1
ATOM 7307 O O . TYR A 1 947 ? 4.210 5.040 45.242 1.00 85.69 947 TYR A O 1
ATOM 7315 N N . ARG A 1 948 ? 4.303 2.852 45.751 1.00 83.75 948 ARG A N 1
ATOM 7316 C CA . ARG A 1 948 ? 5.269 3.011 46.853 1.00 83.75 948 ARG A CA 1
ATOM 7317 C C . ARG A 1 948 ? 6.617 3.514 46.368 1.00 83.75 948 ARG A C 1
ATOM 7319 O O . ARG A 1 948 ? 7.187 4.393 46.993 1.00 83.75 948 ARG A O 1
ATOM 7326 N N . PHE A 1 949 ? 7.101 3.022 45.237 1.00 86.12 949 PHE A N 1
ATOM 7327 C CA . PHE A 1 949 ? 8.331 3.526 44.647 1.00 86.12 949 PHE A CA 1
ATOM 7328 C C . PHE A 1 949 ? 8.232 5.040 44.387 1.00 86.12 949 PHE A C 1
ATOM 7330 O O . PHE A 1 949 ? 9.077 5.815 44.826 1.00 86.12 949 PHE A O 1
ATOM 7337 N N . VAL A 1 950 ? 7.141 5.490 43.761 1.00 85.94 950 VAL A N 1
ATOM 7338 C CA . VAL A 1 950 ? 6.929 6.913 43.458 1.00 85.94 950 VAL A CA 1
ATOM 7339 C C . VAL A 1 950 ? 6.724 7.753 44.723 1.00 85.94 950 VAL A C 1
ATOM 7341 O O . VAL A 1 950 ? 7.291 8.840 44.834 1.00 85.94 950 VAL A O 1
ATOM 7344 N N . ARG A 1 951 ? 5.922 7.290 45.685 1.00 83.62 951 ARG A N 1
ATOM 7345 C CA . ARG A 1 951 ? 5.541 8.074 46.873 1.00 83.62 951 ARG A CA 1
ATOM 7346 C C . ARG A 1 951 ? 6.522 7.970 48.039 1.00 83.62 951 ARG A C 1
ATOM 7348 O O . ARG A 1 951 ? 6.788 8.974 48.694 1.00 83.62 951 ARG A O 1
ATOM 7355 N N . ASP A 1 952 ? 7.060 6.785 48.301 1.00 82.44 952 ASP A N 1
ATOM 7356 C CA . ASP A 1 952 ? 7.934 6.513 49.445 1.00 82.44 952 ASP A CA 1
ATOM 7357 C C . ASP A 1 952 ? 9.414 6.638 49.079 1.00 82.44 952 ASP A C 1
ATOM 7359 O O . ASP A 1 952 ? 10.153 7.320 49.786 1.00 82.44 952 ASP A O 1
ATOM 7363 N N . GLU A 1 953 ? 9.856 6.007 47.985 1.00 85.38 953 GLU A N 1
ATOM 7364 C CA . GLU A 1 953 ? 11.286 5.972 47.632 1.00 85.38 953 GLU A CA 1
ATOM 7365 C C . GLU A 1 953 ? 11.759 7.257 46.948 1.00 85.38 953 GLU A C 1
ATOM 7367 O O . GLU A 1 953 ? 12.826 7.773 47.279 1.00 85.38 953 GLU A O 1
ATOM 7372 N N . LEU A 1 954 ? 10.968 7.806 46.019 1.00 84.69 954 LEU A N 1
ATOM 7373 C CA . LEU A 1 954 ? 11.282 9.091 45.380 1.00 84.69 954 LEU A CA 1
ATOM 7374 C C . LEU A 1 954 ? 10.869 10.303 46.232 1.00 84.69 954 LEU A C 1
ATOM 7376 O O . LEU A 1 954 ? 11.222 11.438 45.900 1.00 84.69 954 LEU A O 1
ATOM 7380 N N . ASP A 1 955 ? 10.143 10.081 47.331 1.00 82.62 955 ASP A N 1
ATOM 7381 C CA . ASP A 1 955 ? 9.620 11.135 48.210 1.00 82.62 955 ASP A CA 1
ATOM 7382 C C . ASP A 1 955 ? 8.838 12.196 47.410 1.00 82.62 955 ASP A C 1
ATOM 7384 O O . ASP A 1 955 ? 9.138 13.394 47.448 1.00 82.62 955 ASP A O 1
ATOM 7388 N N . THR A 1 956 ? 7.877 11.738 46.598 1.00 79.25 956 THR A N 1
ATOM 7389 C CA . THR A 1 956 ? 6.897 12.623 45.950 1.00 79.25 956 THR A CA 1
ATOM 7390 C C . THR A 1 956 ? 5.687 12.784 46.869 1.00 79.25 956 THR A C 1
ATOM 7392 O O . THR A 1 956 ? 5.161 11.813 47.415 1.00 79.25 956 THR A O 1
ATOM 7395 N N . GLY A 1 957 ? 5.236 14.017 47.071 1.00 68.62 957 GLY A N 1
ATOM 7396 C CA . GLY A 1 957 ? 4.122 14.340 47.963 1.00 68.62 957 GLY A CA 1
ATOM 7397 C C . GLY A 1 957 ? 2.776 14.468 47.247 1.00 68.62 957 GLY A C 1
ATOM 7398 O O . GLY A 1 957 ? 2.689 14.509 46.019 1.00 68.62 957 GLY A O 1
ATOM 7399 N N . VAL A 1 958 ? 1.704 14.590 48.030 1.00 69.88 958 VAL A N 1
ATOM 7400 C CA . VAL A 1 958 ? 0.382 14.964 47.506 1.00 69.88 958 VAL A CA 1
ATOM 7401 C C . VAL A 1 958 ? 0.410 16.452 47.146 1.00 69.88 958 VAL A C 1
ATOM 7403 O O . VAL A 1 958 ? 0.764 17.288 47.978 1.00 69.88 958 VAL A O 1
ATOM 7406 N N . MET A 1 959 ? 0.077 16.792 45.903 1.00 66.56 959 MET A N 1
ATOM 7407 C CA . MET A 1 959 ? 0.048 18.180 45.426 1.00 66.56 959 MET A CA 1
ATOM 7408 C C . MET A 1 959 ? -1.113 18.945 46.049 1.00 66.56 959 MET A C 1
ATOM 7410 O O . MET A 1 959 ? -2.198 18.389 46.101 1.00 66.56 959 MET A O 1
ATOM 7414 N N . GLY A 1 960 ? -0.904 20.194 46.475 1.00 60.84 960 GLY A N 1
ATOM 7415 C CA . GLY A 1 960 ? -1.957 21.092 46.963 1.00 60.84 960 GLY A CA 1
ATOM 7416 C C . GLY A 1 960 ? -1.455 22.523 47.177 1.00 60.84 960 GLY A C 1
ATOM 7417 O O . GLY A 1 960 ? -0.246 22.743 47.258 1.00 60.84 960 GLY A O 1
ATOM 7418 N N . ALA A 1 961 ? -2.374 23.486 47.317 1.00 53.78 961 ALA A N 1
ATOM 7419 C CA . ALA A 1 961 ? -2.107 24.938 47.353 1.00 53.78 961 ALA A CA 1
ATOM 7420 C C . ALA A 1 961 ? -1.018 25.440 48.332 1.00 53.78 961 ALA A C 1
ATOM 7422 O O . ALA A 1 961 ? -0.555 26.572 48.215 1.00 53.78 961 ALA A O 1
ATOM 7423 N N . ARG A 1 962 ? -0.640 24.643 49.339 1.00 58.28 962 ARG A N 1
ATOM 7424 C CA . ARG A 1 962 ? 0.302 25.023 50.411 1.00 58.28 962 ARG A CA 1
ATOM 7425 C C . ARG A 1 962 ? 1.628 24.258 50.377 1.00 58.28 962 ARG A C 1
ATOM 7427 O O . ARG A 1 962 ? 2.414 24.383 51.315 1.00 58.28 962 ARG A O 1
ATOM 7434 N N . ARG A 1 963 ? 1.873 23.448 49.343 1.00 69.38 963 ARG A N 1
ATOM 7435 C CA . ARG A 1 963 ? 3.122 22.693 49.184 1.00 69.38 963 ARG A CA 1
ATOM 7436 C C . ARG A 1 963 ? 4.184 23.562 48.501 1.00 69.38 963 ARG A C 1
ATOM 7438 O O . ARG A 1 963 ? 3.906 24.174 47.479 1.00 69.38 963 ARG A O 1
ATOM 7445 N N . GLU A 1 964 ? 5.398 23.591 49.058 1.00 67.12 964 GLU A N 1
ATOM 7446 C CA . GLU A 1 964 ? 6.538 24.322 48.470 1.00 67.12 964 GLU A CA 1
ATOM 7447 C C . GLU A 1 964 ? 7.122 23.616 47.236 1.00 67.12 964 GLU A C 1
ATOM 7449 O O . GLU A 1 964 ? 7.549 24.282 46.298 1.00 67.12 964 GLU A O 1
ATOM 7454 N N . GLN A 1 965 ? 7.114 22.277 47.224 1.00 70.75 965 GLN A N 1
ATOM 7455 C CA . GLN A 1 965 ? 7.558 21.481 46.077 1.00 70.75 965 GLN A CA 1
ATOM 7456 C C . GLN A 1 965 ? 6.578 21.572 44.903 1.00 70.75 965 GLN A C 1
ATOM 7458 O O . GLN A 1 965 ? 5.364 21.426 45.071 1.00 70.75 965 GLN A O 1
ATOM 7463 N N . THR A 1 966 ? 7.124 21.764 43.707 1.00 78.12 966 THR A N 1
ATOM 7464 C CA . THR A 1 966 ? 6.362 21.971 42.470 1.00 78.12 966 THR A CA 1
ATOM 7465 C C . THR A 1 966 ? 6.050 20.651 41.751 1.00 78.12 966 THR A C 1
ATOM 7467 O O . THR A 1 966 ? 6.752 19.657 41.953 1.00 78.12 966 THR A O 1
ATOM 7470 N N . PRO A 1 967 ? 5.048 20.617 40.843 1.00 78.12 967 PRO A N 1
ATOM 7471 C CA . PRO A 1 967 ? 4.784 19.419 40.042 1.00 78.12 967 PRO A CA 1
ATOM 7472 C C . PRO A 1 967 ? 5.996 18.999 39.203 1.00 78.12 967 PRO A C 1
ATOM 7474 O O . PRO A 1 967 ? 6.209 17.816 38.961 1.00 78.12 967 PRO A O 1
ATOM 7477 N N . GLN A 1 968 ? 6.794 19.976 38.766 1.00 83.25 968 GLN A N 1
ATOM 7478 C CA . GLN A 1 968 ? 7.979 19.742 37.951 1.00 83.25 968 GLN A CA 1
ATOM 7479 C C . GLN A 1 968 ? 9.062 18.980 38.723 1.00 83.25 968 GLN A C 1
ATOM 7481 O O . GLN A 1 968 ? 9.680 18.092 38.146 1.00 83.25 968 GLN A O 1
ATOM 7486 N N . GLU A 1 969 ? 9.267 19.268 40.009 1.00 85.81 969 GLU A N 1
ATOM 7487 C CA . GLU A 1 969 ? 10.255 18.555 40.829 1.00 85.81 969 GLU A CA 1
ATOM 7488 C C . GLU A 1 969 ? 9.875 17.082 41.026 1.00 85.81 969 GLU A C 1
ATOM 7490 O O . GLU A 1 969 ? 10.730 16.205 40.908 1.00 85.81 969 GLU A O 1
ATOM 7495 N N . ASP A 1 970 ? 8.593 16.790 41.268 1.00 85.25 970 ASP A N 1
ATOM 7496 C CA . ASP A 1 970 ? 8.111 15.410 41.399 1.00 85.25 970 ASP A CA 1
ATOM 7497 C C . ASP A 1 970 ? 8.233 14.643 40.076 1.00 85.25 970 ASP A C 1
ATOM 7499 O O . ASP A 1 970 ? 8.739 13.519 40.056 1.00 85.25 970 ASP A O 1
ATOM 7503 N N . VAL A 1 971 ? 7.827 15.256 38.959 1.00 87.44 971 VAL A N 1
ATOM 7504 C CA . VAL A 1 971 ? 7.966 14.647 37.628 1.00 87.44 971 VAL A CA 1
ATOM 7505 C C . VAL A 1 971 ? 9.434 14.427 37.272 1.00 87.44 971 VAL A C 1
ATOM 7507 O O . VAL A 1 971 ? 9.757 13.373 36.730 1.00 87.44 971 VAL A O 1
ATOM 7510 N N . GLN A 1 972 ? 10.333 15.354 37.619 1.00 89.94 972 GLN A N 1
ATOM 7511 C CA . GLN A 1 972 ? 11.768 15.197 37.372 1.00 89.94 972 GLN A CA 1
ATOM 7512 C C . GLN A 1 972 ? 12.335 13.987 38.118 1.00 89.94 972 GLN A C 1
ATOM 7514 O O . GLN A 1 972 ? 13.019 13.170 37.513 1.00 89.94 972 GLN A O 1
ATOM 7519 N N . LYS A 1 973 ? 11.991 13.803 39.399 1.00 90.56 973 LYS A N 1
ATOM 7520 C CA . LYS A 1 973 ? 12.432 12.629 40.172 1.00 90.56 973 LYS A CA 1
ATOM 7521 C C . LYS A 1 973 ? 11.962 11.313 39.552 1.00 90.56 973 LYS A C 1
ATOM 7523 O O . LYS A 1 973 ? 12.713 10.335 39.534 1.00 90.56 973 LYS A O 1
ATOM 7528 N N . VAL A 1 974 ? 10.715 11.274 39.071 1.00 90.31 974 VAL A N 1
ATOM 7529 C CA . VAL A 1 974 ? 10.158 10.098 38.387 1.00 90.31 974 VAL A CA 1
ATOM 7530 C C . VAL A 1 974 ? 10.868 9.879 37.054 1.00 90.31 974 VAL A C 1
ATOM 7532 O O . VAL A 1 974 ? 11.254 8.753 36.759 1.00 90.31 974 VAL A O 1
ATOM 7535 N N . PHE A 1 975 ? 11.093 10.938 36.278 1.00 91.00 975 PHE A N 1
ATOM 7536 C CA . PHE A 1 975 ? 11.833 10.871 35.022 1.00 91.00 975 PHE A CA 1
ATOM 7537 C C . PHE A 1 975 ? 13.249 10.329 35.228 1.00 91.00 975 PHE A C 1
ATOM 7539 O O . PHE A 1 975 ? 13.617 9.371 34.554 1.00 91.00 975 PHE A O 1
ATOM 7546 N N . ASP A 1 976 ? 14.002 10.859 36.194 1.00 91.88 976 ASP A N 1
ATOM 7547 C CA . ASP A 1 976 ? 15.354 10.391 36.521 1.00 91.88 976 ASP A CA 1
ATOM 7548 C C . ASP A 1 976 ? 15.329 8.901 36.905 1.00 91.88 976 ASP A C 1
ATOM 7550 O O . ASP A 1 976 ? 16.181 8.120 36.494 1.00 91.88 976 ASP A O 1
ATOM 7554 N N . ALA A 1 977 ? 14.296 8.453 37.628 1.00 90.69 977 ALA A N 1
ATOM 7555 C CA . ALA A 1 977 ? 14.123 7.041 37.967 1.00 90.69 977 ALA A CA 1
ATOM 7556 C C . ALA A 1 977 ? 13.787 6.136 36.767 1.00 90.69 977 ALA A C 1
ATOM 7558 O O . ALA A 1 977 ? 14.183 4.967 36.767 1.00 90.69 977 ALA A O 1
ATOM 7559 N N . ILE A 1 978 ? 13.066 6.645 35.761 1.00 88.94 978 ILE A N 1
ATOM 7560 C CA . ILE A 1 978 ? 12.847 5.943 34.485 1.00 88.94 978 ILE A CA 1
ATOM 7561 C C . ILE A 1 978 ? 14.158 5.898 33.693 1.00 88.94 978 ILE A C 1
ATOM 7563 O O . ILE A 1 978 ? 14.535 4.837 33.195 1.00 88.94 978 ILE A O 1
ATOM 7567 N N . ALA A 1 979 ? 14.850 7.034 33.581 1.00 87.00 979 ALA A N 1
ATOM 7568 C CA . ALA A 1 979 ? 16.073 7.184 32.800 1.00 87.00 979 ALA A CA 1
ATOM 7569 C C . ALA A 1 979 ? 17.216 6.305 33.333 1.00 87.00 979 ALA A C 1
ATOM 7571 O O . ALA A 1 979 ? 17.893 5.651 32.542 1.00 87.00 979 ALA A O 1
ATOM 7572 N N . ASP A 1 980 ? 17.358 6.213 34.657 1.00 89.62 980 ASP A N 1
ATOM 7573 C CA . ASP A 1 980 ? 18.369 5.386 35.325 1.00 89.62 980 ASP A CA 1
ATOM 7574 C C . ASP A 1 980 ? 17.965 3.901 35.441 1.00 89.62 980 ASP A C 1
ATOM 7576 O O . ASP A 1 980 ? 18.716 3.094 35.985 1.00 89.62 980 ASP A O 1
ATOM 7580 N N . GLY A 1 981 ? 16.768 3.517 34.976 1.00 85.44 981 GLY A N 1
ATOM 7581 C CA . GLY A 1 981 ? 16.287 2.130 34.985 1.00 85.44 981 GLY A CA 1
ATOM 7582 C C . GLY A 1 981 ? 15.765 1.609 36.332 1.00 85.44 981 GLY A C 1
ATOM 7583 O O . GLY A 1 981 ? 15.311 0.467 36.396 1.00 85.44 981 GLY A O 1
ATOM 7584 N N . ARG A 1 982 ? 15.741 2.430 37.390 1.00 88.25 982 ARG A N 1
ATOM 7585 C CA . ARG A 1 982 ? 15.278 2.033 38.736 1.00 88.25 982 ARG A CA 1
ATOM 7586 C C . ARG A 1 982 ? 13.819 1.564 38.749 1.00 88.25 982 ARG A C 1
ATOM 7588 O O . ARG A 1 982 ? 13.496 0.577 39.401 1.00 88.25 982 ARG A O 1
ATOM 7595 N N . ILE A 1 983 ? 12.947 2.204 37.965 1.00 80.44 983 ILE A N 1
ATOM 7596 C CA . ILE A 1 983 ? 11.545 1.761 37.810 1.00 80.44 983 ILE A CA 1
ATOM 7597 C C . ILE A 1 983 ? 11.450 0.386 37.134 1.00 80.44 983 ILE A C 1
ATOM 7599 O O . ILE A 1 983 ? 10.585 -0.420 37.482 1.00 80.44 983 ILE A O 1
ATOM 7603 N N . THR A 1 984 ? 12.341 0.094 36.186 1.00 78.31 984 THR A N 1
ATOM 7604 C CA . THR A 1 984 ? 12.395 -1.205 35.499 1.00 78.31 984 THR A CA 1
ATOM 7605 C C . THR A 1 984 ? 12.822 -2.317 36.454 1.00 78.31 984 THR A C 1
ATOM 7607 O O . THR A 1 984 ? 12.279 -3.421 36.396 1.00 78.31 984 THR A O 1
ATOM 7610 N N . GLU A 1 985 ? 13.752 -2.037 37.368 1.00 80.62 985 GLU A N 1
ATOM 7611 C CA . GLU A 1 985 ? 14.146 -2.979 38.421 1.00 80.62 985 GLU A CA 1
ATOM 7612 C C . GLU A 1 985 ? 12.966 -3.300 39.345 1.00 80.62 985 GLU A C 1
ATOM 7614 O O . GLU A 1 985 ? 12.680 -4.477 39.573 1.00 80.62 985 GLU A O 1
ATOM 7619 N N . THR A 1 986 ? 12.213 -2.285 39.791 1.00 76.62 986 THR A N 1
ATOM 7620 C CA . THR A 1 986 ? 10.975 -2.481 40.565 1.00 76.62 986 THR A CA 1
ATOM 7621 C C . THR A 1 986 ? 9.960 -3.331 39.799 1.00 76.62 986 THR A C 1
ATOM 7623 O O . THR A 1 986 ? 9.369 -4.242 40.373 1.00 76.62 986 THR A O 1
ATOM 7626 N N . ALA A 1 987 ? 9.781 -3.073 38.499 1.00 73.50 987 ALA A N 1
ATOM 7627 C CA . ALA A 1 987 ? 8.872 -3.833 37.644 1.00 73.50 987 ALA A CA 1
ATOM 7628 C C . ALA A 1 987 ? 9.286 -5.302 37.468 1.00 73.50 987 ALA A C 1
ATOM 7630 O O . ALA A 1 987 ? 8.428 -6.159 37.315 1.00 73.50 987 ALA A O 1
ATOM 7631 N N . THR A 1 988 ? 10.590 -5.589 37.454 1.00 74.00 988 THR A N 1
ATOM 7632 C CA . THR A 1 988 ? 11.126 -6.944 37.234 1.00 74.00 988 THR A CA 1
ATOM 7633 C C . THR A 1 988 ? 11.133 -7.770 38.522 1.00 74.00 988 THR A C 1
ATOM 7635 O O . THR A 1 988 ? 11.018 -8.994 38.480 1.00 74.00 988 THR A O 1
ATOM 7638 N N . HIS A 1 989 ? 11.290 -7.114 39.674 1.00 72.94 989 HIS A N 1
ATOM 7639 C CA . HIS A 1 989 ? 11.327 -7.765 40.983 1.00 72.94 989 HIS A CA 1
ATOM 7640 C C . HIS A 1 989 ? 9.964 -8.265 41.484 1.00 72.94 989 HIS A C 1
ATOM 7642 O O . HIS A 1 989 ? 9.933 -9.140 42.356 1.00 72.94 989 HIS A O 1
ATOM 7648 N N . HIS A 1 990 ? 8.866 -7.707 40.974 1.00 60.16 990 HIS A N 1
ATOM 7649 C CA . HIS A 1 990 ? 7.491 -7.955 41.412 1.00 60.16 990 HIS A CA 1
ATOM 7650 C C . HIS A 1 990 ? 6.663 -8.644 40.331 1.00 60.16 990 HIS A C 1
ATOM 7652 O O . HIS A 1 990 ? 5.781 -9.451 40.717 1.00 60.16 990 HIS A O 1
#

Secondary structure (DSSP, 8-state):
------S--HHHHHHHHHHHHHH--EEEESSSSPPPHHHHHHHHH-TT-EEEE-HHHHHHHHHHHHHHHHHHHHTT---TTTTB-SGGGTT-B-S-HHHHHHHHHHHH------SS-TTS-SS--HHHHHHHHHHHHHHHHTS-S---HHHHHHHHHHHHTTEEE---S----SSSSSHHHHHHHHHHHTT-TT-EEEETTTEEEEHHHHHHHTT--PPPP-TTHHHHHHSS-HHHHHHHHHHHHHHHHHHHHHHHHHHHHHHHTT--GGGG-HHHHHTS--HHHHHHHHHHHHHHTT-HHHHHHHHHHHTTGGGS-SS--HHHHTHHHHHHHHHHHHHHHHHHHHHHHTS---SSEEEGGGTEEE---TT--HHHHHHHHHHHHHHHHHHHHHHHHHHHHH-TTTTTTPPGGG---S-TTS--TTHHHHHHHHHHHHHHHHHTS-SGGG---BTTTTBSS---HHHHHHHHHHHHHHHHHHHHHHHHHHHHHHHHHHHHHHHHHHHHHHHHHHHHHTT--HHHHHHHHHHHHHS-GGGTTT-TT-TTSHHHHHHHHHHHHHHHHHTT-TT--HHHHHHHHHHHHHHHHHHHHHHHHHHHHHHHHHGGG--SS-GGG-GGGGSTTHHHHHIIIIITT----STTS---HHHHHHHHHHHHHTSTTHHHHHHHTTT----------------HHHHHHHHHHHHHHHHHHHHHHHHHHHHH-TTTTTSPPGGG-SSS-TTT--TTHHHHHHHHHHHHHHHHHTS-STT----BTTTTB-S---HHHHHHHHHHHHHHHHHHHHHHHHHHHHHHHHHHHHHHHHHHHHHHHHHHHHHTT--HHHHHHHHHHHHHS-GGGGSS-TT-TTSHHHHHHHHHHHHHHHHHHTTS---HHHHHHHHHHHHHHHHHHHHHHHHHHHHHHHHHGGGGGGGTT---TTTT-TTHHHHHIIIIIS-PPPP-TT-SS-HHHHHHHHHHHHHTTHHHHHHHH-

Sequence (990 aa):
MGFAVESRSHVKDILGLINAFNEVKKITVDGTTPITVAHVAALARRHDVKVALEAEQCRARVETCSSWVQRKAEDGADIYGVTTGFGACSSRRTNQLSELQESLIRCLLAGVFTKGCASSVDELPATATRSAMLLRLNSFTYGCSGIRWEVMEALEKLLNSNVSPKVPLRGSVSASGDLIPLAYIAGLLIGKPSVIARIGDDVEIPAPEALSRVGLRPFKLQAKEGLALVNGTSFATAVASTVMYDANVLLLLVETLCGMFCEVIFGREEFAHPLIHKVKPHPGQIESAELLEWLLRSSPFQELSREYYSIDKLKKPKQDRYALRSSPQWLAPLVQTIRDATTTVETEVNSANDNPIIDHANDRALHGANFQGSAVGFYMDYVRIAVAGLGKLLFAQFTELMIEYYSNGLPGNLSLGPDLSVDYGLKGLDIAMAAYSSELQYLANPVTTHVHSAEQHNQDINSLALISARKTEEALDILKLMIASHLTAMCQAVDLRQLEEALVRVVENVVSTLADECGLPNDTKARLLYVAKAVPVYTYLESPCDPTLPLLLGLKQSCFDTILALHKKDGIETDTLVDRLAEFEKRLSDRLENEMTAVRVLYEKKGHKTADNNDALVRIQGSKFLPFYRFVREELDTGVMSARREQTPQEDVQKVFDAIADGRITVPLLHCLQGFLGQPNGALHGANFQGSAVGFYMDYVRIAVAGLGKLLFAQFTELMIEYYSNGIPGNLSLGPDLSVDYGLKGLDIAMAAYSSELQYLANPVTTHVHSAEQHTQDINSLALISARKTEEALDILKLMLASHLAAMCQAVDLRQLEETLVKVVQNVISTLANECGLPNDTKARLLYVAKAVPVYTYLESPCDPTLPLLLGLKQSCFDSILALHKKDGIETDTLVDRLAEFEKRLCDRLENEMTAVRVLYEKKGHKTADNNNALLRIQGSKFLPFYRFVRDELDTGVMGARREQTPQEDVQKVFDAIADGRITETATHH

InterPro domains:
  IPR001106 Aromatic amino acid lyase [PF00221] (35-509)
  IPR001106 Aromatic amino acid lyase [PF00221] (681-829)
  IPR001106 Aromatic amino acid lyase [PTHR10362] (8-680)
  IPR001106 Aromatic amino acid lyase [cd00332] (33-497)
  IPR005922 Phenylalanine ammonia-lyase [TIGR01226] (8-674)
  IPR008948 L-Aspartase-like [SSF48557] (24-680)
  IPR008948 L-Aspartase-like [SSF48557] (681-986)
  IPR022313 Phenylalanine/histidine ammonia-lyases, active site [PS00488] (171-187)
  IPR023144 Phenylalanine ammonia-lyase, shielding domain superfamily [G3DSA:1.10.274.20] (500-613)
  IPR024083 Fumarase/histidase, N-terminal [G3DSA:1.10.275.10] (9-233)
  IPR031008 Phenylalanine aminomutase (L-beta-phenylalanine forming) [TIGR04473] (1-683)

Organism: Taxus chinensis (NCBI:txid29808)

pLDDT: mean 88.62, std 14.01, range [25.58, 98.94]